Protein AF-0000000067002255 (afdb_homodimer)

Secondary structure (DSSP, 8-state):
--------BS---HHHH-PPP-TT-EEEEEEPP-SSS--EEEEEEES-TTSS--EEEEE---S----EEEEETTEEEEE-HHHHHHHHHH--SSS-EEEE-HHHHS-TT-HHHHHHHHHHHHHHHHHSS-EEEE--S--HHHHHHHHHHHHS---GGGT--GGG----S--------------------------------------------------------------HHHHHHHHHHTSGGGGBHHHHHHHHH-SSEEEEETTEEEEHHHHHHHHHHHHHHHHHTS----TT-HHHHHHHHHHHTTTT---HHHHHHHHTTSB-SSTTHHHHTTTTT-TTHHHHHHHHHTTTTS--HHHHHHHHHHHHHHHHHHH-S-GGGGG-S-BTT----TT--TTS--TTS--SS--GGGS--S--S---TT------------SS-----EEEEES-TTS-GGG--EEEEEEEEEEEEEEE-TTSSS-EEEEE-HHHHHHHHHHHHTT--TT-EEGGGGGGGTHHHHHHHHH-TT--TTTTHHHHHHHHHHHHT-EEEEEE--B---TT-EEEEETT-SSEEEEEE-----------------------------------------EEEEEEEEEEEETT--HHHHHHS---GGG-EEEEE-/--------BS---HHHH-PPP-TT-EEEEEEPP-SSS--EEEEEEES-TTSS--EEEEE---S----EEEEETTEEEEE-HHHHHHHHHH--SSS-EEEE-HHHHS-TT-HHHHHHHHHHHHHHHHHSS-EEEE--S--HHHHHHHHHHHHS---GGGT--TT-----S--------------------------------------------------------------HHHHHHHHHHTSGGGGBHHHHHHHHH-SSEEEEETTEEEEHHHHHHHHHHHHHHHHHTS----TT-HHHHHHHHHHHTTTT---HHHHHHHHTTSB-SSTTHHHHTTTTT-TTHHHHHHHHHTTTTS--HHHHHHHHHHHHHHHHHHH-S-GGGGG-S-BTT----TT--TTS--TTS--SS--GGGS--S--S---TT------------SS-----EEEEEESTTS-GGG-EEEEEEEEEEEEEEEE-TTSSS-EEEEE-HHHHHHHHHHHHTT--TT-EEGGGGGGGTHHHHHHHHH-TT--TTTTHHHHHHHHHHHHT-EEEEEE--B---TT-EEEEETT-SSEEEEEE-----------------------------------------EEEEEEEEEEEETT--HHHHHHS---GGG-EEEEE-

Sequence (1324 aa):
MDDRGFILDGHATAQDVYSTLHGDEIRTLLLAPGKNTPIVCELQVIPSPSSAQFEALSYVWGDTAKSNAISCNGFDFTVTESLYTALTHLRYPDSWRRLWVDQLCINQLEDHELMKQVAMMGKLYSSVCRVIVWLGKYDQKMSFAFELVQETSLSSSLVRSDFLHSSSGPSTPRRKSLPPRNTPRSAGFSRRSSRASSSRESLTSLSASTSSLDSHSYQASRPKNRRNNTPPALKHALSIFQHVYFSRKWTFQEIILANAAIICCGDLEMAWSDLSLWYFHYASKLRSSSLLYDSDGAFENILKVRNELDKGTLTLSNLLMLTRPRLSTKPEDAVYALLGLVPDLVPSLNRTFDAIASSGEEDLFRLYLEVFRHCIDKEQDLAILSAAGRYRGNVQAENWPGWLPDWRQKLPLRPLVLNNPTTLGPESAFEEEVPFSSSTPSERVQPLLYKLHFDPAMLPLSSRRLSMVVTGVRLGCIVTRPLAWPGSFLVADSLGRSALEDVFAMGEDKYSQPLASLAPSFTTLLQQSQTVRGSKADQNYSAKLIQSSLEAGARCCAVRTSAMIETGDLICAFTGGKVLFAIRPLKRERNSERNHVVKRGPRGKMKLQGSSTRTATSSFADAPHRSLKCLFLGECAVHGLNPAELLGHQVDEEEMMEFDLTMDDRGFILDGHATAQDVYSTLHGDEIRTLLLAPGKNTPIVCELQVIPSPSSAQFEALSYVWGDTAKSNAISCNGFDFTVTESLYTALTHLRYPDSWRRLWVDQLCINQLEDHELMKQVAMMGKLYSSVCRVIVWLGKYDQKMSFAFELVQETSLSSSLVRSDFLHSSSGPSTPRRKSLPPRNTPRSAGFSRRSSRASSSRESLTSLSASTSSLDSHSYQASRPKNRRNNTPPALKHALSIFQHVYFSRKWTFQEIILANAAIICCGDLEMAWSDLSLWYFHYASKLRSSSLLYDSDGAFENILKVRNELDKGTLTLSNLLMLTRPRLSTKPEDAVYALLGLVPDLVPSLNRTFDAIASSGEEDLFRLYLEVFRHCIDKEQDLAILSAAGRYRGNVQAENWPGWLPDWRQKLPLRPLVLNNPTTLGPESAFEEEVPFSSSTPSERVQPLLYKLHFDPAMLPLSSRRLSMVVTGVRLGCIVTRPLAWPGSFLVADSLGRSALEDVFAMGEDKYSQPLASLAPSFTTLLQQSQTVRGSKADQNYSAKLIQSSLEAGARCCAVRTSAMIETGDLICAFTGGKVLFAIRPLKRERNSERNHVVKRGPRGKMKLQGSSTRTATSSFADAPHRSLKCLFLGECAVHGLNPAELLGHQVDEEEMMEFDLT

Radius of gyration: 41.53 Å; Cα contacts (8 Å, |Δi|>4): 2061; chains: 2; bounding box: 111×147×126 Å

pLDDT: mean 72.13, std 27.6, range [13.81, 98.5]

InterPro domains:
  IPR010730 Heterokaryon incompatibility [PF06985] (54-254)
  IPR052895 Heterokaryon Regulation/Transcriptional Modulator [PTHR24148] (18-645)

Solvent-accessible surface area (backbone atoms only — not comparable to full-atom values): 77124 Å² total; per-residue (Å²): 133,84,72,78,69,79,73,51,55,71,87,51,52,74,72,70,62,52,77,88,76,59,92,61,34,43,39,32,34,36,36,44,46,43,74,98,54,84,56,42,33,37,75,44,79,40,68,32,52,72,31,49,76,34,32,32,59,43,64,60,60,74,63,80,56,56,78,38,78,32,32,38,65,62,20,48,38,65,36,24,56,49,54,51,54,50,54,63,65,68,39,24,68,76,22,61,38,50,32,31,40,69,85,73,41,34,58,83,86,37,63,70,60,38,54,54,50,48,61,41,41,29,58,35,39,49,42,33,62,23,32,42,35,48,77,46,68,72,44,71,64,55,52,52,13,53,48,38,60,44,55,48,69,76,51,74,57,64,38,55,72,58,71,51,68,68,78,70,67,77,78,67,75,75,73,77,72,70,74,76,82,84,87,86,87,82,84,89,82,85,90,80,88,75,95,75,81,93,77,90,82,81,89,89,86,90,70,98,71,93,69,63,86,69,69,80,64,77,67,68,64,61,67,74,68,67,74,70,71,62,54,70,64,54,55,34,39,48,49,65,70,67,35,68,60,58,39,29,36,54,46,50,44,47,61,46,40,31,44,16,34,34,39,31,36,48,91,44,75,43,30,43,45,58,55,51,50,52,46,51,71,42,35,34,59,29,60,70,50,68,62,46,63,52,80,78,37,49,66,55,48,44,56,50,52,41,43,40,50,92,56,77,72,75,45,68,45,58,51,46,60,68,47,43,83,33,44,68,93,50,72,66,40,68,55,58,35,42,29,45,83,40,58,80,52,51,71,67,39,55,77,42,52,78,67,46,74,49,97,40,73,58,33,50,49,52,50,47,50,50,51,52,50,48,39,33,69,72,66,67,32,44,60,54,44,46,62,14,38,39,42,81,90,58,78,77,57,83,60,57,40,25,62,54,50,58,76,83,56,75,66,96,60,80,50,69,79,77,45,73,78,79,77,68,50,75,66,53,91,76,55,68,66,62,67,68,70,67,68,66,77,62,86,60,83,73,75,80,60,62,46,78,47,70,48,75,85,83,48,60,65,64,72,32,63,53,34,40,34,34,41,27,36,73,29,31,24,32,45,40,43,84,98,45,88,80,35,30,26,35,47,56,36,74,64,30,43,64,59,37,45,62,37,62,71,69,61,70,51,87,65,45,41,54,45,72,81,50,44,87,50,45,49,67,54,46,55,55,52,68,67,53,80,80,68,58,80,73,81,44,42,44,45,49,49,51,53,55,34,51,77,68,65,37,70,19,43,41,44,49,62,74,39,66,76,49,57,56,24,32,37,30,32,39,58,51,22,75,44,32,33,34,32,36,78,54,76,77,68,73,73,73,69,72,70,72,70,67,79,71,73,81,79,81,78,82,71,84,73,82,76,81,80,78,77,77,71,78,66,78,74,70,70,78,56,56,70,42,51,23,37,36,24,19,41,32,47,39,89,70,65,49,28,56,60,56,66,66,43,85,60,55,76,83,58,45,31,34,37,38,31,45,134,83,72,78,70,79,75,50,52,75,85,51,52,73,72,71,62,54,77,89,75,59,93,62,36,43,40,33,35,38,35,45,46,42,76,98,54,84,56,43,34,36,76,43,79,40,69,33,54,72,33,51,76,34,32,33,58,44,66,59,59,74,62,80,57,55,78,36,77,32,33,37,66,61,18,49,40,65,36,24,57,50,55,50,53,49,55,62,66,67,38,23,68,76,20,61,37,49,32,33,39,68,84,73,43,35,57,83,86,39,64,69,58,38,53,53,48,51,61,40,42,29,58,35,38,48,42,34,62,25,34,42,34,46,76,47,69,72,41,72,63,54,53,51,13,54,49,37,62,45,54,49,68,74,53,74,56,67,38,56,70,61,68,51,72,68,79,70,68,76,76,67,75,73,72,79,72,73,77,77,87,81,86,78,86,77,85,81,88,87,78,88,89,79,95,74,82,93,88,86,88,75,93,79,82,93,73,91,76,94,67,67,86,66,74,80,62,78,66,69,62,62,66,75,67,66,73,69,70,61,55,69,64,53,56,35,38,49,48,65,70,66,35,68,60,59,41,29,38,52,46,48,44,47,59,47,40,31,47,16,34,34,38,32,37,49,92,45,74,43,30,41,47,56,54,51,49,52,44,50,72,42,34,34,59,28,61,69,55,65,62,45,63,52,80,78,36,48,67,57,49,45,56,51,52,41,44,39,51,92,55,76,72,76,45,67,44,57,49,47,60,69,47,43,83,33,46,68,93,50,74,66,40,68,53,58,35,43,31,46,81,40,60,78,51,49,72,67,39,56,76,42,54,78,65,46,72,49,100,40,73,60,34,48,49,52,50,49,49,51,50,52,49,48,38,34,69,74,67,68,33,42,62,53,44,45,63,15,38,38,42,81,89,60,78,76,57,84,60,57,41,24,61,55,50,58,76,83,56,73,67,95,61,79,49,67,80,75,46,76,78,76,76,70,52,75,67,55,91,75,54,69,68,62,66,68,69,68,67,66,77,62,85,60,84,72,75,81,58,62,46,78,46,73,49,64,83,84,48,60,64,67,73,23,58,54,35,40,34,36,41,28,33,74,28,32,24,32,45,38,43,85,98,45,89,81,34,30,26,38,47,56,36,75,65,32,43,63,59,39,45,62,37,62,72,69,62,70,50,86,66,44,41,54,45,72,82,48,45,87,49,46,49,66,54,46,56,55,53,68,68,54,82,78,67,58,80,75,80,45,44,44,46,51,51,51,53,56,35,52,76,67,65,38,70,19,43,42,43,50,62,76,39,65,75,51,56,56,23,32,37,29,33,40,58,50,22,74,44,31,32,34,33,35,79,54,76,76,68,73,73,74,68,72,72,73,71,70,82,71,78,86,76,83,74,83,83,73,86,73,80,73,77,74,74,74,67,76,64,76,73,68,67,79,53,56,70,41,49,23,37,36,23,22,41,32,45,40,88,71,64,50,30,56,60,56,66,67,41,87,61,55,77,82,60,43,30,33,38,36,31,45

Structure (mmCIF, N/CA/C/O backbone):
data_AF-0000000067002255-model_v1
#
loop_
_entity.id
_entity.type
_entity.pdbx_description
1 polymer 'Heterokaryon incompatibility domain-containing protein'
#
loop_
_atom_site.group_PDB
_atom_site.id
_atom_site.type_symbol
_atom_site.label_atom_id
_atom_site.label_alt_id
_atom_site.label_comp_id
_atom_site.label_asym_id
_atom_site.label_entity_id
_atom_site.label_seq_id
_atom_site.pdbx_PDB_ins_code
_atom_site.Cartn_x
_atom_site.Cartn_y
_atom_site.Cartn_z
_atom_site.occupancy
_atom_site.B_iso_or_equiv
_atom_site.auth_seq_id
_atom_site.auth_comp_id
_atom_site.auth_asym_id
_atom_site.auth_atom_id
_atom_site.pdbx_PDB_model_num
ATOM 1 N N . MET A 1 1 ? -47.906 -8.133 -1.853 1 20.05 1 MET A N 1
ATOM 2 C CA . MET A 1 1 ? -47.219 -6.945 -2.365 1 20.05 1 MET A CA 1
ATOM 3 C C . MET A 1 1 ? -47.469 -5.746 -1.453 1 20.05 1 MET A C 1
ATOM 5 O O . MET A 1 1 ? -48.344 -4.926 -1.72 1 20.05 1 MET A O 1
ATOM 9 N N . ASP A 1 2 ? -47.531 -5.93 -0.177 1 23.59 2 ASP A N 1
ATOM 10 C CA . ASP A 1 2 ? -48.219 -5.078 0.798 1 23.59 2 ASP A CA 1
ATOM 11 C C . ASP A 1 2 ? -47.594 -3.686 0.838 1 23.59 2 ASP A C 1
ATOM 13 O O . ASP A 1 2 ? -46.375 -3.551 0.934 1 23.59 2 ASP A O 1
ATOM 17 N N . ASP A 1 3 ? -48.156 -2.707 0.169 1 23.03 3 ASP A N 1
ATOM 18 C CA . ASP A 1 3 ? -48.094 -1.266 -0.048 1 23.03 3 ASP A CA 1
ATOM 19 C C . ASP A 1 3 ? -48.031 -0.513 1.278 1 23.03 3 ASP A C 1
ATOM 21 O O . ASP A 1 3 ? -48.562 0.587 1.406 1 23.03 3 ASP A O 1
ATOM 25 N N . ARG A 1 4 ? -47.906 -1.233 2.393 1 27.47 4 ARG A N 1
ATOM 26 C CA . ARG A 1 4 ? -48.062 -0.409 3.588 1 27.47 4 ARG A CA 1
ATOM 27 C C . ARG A 1 4 ? -47.156 0.81 3.527 1 27.47 4 ARG A C 1
ATOM 29 O O . ARG A 1 4 ? -45.938 0.672 3.389 1 27.47 4 ARG A O 1
ATOM 36 N N . GLY A 1 5 ? -47.625 1.955 3.035 1 27.06 5 GLY A N 1
ATOM 37 C CA . GLY A 1 5 ? -47.062 3.287 2.869 1 27.06 5 GLY A CA 1
ATOM 38 C C . GLY A 1 5 ? -46.312 3.771 4.09 1 27.06 5 GLY A C 1
ATOM 39 O O . GLY A 1 5 ? -46.812 3.695 5.211 1 27.06 5 GLY A O 1
ATOM 40 N N . PHE A 1 6 ? -45.062 3.395 4.277 1 34 6 PHE A N 1
ATOM 41 C CA . PHE A 1 6 ? -44.25 3.961 5.344 1 34 6 PHE A CA 1
ATOM 42 C C . PHE A 1 6 ? -44.562 5.438 5.543 1 34 6 PHE A C 1
ATOM 44 O O . PHE A 1 6 ? -44.406 6.242 4.621 1 34 6 PHE A O 1
ATOM 51 N N . ILE A 1 7 ? -45.656 5.738 6.168 1 32.16 7 ILE A N 1
ATOM 52 C CA . ILE A 1 7 ? -45.969 7.105 6.574 1 32.16 7 ILE A CA 1
ATOM 53 C C . ILE A 1 7 ? -44.75 7.754 7.199 1 32.16 7 ILE A C 1
ATOM 55 O O . ILE A 1 7 ? -44.312 7.348 8.273 1 32.16 7 ILE A O 1
ATOM 59 N N . LEU A 1 8 ? -43.719 8.148 6.484 1 37.72 8 LEU A N 1
ATOM 60 C CA . LEU A 1 8 ? -42.625 8.977 6.957 1 37.72 8 LEU A CA 1
ATOM 61 C C . LEU A 1 8 ? -43.125 10.211 7.688 1 37.72 8 LEU A C 1
ATOM 63 O O . LEU A 1 8 ? -44.062 10.867 7.219 1 37.72 8 LEU A O 1
ATOM 67 N N . ASP A 1 9 ? -43.375 10.18 8.906 1 40 9 ASP A N 1
ATOM 68 C CA . ASP A 1 9 ? -43.75 11.406 9.609 1 40 9 ASP A CA 1
ATOM 69 C C . ASP A 1 9 ? -43 12.602 9.055 1 40 9 ASP A C 1
ATOM 71 O O . ASP A 1 9 ? -41.781 12.508 8.766 1 40 9 ASP A O 1
ATOM 75 N N . GLY A 1 10 ? -43.656 13.586 8.383 1 40.56 10 GLY A N 1
ATOM 76 C CA . GLY A 1 10 ? -43.219 14.766 7.66 1 40.56 10 GLY A CA 1
ATOM 77 C C . GLY A 1 10 ? -42 15.422 8.273 1 40.56 10 GLY A C 1
ATOM 78 O O . GLY A 1 10 ? -40.969 15.57 7.609 1 40.56 10 GLY A O 1
ATOM 79 N N . HIS A 1 11 ? -42.062 16.688 9.164 1 45.5 11 HIS A N 1
ATOM 80 C CA . HIS A 1 11 ? -41.062 17.688 9.508 1 45.5 11 HIS A CA 1
ATOM 81 C C . HIS A 1 11 ? -40.219 17.234 10.703 1 45.5 11 HIS A C 1
ATOM 83 O O . HIS A 1 11 ? -40.531 17.594 11.844 1 45.5 11 HIS A O 1
ATOM 89 N N . ALA A 1 12 ? -39.625 16.188 10.695 1 55.19 12 ALA A N 1
ATOM 90 C CA . ALA A 1 12 ? -38.812 15.789 11.836 1 55.19 12 ALA A CA 1
ATOM 91 C C . ALA A 1 12 ? -37.594 16.719 12.016 1 55.19 12 ALA A C 1
ATOM 93 O O . ALA A 1 12 ? -37.031 17.188 11.039 1 55.19 12 ALA A O 1
ATOM 94 N N . THR A 1 13 ? -37.594 17.391 13.172 1 61.84 13 THR A N 1
ATOM 95 C CA . THR A 1 13 ? -36.438 18.203 13.555 1 61.84 13 THR A CA 1
ATOM 96 C C . THR A 1 13 ? -35.25 17.312 13.938 1 61.84 13 THR A C 1
ATOM 98 O O . THR A 1 13 ? -35.406 16.109 14.109 1 61.84 13 THR A O 1
ATOM 101 N N . ALA A 1 14 ? -34.031 17.766 13.82 1 65.44 14 ALA A N 1
ATOM 102 C CA . ALA A 1 14 ? -32.812 17.094 14.289 1 65.44 14 ALA A CA 1
ATOM 103 C C . ALA A 1 14 ? -33.062 16.438 15.648 1 65.44 14 ALA A C 1
ATOM 105 O O . ALA A 1 14 ? -32.531 15.359 15.93 1 65.44 14 ALA A O 1
ATOM 106 N N . GLN A 1 15 ? -33.938 16.953 16.375 1 68.44 15 GLN A N 1
ATOM 107 C CA . GLN A 1 15 ? -34.188 16.453 17.719 1 68.44 15 GLN A CA 1
ATOM 108 C C . GLN A 1 15 ? -34.969 15.141 17.703 1 68.44 15 GLN A C 1
ATOM 110 O O . GLN A 1 15 ? -34.875 14.336 18.625 1 68.44 15 GLN A O 1
ATOM 115 N N . ASP A 1 16 ? -35.562 14.977 16.641 1 72.44 16 ASP A N 1
ATOM 116 C CA . ASP A 1 16 ? -36.344 13.75 16.547 1 72.44 16 ASP A CA 1
ATOM 117 C C . ASP A 1 16 ? -35.469 12.578 16.094 1 72.44 16 ASP A C 1
ATOM 119 O O . ASP A 1 16 ? -35.656 11.445 16.547 1 72.44 16 ASP A O 1
ATOM 123 N N . VAL A 1 17 ? -34.469 12.93 15.453 1 84.19 17 VAL A N 1
ATOM 124 C CA . VAL A 1 17 ? -33.688 11.891 14.789 1 84.19 17 VAL A CA 1
ATOM 125 C C . VAL A 1 17 ? -32.531 11.453 15.695 1 84.19 17 VAL A C 1
ATOM 127 O O . VAL A 1 17 ? -32.219 10.273 15.75 1 84.19 17 VAL A O 1
ATOM 130 N N . TYR A 1 18 ? -32.031 12.359 16.5 1 91.69 18 TYR A N 1
ATOM 131 C CA . TYR A 1 18 ? -30.781 12.094 17.219 1 91.69 18 TYR A CA 1
ATOM 132 C C . TYR A 1 18 ? -31.047 11.867 18.703 1 91.69 18 TYR A C 1
ATOM 134 O O . TYR A 1 18 ? -31.766 12.633 19.344 1 91.69 18 TYR A O 1
ATOM 142 N N . SER A 1 19 ? -30.469 10.797 19.219 1 89.38 19 SER A N 1
ATOM 143 C CA . SER A 1 19 ? -30.391 10.594 20.656 1 89.38 19 SER A CA 1
ATOM 144 C C . SER A 1 19 ? -29.141 11.25 21.234 1 89.38 19 SER A C 1
ATOM 146 O O . SER A 1 19 ? -28.156 11.469 20.531 1 89.38 19 SER A O 1
ATOM 148 N N . THR A 1 20 ? -29.234 11.586 22.5 1 91.31 20 THR A N 1
ATOM 149 C CA . THR A 1 20 ? -28.094 12.219 23.141 1 91.31 20 THR A CA 1
ATOM 150 C C . THR A 1 20 ? -26.969 11.203 23.375 1 91.31 20 THR A C 1
ATOM 152 O O . THR A 1 20 ? -27.219 10.07 23.797 1 91.31 20 THR A O 1
ATOM 155 N N . LEU A 1 21 ? -25.781 11.586 23.031 1 94.38 21 LEU A N 1
ATOM 156 C CA . LEU A 1 21 ? -24.594 10.742 23.203 1 94.38 21 LEU A CA 1
ATOM 157 C C . LEU A 1 21 ? -23.938 10.992 24.547 1 94.38 21 LEU A C 1
ATOM 159 O O . LEU A 1 21 ? -23.906 12.133 25.016 1 94.38 21 LEU A O 1
ATOM 163 N N . HIS A 1 22 ? -23.469 9.93 25.156 1 93.12 22 HIS A N 1
ATOM 164 C CA . HIS A 1 22 ? -22.75 10.031 26.438 1 93.12 22 HIS A CA 1
ATOM 165 C C . HIS A 1 22 ? -21.359 9.406 26.344 1 93.12 22 HIS A C 1
ATOM 167 O O . HIS A 1 22 ? -21.156 8.445 25.594 1 93.12 22 HIS A O 1
ATOM 173 N N . GLY A 1 23 ? -20.406 10 27.031 1 92.5 23 GLY A N 1
ATOM 174 C CA . GLY A 1 23 ? -19.062 9.43 27.078 1 92.5 23 GLY A CA 1
ATOM 175 C C . GLY A 1 23 ? -18.422 9.328 25.719 1 92.5 23 GLY A C 1
ATOM 176 O O . GLY A 1 23 ? -18.359 10.312 24.969 1 92.5 23 GLY A O 1
ATOM 177 N N . ASP A 1 24 ? -17.984 8.086 25.391 1 93.44 24 ASP A N 1
ATOM 178 C CA . ASP A 1 24 ? -17.281 7.859 24.125 1 93.44 24 ASP A CA 1
ATOM 179 C C . ASP A 1 24 ? -18.234 7.266 23.078 1 93.44 24 ASP A C 1
ATOM 181 O O . ASP A 1 24 ? -17.781 6.707 22.078 1 93.44 24 ASP A O 1
ATOM 185 N N . GLU A 1 25 ? -19.484 7.477 23.312 1 95.88 25 GLU A N 1
ATOM 186 C CA . GLU A 1 25 ? -20.5 6.918 22.422 1 95.88 25 GLU A CA 1
ATOM 187 C C . GLU A 1 25 ? -20.469 7.594 21.062 1 95.88 25 GLU A C 1
ATOM 189 O O . GLU A 1 25 ? -20.219 8.797 20.953 1 95.88 25 GLU A O 1
ATOM 194 N N . ILE A 1 26 ? -20.688 6.801 20.078 1 96.31 26 ILE A N 1
ATOM 195 C CA . ILE A 1 26 ? -20.875 7.316 18.734 1 96.31 26 ILE A CA 1
ATOM 196 C C . ILE A 1 26 ? -22.109 6.676 18.109 1 96.31 26 ILE A C 1
ATOM 198 O O . ILE A 1 26 ? -22.641 5.684 18.625 1 96.31 26 ILE A O 1
ATOM 202 N N . ARG A 1 27 ? -22.625 7.305 17.125 1 97.12 27 ARG A N 1
ATOM 203 C CA . ARG A 1 27 ? -23.703 6.719 16.328 1 97.12 27 ARG A CA 1
ATOM 204 C C . ARG A 1 27 ? -23.156 6.066 15.07 1 97.12 27 ARG A C 1
ATOM 206 O O . ARG A 1 27 ? -22.266 6.605 14.422 1 97.12 27 ARG A O 1
ATOM 213 N N . THR A 1 28 ? -23.609 4.867 14.766 1 96.88 28 THR A N 1
ATOM 214 C CA . THR A 1 28 ? -23.359 4.23 13.477 1 96.88 28 THR A CA 1
ATOM 215 C C . THR A 1 28 ? -24.625 4.188 12.633 1 96.88 28 THR A C 1
ATOM 217 O O . THR A 1 28 ? -25.734 4.203 13.164 1 96.88 28 THR A O 1
ATOM 220 N N . LEU A 1 29 ? -24.438 4.238 11.375 1 97.69 29 LEU A N 1
ATOM 221 C CA . LEU A 1 29 ? -25.531 4.234 10.406 1 97.69 29 LEU A CA 1
ATOM 222 C C . LEU A 1 29 ? -25.766 2.828 9.867 1 97.69 29 LEU A C 1
ATOM 224 O O . LEU A 1 29 ? -24.859 2.213 9.297 1 97.69 29 LEU A O 1
ATOM 228 N N . LEU A 1 30 ? -26.922 2.305 10.086 1 97.69 30 LEU A N 1
ATOM 229 C CA . LEU A 1 30 ? -27.344 1.073 9.43 1 97.69 30 LEU A CA 1
ATOM 230 C C . LEU A 1 30 ? -28.094 1.378 8.133 1 97.69 30 LEU A C 1
ATOM 232 O O . LEU A 1 30 ? -29.203 1.914 8.156 1 97.69 30 LEU A O 1
ATOM 236 N N . LEU A 1 31 ? -27.469 1.111 7.055 1 98 31 LEU A N 1
ATOM 237 C CA . LEU A 1 31 ? -28.016 1.366 5.727 1 98 31 LEU A CA 1
ATOM 238 C C . LEU A 1 31 ? -28.828 0.174 5.234 1 98 31 LEU A C 1
ATOM 240 O O . LEU A 1 31 ? -28.297 -0.926 5.078 1 98 31 LEU A O 1
ATOM 244 N N . ALA A 1 32 ? -30.078 0.39 4.996 1 97.44 32 ALA A N 1
ATOM 245 C CA . ALA A 1 32 ? -30.984 -0.68 4.582 1 97.44 32 ALA A CA 1
ATOM 246 C C . ALA A 1 32 ? -30.672 -1.144 3.162 1 97.44 32 ALA A C 1
ATOM 248 O O . ALA A 1 32 ? -30.188 -0.362 2.34 1 97.44 32 ALA A O 1
ATOM 249 N N . PRO A 1 33 ? -30.969 -2.445 2.945 1 95.56 33 PRO A N 1
ATOM 250 C CA . PRO A 1 33 ? -30.75 -2.953 1.59 1 95.56 33 PRO A CA 1
ATOM 251 C C . PRO A 1 33 ? -31.688 -2.328 0.562 1 95.56 33 PRO A C 1
ATOM 253 O O . PRO A 1 33 ? -32.719 -1.785 0.927 1 95.56 33 PRO A O 1
ATOM 256 N N . GLY A 1 34 ? -31.219 -2.324 -0.711 1 91.44 34 GLY A N 1
ATOM 257 C CA . GLY A 1 34 ? -32.094 -1.847 -1.775 1 91.44 34 GLY A CA 1
ATOM 258 C C . GLY A 1 34 ? -31.328 -1.494 -3.045 1 91.44 34 GLY A C 1
ATOM 259 O O . GLY A 1 34 ? -30.109 -1.372 -3.035 1 91.44 34 GLY A O 1
ATOM 260 N N . LYS A 1 35 ? -32.094 -1.586 -4.102 1 88.69 35 LYS A N 1
ATOM 261 C CA . LYS A 1 35 ? -31.641 -1.137 -5.414 1 88.69 35 LYS A CA 1
ATOM 262 C C . LYS A 1 35 ? -32.688 -0.221 -6.07 1 88.69 35 LYS A C 1
ATOM 264 O O . LYS A 1 35 ? -33.844 -0.6 -6.234 1 88.69 35 LYS A O 1
ATOM 269 N N . ASN A 1 36 ? -32.344 0.933 -6.363 1 88.75 36 ASN A N 1
ATOM 270 C CA . ASN A 1 36 ? -33.219 1.895 -7.02 1 88.75 36 ASN A CA 1
ATOM 271 C C . ASN A 1 36 ? -34.469 2.199 -6.176 1 88.75 36 ASN A C 1
ATOM 273 O O . ASN A 1 36 ? -35.562 2.359 -6.707 1 88.75 36 ASN A O 1
ATOM 277 N N . THR A 1 37 ? -34.469 2.008 -4.953 1 92.62 37 THR A N 1
ATOM 278 C CA . THR A 1 37 ? -35.5 2.369 -3.986 1 92.62 37 THR A CA 1
ATOM 279 C C . THR A 1 37 ? -35 3.482 -3.064 1 92.62 37 THR A C 1
ATOM 281 O O . THR A 1 37 ? -33.812 3.742 -2.98 1 92.62 37 THR A O 1
ATOM 284 N N . PRO A 1 38 ? -35.938 4.129 -2.508 1 94.06 38 PRO A N 1
ATOM 285 C CA . PRO A 1 38 ? -35.5 5.195 -1.603 1 94.06 38 PRO A CA 1
ATOM 286 C C . PRO A 1 38 ? -34.531 4.699 -0.516 1 94.06 38 PRO A C 1
ATOM 288 O O . PRO A 1 38 ? -34.656 3.549 -0.077 1 94.06 38 PRO A O 1
ATOM 291 N N . ILE A 1 39 ? -33.688 5.555 -0.079 1 96.5 39 ILE A N 1
ATOM 292 C CA . ILE A 1 39 ? -32.656 5.199 0.912 1 96.5 39 ILE A CA 1
ATOM 293 C C . ILE A 1 39 ? -33.281 5.25 2.311 1 96.5 39 ILE A C 1
ATOM 295 O O . ILE A 1 39 ? -33.875 6.258 2.695 1 96.5 39 ILE A O 1
ATOM 299 N N . VAL A 1 40 ? -33.219 4.176 2.975 1 96.75 40 VAL A N 1
ATOM 300 C CA . VAL A 1 40 ? -33.688 4.062 4.355 1 96.75 40 VAL A CA 1
ATOM 301 C C . VAL A 1 40 ? -32.5 3.699 5.258 1 96.75 40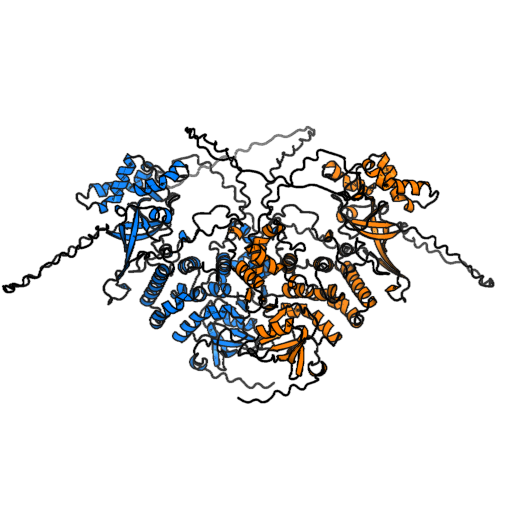 VAL A C 1
ATOM 303 O O . VAL A 1 40 ? -31.719 2.797 4.941 1 96.75 40 VAL A O 1
ATOM 306 N N . CYS A 1 41 ? -32.312 4.453 6.359 1 96.5 41 CYS A N 1
ATOM 307 C CA . CYS A 1 41 ? -31.234 4.148 7.293 1 96.5 41 CYS A CA 1
ATOM 308 C C . CYS A 1 41 ? -31.703 4.297 8.734 1 96.5 41 CYS A C 1
ATOM 310 O O . CYS A 1 41 ? -32.75 4.883 8.992 1 96.5 41 CYS A O 1
ATOM 312 N N . GLU A 1 42 ? -31.016 3.703 9.586 1 96.62 42 GLU A N 1
ATOM 313 C CA . GLU A 1 42 ? -31.219 3.803 11.031 1 96.62 42 GLU A CA 1
ATOM 314 C C . GLU A 1 42 ? -29.922 4.141 11.75 1 96.62 42 GLU A C 1
ATOM 316 O O . GLU A 1 42 ? -28.844 3.641 11.375 1 96.62 42 GLU A O 1
ATOM 321 N N . LEU A 1 43 ? -30.047 5.016 12.75 1 96.75 43 LEU A N 1
ATOM 322 C CA . LEU A 1 43 ? -28.891 5.352 13.555 1 96.75 43 LEU A CA 1
ATOM 323 C C . LEU A 1 43 ? -28.844 4.516 14.828 1 96.75 43 LEU A C 1
ATOM 325 O O . LEU A 1 43 ? -29.844 4.434 15.555 1 96.75 43 LEU A O 1
ATOM 329 N N . GLN A 1 44 ? -27.719 3.863 15.047 1 95.25 44 GLN A N 1
ATOM 330 C CA . GLN A 1 44 ? -27.531 3.041 16.234 1 95.25 44 GLN A CA 1
ATOM 331 C C . GLN A 1 44 ? -26.359 3.547 17.078 1 95.25 44 GLN A C 1
ATOM 333 O O . GLN A 1 44 ? -25.266 3.799 16.547 1 95.25 44 GLN A O 1
ATOM 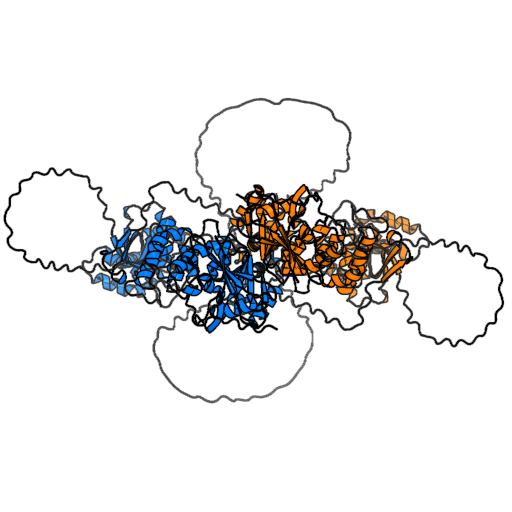338 N N . VAL A 1 45 ? -26.562 3.701 18.406 1 95.75 45 VAL A N 1
ATOM 339 C CA . VAL A 1 45 ? -25.531 4.188 19.312 1 95.75 45 VAL A CA 1
ATOM 340 C C . VAL A 1 45 ? -24.672 3.02 19.797 1 95.75 45 VAL A C 1
ATOM 342 O O . VAL A 1 45 ? -25.188 1.968 20.156 1 95.75 45 VAL A O 1
ATOM 345 N N . ILE A 1 46 ? -23.391 3.125 19.672 1 94.94 46 ILE A N 1
ATOM 346 C CA . ILE A 1 46 ? -22.469 2.139 20.219 1 94.94 46 ILE A CA 1
ATOM 347 C C . ILE A 1 46 ? -21.578 2.799 21.281 1 94.94 46 ILE A C 1
ATOM 349 O O . ILE A 1 46 ? -21.375 4.016 21.25 1 94.94 46 ILE A O 1
ATOM 353 N N . PRO A 1 47 ? -21.016 2.086 22.203 1 93.94 47 PRO A N 1
ATOM 354 C CA . PRO A 1 47 ? -20.312 2.654 23.359 1 93.94 47 PRO A CA 1
ATOM 355 C C . PRO A 1 47 ? -19.016 3.369 22.969 1 93.94 47 PRO A C 1
ATOM 357 O O . PRO A 1 47 ? -18.594 4.289 23.672 1 93.94 47 PRO A O 1
ATOM 360 N N . SER A 1 48 ? -18.344 2.828 21.984 1 94.75 48 SER A N 1
ATOM 361 C CA . SER A 1 48 ? -17.094 3.424 21.531 1 94.75 48 SER A CA 1
ATOM 362 C C . SER A 1 48 ? -16.797 3.029 20.094 1 94.75 48 SER A C 1
ATOM 364 O O . SER A 1 48 ? -17.375 2.082 19.562 1 94.75 48 SER A O 1
ATOM 366 N N . PRO A 1 49 ? -15.875 3.764 19.469 1 93.62 49 PRO A N 1
ATOM 367 C CA . PRO A 1 49 ? -15.523 3.416 18.078 1 93.62 49 PRO A CA 1
ATOM 368 C C . PRO A 1 49 ? -14.938 2.012 17.953 1 93.62 49 PRO A C 1
ATOM 370 O O . PRO A 1 49 ? -15.008 1.399 16.891 1 93.62 49 PRO A O 1
ATOM 373 N N . SER A 1 50 ? -14.414 1.465 19.016 1 91 50 SER A N 1
ATOM 374 C CA . SER A 1 50 ? -13.742 0.169 18.953 1 91 50 SER A CA 1
ATOM 375 C C . SER A 1 50 ? -14.672 -0.954 19.406 1 91 50 SER A C 1
ATOM 377 O O . SER A 1 50 ? -14.242 -2.098 19.562 1 91 50 SER A O 1
ATOM 379 N N . SER A 1 51 ? -15.953 -0.597 19.531 1 92.31 51 SER A N 1
ATOM 380 C CA . SER A 1 51 ? -16.844 -1.548 20.188 1 92.31 51 SER A CA 1
ATOM 381 C C . SER A 1 51 ? -17.609 -2.385 19.156 1 92.31 51 SER A C 1
ATOM 383 O O . SER A 1 51 ? -18.25 -3.373 19.516 1 92.31 51 SER A O 1
ATOM 385 N N . ALA A 1 52 ? -17.531 -2.021 17.922 1 92.94 52 ALA A N 1
ATOM 386 C CA . ALA A 1 52 ? -18.344 -2.734 16.938 1 92.94 52 ALA A CA 1
ATOM 387 C C . ALA A 1 52 ? -17.672 -2.693 15.562 1 92.94 52 ALA A C 1
ATOM 389 O O . ALA A 1 52 ? -16.766 -1.889 15.328 1 92.94 52 ALA A O 1
ATOM 390 N N . GLN A 1 53 ? -18.188 -3.615 14.75 1 94.19 53 GLN A N 1
ATOM 391 C CA . GLN A 1 53 ? -17.75 -3.688 13.367 1 94.19 53 GLN A CA 1
ATOM 392 C C . GLN A 1 53 ? -18.516 -2.711 12.484 1 94.19 53 GLN A C 1
ATOM 394 O O . GLN A 1 53 ? -19.75 -2.766 12.422 1 94.19 53 GLN A O 1
ATOM 399 N N . PHE A 1 54 ? -17.844 -1.808 11.828 1 96.62 54 PHE A N 1
ATOM 400 C CA . PHE A 1 54 ? -18.453 -0.9 10.875 1 96.62 54 PHE A CA 1
ATOM 401 C C . PHE A 1 54 ? -17.406 -0.295 9.945 1 96.62 54 PHE A C 1
ATOM 403 O O . PHE A 1 54 ? -16.203 -0.479 10.156 1 96.62 54 PHE A O 1
ATOM 410 N N . GLU A 1 55 ? -17.797 0.262 8.844 1 97.94 55 GLU A N 1
ATOM 411 C CA . GLU A 1 55 ? -16.953 0.979 7.891 1 97.94 55 GLU A CA 1
ATOM 412 C C . GLU A 1 55 ? -17.188 2.484 7.98 1 97.94 55 GLU A C 1
ATOM 414 O O . GLU A 1 55 ? -18.25 2.936 8.406 1 97.94 55 GLU A O 1
ATOM 419 N N . ALA A 1 56 ? -16.172 3.254 7.73 1 98.5 56 ALA A N 1
ATOM 420 C CA . ALA A 1 56 ? -16.312 4.707 7.73 1 98.5 56 ALA A CA 1
ATOM 421 C C . ALA A 1 56 ? -16.203 5.27 6.316 1 98.5 56 ALA A C 1
ATOM 423 O O . ALA A 1 56 ? -15.383 4.816 5.523 1 98.5 56 ALA A O 1
ATOM 424 N N . LEU A 1 57 ? -17.062 6.211 6.055 1 98.5 57 LEU A N 1
ATOM 425 C CA . LEU A 1 57 ? -17.047 6.891 4.766 1 98.5 57 LEU A CA 1
ATOM 426 C C . LEU A 1 57 ? -16.172 8.141 4.82 1 98.5 57 LEU A C 1
ATOM 428 O O . LEU A 1 57 ? -16.25 8.922 5.773 1 98.5 57 LEU A O 1
ATOM 432 N N . SER A 1 58 ? -15.211 8.32 3.953 1 98.44 58 SER A N 1
ATOM 433 C CA . SER A 1 58 ? -14.414 9.523 3.729 1 98.44 58 SER A CA 1
ATOM 434 C C . SER A 1 58 ? -14.719 10.141 2.369 1 98.44 58 SER A C 1
ATOM 436 O O . SER A 1 58 ? -14.484 9.523 1.331 1 98.44 58 SER A O 1
ATOM 438 N N . TYR A 1 59 ? -15.312 11.32 2.383 1 97.25 59 TYR A N 1
ATOM 439 C CA . TYR A 1 59 ? -15.805 11.945 1.163 1 97.25 59 TYR A CA 1
ATOM 440 C C . TYR A 1 59 ? -15.836 13.469 1.308 1 97.25 59 TYR A C 1
ATOM 442 O O . TYR A 1 59 ? -15.695 13.992 2.414 1 97.25 59 TYR A O 1
ATOM 450 N N . VAL A 1 60 ? -15.844 14.156 0.179 1 95.94 60 VAL A N 1
ATOM 451 C CA . VAL A 1 60 ? -16 15.609 0.184 1 95.94 60 VAL A CA 1
ATOM 452 C C . VAL A 1 60 ? -17.484 15.961 0.155 1 95.94 60 VAL A C 1
ATOM 454 O O . VAL A 1 60 ? -18.234 15.461 -0.684 1 95.94 60 VAL A O 1
ATOM 457 N N . TRP A 1 61 ? -17.922 16.75 1.077 1 91.88 61 TRP A N 1
ATOM 458 C CA . TRP A 1 61 ? -19.328 17.109 1.187 1 91.88 61 TRP A CA 1
ATOM 459 C C . TRP A 1 61 ? -19.828 17.797 -0.087 1 91.88 61 TRP A C 1
ATOM 461 O O . TRP A 1 61 ? -20.969 17.594 -0.5 1 91.88 61 TRP A O 1
ATOM 471 N N . GLY A 1 62 ? -18.797 18.578 -0.77 1 86.31 62 GLY A N 1
ATOM 472 C CA . GLY A 1 62 ? -19.188 19.344 -1.947 1 86.31 62 GLY A CA 1
ATOM 473 C C . GLY A 1 62 ? -20.156 20.469 -1.637 1 86.31 62 GLY A C 1
ATOM 474 O O . GLY A 1 62 ? -19.938 21.234 -0.694 1 86.31 62 GLY A O 1
ATOM 475 N N . ASP A 1 63 ? -21.203 20.547 -2.514 1 82.69 63 ASP A N 1
ATOM 476 C CA . ASP A 1 63 ? -22.266 21.531 -2.295 1 82.69 63 ASP A CA 1
ATOM 477 C C . ASP A 1 63 ? -23.031 21.25 -1.007 1 82.69 63 ASP A C 1
ATOM 479 O O . ASP A 1 63 ? -23.547 20.141 -0.823 1 82.69 63 ASP A O 1
ATOM 483 N N . THR A 1 64 ? -23.031 22.203 -0.123 1 82.44 64 THR A N 1
ATOM 484 C CA . THR A 1 64 ? -23.609 22.016 1.204 1 82.44 64 THR A CA 1
ATOM 485 C C . THR A 1 64 ? -25.141 22.031 1.138 1 82.44 64 THR A C 1
ATOM 487 O O . THR A 1 64 ? -25.812 21.719 2.125 1 82.44 64 THR A O 1
ATOM 490 N N . ALA A 1 65 ? -25.594 22.281 -0.041 1 83.81 65 ALA A N 1
ATOM 491 C CA . ALA A 1 65 ? -27.047 22.234 -0.175 1 83.81 65 ALA A CA 1
ATOM 492 C C . ALA A 1 65 ? -27.578 20.828 0.054 1 83.81 65 ALA A C 1
ATOM 494 O O . ALA A 1 65 ? -27.047 19.859 -0.507 1 83.81 65 ALA A O 1
ATOM 495 N N . LYS A 1 66 ? -28.422 20.719 0.999 1 85.81 66 LYS A N 1
ATOM 496 C CA . LYS A 1 66 ? -29.062 19.438 1.283 1 85.81 66 LYS A CA 1
ATOM 497 C C . LYS A 1 66 ? -30.266 19.219 0.38 1 85.81 66 LYS A C 1
ATOM 499 O O . LYS A 1 66 ? -31.406 19.484 0.773 1 85.81 66 LYS A O 1
ATOM 504 N N . SER A 1 67 ? -30.016 18.547 -0.804 1 85.81 67 SER A N 1
ATOM 505 C CA . SER A 1 67 ? -30.984 18.531 -1.896 1 85.81 67 SER A CA 1
ATOM 506 C C . SER A 1 67 ? -31.703 17.188 -1.983 1 85.81 67 SER A C 1
ATOM 508 O O . SER A 1 67 ? -32.719 17.062 -2.686 1 85.81 67 SER A O 1
ATOM 510 N N . ASN A 1 68 ? -31.266 16.188 -1.271 1 92.38 68 ASN A N 1
ATOM 511 C CA . ASN A 1 68 ? -31.828 14.852 -1.412 1 92.38 68 ASN A CA 1
ATOM 512 C C . ASN A 1 68 ? -32.406 14.344 -0.094 1 92.38 68 ASN A C 1
ATOM 514 O O . ASN A 1 68 ? -31.812 14.531 0.965 1 92.38 68 ASN A O 1
ATOM 518 N N . ALA A 1 69 ? -33.531 13.742 -0.207 1 92.25 69 ALA A N 1
ATOM 519 C CA . ALA A 1 69 ? -34.219 13.258 0.995 1 92.25 69 ALA A CA 1
ATOM 520 C C . ALA A 1 69 ? -33.969 11.766 1.186 1 92.25 69 ALA A C 1
ATOM 522 O O . ALA A 1 69 ? -34 10.992 0.22 1 92.25 69 ALA A O 1
ATOM 523 N N . ILE A 1 70 ? -33.719 11.406 2.432 1 94.38 70 ILE A N 1
ATOM 524 C CA . ILE A 1 70 ? -33.625 10 2.826 1 94.38 70 ILE A CA 1
ATOM 525 C C . ILE A 1 70 ? -34.469 9.766 4.082 1 94.38 70 ILE A C 1
ATOM 527 O O . ILE A 1 70 ? -34.938 10.711 4.711 1 94.38 70 ILE A O 1
ATOM 531 N N . SER A 1 71 ? -34.75 8.5 4.301 1 94.19 71 SER A N 1
ATOM 532 C CA . SER A 1 71 ? -35.406 8.156 5.555 1 94.19 71 SER A CA 1
ATOM 533 C C . SER A 1 71 ? -34.375 7.766 6.625 1 94.19 71 SER A C 1
ATOM 535 O O . SER A 1 71 ? -33.594 6.844 6.43 1 94.19 71 SER A O 1
ATOM 537 N N . CYS A 1 72 ? -34.406 8.469 7.719 1 93.94 72 CYS A N 1
ATOM 538 C CA . CYS A 1 72 ? -33.5 8.195 8.836 1 93.94 72 CYS A CA 1
ATOM 539 C C . CYS A 1 72 ? -34.281 8.062 10.141 1 93.94 72 CYS A C 1
ATOM 541 O O . CYS A 1 72 ? -34.875 9.031 10.609 1 93.94 72 CYS A O 1
ATOM 543 N N . ASN A 1 73 ? -34.156 6.945 10.734 1 93.69 73 ASN A N 1
ATOM 544 C CA . ASN A 1 73 ? -34.938 6.648 11.938 1 93.69 73 ASN A CA 1
ATOM 545 C C . ASN A 1 73 ? -36.438 6.906 11.734 1 93.69 73 ASN A C 1
ATOM 547 O O . ASN A 1 73 ? -37.094 7.441 12.625 1 93.69 73 ASN A O 1
ATOM 551 N N . GLY A 1 74 ? -36.844 6.633 10.508 1 90.19 74 GLY A N 1
ATOM 552 C CA . GLY A 1 74 ? -38.281 6.746 10.211 1 90.19 74 GLY A CA 1
ATOM 553 C C . GLY A 1 74 ? -38.688 8.156 9.836 1 90.19 74 GLY A C 1
ATOM 554 O O . GLY A 1 74 ? -39.875 8.414 9.555 1 90.19 74 GLY A O 1
ATOM 555 N N . PHE A 1 75 ? -37.719 9.047 9.812 1 90.62 75 PHE A N 1
ATOM 556 C CA . PHE A 1 75 ? -38.031 10.445 9.5 1 90.62 75 PHE A CA 1
ATOM 557 C C . PHE A 1 75 ? -37.375 10.852 8.188 1 90.62 75 PHE A C 1
ATOM 559 O O . PHE A 1 75 ? -36.344 10.297 7.805 1 90.62 75 PHE A O 1
ATOM 566 N N . ASP A 1 76 ? -37.938 11.828 7.582 1 89.19 76 ASP A N 1
ATOM 567 C CA . ASP A 1 76 ? -37.312 12.422 6.402 1 89.19 76 ASP A CA 1
ATOM 568 C C . ASP A 1 76 ? -36.094 13.273 6.789 1 89.19 76 ASP A C 1
ATOM 570 O O . ASP A 1 76 ? -36.188 14.102 7.699 1 89.19 76 ASP A O 1
ATOM 574 N N . PHE A 1 77 ? -35.094 13.016 6.172 1 90.12 77 PHE A N 1
ATOM 575 C CA . PHE A 1 77 ? -33.844 13.727 6.434 1 90.12 77 PHE A CA 1
ATOM 576 C C . PHE A 1 77 ? -33.156 14.109 5.129 1 90.12 77 PHE A C 1
ATOM 578 O O . PHE A 1 77 ? -33.062 13.305 4.203 1 90.12 77 PHE A O 1
ATOM 585 N N . THR A 1 78 ? -32.719 15.328 5.035 1 91.25 78 THR A N 1
ATOM 586 C CA . THR A 1 78 ? -32.094 15.789 3.809 1 91.25 78 THR A CA 1
ATOM 587 C C . THR A 1 78 ? -30.562 15.695 3.918 1 91.25 78 THR A C 1
ATOM 589 O O . THR A 1 78 ? -30 15.984 4.973 1 91.25 78 THR A O 1
ATOM 592 N N . VAL A 1 79 ? -29.938 15.234 2.869 1 92.62 79 VAL A N 1
ATOM 593 C CA . VAL A 1 79 ? -28.484 15.086 2.816 1 92.62 79 VAL A CA 1
ATOM 594 C C . VAL A 1 79 ? -27.938 15.734 1.542 1 92.62 79 VAL A C 1
ATOM 596 O O . VAL A 1 79 ? -28.719 16.109 0.656 1 92.62 79 VAL A O 1
ATOM 599 N N . THR A 1 80 ? -26.672 15.938 1.482 1 93.75 80 THR A N 1
ATOM 600 C CA . THR A 1 80 ? -26.031 16.5 0.3 1 93.75 80 THR A CA 1
ATOM 601 C C . THR A 1 80 ? -26.078 15.508 -0.859 1 93.75 80 THR A C 1
ATOM 603 O O . THR A 1 80 ? -26.281 14.305 -0.65 1 93.75 80 THR A O 1
ATOM 606 N N . GLU A 1 81 ? -25.875 16.031 -2.059 1 93.81 81 GLU A N 1
ATOM 607 C CA . GLU A 1 81 ? -25.844 15.18 -3.246 1 93.81 81 GLU A CA 1
ATOM 608 C C . GLU A 1 81 ? -24.719 14.156 -3.166 1 93.81 81 GLU A C 1
ATOM 610 O O . GLU A 1 81 ? -24.891 13 -3.549 1 93.81 81 GLU A O 1
ATOM 615 N N . SER A 1 82 ? -23.562 14.633 -2.699 1 94.12 82 SER A N 1
ATOM 616 C CA . SER A 1 82 ? -22.406 13.766 -2.586 1 94.12 82 SER A CA 1
ATOM 617 C C . SER A 1 82 ? -22.703 12.562 -1.688 1 94.12 82 SER A C 1
ATOM 619 O O . SER A 1 82 ? -22.391 11.43 -2.047 1 94.12 82 SER A O 1
ATOM 621 N N . LEU A 1 83 ? -23.312 12.797 -0.56 1 96.12 83 LEU A N 1
ATOM 622 C CA . LEU A 1 83 ? -23.641 11.719 0.367 1 96.12 83 LEU A CA 1
ATOM 623 C C . LEU A 1 83 ? -24.719 10.812 -0.205 1 96.12 83 LEU A C 1
ATOM 625 O O . LEU A 1 83 ? -24.656 9.594 -0.076 1 96.12 83 LEU A O 1
ATOM 629 N N . TYR A 1 84 ? -25.734 11.43 -0.814 1 95.75 84 TYR A N 1
ATOM 630 C CA . TYR A 1 84 ? -26.828 10.664 -1.396 1 95.75 84 TYR A CA 1
ATOM 631 C C . TYR A 1 84 ? -26.312 9.656 -2.41 1 95.75 84 TYR A C 1
ATOM 633 O O . TYR A 1 84 ? -26.688 8.477 -2.371 1 95.75 84 TYR A O 1
ATOM 641 N N . THR A 1 85 ? -25.469 10.102 -3.262 1 95.19 85 THR A N 1
ATOM 642 C CA . THR A 1 85 ? -24.922 9.227 -4.301 1 95.19 85 THR A CA 1
ATOM 643 C C . THR A 1 85 ? -24.047 8.148 -3.689 1 95.19 85 THR A C 1
ATOM 645 O O . THR A 1 85 ? -24.047 7.004 -4.148 1 95.19 85 THR A O 1
ATOM 648 N N . ALA A 1 86 ? -23.234 8.461 -2.689 1 96.69 86 ALA A N 1
ATOM 649 C CA . ALA A 1 86 ? -22.391 7.484 -2.006 1 96.69 86 ALA A CA 1
ATOM 650 C C . ALA A 1 86 ? -23.234 6.375 -1.388 1 96.69 86 ALA A C 1
ATOM 652 O O . ALA A 1 86 ? -22.969 5.188 -1.602 1 96.69 86 ALA A O 1
ATOM 653 N N . LEU A 1 87 ? -24.297 6.77 -0.643 1 97.06 87 LEU A N 1
ATOM 654 C CA . LEU A 1 87 ? -25.156 5.797 0.026 1 97.06 87 LEU A CA 1
ATOM 655 C C . LEU A 1 87 ? -25.875 4.906 -0.989 1 97.06 87 LEU A C 1
ATOM 657 O O . LEU A 1 87 ? -26.031 3.703 -0.761 1 97.06 87 LEU A O 1
ATOM 661 N N . THR A 1 88 ? -26.281 5.504 -2.09 1 95.75 88 THR A N 1
ATOM 662 C CA . THR A 1 88 ? -26.938 4.742 -3.143 1 95.75 88 THR A CA 1
ATOM 663 C C . THR A 1 88 ? -26.016 3.643 -3.672 1 95.75 88 THR A C 1
ATOM 665 O O . THR A 1 88 ? -26.438 2.502 -3.852 1 95.75 88 THR A O 1
ATOM 668 N N . HIS A 1 89 ? -24.781 3.955 -3.854 1 94.44 89 HIS A N 1
ATOM 669 C CA . HIS A 1 89 ? -23.828 3.029 -4.461 1 94.44 89 HIS A CA 1
ATOM 670 C C . HIS A 1 89 ? -23.328 2.002 -3.447 1 94.44 89 HIS A C 1
ATOM 672 O O . HIS A 1 89 ? -22.891 0.916 -3.824 1 94.44 89 HIS A O 1
ATOM 678 N N . LEU A 1 90 ? -23.406 2.311 -2.16 1 95.12 90 LEU A N 1
ATOM 679 C CA . LEU A 1 90 ? -22.797 1.463 -1.136 1 95.12 90 LEU A CA 1
ATOM 680 C C . LEU A 1 90 ? -23.812 0.46 -0.595 1 95.12 90 LEU A C 1
ATOM 682 O O . LEU A 1 90 ? -23.469 -0.417 0.197 1 95.12 90 LEU A O 1
ATOM 686 N N . ARG A 1 91 ? -25.031 0.538 -0.986 1 95.25 91 ARG A N 1
ATOM 687 C CA . ARG A 1 91 ? -26.062 -0.365 -0.512 1 95.25 91 ARG A CA 1
ATOM 688 C C . ARG A 1 91 ? -25.828 -1.786 -1.013 1 95.25 91 ARG A C 1
ATOM 690 O O . ARG A 1 91 ? -25.453 -1.987 -2.166 1 95.25 91 ARG A O 1
ATOM 697 N N . TYR A 1 92 ? -26 -2.707 -0.078 1 93 92 TYR A N 1
ATOM 698 C CA . TYR A 1 92 ? -26.125 -4.102 -0.487 1 93 92 TYR A CA 1
ATOM 699 C C . TYR A 1 92 ? -27.547 -4.402 -0.975 1 93 92 TYR A C 1
ATOM 701 O O . TYR A 1 92 ? -28.5 -3.746 -0.565 1 93 92 TYR A O 1
ATOM 709 N N . PRO A 1 93 ? -27.641 -5.371 -1.765 1 88.06 93 PRO A N 1
ATOM 710 C CA . PRO A 1 93 ? -28.984 -5.688 -2.264 1 88.06 93 PRO A CA 1
ATOM 711 C C . PRO A 1 93 ? -29.859 -6.344 -1.207 1 88.06 93 PRO A C 1
ATOM 713 O O . PRO A 1 93 ? -31.078 -6.113 -1.177 1 88.06 93 PRO A O 1
ATOM 716 N N . ASP A 1 94 ? -29.188 -7.109 -0.289 1 87.19 94 ASP A N 1
ATOM 717 C CA . ASP A 1 94 ? -30.047 -7.961 0.534 1 87.19 94 ASP A CA 1
ATOM 718 C C . ASP A 1 94 ? -29.625 -7.898 2.002 1 87.19 94 ASP A C 1
ATOM 720 O O . ASP A 1 94 ? -30.125 -8.672 2.826 1 87.19 94 ASP A O 1
ATOM 724 N N . SER A 1 95 ? -28.703 -7.062 2.275 1 92.88 95 SER A N 1
ATOM 725 C CA . SER A 1 95 ? -28.234 -7.012 3.654 1 92.88 95 SER A CA 1
ATOM 726 C C . SER A 1 95 ? -28 -5.578 4.109 1 92.88 95 SER A C 1
ATOM 728 O O . SER A 1 95 ? -27.75 -4.695 3.285 1 92.88 95 SER A O 1
ATOM 730 N N . TRP A 1 96 ? -28.172 -5.398 5.422 1 95.12 96 TRP A N 1
ATOM 731 C CA . TRP A 1 96 ? -27.844 -4.105 6.012 1 95.12 96 TRP A CA 1
ATOM 732 C C . TRP A 1 96 ? -26.344 -3.879 6.008 1 95.12 96 TRP A C 1
ATOM 734 O O . TRP A 1 96 ? -25.562 -4.832 6.102 1 95.12 96 TRP A O 1
ATOM 744 N N . ARG A 1 97 ? -25.984 -2.717 5.824 1 96.69 97 ARG A N 1
ATOM 745 C CA . ARG A 1 97 ? -24.594 -2.312 5.902 1 96.69 97 ARG A CA 1
ATOM 746 C C . ARG A 1 97 ? -24.375 -1.29 7.012 1 96.69 97 ARG A C 1
ATOM 748 O O . ARG A 1 97 ? -25.141 -0.326 7.133 1 96.69 97 ARG A O 1
ATOM 755 N N . ARG A 1 98 ? -23.438 -1.535 7.91 1 97.38 98 ARG A N 1
ATOM 756 C CA . ARG A 1 98 ? -23.156 -0.604 9 1 97.38 98 ARG A CA 1
ATOM 757 C C . ARG A 1 98 ? -22.031 0.353 8.633 1 97.38 98 ARG A C 1
ATOM 759 O O . ARG A 1 98 ? -20.906 -0.076 8.375 1 97.38 98 ARG A O 1
ATOM 766 N N . LEU A 1 99 ? -22.312 1.668 8.648 1 98.12 99 LEU A N 1
ATOM 767 C CA . LEU A 1 99 ? -21.375 2.715 8.25 1 98.12 99 LEU A CA 1
ATOM 768 C C . LEU A 1 99 ? -21.297 3.803 9.32 1 98.12 99 LEU A C 1
ATOM 770 O O . LEU A 1 99 ? -22.156 3.891 10.195 1 98.12 99 LEU A O 1
ATOM 774 N N . TRP A 1 100 ? -20.234 4.484 9.344 1 98.25 100 TRP A N 1
ATOM 775 C CA . TRP A 1 100 ? -20.141 5.785 10 1 98.25 100 TRP A CA 1
ATOM 776 C C . TRP A 1 100 ? -19.969 6.902 8.977 1 98.25 100 TRP A C 1
ATOM 778 O O . TRP A 1 100 ? -19.078 6.84 8.117 1 98.25 100 TRP A O 1
ATOM 788 N N . VAL A 1 101 ? -20.859 7.82 9.039 1 97.25 101 VAL A N 1
ATOM 789 C CA . VAL A 1 101 ? -20.875 8.977 8.141 1 97.25 101 VAL A CA 1
ATOM 790 C C . VAL A 1 101 ? -21.016 10.258 8.961 1 97.25 101 VAL A C 1
ATOM 792 O O . VAL A 1 101 ? -22 10.445 9.68 1 97.25 101 VAL A O 1
ATOM 795 N N . ASP A 1 102 ? -20.094 11.172 8.852 1 95.06 102 ASP A N 1
ATOM 796 C CA . ASP A 1 102 ? -20.047 12.344 9.711 1 95.06 102 ASP A CA 1
ATOM 797 C C . ASP A 1 102 ? -21.312 13.188 9.57 1 95.06 102 ASP A C 1
ATOM 799 O O . ASP A 1 102 ? -21.844 13.68 10.562 1 95.06 102 ASP A O 1
ATOM 803 N N . GLN A 1 103 ? -21.859 13.328 8.352 1 92.81 103 GLN A N 1
ATOM 804 C CA . GLN A 1 103 ? -23.016 14.18 8.102 1 92.81 103 GLN A CA 1
ATOM 805 C C . GLN A 1 103 ? -24.25 13.664 8.844 1 92.81 103 GLN A C 1
ATOM 807 O O . GLN A 1 103 ? -25.109 14.445 9.234 1 92.81 103 GLN A O 1
ATOM 812 N N . LEU A 1 104 ? -24.297 12.344 9.047 1 94.88 104 LEU A N 1
ATOM 813 C CA . LEU A 1 104 ? -25.5 11.758 9.625 1 94.88 104 LEU A CA 1
ATOM 814 C C . LEU A 1 104 ? -25.25 11.273 11.047 1 94.88 104 LEU A C 1
ATOM 816 O O . LEU A 1 104 ? -26.109 11.406 11.914 1 94.88 104 LEU A O 1
ATOM 820 N N . CYS A 1 105 ? -24.109 10.75 11.289 1 97 105 CYS A N 1
ATOM 821 C CA . CYS A 1 105 ? -23.812 10.133 12.586 1 97 105 CYS A CA 1
ATOM 822 C C . CYS A 1 105 ? -23.531 11.195 13.641 1 97 105 CYS A C 1
ATOM 824 O O . CYS A 1 105 ? -23.547 10.906 14.836 1 97 105 CYS A O 1
ATOM 826 N N . ILE A 1 106 ? -23.219 12.398 13.211 1 95.44 106 ILE A N 1
ATOM 827 C CA . ILE A 1 106 ? -23.031 13.531 14.102 1 95.44 106 ILE A CA 1
ATOM 828 C C . ILE A 1 106 ? -24.188 14.508 13.953 1 95.44 106 ILE A C 1
ATOM 830 O O . ILE A 1 106 ? -24.562 14.867 12.836 1 95.44 106 ILE A O 1
ATOM 834 N N . ASN A 1 107 ? -24.781 14.93 15.039 1 93.31 107 ASN A N 1
ATOM 835 C CA . ASN A 1 107 ? -25.75 16.016 14.984 1 93.31 107 ASN A CA 1
ATOM 836 C C . ASN A 1 107 ? -25.078 17.359 14.695 1 93.31 107 ASN A C 1
ATOM 838 O O . ASN A 1 107 ? -24.578 18.016 15.602 1 93.31 107 ASN A O 1
ATOM 842 N N . GLN A 1 108 ? -25.141 17.75 13.477 1 89 108 GLN A N 1
ATOM 843 C CA . GLN A 1 108 ? -24.422 18.922 12.984 1 89 108 GLN A CA 1
ATOM 844 C C . GLN A 1 108 ? -24.984 20.219 13.578 1 89 108 GLN A C 1
ATOM 846 O O . GLN A 1 108 ? -24.359 21.266 13.5 1 89 108 GLN A O 1
ATOM 851 N N . LEU A 1 109 ? -26.156 20.109 14.211 1 86.69 109 LEU A N 1
ATOM 852 C CA . LEU A 1 109 ? -26.844 21.297 14.719 1 86.69 109 LEU A CA 1
ATOM 853 C C . LEU A 1 109 ? -26.531 21.516 16.188 1 86.69 109 LEU A C 1
ATOM 855 O O . LEU A 1 109 ? -26.891 22.547 16.766 1 86.69 109 LEU A O 1
ATOM 859 N N . GLU A 1 110 ? -25.875 20.547 16.766 1 88.38 110 GLU A N 1
ATOM 860 C CA . GLU A 1 110 ? -25.469 20.656 18.156 1 88.38 110 GLU A CA 1
ATOM 861 C C . GLU A 1 110 ? -23.953 20.797 18.281 1 88.38 110 GLU A C 1
ATOM 863 O O . GLU A 1 110 ? -23.234 19.812 18.203 1 88.38 110 GLU A O 1
ATOM 868 N N . ASP A 1 111 ? -23.516 21.984 18.641 1 84.38 111 ASP A N 1
ATOM 869 C CA . ASP A 1 111 ? -22.109 22.328 18.609 1 84.38 111 ASP A CA 1
ATOM 870 C C . ASP A 1 111 ? -21.312 21.5 19.609 1 84.38 111 ASP A C 1
ATOM 872 O O . ASP A 1 111 ? -20.188 21.078 19.344 1 84.38 111 ASP A O 1
ATOM 876 N N . HIS A 1 112 ? -21.859 21.328 20.734 1 85.12 112 HIS A N 1
ATOM 877 C CA . HIS A 1 112 ? -21.141 20.547 21.75 1 85.12 112 HIS A CA 1
ATOM 878 C C . HIS A 1 112 ? -20.891 19.125 21.266 1 85.12 112 HIS A C 1
ATOM 880 O O . HIS A 1 112 ? -19.781 18.609 21.422 1 85.12 112 HIS A O 1
ATOM 886 N N . GLU A 1 113 ? -21.922 18.5 20.75 1 90.94 113 GLU A N 1
ATOM 887 C CA . GLU A 1 113 ? -21.75 17.156 20.203 1 90.94 113 GLU A CA 1
ATOM 888 C C . GLU A 1 113 ? -20.75 17.156 19.047 1 90.94 113 GLU A C 1
ATOM 890 O O . GLU A 1 113 ? -19.906 16.266 18.953 1 90.94 113 GLU A O 1
ATOM 895 N N . LEU A 1 114 ? -20.938 18.109 18.234 1 90.75 114 LEU A N 1
ATOM 896 C CA . LEU A 1 114 ? -20.047 18.234 17.078 1 90.75 114 LEU A CA 1
ATOM 897 C C . LEU A 1 114 ? -18.594 18.266 17.516 1 90.75 114 LEU A C 1
ATOM 899 O O . LEU A 1 114 ? -17.766 17.5 17.016 1 90.75 114 LEU A O 1
ATOM 903 N N . MET A 1 115 ? -18.281 19.094 18.438 1 87.38 115 MET A N 1
ATOM 904 C CA . MET A 1 115 ? -16.891 19.266 18.891 1 87.38 115 MET A CA 1
ATOM 905 C C . MET A 1 115 ? -16.375 17.984 19.562 1 87.38 115 MET A C 1
ATOM 907 O O . MET A 1 115 ? -15.227 17.594 19.359 1 87.38 115 MET A O 1
ATOM 911 N N . LYS A 1 116 ? -17.219 17.375 20.297 1 90.31 116 LYS A N 1
ATOM 912 C CA . LYS A 1 116 ? -16.828 16.141 20.953 1 90.31 116 LYS A CA 1
ATOM 913 C C . LYS A 1 116 ? -16.547 15.039 19.938 1 90.31 116 LYS A C 1
ATOM 915 O O . LYS A 1 116 ? -15.562 14.297 20.078 1 90.31 116 LYS A O 1
ATOM 920 N N . GLN A 1 117 ? -17.391 14.906 18.984 1 94 117 GLN A N 1
ATOM 921 C CA . GLN A 1 117 ? -17.234 13.883 17.953 1 94 117 GLN A CA 1
ATOM 922 C C . GLN A 1 117 ? -16.016 14.172 17.078 1 94 117 GLN A C 1
ATOM 924 O O . GLN A 1 117 ? -15.297 13.25 16.672 1 94 117 GLN A O 1
ATOM 929 N N . VAL A 1 118 ? -15.789 15.445 16.812 1 92.44 118 VAL A N 1
ATOM 930 C CA . VAL A 1 118 ? -14.609 15.852 16.062 1 92.44 118 VAL A CA 1
ATOM 931 C C . VAL A 1 118 ? -13.352 15.438 16.812 1 92.44 118 VAL A C 1
ATOM 933 O O . VAL A 1 118 ? -12.398 14.914 16.219 1 92.44 118 VAL A O 1
ATOM 936 N N . ALA A 1 119 ? -13.352 15.586 18.109 1 90.81 119 ALA A N 1
ATOM 937 C CA . ALA A 1 119 ? -12.219 15.211 18.938 1 90.81 119 ALA A CA 1
ATOM 938 C C . ALA A 1 119 ? -12 13.703 18.922 1 90.81 119 ALA A C 1
ATOM 940 O O . ALA A 1 119 ? -10.875 13.227 19.141 1 90.81 119 ALA A O 1
ATOM 941 N N . MET A 1 120 ? -13.008 12.922 18.578 1 94.19 120 MET A N 1
ATOM 942 C CA . MET A 1 120 ? -12.945 11.461 18.625 1 94.19 120 MET A CA 1
ATOM 943 C C . MET A 1 120 ? -12.688 10.883 17.234 1 94.19 120 MET A C 1
ATOM 945 O O . MET A 1 120 ? -12.5 9.672 17.094 1 94.19 120 MET A O 1
ATOM 949 N N . MET A 1 121 ? -12.648 11.703 16.234 1 94.81 121 MET A N 1
ATOM 950 C CA . MET A 1 121 ? -12.562 11.227 14.859 1 94.81 121 MET A CA 1
ATOM 951 C C . MET A 1 121 ? -11.266 10.461 14.633 1 94.81 121 MET A C 1
ATOM 953 O O . MET A 1 121 ? -11.227 9.523 13.828 1 94.81 121 MET A O 1
ATOM 957 N N . GLY A 1 122 ? -10.188 10.922 15.352 1 94.5 122 GLY A N 1
ATOM 958 C CA . GLY A 1 122 ? -8.953 10.164 15.242 1 94.5 122 GLY A CA 1
ATOM 959 C C . GLY A 1 122 ? -9.102 8.703 15.625 1 94.5 122 GLY A C 1
ATOM 960 O O . GLY A 1 122 ? -8.727 7.816 14.859 1 94.5 122 GLY A O 1
ATOM 961 N N . LYS A 1 123 ? -9.703 8.492 16.766 1 94.38 123 LYS A N 1
ATOM 962 C CA . LYS A 1 123 ? -9.945 7.137 17.234 1 94.38 123 LYS A CA 1
ATOM 963 C C . LYS A 1 123 ? -10.93 6.406 16.328 1 94.38 123 LYS A C 1
ATOM 965 O O . LYS A 1 123 ? -10.766 5.219 16.047 1 94.38 123 LYS A O 1
ATOM 970 N N . LEU A 1 124 ? -11.883 7.105 15.914 1 96.44 124 LEU A N 1
ATOM 971 C CA . LEU A 1 124 ? -12.914 6.535 15.062 1 96.44 124 LEU A CA 1
ATOM 972 C C . LEU A 1 124 ? -12.32 5.988 13.766 1 96.44 124 LEU A C 1
ATOM 974 O O . LEU A 1 124 ? -12.461 4.801 13.469 1 96.44 124 LEU A O 1
ATOM 978 N N . TYR A 1 125 ? -11.586 6.781 13 1 97.06 125 TYR A N 1
ATOM 979 C CA . TYR A 1 125 ? -11.062 6.375 11.703 1 97.06 125 TYR A CA 1
ATOM 980 C C . TYR A 1 125 ? -9.945 5.352 11.859 1 97.06 125 TYR A C 1
ATOM 982 O O . TYR A 1 125 ? -9.672 4.574 10.938 1 97.06 125 TYR A O 1
ATOM 990 N N . SER A 1 126 ? -9.359 5.27 12.977 1 94.81 126 SER A N 1
ATOM 991 C CA . SER A 1 126 ? -8.305 4.289 13.219 1 94.81 126 SER A CA 1
ATOM 992 C C . SER A 1 126 ? -8.883 2.945 13.641 1 94.81 126 SER A C 1
ATOM 994 O O . SER A 1 126 ? -8.195 1.925 13.609 1 94.81 126 SER A O 1
ATOM 996 N N . SER A 1 127 ? -10.141 2.934 14.031 1 93.38 127 SER A N 1
ATOM 997 C CA . SER A 1 127 ? -10.711 1.728 14.625 1 93.38 127 SER A CA 1
ATOM 998 C C . SER A 1 127 ? -11.641 1.018 13.641 1 93.38 127 SER A C 1
ATOM 1000 O O . SER A 1 127 ? -12.039 -0.127 13.867 1 93.38 127 SER A O 1
ATOM 1002 N N . VAL A 1 128 ? -11.945 1.655 12.555 1 95.94 128 VAL A N 1
ATOM 1003 C CA . VAL A 1 128 ? -12.914 1.106 11.609 1 95.94 128 VAL A CA 1
ATOM 1004 C C . VAL A 1 128 ? -12.297 -0.065 10.852 1 95.94 128 VAL A C 1
ATOM 1006 O O . VAL A 1 128 ? -11.07 -0.168 10.758 1 95.94 128 VAL A O 1
ATOM 1009 N N . CYS A 1 129 ? -13.203 -0.97 10.312 1 94.38 129 CYS A N 1
ATOM 1010 C CA . CYS A 1 129 ? -12.734 -2.07 9.477 1 94.38 129 CYS A CA 1
ATOM 1011 C C . CYS A 1 129 ? -12.016 -1.549 8.242 1 94.38 129 CYS A C 1
ATOM 1013 O O . CYS A 1 129 ? -10.938 -2.033 7.891 1 94.38 129 CYS A O 1
ATOM 1015 N N . ARG A 1 130 ? -12.656 -0.684 7.672 1 96.44 130 ARG A N 1
ATOM 1016 C CA . ARG A 1 130 ? -12.031 -0.03 6.527 1 96.44 130 ARG A CA 1
ATOM 1017 C C . ARG A 1 130 ? -12.641 1.343 6.277 1 96.44 130 ARG A C 1
ATOM 1019 O O . ARG A 1 130 ? -13.773 1.61 6.699 1 96.44 130 ARG A O 1
ATOM 1026 N N . VAL A 1 131 ? -11.836 2.189 5.758 1 98.38 131 VAL A N 1
ATOM 1027 C CA . VAL A 1 131 ? -12.305 3.496 5.305 1 98.38 131 VAL A CA 1
ATOM 1028 C C . VAL A 1 131 ? -12.625 3.441 3.811 1 98.38 131 VAL A C 1
ATOM 1030 O O . VAL A 1 131 ? -11.836 2.918 3.02 1 98.38 131 VAL A O 1
ATOM 1033 N N . ILE A 1 132 ? -13.828 3.857 3.424 1 98.38 132 ILE A N 1
ATOM 1034 C CA . ILE A 1 132 ? -14.242 3.924 2.027 1 98.38 132 ILE A CA 1
ATOM 1035 C C . ILE A 1 132 ? -14.07 5.348 1.503 1 98.38 132 ILE A C 1
ATOM 1037 O O . ILE A 1 132 ? -14.828 6.246 1.872 1 98.38 132 ILE A O 1
ATOM 1041 N N . VAL A 1 133 ? -13.047 5.562 0.717 1 98.25 133 VAL A N 1
ATOM 1042 C CA . VAL A 1 133 ? -12.836 6.844 0.05 1 98.25 133 VAL A CA 1
ATOM 1043 C C . VAL A 1 133 ? -13.797 6.973 -1.135 1 98.25 133 VAL A C 1
ATOM 1045 O O . VAL A 1 133 ? -13.719 6.191 -2.088 1 98.25 133 VAL A O 1
ATOM 1048 N N . TRP A 1 134 ? -14.711 7.895 -1.097 1 97.81 134 TRP A N 1
ATOM 1049 C CA . TRP A 1 134 ? -15.703 8.086 -2.143 1 97.81 134 TRP A CA 1
ATOM 1050 C C . TRP A 1 134 ? -15.352 9.281 -3.023 1 97.81 134 TRP A C 1
ATOM 1052 O O . TRP A 1 134 ? -15.336 10.422 -2.555 1 97.81 134 TRP A O 1
ATOM 1062 N N . LEU A 1 135 ? -15.078 9.086 -4.316 1 95.25 135 LEU A N 1
ATOM 1063 C CA . LEU A 1 135 ? -14.641 10.133 -5.227 1 95.25 135 LEU A CA 1
ATOM 1064 C C . LEU A 1 135 ? -15.805 10.664 -6.051 1 95.25 135 LEU A C 1
ATOM 1066 O O . LEU A 1 135 ? -15.641 11.594 -6.848 1 95.25 135 LEU A O 1
ATOM 1070 N N . GLY A 1 136 ? -17.031 10.055 -5.922 1 93.56 136 GLY A N 1
ATOM 1071 C CA . GLY A 1 136 ? -18.188 10.531 -6.656 1 93.56 136 GLY A CA 1
ATOM 1072 C C . GLY A 1 136 ? -18.766 9.5 -7.617 1 93.56 136 GLY A C 1
ATOM 1073 O O . GLY A 1 136 ? -18.375 8.328 -7.574 1 93.56 136 GLY A O 1
ATOM 1074 N N . LYS A 1 137 ? -19.688 9.969 -8.422 1 89.75 137 LYS A N 1
ATOM 1075 C CA . LYS A 1 137 ? -20.328 9.109 -9.414 1 89.75 137 LYS A CA 1
ATOM 1076 C C . LYS A 1 137 ? -19.375 8.742 -10.539 1 89.75 137 LYS A C 1
ATOM 1078 O O . LYS A 1 137 ? -18.297 9.344 -10.664 1 89.75 137 LYS A O 1
ATOM 1083 N N . TYR A 1 138 ? -19.812 7.793 -11.25 1 83.56 138 TYR A N 1
ATOM 1084 C CA . TYR A 1 138 ? -19 7.32 -12.367 1 83.56 138 TYR A CA 1
ATOM 1085 C C . TYR A 1 138 ? -18.641 8.469 -13.305 1 83.56 138 TYR A C 1
ATOM 1087 O O . TYR A 1 138 ? -19.484 9.312 -13.617 1 83.56 138 TYR A O 1
ATOM 1095 N N . ASP A 1 139 ? -17.438 8.5 -13.594 1 82.81 139 ASP A N 1
ATOM 1096 C CA . ASP A 1 139 ? -16.812 9.438 -14.523 1 82.81 139 ASP A CA 1
ATOM 1097 C C . ASP A 1 139 ? -15.883 8.711 -15.492 1 82.81 139 ASP A C 1
ATOM 1099 O O . ASP A 1 139 ? -15.031 7.922 -15.07 1 82.81 139 ASP A O 1
ATOM 1103 N N . GLN A 1 140 ? -16.141 8.898 -16.766 1 84.31 140 GLN A N 1
ATOM 1104 C CA . GLN A 1 140 ? -15.367 8.203 -17.781 1 84.31 140 GLN A CA 1
ATOM 1105 C C . GLN A 1 140 ? -13.875 8.445 -17.594 1 84.31 140 GLN A C 1
ATOM 1107 O O . GLN A 1 140 ? -13.062 7.535 -17.781 1 84.31 140 GLN A O 1
ATOM 1112 N N . LYS A 1 141 ? -13.617 9.68 -17.281 1 82.94 141 LYS A N 1
ATOM 1113 C CA . LYS A 1 141 ? -12.219 10.016 -17.062 1 82.94 141 LYS A CA 1
ATOM 1114 C C . LYS A 1 141 ? -11.625 9.188 -15.93 1 82.94 141 LYS A C 1
ATOM 1116 O O . LYS A 1 141 ? -10.516 8.664 -16.047 1 82.94 141 LYS A O 1
ATOM 1121 N N . MET A 1 142 ? -12.383 9.031 -14.922 1 86.94 142 MET A N 1
ATOM 1122 C CA . MET A 1 142 ? -11.93 8.266 -13.773 1 86.94 142 MET A CA 1
ATOM 1123 C C . MET A 1 142 ? -11.836 6.777 -14.109 1 86.94 142 MET A C 1
ATOM 1125 O O . MET A 1 142 ? -10.953 6.078 -13.625 1 86.94 142 MET A O 1
ATOM 1129 N N . SER A 1 143 ? -12.789 6.359 -14.93 1 87.12 143 SER A N 1
ATOM 1130 C CA . SER A 1 143 ? -12.75 4.961 -15.344 1 87.12 143 SER A CA 1
ATOM 1131 C C . SER A 1 143 ? -11.445 4.633 -16.062 1 87.12 143 SER A C 1
ATOM 1133 O O . SER A 1 143 ? -10.82 3.605 -15.789 1 87.12 143 SER A O 1
ATOM 1135 N N . PHE A 1 144 ? -11.078 5.547 -16.906 1 83.75 144 PHE A N 1
ATOM 1136 C CA . PHE A 1 144 ? -9.828 5.367 -17.625 1 83.75 144 PHE A CA 1
ATOM 1137 C C . PHE A 1 144 ? -8.641 5.414 -16.656 1 83.75 144 PHE A C 1
ATOM 1139 O O . PHE A 1 144 ? -7.688 4.648 -16.812 1 83.75 144 PHE A O 1
ATOM 1146 N N . ALA A 1 145 ? -8.711 6.293 -15.758 1 85.75 145 ALA A N 1
ATOM 1147 C CA . ALA A 1 145 ? -7.629 6.438 -14.781 1 85.75 145 ALA A CA 1
ATOM 1148 C C . ALA A 1 145 ? -7.473 5.168 -13.953 1 85.75 145 ALA A C 1
ATOM 1150 O O . ALA A 1 145 ? -6.355 4.691 -13.742 1 85.75 145 ALA A O 1
ATOM 1151 N N . PHE A 1 146 ? -8.57 4.629 -13.531 1 86.81 146 PHE A N 1
ATOM 1152 C CA . PHE A 1 146 ? -8.562 3.398 -12.75 1 86.81 146 PHE A CA 1
ATOM 1153 C C . PHE A 1 146 ? -7.953 2.252 -13.555 1 86.81 146 PHE A C 1
ATOM 1155 O O . PHE A 1 146 ? -7.141 1.483 -13.031 1 86.81 146 PHE A O 1
ATOM 1162 N N . GLU A 1 147 ? -8.367 2.209 -14.734 1 82.31 147 GLU A N 1
ATOM 1163 C CA . GLU A 1 147 ? -7.875 1.156 -15.625 1 82.31 147 GLU A CA 1
ATOM 1164 C C . GLU A 1 147 ? -6.367 1.263 -15.82 1 82.31 147 GLU A C 1
ATOM 1166 O O . GLU A 1 147 ? -5.66 0.253 -15.805 1 82.31 147 GLU A O 1
ATOM 1171 N N . LEU A 1 148 ? -5.934 2.412 -15.977 1 77.44 148 LEU A N 1
ATOM 1172 C CA . LEU A 1 148 ? -4.516 2.635 -16.234 1 77.44 148 LEU A CA 1
ATOM 1173 C C . LEU A 1 148 ? -3.682 2.254 -15.008 1 77.44 148 LEU A C 1
ATOM 1175 O O . LEU A 1 148 ? -2.611 1.656 -15.148 1 77.44 148 LEU A O 1
ATOM 1179 N N . VAL A 1 149 ? -4.098 2.645 -13.859 1 79.88 149 VAL A N 1
ATOM 1180 C CA . VAL A 1 149 ? -3.391 2.283 -12.633 1 79.88 149 VAL A CA 1
ATOM 1181 C C . VAL A 1 149 ? -3.326 0.763 -12.5 1 79.88 149 VAL A C 1
ATOM 1183 O O . VAL A 1 149 ? -2.299 0.21 -12.109 1 79.88 149 VAL A O 1
ATOM 1186 N N . GLN A 1 150 ? -4.367 0.198 -12.922 1 73.69 150 GLN A N 1
ATOM 1187 C CA . GLN A 1 150 ? -4.457 -1.252 -12.781 1 73.69 150 GLN A CA 1
ATOM 1188 C C . GLN A 1 150 ? -3.672 -1.959 -13.883 1 73.69 150 GLN A C 1
ATOM 1190 O O . GLN A 1 150 ? -3.234 -3.098 -13.703 1 73.69 150 GLN A O 1
ATOM 1195 N N . GLU A 1 151 ? -3.488 -1.293 -14.984 1 67.31 151 GLU A N 1
ATOM 1196 C CA . GLU A 1 151 ? -2.82 -1.914 -16.125 1 67.31 151 GLU A CA 1
ATOM 1197 C C . GLU A 1 151 ? -1.312 -1.688 -16.062 1 67.31 151 GLU A C 1
ATOM 1199 O O . GLU A 1 151 ? -0.543 -2.455 -16.656 1 67.31 151 GLU A O 1
ATOM 1204 N N . THR A 1 152 ? -0.959 -0.596 -15.492 1 62.28 152 THR A N 1
ATOM 1205 C CA . THR A 1 152 ? 0.465 -0.281 -15.5 1 62.28 152 THR A CA 1
ATOM 1206 C C . THR A 1 152 ? 1.238 -1.247 -14.602 1 62.28 152 THR A C 1
ATOM 1208 O O . THR A 1 152 ? 0.829 -1.515 -13.469 1 62.28 152 THR A O 1
ATOM 1211 N N . SER A 1 153 ? 2.088 -2.152 -15.32 1 52.72 153 SER A N 1
ATOM 1212 C CA . SER A 1 153 ? 2.912 -3.115 -14.602 1 52.72 153 SER A CA 1
ATOM 1213 C C . SER A 1 153 ? 3.9 -2.412 -13.672 1 52.72 153 SER A C 1
ATOM 1215 O O . SER A 1 153 ? 4.484 -1.391 -14.047 1 52.72 153 SER A O 1
ATOM 1217 N N . LEU A 1 154 ? 3.725 -2.521 -12.398 1 54.88 154 LEU A N 1
ATOM 1218 C CA . LEU A 1 154 ? 4.758 -2.076 -11.469 1 54.88 154 LEU A CA 1
ATOM 1219 C C . LEU A 1 154 ? 6.051 -2.855 -11.68 1 54.88 154 LEU A C 1
ATOM 1221 O O . LEU A 1 154 ? 6.082 -4.074 -11.5 1 54.88 154 LEU A O 1
ATOM 1225 N N . SER A 1 155 ? 6.539 -2.904 -12.977 1 43.69 155 SER A N 1
ATOM 1226 C CA . SER A 1 155 ? 7.711 -3.65 -13.422 1 43.69 155 SER A CA 1
ATOM 1227 C C . SER A 1 155 ? 8.68 -3.9 -12.273 1 43.69 155 SER A C 1
ATOM 1229 O O . SER A 1 155 ? 8.695 -3.154 -11.297 1 43.69 155 SER A O 1
ATOM 1231 N N . SER A 1 156 ? 9.18 -4.992 -12.281 1 41.31 156 SER A N 1
ATOM 1232 C CA . SER A 1 156 ? 10.227 -5.641 -11.5 1 41.31 156 SER A CA 1
ATOM 1233 C C . SER A 1 156 ? 11.312 -4.652 -11.102 1 41.31 156 SER A C 1
ATOM 1235 O O . SER A 1 156 ? 12.258 -5.012 -10.391 1 41.31 156 SER A O 1
ATOM 1237 N N . SER A 1 157 ? 11.477 -3.553 -11.867 1 38.47 157 SER A N 1
ATOM 1238 C CA . SER A 1 157 ? 12.508 -2.635 -11.383 1 38.47 157 SER A CA 1
ATOM 1239 C C . SER A 1 157 ? 12.211 -2.172 -9.961 1 38.47 157 SER A C 1
ATOM 1241 O O . SER A 1 157 ? 12.914 -1.308 -9.43 1 38.47 157 SER A O 1
ATOM 1243 N N . LEU A 1 158 ? 11.062 -2.221 -9.617 1 39.19 158 LEU A N 1
ATOM 1244 C CA . LEU A 1 158 ? 10.781 -1.803 -8.242 1 39.19 158 LEU A CA 1
ATOM 1245 C C . LEU A 1 158 ? 11.938 -2.176 -7.316 1 39.19 158 LEU A C 1
ATOM 1247 O O . LEU A 1 158 ? 12.18 -1.493 -6.32 1 39.19 158 LEU A O 1
ATOM 1251 N N . VAL A 1 159 ? 12.641 -3.381 -7.605 1 35.44 159 VAL A N 1
ATOM 1252 C CA . VAL A 1 159 ? 13.734 -3.834 -6.754 1 35.44 159 VAL A CA 1
ATOM 1253 C C . VAL A 1 159 ? 15.078 -3.479 -7.398 1 35.44 159 VAL A C 1
ATOM 1255 O O . VAL A 1 159 ? 16.109 -3.457 -6.727 1 35.44 159 VAL A O 1
ATOM 1258 N N . ARG A 1 160 ? 15.375 -3.361 -8.734 1 32.09 160 ARG A N 1
ATOM 1259 C CA . ARG A 1 160 ? 16.734 -3.145 -9.234 1 32.09 160 ARG A CA 1
ATOM 1260 C C . ARG A 1 160 ? 17.078 -1.659 -9.25 1 32.09 160 ARG A C 1
ATOM 1262 O O . ARG A 1 160 ? 16.391 -0.862 -9.891 1 32.09 160 ARG A O 1
ATOM 1269 N N . SER A 1 161 ? 17.578 -1.145 -8.312 1 30.44 161 SER A N 1
ATOM 1270 C CA . SER A 1 161 ? 18.328 0.103 -8.234 1 30.44 161 SER A CA 1
ATOM 1271 C C . SER A 1 161 ? 19.281 0.245 -9.414 1 30.44 161 SER A C 1
ATOM 1273 O O . SER A 1 161 ? 20.453 0.583 -9.227 1 30.44 161 SER A O 1
ATOM 1275 N N . ASP A 1 162 ? 19.344 -0.59 -10.508 1 28.69 162 ASP A N 1
ATOM 1276 C CA . ASP A 1 162 ? 20.406 -0.296 -11.469 1 28.69 162 ASP A CA 1
ATOM 1277 C C . ASP A 1 162 ? 20.172 1.052 -12.148 1 28.69 162 ASP A C 1
ATOM 1279 O O . ASP A 1 162 ? 20.438 1.205 -13.344 1 28.69 162 ASP A O 1
ATOM 1283 N N . PHE A 1 163 ? 19.406 1.93 -11.727 1 28.25 163 PHE A N 1
ATOM 1284 C CA . PHE A 1 163 ? 19.625 3.236 -12.328 1 28.25 163 PHE A CA 1
ATOM 1285 C C . PHE A 1 163 ? 21.109 3.605 -12.273 1 28.25 163 PHE A C 1
ATOM 1287 O O . PHE A 1 163 ? 21.5 4.684 -12.727 1 28.25 163 PHE A O 1
ATOM 1294 N N . LEU A 1 164 ? 21.938 2.898 -11.5 1 25.97 164 LEU A N 1
ATOM 1295 C CA . LEU A 1 164 ? 23.312 3.385 -11.367 1 25.97 164 LEU A CA 1
ATOM 1296 C C . LEU A 1 164 ? 24.141 2.998 -12.586 1 25.97 164 LEU A C 1
ATOM 1298 O O . LEU A 1 164 ? 25.328 3.332 -12.664 1 25.97 164 LEU A O 1
ATOM 1302 N N . HIS A 1 165 ? 23.875 1.923 -13.242 1 26.08 165 HIS A N 1
ATOM 1303 C CA . HIS A 1 165 ? 24.984 1.78 -14.188 1 26.08 165 HIS A CA 1
ATOM 1304 C C . HIS A 1 165 ? 24.891 2.801 -15.312 1 26.08 165 HIS A C 1
ATOM 1306 O O . HIS A 1 165 ? 23.938 2.777 -16.094 1 26.08 165 HIS A O 1
ATOM 1312 N N . SER A 1 166 ? 25.438 3.902 -15.109 1 24.62 166 SER A N 1
ATOM 1313 C CA . SER A 1 166 ? 25.938 4.77 -16.172 1 24.62 166 SER A CA 1
ATOM 1314 C C . SER A 1 166 ? 26.734 3.979 -17.203 1 24.62 166 SER A C 1
ATOM 1316 O O . SER A 1 166 ? 27.688 3.293 -16.859 1 24.62 166 SER A O 1
ATOM 1318 N N . SER A 1 167 ? 26.109 3.41 -18.219 1 26.16 167 SER A N 1
ATOM 1319 C CA . SER A 1 167 ? 26.906 2.98 -19.359 1 26.16 167 SER A CA 1
ATOM 1320 C C . SER A 1 167 ? 28.016 3.988 -19.656 1 26.16 167 SER A C 1
ATOM 1322 O O . SER A 1 167 ? 27.734 5.098 -20.125 1 26.16 167 SER A O 1
ATOM 1324 N N . SER A 1 168 ? 29.062 4.148 -18.938 1 25.06 168 SER A N 1
ATOM 1325 C CA . SER A 1 168 ? 30.25 4.809 -19.469 1 25.06 168 SER A CA 1
ATOM 1326 C C . SER A 1 168 ? 30.781 4.086 -20.703 1 25.06 168 SER A C 1
ATOM 1328 O O . SER A 1 168 ? 31.938 4.27 -21.078 1 25.06 168 SER A O 1
ATOM 1330 N N . GLY A 1 169 ? 30.234 2.939 -21.156 1 23.55 169 GLY A N 1
ATOM 1331 C CA . GLY A 1 169 ? 31.109 2.602 -22.266 1 23.55 169 GLY A CA 1
ATOM 1332 C C . GLY A 1 169 ? 31.078 3.643 -23.375 1 23.55 169 GLY A C 1
ATOM 1333 O O . GLY A 1 169 ? 30.156 4.449 -23.453 1 23.55 169 GLY A O 1
ATOM 1334 N N . PRO A 1 170 ? 32.281 4.062 -23.828 1 23.11 170 PRO A N 1
ATOM 1335 C CA . PRO A 1 170 ? 32.406 5.008 -24.938 1 23.11 170 PRO A CA 1
ATOM 1336 C C . PRO A 1 170 ? 31.547 4.641 -26.141 1 23.11 170 PRO A C 1
ATOM 1338 O O . PRO A 1 170 ? 31.469 3.467 -26.516 1 23.11 170 PRO A O 1
ATOM 1341 N N . SER A 1 171 ? 30.375 5.137 -26.188 1 22.98 171 SER A N 1
ATOM 1342 C CA . SER A 1 171 ? 29.703 5.09 -27.484 1 22.98 171 SER A CA 1
ATOM 1343 C C . SER A 1 171 ? 30.688 5.391 -28.609 1 22.98 171 SER A C 1
ATOM 1345 O O . SER A 1 171 ? 31.141 6.523 -28.75 1 22.98 171 SER A O 1
ATOM 1347 N N . THR A 1 172 ? 31.625 4.512 -28.859 1 21.09 172 THR A N 1
ATOM 1348 C CA . THR A 1 172 ? 32.344 4.809 -30.094 1 21.09 172 THR A CA 1
ATOM 1349 C C . THR A 1 172 ? 31.359 4.992 -31.25 1 21.09 172 THR A C 1
ATOM 1351 O O . THR A 1 172 ? 30.391 4.234 -31.375 1 21.09 172 THR A O 1
ATOM 1354 N N . PRO A 1 173 ? 31.281 6.215 -31.719 1 22.5 173 PRO A N 1
ATOM 1355 C CA . PRO A 1 173 ? 30.5 6.555 -32.906 1 22.5 173 PRO A CA 1
ATOM 1356 C C . PRO A 1 173 ? 30.719 5.566 -34.062 1 22.5 173 PRO A C 1
ATOM 1358 O O . PRO A 1 173 ? 31.875 5.246 -34.406 1 22.5 173 PRO A O 1
ATOM 1361 N N . ARG A 1 174 ? 29.844 4.535 -34.031 1 19.66 174 ARG A N 1
ATOM 1362 C CA . ARG A 1 174 ? 29.969 3.732 -35.25 1 19.66 174 ARG A CA 1
ATOM 1363 C C . ARG A 1 174 ? 30.094 4.617 -36.5 1 19.66 174 ARG A C 1
ATOM 1365 O O . ARG A 1 174 ? 29.266 5.504 -36.719 1 19.66 174 ARG A O 1
ATOM 1372 N N . ARG A 1 175 ? 31.234 4.699 -37.062 1 18.72 175 ARG A N 1
ATOM 1373 C CA . ARG A 1 175 ? 31.594 5.234 -38.375 1 18.72 175 ARG A CA 1
ATOM 1374 C C . ARG A 1 175 ? 30.609 4.773 -39.438 1 18.72 175 ARG A C 1
ATOM 1376 O O . ARG A 1 175 ? 30.391 3.574 -39.594 1 18.72 175 ARG A O 1
ATOM 1383 N N . LYS A 1 176 ? 29.484 5.633 -39.656 1 21.03 176 LYS A N 1
ATOM 1384 C CA . LYS A 1 176 ? 28.828 5.539 -40.938 1 21.03 176 LYS A CA 1
ATOM 1385 C C . LYS A 1 176 ? 29.844 5.281 -42.062 1 21.03 176 LYS A C 1
ATOM 1387 O O . LYS A 1 176 ? 30.75 6.074 -42.281 1 21.03 176 LYS A O 1
ATOM 1392 N N . SER A 1 177 ? 30.25 4.184 -42.156 1 18.28 177 SER A N 1
ATOM 1393 C CA . SER A 1 177 ? 31 3.93 -43.375 1 18.28 177 SER A CA 1
ATOM 1394 C C . SER A 1 177 ? 30.25 4.445 -44.625 1 18.28 177 SER A C 1
ATOM 1396 O O . SER A 1 177 ? 29.047 4.242 -44.75 1 18.28 177 SER A O 1
ATOM 1398 N N . LEU A 1 178 ? 30.828 5.582 -45.188 1 19.69 178 LEU A N 1
ATOM 1399 C CA . LEU A 1 178 ? 30.688 6.297 -46.469 1 19.69 178 LEU A CA 1
ATOM 1400 C C . LEU A 1 178 ? 30.594 5.32 -47.625 1 19.69 178 LEU A C 1
ATOM 1402 O O . LEU A 1 178 ? 31.562 4.652 -47.969 1 19.69 178 LEU A O 1
ATOM 1406 N N . PRO A 1 179 ? 29.594 4.41 -47.625 1 18.53 179 PRO A N 1
ATOM 1407 C CA . PRO A 1 179 ? 29.984 3.76 -48.875 1 18.53 179 PRO A CA 1
ATOM 1408 C C . PRO A 1 179 ? 30.172 4.754 -50 1 18.53 179 PRO A C 1
ATOM 1410 O O . PRO A 1 179 ? 29.609 5.852 -49.969 1 18.53 179 PRO A O 1
ATOM 1413 N N . PRO A 1 180 ? 31.188 4.586 -50.844 1 17.62 180 PRO A N 1
ATOM 1414 C CA . PRO A 1 180 ? 31.734 5.41 -51.938 1 17.62 180 PRO A CA 1
ATOM 1415 C C . PRO A 1 180 ? 30.734 5.617 -53.062 1 17.62 180 PRO A C 1
ATOM 1417 O O . PRO A 1 180 ? 31.078 6.207 -54.094 1 17.62 180 PRO A O 1
ATOM 1420 N N . ARG A 1 181 ? 29.531 5.094 -53.031 1 16.23 181 ARG A N 1
ATOM 1421 C CA . ARG A 1 181 ? 29.25 4.773 -54.438 1 16.23 181 ARG A CA 1
ATOM 1422 C C . ARG A 1 181 ? 29.375 6.016 -55.312 1 16.23 181 ARG A C 1
ATOM 1424 O O . ARG A 1 181 ? 29.109 7.129 -54.844 1 16.23 181 ARG A O 1
ATOM 1431 N N . ASN A 1 182 ? 29.125 5.84 -56.656 1 16.06 182 ASN A N 1
ATOM 1432 C CA . ASN A 1 182 ? 29.516 6.227 -58 1 16.06 182 ASN A CA 1
ATOM 1433 C C . ASN A 1 182 ? 28.891 7.562 -58.406 1 16.06 182 ASN A C 1
ATOM 1435 O O . ASN A 1 182 ? 29.609 8.555 -58.562 1 16.06 182 ASN A O 1
ATOM 1439 N N . THR A 1 183 ? 27.891 7.535 -59.375 1 15.85 183 THR A N 1
ATOM 1440 C CA . THR A 1 183 ? 28 8.07 -60.75 1 15.85 183 THR A CA 1
ATOM 1441 C C . THR A 1 183 ? 27.469 9.508 -60.781 1 15.85 183 THR A C 1
ATOM 1443 O O . THR A 1 183 ? 26.734 9.938 -59.906 1 15.85 183 THR A O 1
ATOM 1446 N N . PRO A 1 184 ? 27.141 10.023 -62.094 1 15.8 184 PRO A N 1
ATOM 1447 C CA . PRO A 1 184 ? 27.594 11.18 -62.844 1 15.8 184 PRO A CA 1
ATOM 1448 C C . PRO A 1 184 ? 26.719 12.422 -62.625 1 15.8 184 PRO A C 1
ATOM 1450 O O . PRO A 1 184 ? 27.25 13.508 -62.375 1 15.8 184 PRO A O 1
ATOM 1453 N N . ARG A 1 185 ? 25.391 12.453 -63.156 1 15.34 185 ARG A N 1
ATOM 1454 C CA . ARG A 1 185 ? 25.141 13.188 -64.438 1 15.34 185 ARG A CA 1
ATOM 1455 C C . ARG A 1 185 ? 24.688 14.617 -64.125 1 15.34 185 ARG A C 1
ATOM 1457 O O . ARG A 1 185 ? 24.281 14.93 -63 1 15.34 185 ARG A O 1
ATOM 1464 N N . SER A 1 186 ? 23.797 15.227 -65.062 1 14.59 186 SER A N 1
ATOM 1465 C CA . SER A 1 186 ? 23.844 16.406 -65.875 1 14.59 186 SER A CA 1
ATOM 1466 C C . SER A 1 186 ? 23.125 17.594 -65.25 1 14.59 186 SER A C 1
ATOM 1468 O O . SER A 1 186 ? 23.688 18.672 -65.125 1 14.59 186 SER A O 1
ATOM 1470 N N . ALA A 1 187 ? 21.781 17.859 -65.562 1 14.91 187 ALA A N 1
ATOM 1471 C CA . ALA A 1 187 ? 21.531 18.953 -66.5 1 14.91 187 ALA A CA 1
ATOM 1472 C C . ALA A 1 187 ? 21.172 20.234 -65.812 1 14.91 187 ALA A C 1
ATOM 1474 O O . ALA A 1 187 ? 21.812 21.266 -65.938 1 14.91 187 ALA A O 1
ATOM 1475 N N . GLY A 1 188 ? 19.812 20.703 -65.812 1 14.88 188 GLY A N 1
ATOM 1476 C CA . GLY A 1 188 ? 19.438 21.906 -66.5 1 14.88 188 GLY A CA 1
ATOM 1477 C C . GLY A 1 188 ? 19.281 23.109 -65.625 1 14.88 188 GLY A C 1
ATOM 1478 O O . GLY A 1 188 ? 19.219 22.969 -64.375 1 14.88 188 GLY A O 1
ATOM 1479 N N . PHE A 1 189 ? 18.953 24.281 -66.125 1 14.73 189 PHE A N 1
ATOM 1480 C CA . PHE A 1 189 ? 19.25 25.703 -66.188 1 14.73 189 PHE A CA 1
ATOM 1481 C C . PHE A 1 189 ? 18.5 26.484 -65.125 1 14.73 189 PHE A C 1
ATOM 1483 O O . PHE A 1 189 ? 19.094 27.266 -64.375 1 14.73 189 PHE A O 1
ATOM 1490 N N . SER A 1 190 ? 17.172 26.75 -65.312 1 14.41 190 SER A N 1
ATOM 1491 C CA . SER A 1 190 ? 16.891 28.125 -65.75 1 14.41 190 SER A CA 1
ATOM 1492 C C . SER A 1 190 ? 16.656 29.031 -64.562 1 14.41 190 SER A C 1
ATOM 1494 O O . SER A 1 190 ? 17.312 30.062 -64.375 1 14.41 190 SER A O 1
ATOM 1496 N N . ARG A 1 191 ? 15.305 29.609 -64.312 1 14.41 191 ARG A N 1
ATOM 1497 C CA . ARG A 1 191 ? 14.898 31 -64.438 1 14.41 191 ARG A CA 1
ATOM 1498 C C . ARG A 1 191 ? 14.945 31.734 -63.125 1 14.41 191 ARG A C 1
ATOM 1500 O O . ARG A 1 191 ? 14.844 31.109 -62.062 1 14.41 191 ARG A O 1
ATOM 1507 N N . ARG A 1 192 ? 14.703 33.125 -63.094 1 14.72 192 ARG A N 1
ATOM 1508 C CA . ARG A 1 192 ? 15.086 34.5 -62.812 1 14.72 192 ARG A CA 1
ATOM 1509 C C . ARG A 1 192 ? 14.305 35.031 -61.594 1 14.72 192 ARG A C 1
ATOM 1511 O O . ARG A 1 192 ? 14.828 35.812 -60.812 1 14.72 192 ARG A O 1
ATOM 1518 N N . SER A 1 193 ? 12.922 34.875 -61.375 1 14.14 193 SER A N 1
ATOM 1519 C CA . SER A 1 193 ? 12.148 36.125 -61.375 1 14.14 193 SER A CA 1
ATOM 1520 C C . SER A 1 193 ? 12.234 36.812 -60 1 14.14 193 SER A C 1
ATOM 1522 O O . SER A 1 193 ? 12.438 36.188 -58.969 1 14.14 193 SER A O 1
ATOM 1524 N N . SER A 1 194 ? 12.039 38.188 -59.875 1 14.66 194 SER A N 1
ATOM 1525 C CA . SER A 1 194 ? 12.383 39.5 -59.344 1 14.66 194 SER A CA 1
ATOM 1526 C C . SER A 1 194 ? 11.594 39.781 -58.062 1 14.66 194 SER A C 1
ATOM 1528 O O . SER A 1 194 ? 11.891 40.75 -57.344 1 14.66 194 SER A O 1
ATOM 1530 N N . ARG A 1 195 ? 10.445 39.188 -57.75 1 14.48 195 ARG A N 1
ATOM 1531 C CA . ARG A 1 195 ? 9.367 40.125 -57.406 1 14.48 195 ARG A CA 1
ATOM 1532 C C . ARG A 1 195 ? 9.594 40.719 -56 1 14.48 195 ARG A C 1
ATOM 1534 O O . ARG A 1 195 ? 9.547 40 -55 1 14.48 195 ARG A O 1
ATOM 1541 N N . ALA A 1 196 ? 10.32 41.938 -55.719 1 13.81 196 ALA A N 1
ATOM 1542 C CA . ALA A 1 196 ? 10.922 42.844 -54.719 1 13.81 196 ALA A CA 1
ATOM 1543 C C . ALA A 1 196 ? 9.875 43.406 -53.781 1 13.81 196 ALA A C 1
ATOM 1545 O O . ALA A 1 196 ? 10.141 43.594 -52.594 1 13.81 196 ALA A O 1
ATOM 1546 N N . SER A 1 197 ? 8.727 44 -54.188 1 14.77 197 SER A N 1
ATOM 1547 C CA . SER A 1 197 ? 8.633 45.469 -53.969 1 14.77 197 SER A CA 1
ATOM 1548 C C . SER A 1 197 ? 8.359 45.781 -52.5 1 14.77 197 SER A C 1
ATOM 1550 O O . SER A 1 197 ? 9.07 46.562 -51.875 1 14.77 197 SER A O 1
ATOM 1552 N N . SER A 1 198 ? 7.039 46 -51.969 1 14.97 198 SER A N 1
ATOM 1553 C CA . SER A 1 198 ? 6.504 47.281 -51.531 1 14.97 198 SER A CA 1
ATOM 1554 C C . SER A 1 198 ? 6.723 47.469 -50.031 1 14.97 198 SER A C 1
ATOM 1556 O O . SER A 1 198 ? 6.781 46.5 -49.281 1 14.97 198 SER A O 1
ATOM 1558 N N . SER A 1 199 ? 6.801 48.844 -49.375 1 14.8 199 SER A N 1
ATOM 1559 C CA . SER A 1 199 ? 7.406 49.844 -48.531 1 14.8 199 SER A CA 1
ATOM 1560 C C . SER A 1 199 ? 6.652 50 -47.219 1 14.8 199 SER A C 1
ATOM 1562 O O . SER A 1 199 ? 7.043 50.781 -46.344 1 14.8 199 SER A O 1
ATOM 1564 N N . ARG A 1 200 ? 5.414 49.75 -46.969 1 15.84 200 ARG A N 1
ATOM 1565 C CA . ARG A 1 200 ? 4.66 50.688 -46.156 1 15.84 200 ARG A CA 1
ATOM 1566 C C . ARG A 1 200 ? 5.273 50.844 -44.781 1 15.84 200 ARG A C 1
ATOM 1568 O O . ARG A 1 200 ? 5.836 49.875 -44.25 1 15.84 200 ARG A O 1
ATOM 1575 N N . GLU A 1 201 ? 4.938 51.875 -43.875 1 15.26 201 GLU A N 1
ATOM 1576 C CA . GLU A 1 201 ? 5.18 53.156 -43.188 1 15.26 201 GLU A CA 1
ATOM 1577 C C . GLU A 1 201 ? 5.281 52.969 -41.688 1 15.26 201 GLU A C 1
ATOM 1579 O O . GLU A 1 201 ? 6.191 53.5 -41.062 1 15.26 201 GLU A O 1
ATOM 1584 N N . SER A 1 202 ? 4.188 52.625 -40.969 1 15.57 202 SER A N 1
ATOM 1585 C CA . SER A 1 202 ? 3.602 53.562 -40 1 15.57 202 SER A CA 1
ATOM 1586 C C . SER A 1 202 ? 4.332 53.531 -38.656 1 15.57 202 SER A C 1
ATOM 1588 O O . SER A 1 202 ? 5.102 52.594 -38.406 1 15.57 202 SER A O 1
ATOM 1590 N N . LEU A 1 203 ? 3.633 53.344 -37.5 1 15.69 203 LEU A N 1
ATOM 1591 C CA . LEU A 1 203 ? 3.492 54.375 -36.5 1 15.69 203 LEU A CA 1
ATOM 1592 C C . LEU A 1 203 ? 4.695 54.375 -35.562 1 15.69 203 LEU A C 1
ATOM 1594 O O . LEU A 1 203 ? 5.762 54.875 -35.906 1 15.69 203 LEU A O 1
ATOM 1598 N N . THR A 1 204 ? 4.461 54.219 -34.125 1 17.23 204 THR A N 1
ATOM 1599 C CA . THR A 1 204 ? 4.414 55.062 -32.938 1 17.23 204 THR A CA 1
ATOM 1600 C C . THR A 1 204 ? 5.664 54.844 -32.094 1 17.23 204 THR A C 1
ATOM 1602 O O . THR A 1 204 ? 6.141 53.719 -31.922 1 17.23 204 THR A O 1
ATOM 1605 N N . SER A 1 205 ? 6.363 55.719 -31.453 1 17.09 205 SER A N 1
ATOM 1606 C CA . SER A 1 205 ? 7.66 56.375 -31.281 1 17.09 205 SER A CA 1
ATOM 1607 C C . SER A 1 205 ? 8.531 55.625 -30.281 1 17.09 205 SER A C 1
ATOM 1609 O O . SER A 1 205 ? 8.062 54.688 -29.625 1 17.09 205 SER A O 1
ATOM 1611 N N . LEU A 1 206 ? 9.273 56.344 -29.453 1 15.99 206 LEU A N 1
ATOM 1612 C CA . LEU A 1 206 ? 10.672 56.5 -29.062 1 15.99 206 LEU A CA 1
ATOM 1613 C C . LEU A 1 206 ? 11.008 55.562 -27.891 1 15.99 206 LEU A C 1
ATOM 1615 O O . LEU A 1 206 ? 12.047 54.906 -27.906 1 15.99 206 LEU A O 1
ATOM 1619 N N . SER A 1 207 ? 10.422 55.75 -26.5 1 18.08 207 SER A N 1
ATOM 1620 C CA . SER A 1 207 ? 11.016 56.312 -25.297 1 18.08 207 SER A CA 1
ATOM 1621 C C . SER A 1 207 ? 11.75 55.25 -24.484 1 18.08 207 SER A C 1
ATOM 1623 O O . SER A 1 207 ? 12.875 55.469 -24.031 1 18.08 207 SER A O 1
ATOM 1625 N N . ALA A 1 208 ? 11.18 54.562 -23.312 1 20.48 208 ALA A N 1
ATOM 1626 C CA . ALA A 1 208 ? 12 54.5 -22.094 1 20.48 208 ALA A CA 1
ATOM 1627 C C . ALA A 1 208 ? 13.18 53.562 -22.297 1 20.48 208 ALA A C 1
ATOM 1629 O O . ALA A 1 208 ? 13.016 52.438 -22.828 1 20.48 208 ALA A O 1
ATOM 1630 N N . SER A 1 209 ? 14.5 53.906 -22.219 1 18.48 209 SER A N 1
ATOM 1631 C CA . SER A 1 209 ? 15.891 53.719 -22.625 1 18.48 209 SER A CA 1
ATOM 1632 C C . SER A 1 209 ? 16.406 52.344 -22.219 1 18.48 209 SER A C 1
ATOM 1634 O O . SER A 1 209 ? 17.234 51.75 -22.938 1 18.48 209 SER A O 1
ATOM 1636 N N . THR A 1 210 ? 16.469 52.094 -20.875 1 20.64 210 THR A N 1
ATOM 1637 C CA . THR A 1 210 ? 17.672 51.562 -20.25 1 20.64 210 THR A CA 1
ATOM 1638 C C . THR A 1 210 ? 17.922 50.125 -20.688 1 20.64 210 THR A C 1
ATOM 1640 O O . THR A 1 210 ? 17.531 49.188 -20 1 20.64 210 THR A O 1
ATOM 1643 N N . SER A 1 211 ? 17.641 49.719 -21.859 1 19.23 211 SER A N 1
ATOM 1644 C CA . SER A 1 211 ? 17.359 48.375 -22.328 1 19.23 211 SER A CA 1
ATOM 1645 C C . SER A 1 211 ? 18.641 47.562 -22.469 1 19.23 211 SER A C 1
ATOM 1647 O O . SER A 1 211 ? 18.609 46.375 -22.797 1 19.23 211 SER A O 1
ATOM 1649 N N . SER A 1 212 ? 19.922 48.281 -22.734 1 20.47 212 SER A N 1
ATOM 1650 C CA . SER A 1 212 ? 20.719 47.656 -23.781 1 20.47 212 SER A CA 1
ATOM 1651 C C . SER A 1 212 ? 21.516 46.469 -23.234 1 20.47 212 SER A C 1
ATOM 1653 O O . SER A 1 212 ? 22.375 45.938 -23.922 1 20.47 212 SER A O 1
ATOM 1655 N N . LEU A 1 213 ? 21.906 46.562 -21.969 1 22.06 213 LEU A N 1
ATOM 1656 C CA . LEU A 1 213 ? 23.109 45.781 -21.766 1 22.06 213 LEU A CA 1
ATOM 1657 C C . LEU A 1 213 ? 22.984 44.406 -22.406 1 22.06 213 LEU A C 1
ATOM 1659 O O . LEU A 1 213 ? 22.062 43.656 -22.078 1 22.06 213 LEU A O 1
ATOM 1663 N N . ASP A 1 214 ? 23.516 44.188 -23.609 1 22.06 214 ASP A N 1
ATOM 1664 C CA . ASP A 1 214 ? 23.562 43.188 -24.656 1 22.06 214 ASP A CA 1
ATOM 1665 C C . ASP A 1 214 ? 24.172 41.875 -24.125 1 22.06 214 ASP A C 1
ATOM 1667 O O . ASP A 1 214 ? 25.25 41.469 -24.594 1 22.06 214 ASP A O 1
ATOM 1671 N N . SER A 1 215 ? 24.484 41.906 -22.828 1 23.17 215 SER A N 1
ATOM 1672 C CA . SER A 1 215 ? 25.344 40.781 -22.469 1 23.17 215 SER A CA 1
ATOM 1673 C C . SER A 1 215 ? 24.906 39.5 -23.172 1 23.17 215 SER A C 1
ATOM 1675 O O . SER A 1 215 ? 23.703 39.25 -23.328 1 23.17 215 SER A O 1
ATOM 1677 N N . HIS A 1 216 ? 25.719 39.062 -24.156 1 23.81 216 HIS A N 1
ATOM 1678 C CA . HIS A 1 216 ? 25.719 37.844 -24.953 1 23.81 216 HIS A CA 1
ATOM 1679 C C . HIS A 1 216 ? 25.281 36.656 -24.125 1 23.81 216 HIS A C 1
ATOM 1681 O O . HIS A 1 216 ? 26.109 36.031 -23.453 1 23.81 216 HIS A O 1
ATOM 1687 N N . SER A 1 217 ? 24.312 36.844 -23.391 1 21.61 217 SER A N 1
ATOM 1688 C CA . SER A 1 217 ? 23.812 35.781 -22.531 1 21.61 217 SER A CA 1
ATOM 1689 C C . SER A 1 217 ? 23.578 34.5 -23.312 1 21.61 217 SER A C 1
ATOM 1691 O O . SER A 1 217 ? 22.812 34.5 -24.281 1 21.61 217 SER A O 1
ATOM 1693 N N . TYR A 1 218 ? 24.781 33.75 -23.609 1 23.92 218 TYR A N 1
ATOM 1694 C CA . TYR A 1 218 ? 24.656 32.406 -2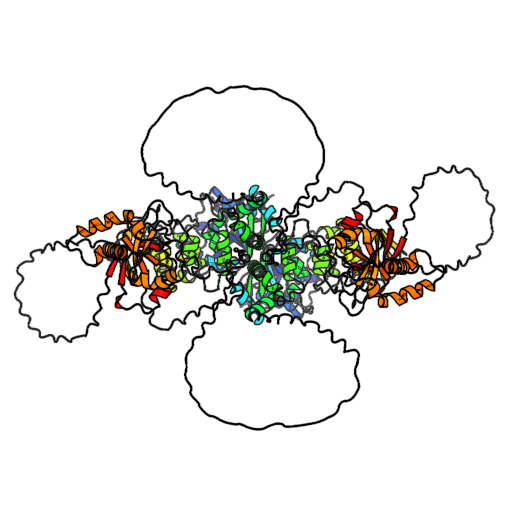4.125 1 23.92 218 TYR A CA 1
ATOM 1695 C C . TYR A 1 218 ? 23.344 31.766 -23.688 1 23.92 218 TYR A C 1
ATOM 1697 O O . TYR A 1 218 ? 23.062 31.641 -22.5 1 23.92 218 TYR A O 1
ATOM 1705 N N . GLN A 1 219 ? 22.406 32.094 -24.375 1 22.8 219 GLN A N 1
ATOM 1706 C CA . GLN A 1 219 ? 21.078 31.5 -24.266 1 22.8 219 GLN A CA 1
ATOM 1707 C C . GLN A 1 219 ? 21.156 29.984 -24.156 1 22.8 219 GLN A C 1
ATOM 1709 O O . GLN A 1 219 ? 21.328 29.297 -25.156 1 22.8 219 GLN A O 1
ATOM 1714 N N . ALA A 1 220 ? 22 29.516 -23.266 1 25.94 220 ALA A N 1
ATOM 1715 C CA . ALA A 1 220 ? 21.922 28.062 -23.078 1 25.94 220 ALA A CA 1
ATOM 1716 C C . ALA A 1 220 ? 20.5 27.578 -23.297 1 25.94 220 ALA A C 1
ATOM 1718 O O . ALA A 1 220 ? 19.578 27.969 -22.578 1 25.94 220 ALA A O 1
ATOM 1719 N N . SER A 1 221 ? 20.234 27.531 -24.562 1 25.97 221 SER A N 1
ATOM 1720 C CA . SER A 1 221 ? 18.953 26.938 -24.938 1 25.97 221 SER A CA 1
ATOM 1721 C C . SER A 1 221 ? 18.531 25.875 -23.922 1 25.97 221 SER A C 1
ATOM 1723 O O . SER A 1 221 ? 19.297 24.953 -23.625 1 25.97 221 SER A O 1
ATOM 1725 N N . ARG A 1 222 ? 17.922 26.375 -22.953 1 26.36 222 ARG A N 1
ATOM 1726 C CA . ARG A 1 222 ? 17.359 25.344 -22.094 1 26.36 222 ARG A CA 1
ATOM 1727 C C . ARG A 1 222 ? 17.031 24.078 -22.891 1 26.36 222 ARG A C 1
ATOM 1729 O O . ARG A 1 222 ? 16.391 24.156 -23.938 1 26.36 222 ARG A O 1
ATOM 1736 N N . PRO A 1 223 ? 17.969 23.172 -22.969 1 28.03 223 PRO A N 1
ATOM 1737 C CA . PRO A 1 223 ? 17.516 22.062 -23.797 1 28.03 223 PRO A CA 1
ATOM 1738 C C . PRO A 1 223 ? 15.992 22 -23.922 1 28.03 223 PRO A C 1
ATOM 1740 O O . PRO A 1 223 ? 15.281 22.328 -22.969 1 28.03 223 PRO A O 1
ATOM 1743 N N . LYS A 1 224 ? 15.492 22.422 -25.031 1 27.56 224 LYS A N 1
ATOM 1744 C CA . LYS A 1 224 ? 14.086 22.125 -25.281 1 27.56 224 LYS A CA 1
ATOM 1745 C C . LYS A 1 224 ? 13.641 20.906 -24.453 1 27.56 224 LYS A C 1
ATOM 1747 O O . LYS A 1 224 ? 14.156 19.797 -24.641 1 27.56 224 LYS A O 1
ATOM 1752 N N . ASN A 1 225 ? 13.508 21.203 -23.219 1 29.27 225 ASN A N 1
ATOM 1753 C CA . ASN A 1 225 ? 12.844 20.156 -22.438 1 29.27 225 ASN A CA 1
ATOM 1754 C C . ASN A 1 225 ? 11.867 19.359 -23.297 1 29.27 225 ASN A C 1
ATOM 1756 O O . ASN A 1 225 ? 10.852 19.891 -23.75 1 29.27 225 ASN A O 1
ATOM 1760 N N . ARG A 1 226 ? 12.312 18.703 -24.328 1 30.36 226 ARG A N 1
ATOM 1761 C CA . ARG A 1 226 ? 11.375 17.766 -24.938 1 30.36 226 ARG A CA 1
ATOM 1762 C C . ARG A 1 226 ? 10.242 17.422 -23.984 1 30.36 226 ARG A C 1
ATOM 1764 O O . ARG A 1 226 ? 10.477 16.844 -22.922 1 30.36 226 ARG A O 1
ATOM 1771 N N . ARG A 1 227 ? 9.328 18.297 -23.922 1 33 227 ARG A N 1
ATOM 1772 C CA . ARG A 1 227 ? 8.031 17.953 -23.344 1 33 227 ARG A CA 1
ATOM 1773 C C . ARG A 1 227 ? 7.809 16.453 -23.359 1 33 227 ARG A C 1
ATOM 1775 O O . ARG A 1 227 ? 7.496 15.867 -24.406 1 33 227 ARG A O 1
ATOM 1782 N N . ASN A 1 228 ? 8.617 15.711 -22.844 1 35.97 228 ASN A N 1
ATOM 1783 C CA . ASN A 1 228 ? 8.391 14.273 -22.75 1 35.97 228 ASN A CA 1
ATOM 1784 C C . ASN A 1 228 ? 6.91 13.953 -22.562 1 35.97 228 ASN A C 1
ATOM 1786 O O . ASN A 1 228 ? 6.324 14.305 -21.531 1 35.97 228 ASN A O 1
ATOM 1790 N N . ASN A 1 229 ? 6.113 13.938 -23.516 1 38.47 229 ASN A N 1
ATOM 1791 C CA . ASN A 1 229 ? 4.715 13.547 -23.625 1 38.47 229 ASN A CA 1
ATOM 1792 C C . ASN A 1 229 ? 4.383 12.391 -22.688 1 38.47 229 ASN A C 1
ATOM 1794 O O . ASN A 1 229 ? 4.906 11.281 -22.844 1 38.47 229 ASN A O 1
ATOM 1798 N N . THR A 1 230 ? 4.168 12.75 -21.516 1 48.19 230 THR A N 1
ATOM 1799 C CA . THR A 1 230 ? 3.533 11.727 -20.688 1 48.19 230 THR A CA 1
ATOM 1800 C C . THR A 1 230 ? 2.52 10.93 -21.5 1 48.19 230 THR A C 1
ATOM 1802 O O . THR A 1 230 ? 1.654 11.508 -22.172 1 48.19 230 THR A O 1
ATOM 1805 N N . PRO A 1 231 ? 2.83 9.742 -21.844 1 50.38 231 PRO A N 1
ATOM 1806 C CA . PRO A 1 231 ? 1.773 9.023 -22.562 1 50.38 231 PRO A CA 1
ATOM 1807 C C . PRO A 1 231 ? 0.376 9.367 -22.047 1 50.38 231 PRO A C 1
ATOM 1809 O O . PRO A 1 231 ? 0.201 9.641 -20.859 1 50.38 231 PRO A O 1
ATOM 1812 N N . PRO A 1 232 ? -0.426 9.93 -22.938 1 54.97 232 PRO A N 1
ATOM 1813 C CA . PRO A 1 232 ? -1.791 10.312 -22.562 1 54.97 232 PRO A CA 1
ATOM 1814 C C . PRO A 1 232 ? -2.381 9.398 -21.484 1 54.97 232 PRO A C 1
ATOM 1816 O O . PRO A 1 232 ? -3.148 9.859 -20.641 1 54.97 232 PRO A O 1
ATOM 1819 N N . ALA A 1 233 ? -1.88 8.211 -21.516 1 58.91 233 ALA A N 1
ATOM 1820 C CA . ALA A 1 233 ? -2.438 7.266 -20.562 1 58.91 233 ALA A CA 1
ATOM 1821 C C . ALA A 1 233 ? -2.01 7.605 -19.141 1 58.91 233 ALA A C 1
ATOM 1823 O O . ALA A 1 233 ? -2.799 7.488 -18.203 1 58.91 233 ALA A O 1
ATOM 1824 N N . LEU A 1 234 ? -0.924 8.219 -19.078 1 65.56 234 LEU A N 1
ATOM 1825 C CA . LEU A 1 234 ? -0.425 8.562 -17.75 1 65.56 234 LEU A CA 1
ATOM 1826 C C . LEU A 1 234 ? -1.133 9.797 -17.203 1 65.56 234 LEU A C 1
ATOM 1828 O O . LEU A 1 234 ? -1.356 9.906 -15.992 1 65.56 234 LEU A O 1
ATOM 1832 N N . LYS A 1 235 ? -1.607 10.602 -18.188 1 66.25 235 LYS A N 1
ATOM 1833 C CA . LYS A 1 235 ? -2.332 11.805 -17.766 1 66.25 235 LYS A CA 1
ATOM 1834 C C . LYS A 1 235 ? -3.641 11.445 -17.078 1 66.25 235 LYS A C 1
ATOM 1836 O O . LYS A 1 235 ? -4.031 12.094 -16.109 1 66.25 235 LYS A O 1
ATOM 1841 N N . HIS A 1 236 ? -4.23 10.367 -17.516 1 73.44 236 HIS A N 1
ATOM 1842 C CA . HIS A 1 236 ? -5.484 9.953 -16.906 1 73.44 236 HIS A CA 1
ATOM 1843 C C . HIS A 1 236 ? -5.262 9.422 -15.5 1 73.44 236 HIS A C 1
ATOM 1845 O O . HIS A 1 236 ? -6.055 9.695 -14.594 1 73.44 236 HIS A O 1
ATOM 1851 N N . ALA A 1 237 ? -4.16 8.75 -15.352 1 76.94 237 ALA A N 1
ATOM 1852 C CA . ALA A 1 237 ? -3.877 8.227 -14.016 1 76.94 237 ALA A CA 1
ATOM 1853 C C . ALA A 1 237 ? -3.619 9.367 -13.031 1 76.94 237 ALA A C 1
ATOM 1855 O O . ALA A 1 237 ? -4.012 9.289 -11.867 1 76.94 237 ALA A O 1
ATOM 1856 N N . LEU A 1 238 ? -3.135 10.453 -13.594 1 77 238 LEU A N 1
ATOM 1857 C CA . LEU A 1 238 ? -2.781 11.586 -12.742 1 77 238 LEU A CA 1
ATOM 1858 C C . LEU A 1 238 ? -4.031 12.344 -12.305 1 77 238 LEU A C 1
ATOM 1860 O O . LEU A 1 238 ? -4.004 13.062 -11.297 1 77 238 LEU A O 1
ATOM 1864 N N . SER A 1 239 ? -5.086 12.133 -13.023 1 81.56 239 SER A N 1
ATOM 1865 C CA . SER A 1 239 ? -6.336 12.805 -12.688 1 81.56 239 SER A CA 1
ATOM 1866 C C . SER A 1 239 ? -6.879 12.336 -11.344 1 81.56 239 SER A C 1
ATOM 1868 O O . SER A 1 239 ? -7.574 13.086 -10.656 1 81.56 239 SER A O 1
ATOM 1870 N N . ILE A 1 240 ? -6.547 11.125 -10.93 1 87.62 240 ILE A N 1
ATOM 1871 C CA . ILE A 1 240 ? -6.977 10.633 -9.625 1 87.62 240 ILE A CA 1
ATOM 1872 C C . ILE A 1 240 ? -6.387 11.508 -8.523 1 87.62 240 ILE A C 1
ATOM 1874 O O . ILE A 1 240 ? -7.098 11.914 -7.598 1 87.62 240 ILE A O 1
ATOM 1878 N N . PHE A 1 241 ? -5.137 11.922 -8.711 1 85.94 241 PHE A N 1
ATOM 1879 C CA . PHE A 1 241 ? -4.414 12.648 -7.672 1 85.94 241 PHE A CA 1
ATOM 1880 C C . PHE A 1 241 ? -4.809 14.125 -7.668 1 85.94 241 PHE A C 1
ATOM 1882 O O . PHE A 1 241 ? -4.535 14.836 -6.703 1 85.94 241 PHE A O 1
ATOM 1889 N N . GLN A 1 242 ? -5.473 14.562 -8.703 1 85.44 242 GLN A N 1
ATOM 1890 C CA . GLN A 1 242 ? -5.926 15.945 -8.812 1 85.44 242 GLN A CA 1
ATOM 1891 C C . GLN A 1 242 ? -7.371 16.094 -8.344 1 85.44 242 GLN A C 1
ATOM 1893 O O . GLN A 1 242 ? -7.91 17.203 -8.312 1 85.44 242 GLN A O 1
ATOM 1898 N N . HIS A 1 243 ? -7.918 14.977 -7.988 1 90.81 243 HIS A N 1
ATOM 1899 C CA . HIS A 1 243 ? -9.289 15.023 -7.492 1 90.81 243 HIS A CA 1
ATOM 1900 C C . HIS A 1 243 ? -9.398 15.883 -6.238 1 90.81 243 HIS A C 1
ATOM 1902 O O . HIS A 1 243 ? -8.484 15.898 -5.41 1 90.81 243 HIS A O 1
ATOM 1908 N N . VAL A 1 244 ? -10.531 16.578 -6.051 1 92.69 244 VAL A N 1
ATOM 1909 C CA . VAL A 1 244 ? -10.758 17.516 -4.957 1 92.69 244 VAL A CA 1
ATOM 1910 C C . VAL A 1 244 ? -10.602 16.812 -3.619 1 92.69 244 VAL A C 1
ATOM 1912 O O . VAL A 1 244 ? -10.203 17.422 -2.625 1 92.69 244 VAL A O 1
ATOM 1915 N N . TYR A 1 245 ? -10.859 15.531 -3.576 1 95.88 245 TYR A N 1
ATOM 1916 C CA . TYR A 1 245 ? -10.703 14.734 -2.367 1 95.88 245 TYR A CA 1
ATOM 1917 C C . TYR A 1 245 ? -9.32 14.93 -1.758 1 95.88 245 TYR A C 1
ATOM 1919 O O . TYR A 1 245 ? -9.172 15.008 -0.536 1 95.88 245 TYR A O 1
ATOM 1927 N N . PHE A 1 246 ? -8.305 15.031 -2.547 1 93.88 246 PHE A N 1
ATOM 1928 C CA . PHE A 1 246 ? -6.926 15.078 -2.072 1 93.88 246 PHE A CA 1
ATOM 1929 C C . PHE A 1 246 ? -6.504 16.5 -1.757 1 93.88 246 PHE A C 1
ATOM 1931 O O . PHE A 1 246 ? -5.371 16.75 -1.334 1 93.88 246 PHE A O 1
ATOM 1938 N N . SER A 1 247 ? -7.449 17.453 -1.829 1 91.69 247 SER A N 1
ATOM 1939 C CA . SER A 1 247 ? -7.121 18.859 -1.574 1 91.69 247 SER A CA 1
ATOM 1940 C C . SER A 1 247 ? -7.832 19.375 -0.328 1 91.69 247 SER A C 1
ATOM 1942 O O . SER A 1 247 ? -7.707 20.547 0.022 1 91.69 247 SER A O 1
ATOM 1944 N N . ARG A 1 248 ? -8.508 18.469 0.351 1 95.06 248 ARG A N 1
ATOM 1945 C CA . ARG A 1 248 ? -9.289 18.922 1.502 1 95.06 248 ARG A CA 1
ATOM 1946 C C . ARG A 1 248 ? -8.594 18.562 2.809 1 95.06 248 ARG A C 1
ATOM 1948 O O . ARG A 1 248 ? -7.906 17.531 2.891 1 95.06 248 ARG A O 1
ATOM 1955 N N . LYS A 1 249 ? -8.836 19.359 3.865 1 96.06 249 LYS A N 1
ATOM 1956 C CA . LYS A 1 249 ? -8.156 19.188 5.148 1 96.06 249 LYS A CA 1
ATOM 1957 C C . LYS A 1 249 ? -8.688 17.969 5.891 1 96.06 249 LYS A C 1
ATOM 1959 O O . LYS A 1 249 ? -7.914 17.172 6.434 1 96.06 249 LYS A O 1
ATOM 1964 N N . TRP A 1 250 ? -9.992 17.734 5.867 1 96.75 250 TRP A N 1
ATOM 1965 C CA . TRP A 1 250 ? -10.586 16.656 6.645 1 96.75 250 TRP A CA 1
ATOM 1966 C C . TRP A 1 250 ? -10.195 15.297 6.07 1 96.75 250 TRP A C 1
ATOM 1968 O O . TRP A 1 250 ? -9.836 14.383 6.816 1 96.75 250 TRP A O 1
ATOM 1978 N N . THR A 1 251 ? -10.273 15.188 4.734 1 97.62 251 THR A N 1
ATOM 1979 C CA . THR A 1 251 ? -9.961 13.914 4.102 1 97.62 251 THR A CA 1
ATOM 1980 C C . THR A 1 251 ? -8.508 13.531 4.336 1 97.62 251 THR A C 1
ATOM 1982 O O . THR A 1 251 ? -8.172 12.344 4.391 1 97.62 251 THR A O 1
ATOM 1985 N N . PHE A 1 252 ? -7.656 14.57 4.574 1 96.94 252 PHE A N 1
ATOM 1986 C CA . PHE A 1 252 ? -6.246 14.344 4.859 1 96.94 252 PHE A CA 1
ATOM 1987 C C . PHE A 1 252 ? -6.078 13.523 6.133 1 96.94 252 PHE A C 1
ATOM 1989 O O . PHE A 1 252 ? -5.418 12.477 6.125 1 96.94 252 PHE A O 1
ATOM 1996 N N . GLN A 1 253 ? -6.676 13.898 7.188 1 96.62 253 GLN A N 1
ATOM 1997 C CA . GLN A 1 253 ? -6.598 13.195 8.469 1 96.62 253 GLN A CA 1
ATOM 1998 C C . GLN A 1 253 ? -7.285 11.836 8.383 1 96.62 253 GLN A C 1
ATOM 2000 O O . GLN A 1 253 ? -6.781 10.844 8.922 1 96.62 253 GLN A O 1
ATOM 2005 N N . GLU A 1 254 ? -8.422 11.789 7.727 1 98 254 GLU A N 1
ATOM 2006 C CA . GLU A 1 254 ? -9.258 10.594 7.684 1 98 254 GLU A CA 1
ATOM 2007 C C . GLU A 1 254 ? -8.523 9.43 7.02 1 98 254 GLU A C 1
ATOM 2009 O O . GLU A 1 254 ? -8.484 8.32 7.555 1 98 254 GLU A O 1
ATOM 2014 N N . ILE A 1 255 ? -7.887 9.695 5.879 1 97.75 255 ILE A N 1
ATOM 2015 C CA . ILE A 1 255 ? -7.246 8.625 5.129 1 97.75 255 ILE A CA 1
ATOM 2016 C C . ILE A 1 255 ? -5.926 8.242 5.797 1 97.75 255 ILE A C 1
ATOM 2018 O O . ILE A 1 255 ? -5.535 7.074 5.781 1 97.75 255 ILE A O 1
ATOM 2022 N N . ILE A 1 256 ? -5.262 9.18 6.41 1 96.44 256 ILE A N 1
ATOM 2023 C CA . ILE A 1 256 ? -3.992 8.898 7.074 1 96.44 256 ILE A CA 1
ATOM 2024 C C . ILE A 1 256 ? -4.227 7.965 8.258 1 96.44 256 ILE A C 1
ATOM 2026 O O . ILE A 1 256 ? -3.393 7.102 8.539 1 96.44 256 ILE A O 1
ATOM 2030 N N . LEU A 1 257 ? -5.312 8.086 8.914 1 96.56 257 LEU A N 1
ATOM 2031 C CA . LEU A 1 257 ? -5.602 7.328 10.125 1 96.56 257 LEU A CA 1
ATOM 2032 C C . LEU A 1 257 ? -6.16 5.953 9.781 1 96.56 257 LEU A C 1
ATOM 2034 O O . LEU A 1 257 ? -6.223 5.074 10.641 1 96.56 257 LEU A O 1
ATOM 2038 N N . ALA A 1 258 ? -6.52 5.719 8.555 1 96.88 258 ALA A N 1
ATOM 2039 C CA . ALA A 1 258 ? -7.133 4.465 8.125 1 96.88 258 ALA A CA 1
ATOM 2040 C C . ALA A 1 258 ? -6.102 3.338 8.086 1 96.88 258 ALA A C 1
ATOM 2042 O O . ALA A 1 258 ? -5.055 3.471 7.445 1 96.88 258 ALA A O 1
ATOM 2043 N N . ASN A 1 259 ? -6.422 2.184 8.695 1 93.75 259 ASN A N 1
ATOM 2044 C CA . ASN A 1 259 ? -5.551 1.016 8.609 1 93.75 259 ASN A CA 1
ATOM 2045 C C . ASN A 1 259 ? -5.816 0.21 7.34 1 93.75 259 ASN A C 1
ATOM 2047 O O . ASN A 1 259 ? -4.953 -0.545 6.891 1 93.75 259 ASN A O 1
ATOM 2051 N N . ALA A 1 260 ? -6.992 0.257 6.887 1 95.69 260 ALA A N 1
ATOM 2052 C CA . ALA A 1 260 ? -7.441 -0.342 5.633 1 95.69 260 ALA A CA 1
ATOM 2053 C C . ALA A 1 260 ? -8.391 0.595 4.887 1 95.69 260 ALA A C 1
ATOM 2055 O O . ALA A 1 260 ? -9.234 1.248 5.496 1 95.69 260 ALA A O 1
ATOM 2056 N N . ALA A 1 261 ? -8.133 0.703 3.588 1 97.69 261 ALA A N 1
ATOM 2057 C CA . ALA A 1 261 ? -8.969 1.641 2.842 1 97.69 261 ALA A CA 1
ATOM 2058 C C . ALA A 1 261 ? -9.117 1.201 1.389 1 97.69 261 ALA A C 1
ATOM 2060 O O . ALA A 1 261 ? -8.281 0.471 0.86 1 97.69 261 ALA A O 1
ATOM 2061 N N . ILE A 1 262 ? -10.227 1.56 0.782 1 97.06 262 ILE A N 1
ATOM 2062 C CA . ILE A 1 262 ? -10.469 1.391 -0.647 1 97.06 262 ILE A CA 1
ATOM 2063 C C . ILE A 1 262 ? -10.914 2.719 -1.256 1 97.06 262 ILE A C 1
ATOM 2065 O O . ILE A 1 262 ? -11.414 3.6 -0.548 1 97.06 262 ILE A O 1
ATOM 2069 N N . ILE A 1 263 ? -10.68 2.863 -2.471 1 95.62 263 ILE A N 1
ATOM 2070 C CA . ILE A 1 263 ? -11.117 4.027 -3.232 1 95.62 263 ILE A CA 1
ATOM 2071 C C . ILE A 1 263 ? -12.266 3.629 -4.164 1 95.62 263 ILE A C 1
ATOM 2073 O O . ILE A 1 263 ? -12.156 2.645 -4.898 1 95.62 263 ILE A O 1
ATOM 2077 N N . CYS A 1 264 ? -13.344 4.387 -4.059 1 95.75 264 CYS A N 1
ATOM 2078 C CA . CYS A 1 264 ? -14.523 4.086 -4.859 1 95.75 264 CYS A CA 1
ATOM 2079 C C . CYS A 1 264 ? -14.914 5.277 -5.727 1 95.75 264 CYS A C 1
ATOM 2081 O O . CYS A 1 264 ? -14.844 6.426 -5.281 1 95.75 264 CYS A O 1
ATOM 2083 N N . CYS A 1 265 ? -15.266 5.055 -6.961 1 94.31 265 CYS A N 1
ATOM 2084 C CA . CYS A 1 265 ? -15.891 5.984 -7.898 1 94.31 265 CYS A CA 1
ATOM 2085 C C . CYS A 1 265 ? -17.016 5.305 -8.672 1 94.31 265 CYS A C 1
ATOM 2087 O O . CYS A 1 265 ? -16.766 4.594 -9.648 1 94.31 265 CYS A O 1
ATOM 2089 N N . GLY A 1 266 ? -18.234 5.574 -8.219 1 92.06 266 GLY A N 1
ATOM 2090 C CA . GLY A 1 266 ? -19.312 4.754 -8.742 1 92.06 266 GLY A CA 1
ATOM 2091 C C . GLY A 1 266 ? -19.141 3.277 -8.43 1 92.06 266 GLY A C 1
ATOM 2092 O O . GLY A 1 266 ? -18.922 2.9 -7.277 1 92.06 266 GLY A O 1
ATOM 2093 N N . ASP A 1 267 ? -19.109 2.486 -9.5 1 88.62 267 ASP A N 1
ATOM 2094 C CA . ASP A 1 267 ? -18.984 1.045 -9.297 1 88.62 267 ASP A CA 1
ATOM 2095 C C . ASP A 1 267 ? -17.531 0.594 -9.359 1 88.62 267 ASP A C 1
ATOM 2097 O O . ASP A 1 267 ? -17.234 -0.589 -9.188 1 88.62 267 ASP A O 1
ATOM 2101 N N . LEU A 1 268 ? -16.688 1.53 -9.586 1 90.62 268 LEU A N 1
ATOM 2102 C CA . LEU A 1 268 ? -15.273 1.206 -9.617 1 90.62 268 LEU A CA 1
ATOM 2103 C C . LEU A 1 268 ? -14.688 1.168 -8.211 1 90.62 268 LEU A C 1
ATOM 2105 O O . LEU A 1 268 ? -15.039 1.997 -7.367 1 90.62 268 LEU A O 1
ATOM 2109 N N . GLU A 1 269 ? -13.891 0.159 -8.023 1 92.06 269 GLU A N 1
ATOM 2110 C CA . GLU A 1 269 ? -13.219 0.024 -6.73 1 92.06 269 GLU A CA 1
ATOM 2111 C C . GLU A 1 269 ? -11.742 -0.306 -6.91 1 92.06 269 GLU A C 1
ATOM 2113 O O . GLU A 1 269 ? -11.367 -1.045 -7.824 1 92.06 269 GLU A O 1
ATOM 2118 N N . MET A 1 270 ? -10.906 0.29 -6.086 1 92.62 270 MET A N 1
ATOM 2119 C CA . MET A 1 270 ? -9.469 0.029 -6.086 1 92.62 270 MET A CA 1
ATOM 2120 C C . MET A 1 270 ? -8.914 0.039 -4.664 1 92.62 270 MET A C 1
ATOM 2122 O O . MET A 1 270 ? -9.32 0.86 -3.84 1 92.62 270 MET A O 1
ATOM 2126 N N . ALA A 1 271 ? -8.008 -0.9 -4.43 1 93.44 271 ALA A N 1
ATOM 2127 C CA . ALA A 1 271 ? -7.348 -0.925 -3.127 1 93.44 271 ALA A CA 1
ATOM 2128 C C . ALA A 1 271 ? -6.453 0.296 -2.941 1 93.44 271 ALA A C 1
ATOM 2130 O O . ALA A 1 271 ? -5.727 0.687 -3.857 1 93.44 271 ALA A O 1
ATOM 2131 N N . TRP A 1 272 ? -6.473 0.92 -1.756 1 94.62 272 TRP A N 1
ATOM 2132 C CA . TRP A 1 272 ? -5.59 2.033 -1.424 1 94.62 272 TRP A CA 1
ATOM 2133 C C . TRP A 1 272 ? -4.125 1.628 -1.566 1 94.62 272 TRP A C 1
ATOM 2135 O O . TRP A 1 272 ? -3.297 2.422 -2.021 1 94.62 272 TRP A O 1
ATOM 2145 N N . SER A 1 273 ? -3.773 0.413 -1.209 1 90.5 273 SER A N 1
ATOM 2146 C CA . SER A 1 273 ? -2.41 -0.094 -1.311 1 90.5 273 SER A CA 1
ATOM 2147 C C . SER A 1 273 ? -1.917 -0.07 -2.754 1 90.5 273 SER A C 1
ATOM 2149 O O . SER A 1 273 ? -0.754 0.25 -3.014 1 90.5 273 SER A O 1
ATOM 2151 N N . ASP A 1 274 ? -2.834 -0.401 -3.717 1 89.38 274 ASP A N 1
ATOM 2152 C CA . ASP A 1 274 ? -2.455 -0.417 -5.129 1 89.38 274 ASP A CA 1
ATOM 2153 C C . ASP A 1 274 ? -2.143 0.992 -5.629 1 89.38 274 ASP A C 1
ATOM 2155 O O . ASP A 1 274 ? -1.159 1.198 -6.344 1 89.38 274 ASP A O 1
ATOM 2159 N N . LEU A 1 275 ? -3.004 1.88 -5.23 1 89.88 275 LEU A N 1
ATOM 2160 C CA . LEU A 1 275 ? -2.787 3.27 -5.625 1 89.88 275 LEU A CA 1
ATOM 2161 C C . LEU A 1 275 ? -1.492 3.807 -5.027 1 89.88 275 LEU A C 1
ATOM 2163 O O . LEU A 1 275 ? -0.723 4.484 -5.711 1 89.88 275 LEU A O 1
ATOM 2167 N N . SER A 1 276 ? -1.256 3.535 -3.746 1 88.94 276 SER A N 1
ATOM 2168 C CA . SER A 1 276 ? -0.062 4.012 -3.055 1 88.94 276 SER A CA 1
ATOM 2169 C C . SER A 1 276 ? 1.205 3.439 -3.682 1 88.94 276 SER A C 1
ATOM 2171 O O . SER A 1 276 ? 2.186 4.16 -3.879 1 88.94 276 SER A O 1
ATOM 2173 N N . LEU A 1 277 ? 1.179 2.164 -3.979 1 83.88 277 LEU A N 1
ATOM 2174 C CA . LEU A 1 277 ? 2.334 1.517 -4.59 1 83.88 277 LEU A CA 1
ATOM 2175 C C . LEU A 1 277 ? 2.604 2.084 -5.98 1 83.88 277 LEU A C 1
ATOM 2177 O O . LEU A 1 277 ? 3.76 2.275 -6.363 1 83.88 277 LEU A O 1
ATOM 2181 N N . TRP A 1 278 ? 1.496 2.23 -6.711 1 83.25 278 TRP A N 1
ATOM 2182 C CA . TRP A 1 278 ? 1.637 2.824 -8.039 1 83.25 278 TRP A CA 1
ATOM 2183 C C . TRP A 1 278 ? 2.311 4.191 -7.953 1 83.25 278 TRP A C 1
ATOM 2185 O O . TRP A 1 278 ? 3.227 4.484 -8.719 1 83.25 278 TRP A O 1
ATOM 2195 N N . TYR A 1 279 ? 1.839 5.012 -7.047 1 82.38 279 TYR A N 1
ATOM 2196 C CA . TYR A 1 279 ? 2.393 6.348 -6.879 1 82.38 279 TYR A CA 1
ATOM 2197 C C . TYR A 1 279 ? 3.871 6.285 -6.512 1 82.38 279 TYR A C 1
ATOM 2199 O O . TYR A 1 279 ? 4.688 7.012 -7.086 1 82.38 279 TYR A O 1
ATOM 2207 N N . PHE A 1 280 ? 4.109 5.469 -5.586 1 75.06 280 PHE A N 1
ATOM 2208 C CA . PHE A 1 280 ? 5.48 5.355 -5.102 1 75.06 280 PHE A CA 1
ATOM 2209 C C . PHE A 1 280 ? 6.418 4.93 -6.227 1 75.06 280 PHE A C 1
ATOM 2211 O O . PHE A 1 280 ? 7.535 5.434 -6.336 1 75.06 280 PHE A O 1
ATOM 2218 N N . HIS A 1 281 ? 5.926 4.043 -6.984 1 71.38 281 HIS A N 1
ATOM 2219 C CA . HIS A 1 281 ? 6.738 3.537 -8.086 1 71.38 281 HIS A CA 1
ATOM 2220 C C . HIS A 1 281 ? 7.016 4.625 -9.117 1 71.38 281 HIS A C 1
ATOM 2222 O O . HIS A 1 281 ? 8.125 4.711 -9.656 1 71.38 281 HIS A O 1
ATOM 2228 N N . TYR A 1 282 ? 6.07 5.473 -9.359 1 69.06 282 TYR A N 1
ATOM 2229 C CA . TYR A 1 282 ? 6.184 6.43 -10.453 1 69.06 282 TYR A CA 1
ATOM 2230 C C . TYR A 1 282 ? 6.496 7.824 -9.93 1 69.06 282 TYR A C 1
ATOM 2232 O O . TYR A 1 282 ? 6.566 8.781 -10.695 1 69.06 282 TYR A O 1
ATOM 2240 N N . ALA A 1 283 ? 6.668 7.926 -8.664 1 64.44 283 ALA A N 1
ATOM 2241 C CA . ALA A 1 283 ? 6.809 9.234 -8.016 1 64.44 283 ALA A CA 1
ATOM 2242 C C . ALA A 1 283 ? 7.98 10.016 -8.609 1 64.44 283 ALA A C 1
ATOM 2244 O O . ALA A 1 283 ? 7.859 11.211 -8.883 1 64.44 283 ALA A O 1
ATOM 2245 N N . SER A 1 284 ? 9.078 9.336 -8.703 1 57.19 284 SER A N 1
ATOM 2246 C CA . SER A 1 284 ? 10.258 10.016 -9.219 1 57.19 284 SER A CA 1
ATOM 2247 C C . SER A 1 284 ? 10.023 10.547 -10.633 1 57.19 284 SER A C 1
ATOM 2249 O O . SER A 1 284 ? 10.438 11.656 -10.961 1 57.19 284 SER A O 1
ATOM 2251 N N . LYS A 1 285 ? 9.422 9.781 -11.43 1 57.12 285 LYS A N 1
ATOM 2252 C CA . LYS A 1 285 ? 9.141 10.164 -12.812 1 57.12 285 LYS A CA 1
ATOM 2253 C C . LYS A 1 285 ? 8.109 11.281 -12.875 1 57.12 285 LYS A C 1
ATOM 2255 O O . LYS A 1 285 ? 8.211 12.18 -13.711 1 57.12 285 LYS A O 1
ATOM 2260 N N . LEU A 1 286 ? 7.301 11.156 -11.969 1 60.53 286 LEU A N 1
ATOM 2261 C CA . LEU A 1 286 ? 6.223 12.133 -11.938 1 60.53 286 LEU A CA 1
ATOM 2262 C C . LEU A 1 286 ? 6.742 13.5 -11.484 1 60.53 286 LEU A C 1
ATOM 2264 O O . LEU A 1 286 ? 6.27 14.531 -11.945 1 60.53 286 LEU A O 1
ATOM 2268 N N . ARG A 1 287 ? 7.648 13.484 -10.641 1 57.88 287 ARG A N 1
ATOM 2269 C CA . ARG A 1 287 ? 8.234 14.727 -10.164 1 57.88 287 ARG A CA 1
ATOM 2270 C C . ARG A 1 287 ? 9.008 15.438 -11.273 1 57.88 287 ARG A C 1
ATOM 2272 O O . ARG A 1 287 ? 8.961 16.656 -11.383 1 57.88 287 ARG A O 1
ATOM 2279 N N . SER A 1 288 ? 9.742 14.523 -11.969 1 50.72 288 SER A N 1
ATOM 2280 C CA . SER A 1 288 ? 10.594 15.102 -13 1 50.72 288 SER A CA 1
ATOM 2281 C C . SER A 1 288 ? 9.766 15.664 -14.148 1 50.72 288 SER A C 1
ATOM 2283 O O . SER A 1 288 ? 10.188 16.594 -14.828 1 50.72 288 SER A O 1
ATOM 2285 N N . SER A 1 289 ? 8.758 14.875 -14.398 1 47.81 289 SER A N 1
ATOM 2286 C CA . SER A 1 289 ? 7.98 15.289 -15.562 1 47.81 289 SER A CA 1
ATOM 2287 C C . SER A 1 289 ? 7.012 16.406 -15.211 1 47.81 289 SER A C 1
ATOM 2289 O O . SER A 1 289 ? 6.305 16.922 -16.078 1 47.81 289 SER A O 1
ATOM 2291 N N . SER A 1 290 ? 7.496 17.5 -14.773 1 48.69 290 SER A N 1
ATOM 2292 C CA . SER A 1 290 ? 6.617 18.625 -14.445 1 48.69 290 SER A CA 1
ATOM 2293 C C . SER A 1 290 ? 5.148 18.203 -14.516 1 48.69 290 SER A C 1
ATOM 2295 O O . SER A 1 290 ? 4.258 19.047 -14.453 1 48.69 290 SER A O 1
ATOM 2297 N N . LEU A 1 291 ? 4.969 17.047 -14.969 1 46.81 291 LEU A N 1
ATOM 2298 C CA . LEU A 1 291 ? 3.584 16.625 -15.141 1 46.81 291 LEU A CA 1
ATOM 2299 C C . LEU A 1 291 ? 2.895 16.469 -13.789 1 46.81 291 LEU A C 1
ATOM 2301 O O . LEU A 1 291 ? 1.668 16.547 -13.695 1 46.81 291 LEU A O 1
ATOM 2305 N N . LEU A 1 292 ? 3.664 15.758 -12.945 1 51.19 292 LEU A N 1
ATOM 2306 C CA . LEU A 1 292 ? 2.984 15.625 -11.656 1 51.19 292 LEU A CA 1
ATOM 2307 C C . LEU A 1 292 ? 2.656 17 -11.07 1 51.19 292 LEU A C 1
ATOM 2309 O O . LEU A 1 292 ? 3.529 17.656 -10.508 1 51.19 292 LEU A O 1
ATOM 2313 N N . TYR A 1 293 ? 1.956 17.703 -11.805 1 42.62 293 TYR A N 1
ATOM 2314 C CA . TYR A 1 293 ? 1.447 18.953 -11.258 1 42.62 293 TYR A CA 1
ATOM 2315 C C . TYR A 1 293 ? 1.085 18.797 -9.781 1 42.62 293 TYR A C 1
ATOM 2317 O O . TYR A 1 293 ? 0.169 19.453 -9.289 1 42.62 293 TYR A O 1
ATOM 2325 N N . ASP A 1 294 ? 1.367 17.609 -9.219 1 50.84 294 ASP A N 1
ATOM 2326 C CA . ASP A 1 294 ? 1.052 17.688 -7.797 1 50.84 294 ASP A CA 1
ATOM 2327 C C . ASP A 1 294 ? 1.926 18.734 -7.109 1 50.84 294 ASP A C 1
ATOM 2329 O O . ASP A 1 294 ? 2.898 18.391 -6.434 1 50.84 294 ASP A O 1
ATOM 2333 N N . SER A 1 295 ? 1.947 20 -7.766 1 48.38 295 SER A N 1
ATOM 2334 C CA . SER A 1 295 ? 2.721 21.141 -7.301 1 48.38 295 SER A CA 1
ATOM 2335 C C . SER A 1 295 ? 2.818 21.156 -5.781 1 48.38 295 SER A C 1
ATOM 2337 O O . SER A 1 295 ? 3.865 21.5 -5.227 1 48.38 295 SER A O 1
ATOM 2339 N N . ASP A 1 296 ? 1.669 20.641 -5.172 1 59.25 296 ASP A N 1
ATOM 2340 C CA . ASP A 1 296 ? 1.672 20.797 -3.723 1 59.25 296 ASP A CA 1
ATOM 2341 C C . ASP A 1 296 ? 1.982 19.484 -3.023 1 59.25 296 ASP A C 1
ATOM 2343 O O . ASP A 1 296 ? 2.17 19.438 -1.805 1 59.25 296 ASP A O 1
ATOM 2347 N N . GLY A 1 297 ? 2.24 18.359 -3.855 1 73.5 297 GLY A N 1
ATOM 2348 C CA . GLY A 1 297 ? 2.584 17.078 -3.246 1 73.5 297 GLY A CA 1
ATOM 2349 C C . GLY A 1 297 ? 1.518 16.562 -2.299 1 73.5 297 GLY A C 1
ATOM 2350 O O . GLY A 1 297 ? 1.831 16.047 -1.227 1 73.5 297 GLY A O 1
ATOM 2351 N N . ALA A 1 298 ? 0.252 16.875 -2.695 1 81.94 298 ALA A N 1
ATOM 2352 C CA . ALA A 1 298 ? -0.843 16.578 -1.773 1 81.94 298 ALA A CA 1
ATOM 2353 C C . ALA A 1 298 ? -0.885 15.094 -1.425 1 81.94 298 ALA A C 1
ATOM 2355 O O . ALA A 1 298 ? -0.996 14.734 -0.252 1 81.94 298 ALA A O 1
ATOM 2356 N N . PHE A 1 299 ? -0.739 14.227 -2.455 1 88.12 299 PHE A N 1
ATOM 2357 C CA . PHE A 1 299 ? -0.799 12.797 -2.193 1 88.12 299 PHE A CA 1
ATOM 2358 C C . PHE A 1 299 ? 0.471 12.32 -1.499 1 88.12 299 PHE A C 1
ATOM 2360 O O . PHE A 1 299 ? 0.413 11.5 -0.583 1 88.12 299 PHE A O 1
ATOM 2367 N N . GLU A 1 300 ? 1.524 12.836 -1.896 1 82.94 300 GLU A N 1
ATOM 2368 C CA . GLU A 1 300 ? 2.803 12.484 -1.284 1 82.94 300 GLU A CA 1
ATOM 2369 C C . GLU A 1 300 ? 2.809 12.812 0.207 1 82.94 300 GLU A C 1
ATOM 2371 O O . GLU A 1 300 ? 3.338 12.039 1.013 1 82.94 300 GLU A O 1
ATOM 2376 N N . ASN A 1 301 ? 2.277 13.953 0.521 1 87.75 301 ASN A N 1
ATOM 2377 C CA . ASN A 1 301 ? 2.217 14.359 1.921 1 87.75 301 ASN A CA 1
ATOM 2378 C C . ASN A 1 301 ? 1.404 13.375 2.754 1 87.75 301 ASN A C 1
ATOM 2380 O O . ASN A 1 301 ? 1.715 13.141 3.924 1 87.75 301 ASN A O 1
ATOM 2384 N N . ILE A 1 302 ? 0.392 12.82 2.158 1 92.31 302 ILE A N 1
ATOM 2385 C CA . ILE A 1 302 ? -0.414 11.828 2.855 1 92.31 302 ILE A CA 1
ATOM 2386 C C . ILE A 1 302 ? 0.447 10.609 3.195 1 92.31 302 ILE A C 1
ATOM 2388 O O . ILE A 1 302 ? 0.451 10.148 4.336 1 92.31 302 ILE A O 1
ATOM 2392 N N . LEU A 1 303 ? 1.182 10.125 2.172 1 87.69 303 LEU A N 1
ATOM 2393 C CA . LEU A 1 303 ? 2.025 8.953 2.367 1 87.69 303 LEU A CA 1
ATOM 2394 C C . LEU A 1 303 ? 3.127 9.242 3.385 1 87.69 303 LEU A C 1
ATOM 2396 O O . LEU A 1 303 ? 3.42 8.398 4.238 1 87.69 303 LEU A O 1
ATOM 2400 N N . LYS A 1 304 ? 3.65 10.422 3.332 1 84.38 304 LYS A N 1
ATOM 2401 C CA . LYS A 1 304 ? 4.73 10.805 4.234 1 84.38 304 LYS A CA 1
ATOM 2402 C C . LYS A 1 304 ? 4.238 10.875 5.68 1 84.38 304 LYS A C 1
ATOM 2404 O O . LYS A 1 304 ? 4.871 10.328 6.582 1 84.38 304 LYS A O 1
ATOM 2409 N N . VAL A 1 305 ? 3.166 11.578 5.848 1 91.38 305 VAL A N 1
ATOM 2410 C CA . VAL A 1 305 ? 2.648 11.75 7.203 1 91.38 305 VAL A CA 1
ATOM 2411 C C . VAL A 1 305 ? 2.186 10.398 7.75 1 91.38 305 VAL A C 1
ATOM 2413 O O . VAL A 1 305 ? 2.365 10.109 8.938 1 91.38 305 VAL A O 1
ATOM 2416 N N . ARG A 1 306 ? 1.599 9.562 6.945 1 91.5 306 ARG A N 1
ATOM 2417 C CA . ARG A 1 306 ? 1.21 8.219 7.367 1 91.5 306 ARG A CA 1
ATOM 2418 C C . ARG A 1 306 ? 2.42 7.43 7.855 1 91.5 306 ARG A C 1
ATOM 2420 O O . ARG A 1 306 ? 2.34 6.723 8.859 1 91.5 306 ARG A O 1
ATOM 2427 N N . ASN A 1 307 ? 3.459 7.516 7.125 1 84.12 307 ASN A N 1
ATOM 2428 C CA . ASN A 1 307 ? 4.684 6.812 7.492 1 84.12 307 ASN A CA 1
ATOM 2429 C C . ASN A 1 307 ? 5.238 7.309 8.828 1 84.12 307 ASN A C 1
ATOM 2431 O O . ASN A 1 307 ? 5.879 6.551 9.555 1 84.12 307 ASN A O 1
ATOM 2435 N N . GLU A 1 308 ? 4.938 8.555 9.18 1 85.12 308 GLU A N 1
ATOM 2436 C CA . GLU A 1 308 ? 5.473 9.156 10.398 1 85.12 308 GLU A CA 1
ATOM 2437 C C . GLU A 1 308 ? 4.52 8.969 11.57 1 85.12 308 GLU A C 1
ATOM 2439 O O . GLU A 1 308 ? 4.859 9.281 12.711 1 85.12 308 GLU A O 1
ATOM 2444 N N . LEU A 1 309 ? 3.451 8.375 11.281 1 86 309 LEU A N 1
ATOM 2445 C CA . LEU A 1 309 ? 2.439 8.211 12.32 1 86 309 LEU A CA 1
ATOM 2446 C C . LEU A 1 309 ? 2.977 7.371 13.469 1 86 309 LEU A C 1
ATOM 2448 O O . LEU A 1 309 ? 3.596 6.328 13.25 1 86 309 LEU A O 1
ATOM 2452 N N . ASP A 1 310 ? 2.891 7.73 14.695 1 75.88 310 ASP A N 1
ATOM 2453 C CA . ASP A 1 310 ? 3.186 7.02 15.938 1 75.88 310 ASP A CA 1
ATOM 2454 C C . ASP A 1 310 ? 4.688 6.961 16.203 1 75.88 310 ASP A C 1
ATOM 2456 O O . ASP A 1 310 ? 5.156 6.16 17.016 1 75.88 310 ASP A O 1
ATOM 2460 N N . LYS A 1 311 ? 5.461 7.715 15.359 1 76.06 311 LYS A N 1
ATOM 2461 C CA . LYS A 1 311 ? 6.902 7.754 15.586 1 76.06 311 LYS A CA 1
ATOM 2462 C C . LYS A 1 311 ? 7.281 8.891 16.531 1 76.06 311 LYS A C 1
ATOM 2464 O O . LYS A 1 311 ? 8.438 9 16.938 1 76.06 311 LYS A O 1
ATOM 2469 N N . GLY A 1 312 ? 6.367 9.648 16.828 1 75 312 GLY A N 1
ATOM 2470 C CA . GLY A 1 312 ? 6.641 10.773 17.703 1 75 312 GLY A CA 1
ATOM 2471 C C . GLY A 1 312 ? 7.332 11.93 17.016 1 75 312 GLY A C 1
ATOM 2472 O O . GLY A 1 312 ? 7.766 12.883 17.656 1 75 312 GLY A O 1
ATOM 2473 N N . THR A 1 313 ? 7.41 11.867 15.719 1 77.19 313 THR A N 1
ATOM 2474 C CA . THR A 1 313 ? 8.133 12.891 14.977 1 77.19 313 THR A CA 1
ATOM 2475 C C . THR A 1 313 ? 7.18 13.961 14.445 1 77.19 313 THR A C 1
ATOM 2477 O O . THR A 1 313 ? 7.605 15.047 14.055 1 77.19 313 THR A O 1
ATOM 2480 N N . LEU A 1 314 ? 5.926 13.688 14.492 1 86.62 314 LEU A N 1
ATOM 2481 C CA . LEU A 1 314 ? 4.953 14.633 13.961 1 86.62 314 LEU A CA 1
ATOM 2482 C C . LEU A 1 314 ? 4.719 15.781 14.945 1 86.62 314 LEU A C 1
ATOM 2484 O O . LEU A 1 314 ? 4.477 15.547 16.125 1 86.62 314 LEU A O 1
ATOM 2488 N N . THR A 1 315 ? 4.965 16.969 14.484 1 91.44 315 THR A N 1
ATOM 2489 C CA . THR A 1 315 ? 4.664 18.156 15.281 1 91.44 315 THR A CA 1
ATOM 2490 C C . THR A 1 315 ? 3.453 18.891 14.719 1 91.44 315 THR A C 1
ATOM 2492 O O . THR A 1 315 ? 3.199 18.859 13.516 1 91.44 315 THR A O 1
ATOM 2495 N N . LEU A 1 316 ? 2.73 19.5 15.617 1 94.69 316 LEU A N 1
ATOM 2496 C CA . LEU A 1 316 ? 1.554 20.25 15.195 1 94.69 316 LEU A CA 1
ATOM 2497 C C . LEU A 1 316 ? 1.942 21.391 14.25 1 94.69 316 LEU A C 1
ATOM 2499 O O . LEU A 1 316 ? 1.252 21.641 13.258 1 94.69 316 LEU A O 1
ATOM 2503 N N . SER A 1 317 ? 3.066 22.125 14.539 1 95.12 317 SER A N 1
ATOM 2504 C CA . SER A 1 317 ? 3.514 23.219 13.68 1 95.12 317 SER A CA 1
ATOM 2505 C C . SER A 1 317 ? 3.744 22.75 12.25 1 95.12 317 SER A C 1
ATOM 2507 O O . SER A 1 317 ? 3.25 23.359 11.305 1 95.12 317 SER A O 1
ATOM 2509 N N . ASN A 1 318 ? 4.418 21.625 12.125 1 92.75 318 ASN A N 1
ATOM 2510 C CA . ASN A 1 318 ? 4.695 21.078 10.805 1 92.75 318 ASN A CA 1
ATOM 2511 C C . ASN A 1 318 ? 3.412 20.656 10.094 1 92.75 318 ASN A C 1
ATOM 2513 O O . ASN A 1 318 ? 3.254 20.906 8.898 1 92.75 318 ASN A O 1
ATOM 2517 N N . LEU A 1 319 ? 2.529 20.016 10.797 1 95.12 319 LEU A N 1
ATOM 2518 C CA . LEU A 1 319 ? 1.282 19.547 10.195 1 95.12 319 LEU A CA 1
ATOM 2519 C C . LEU A 1 319 ? 0.432 20.719 9.727 1 95.12 319 LEU A C 1
ATOM 2521 O O . LEU A 1 319 ? -0.164 20.672 8.648 1 95.12 319 LEU A O 1
ATOM 2525 N N . LEU A 1 320 ? 0.376 21.797 10.562 1 96.31 320 LEU A N 1
ATOM 2526 C CA . LEU A 1 320 ? -0.371 22.984 10.195 1 96.31 320 LEU A CA 1
ATOM 2527 C C . LEU A 1 320 ? 0.191 23.609 8.914 1 96.31 320 LEU A C 1
ATOM 2529 O O . LEU A 1 320 ? -0.566 23.984 8.023 1 96.31 320 LEU A O 1
ATOM 2533 N N . MET A 1 321 ? 1.471 23.672 8.836 1 93.94 321 MET A N 1
ATOM 2534 C CA . MET A 1 321 ? 2.113 24.266 7.664 1 93.94 321 MET A CA 1
ATOM 2535 C C . MET A 1 321 ? 1.95 23.359 6.445 1 93.94 321 MET A C 1
ATOM 2537 O O . MET A 1 321 ? 1.693 23.844 5.34 1 93.94 321 MET A O 1
ATOM 2541 N N . LEU A 1 322 ? 2.031 22.094 6.676 1 91.06 322 LEU A N 1
ATOM 2542 C CA . LEU A 1 322 ? 1.921 21.125 5.59 1 91.06 322 LEU A CA 1
ATOM 2543 C C . LEU A 1 322 ? 0.514 21.125 5.004 1 91.06 322 LEU A C 1
ATOM 2545 O O . LEU A 1 322 ? 0.34 20.938 3.797 1 91.06 322 LEU A O 1
ATOM 2549 N N . THR A 1 323 ? -0.485 21.312 5.797 1 94.25 323 THR A N 1
ATOM 2550 C CA . THR A 1 323 ? -1.87 21.203 5.352 1 94.25 323 THR A CA 1
ATOM 2551 C C . THR A 1 323 ? -2.438 22.578 5 1 94.25 323 THR A C 1
ATOM 2553 O O . THR A 1 323 ? -3.588 22.688 4.566 1 94.25 323 THR A O 1
ATOM 2556 N N . ARG A 1 324 ? -1.663 23.594 5.152 1 93.31 324 ARG A N 1
ATOM 2557 C CA . ARG A 1 324 ? -2.125 24.953 4.918 1 93.31 324 ARG A CA 1
ATOM 2558 C C . ARG A 1 324 ? -2.691 25.109 3.51 1 93.31 324 ARG A C 1
ATOM 2560 O O . ARG A 1 324 ? -3.723 25.75 3.316 1 93.31 324 ARG A O 1
ATOM 2567 N N . PRO A 1 325 ? -2.072 24.469 2.445 1 90.69 325 PRO A N 1
ATOM 2568 C CA . PRO A 1 325 ? -2.607 24.641 1.093 1 90.69 325 PRO A CA 1
ATOM 2569 C C . PRO A 1 325 ? -3.934 23.906 0.887 1 90.69 325 PRO A C 1
ATOM 2571 O O . PRO A 1 325 ? -4.625 24.141 -0.108 1 90.69 325 PRO A O 1
ATOM 2574 N N . ARG A 1 326 ? -4.297 23.047 1.763 1 93.88 326 ARG A N 1
ATOM 2575 C CA . ARG A 1 326 ? -5.547 22.312 1.635 1 93.88 326 ARG A CA 1
ATOM 2576 C C . ARG A 1 326 ? -6.746 23.172 1.999 1 93.88 326 ARG A C 1
ATOM 2578 O O . ARG A 1 326 ? -6.617 24.109 2.785 1 93.88 326 ARG A O 1
ATOM 2585 N N . LEU A 1 327 ? -7.879 22.844 1.468 1 92.75 327 LEU A N 1
ATOM 2586 C CA . LEU A 1 327 ? -9.055 23.703 1.59 1 92.75 327 LEU A CA 1
ATOM 2587 C C . LEU A 1 327 ? -10 23.172 2.67 1 92.75 327 LEU A C 1
ATOM 2589 O O . LEU A 1 327 ? -10.016 21.969 2.957 1 92.75 327 LEU A O 1
ATOM 2593 N N . SER A 1 328 ? -10.672 24.047 3.32 1 92 328 SER A N 1
ATOM 2594 C CA . SER A 1 328 ? -11.758 23.766 4.25 1 92 328 SER A CA 1
ATOM 2595 C C . SER A 1 328 ? -12.852 24.812 4.164 1 92 328 SER A C 1
ATOM 2597 O O . SER A 1 328 ? -12.602 25.953 3.75 1 92 328 SER A O 1
ATOM 2599 N N . THR A 1 329 ? -14.008 24.469 4.48 1 88.31 329 THR A N 1
ATOM 2600 C CA . THR A 1 329 ? -15.141 25.391 4.449 1 88.31 329 THR A CA 1
ATOM 2601 C C . THR A 1 329 ? -15.086 26.359 5.625 1 88.31 329 THR A C 1
ATOM 2603 O O . THR A 1 329 ? -15.273 27.578 5.457 1 88.31 329 THR A O 1
ATOM 2606 N N . LYS A 1 330 ? -14.812 25.891 6.785 1 89.75 330 LYS A N 1
ATOM 2607 C CA . LYS A 1 330 ? -14.68 26.719 7.988 1 89.75 330 LYS A CA 1
ATOM 2608 C C . LYS A 1 330 ? -13.219 26.969 8.328 1 89.75 330 LYS A C 1
ATOM 2610 O O . LYS A 1 330 ? -12.406 26.031 8.32 1 89.75 330 LYS A O 1
ATOM 2615 N N . PRO A 1 331 ? -12.867 28.219 8.664 1 91.88 331 PRO A N 1
ATOM 2616 C CA . PRO A 1 331 ? -11.469 28.531 8.961 1 91.88 331 PRO A CA 1
ATOM 2617 C C . PRO A 1 331 ? -10.938 27.781 10.188 1 91.88 331 PRO A C 1
ATOM 2619 O O . PRO A 1 331 ? -9.742 27.484 10.266 1 91.88 331 PRO A O 1
ATOM 2622 N N . GLU A 1 332 ? -11.781 27.438 11.141 1 91.81 332 GLU A N 1
ATOM 2623 C CA . GLU A 1 332 ? -11.352 26.734 12.344 1 91.81 332 GLU A CA 1
ATOM 2624 C C . GLU A 1 332 ? -10.891 25.312 12.016 1 91.81 332 GLU A C 1
ATOM 2626 O O . GLU A 1 332 ? -10.156 24.688 12.789 1 91.81 332 GLU A O 1
ATOM 2631 N N . ASP A 1 333 ? -11.305 24.828 10.828 1 93.56 333 ASP A N 1
ATOM 2632 C CA . ASP A 1 333 ? -10.984 23.453 10.43 1 93.56 333 ASP A CA 1
ATOM 2633 C C . ASP A 1 333 ? -9.5 23.328 10.078 1 93.56 333 ASP A C 1
ATOM 2635 O O . ASP A 1 333 ? -8.984 22.203 9.977 1 93.56 333 ASP A O 1
ATOM 2639 N N . ALA A 1 334 ? -8.867 24.438 9.945 1 94.81 334 ALA A N 1
ATOM 2640 C CA . ALA A 1 334 ? -7.418 24.375 9.789 1 94.81 334 ALA A CA 1
ATOM 2641 C C . ALA A 1 334 ? -6.773 23.672 10.977 1 94.81 334 ALA A C 1
ATOM 2643 O O . ALA A 1 334 ? -5.734 23.031 10.836 1 94.81 334 ALA A O 1
ATOM 2644 N N . VAL A 1 335 ? -7.43 23.812 12.102 1 94.12 335 VAL A N 1
ATOM 2645 C CA . VAL A 1 335 ? -6.91 23.234 13.336 1 94.12 335 VAL A CA 1
ATOM 2646 C C . VAL A 1 335 ? -7.66 21.953 13.656 1 94.12 335 VAL A C 1
ATOM 2648 O O . VAL A 1 335 ? -7.043 20.906 13.867 1 94.12 335 VAL A O 1
ATOM 2651 N N . TYR A 1 336 ? -8.969 21.984 13.609 1 93.06 336 TYR A N 1
ATOM 2652 C CA . TYR A 1 336 ? -9.789 20.875 14.078 1 93.06 336 TYR A CA 1
ATOM 2653 C C . TYR A 1 336 ? -9.578 19.641 13.219 1 93.06 336 TYR A C 1
ATOM 2655 O O . TYR A 1 336 ? -9.641 18.516 13.711 1 93.06 336 TYR A O 1
ATOM 2663 N N . ALA A 1 337 ? -9.281 19.797 11.961 1 95.69 337 ALA A N 1
ATOM 2664 C CA . ALA A 1 337 ? -9.086 18.688 11.047 1 95.69 337 ALA A CA 1
ATOM 2665 C C . ALA A 1 337 ? -7.773 17.953 11.344 1 95.69 337 ALA A C 1
ATOM 2667 O O . ALA A 1 337 ? -7.457 16.953 10.711 1 95.69 337 ALA A O 1
ATOM 2668 N N . LEU A 1 338 ? -7.008 18.453 12.273 1 95.81 338 LEU A N 1
ATOM 2669 C CA . LEU A 1 338 ? -5.727 17.844 12.602 1 95.81 338 LEU A CA 1
ATOM 2670 C C . LEU A 1 338 ? -5.77 17.203 13.992 1 95.81 338 LEU A C 1
ATOM 2672 O O . LEU A 1 338 ? -4.789 16.594 14.43 1 95.81 338 LEU A O 1
ATOM 2676 N N . LEU A 1 339 ? -6.871 17.266 14.664 1 93.5 339 LEU A N 1
ATOM 2677 C CA . LEU A 1 339 ? -6.965 16.812 16.047 1 93.5 339 LEU A CA 1
ATOM 2678 C C . LEU A 1 339 ? -6.734 15.312 16.156 1 93.5 339 LEU A C 1
ATOM 2680 O O . LEU A 1 339 ? -6.203 14.828 17.156 1 93.5 339 LEU A O 1
ATOM 2684 N N . GLY A 1 340 ? -7.125 14.609 15.141 1 93.5 340 GLY A N 1
ATOM 2685 C CA . GLY A 1 340 ? -6.914 13.172 15.148 1 93.5 340 GLY A CA 1
ATOM 2686 C C . GLY A 1 340 ? -5.449 12.781 15.055 1 93.5 340 GLY A C 1
ATOM 2687 O O . GLY A 1 340 ? -5.055 11.719 15.539 1 93.5 340 GLY A O 1
ATOM 2688 N N . LEU A 1 341 ? -4.676 13.594 14.461 1 93.56 341 LEU A N 1
ATOM 2689 C CA . LEU A 1 341 ? -3.254 13.32 14.266 1 93.56 341 LEU A CA 1
ATOM 2690 C C . LEU A 1 341 ? -2.441 13.812 15.461 1 93.56 341 LEU A C 1
ATOM 2692 O O . LEU A 1 341 ? -1.333 13.328 15.703 1 93.56 341 LEU A O 1
ATOM 2696 N N . VAL A 1 342 ? -2.998 14.773 16.172 1 91.19 342 VAL A N 1
ATOM 2697 C CA . VAL A 1 342 ? -2.34 15.312 17.359 1 91.19 342 VAL A CA 1
ATOM 2698 C C . VAL A 1 342 ? -3.316 15.32 18.531 1 91.19 342 VAL A C 1
ATOM 2700 O O . VAL A 1 342 ? -3.727 16.391 19 1 91.19 342 VAL A O 1
ATOM 2703 N N . PRO A 1 343 ? -3.5 14.18 19.062 1 86.38 343 PRO A N 1
ATOM 2704 C CA . PRO A 1 343 ? -4.535 14.07 20.094 1 86.38 343 PRO A CA 1
ATOM 2705 C C . PRO A 1 343 ? -4.203 14.859 21.359 1 86.38 343 PRO A C 1
ATOM 2707 O O . PRO A 1 343 ? -5.102 15.211 22.125 1 86.38 343 PRO A O 1
ATOM 2710 N N . ASP A 1 344 ? -3.025 15.211 21.578 1 86.62 344 ASP A N 1
ATOM 2711 C CA . ASP A 1 344 ? -2.609 15.953 22.766 1 86.62 344 ASP A CA 1
ATOM 2712 C C . ASP A 1 344 ? -3.146 17.375 22.734 1 86.62 344 ASP A C 1
ATOM 2714 O O . ASP A 1 344 ? -3.168 18.062 23.766 1 86.62 344 ASP A O 1
ATOM 2718 N N . LEU A 1 345 ? -3.555 17.844 21.625 1 88.31 345 LEU A N 1
ATOM 2719 C CA . LEU A 1 345 ? -4.086 19.188 21.484 1 88.31 345 LEU A CA 1
ATOM 2720 C C . LEU A 1 345 ? -5.496 19.281 22.047 1 88.31 345 LEU A C 1
ATOM 2722 O O . LEU A 1 345 ? -5.945 20.359 22.453 1 88.31 345 LEU A O 1
ATOM 2726 N N . VAL A 1 346 ? -6.246 18.172 22.156 1 85.12 346 VAL A N 1
ATOM 2727 C CA . VAL A 1 346 ? -7.66 18.141 22.5 1 85.12 346 VAL A CA 1
ATOM 2728 C C . VAL A 1 346 ? -7.848 18.641 23.938 1 85.12 346 VAL A C 1
ATOM 2730 O O . VAL A 1 346 ? -8.648 19.531 24.172 1 85.12 346 VAL A O 1
ATOM 2733 N N . PRO A 1 347 ? -7.082 18.203 24.828 1 82.5 347 PRO A N 1
ATOM 2734 C CA . PRO A 1 347 ? -7.246 18.703 26.188 1 82.5 347 PRO A CA 1
ATOM 2735 C C . PRO A 1 347 ? -6.941 20.203 26.312 1 82.5 347 PRO A C 1
ATOM 2737 O O . PRO A 1 347 ? -7.559 20.891 27.109 1 82.5 347 PRO A O 1
ATOM 2740 N N . SER A 1 348 ? -6.039 20.625 25.5 1 79.12 348 SER A N 1
ATOM 2741 C CA . SER A 1 348 ? -5.66 22.031 25.547 1 79.12 348 SER A CA 1
ATOM 2742 C C . SER A 1 348 ? -6.777 22.922 25 1 79.12 348 SER A C 1
ATOM 2744 O O . SER A 1 348 ? -6.969 24.047 25.469 1 79.12 348 SER A O 1
ATOM 2746 N N . LEU A 1 349 ? -7.492 22.391 24.062 1 81.38 349 LEU A N 1
ATOM 2747 C CA . LEU A 1 349 ? -8.539 23.188 23.438 1 81.38 349 LEU A CA 1
ATOM 2748 C C . LEU A 1 349 ? -9.844 23.094 24.219 1 81.38 349 LEU A C 1
ATOM 2750 O O . LEU A 1 349 ? -10.711 23.953 24.078 1 81.38 349 LEU A O 1
ATOM 2754 N N . ASN A 1 350 ? -10.133 21.922 24.875 1 70.62 350 ASN A N 1
ATOM 2755 C CA . ASN A 1 350 ? -11.352 21.75 25.672 1 70.62 350 ASN A CA 1
ATOM 2756 C C . ASN A 1 350 ? -11.602 22.953 26.578 1 70.62 350 ASN A C 1
ATOM 2758 O O . ASN A 1 350 ? -12.742 23.375 26.75 1 70.62 350 ASN A O 1
ATOM 2762 N N . ARG A 1 351 ? -10.562 23.547 27.047 1 56.81 351 ARG A N 1
ATOM 2763 C CA . ARG A 1 351 ? -10.727 24.734 27.875 1 56.81 351 ARG A CA 1
ATOM 2764 C C . ARG A 1 351 ? -11.297 25.891 27.047 1 56.81 351 ARG A C 1
ATOM 2766 O O . ARG A 1 351 ? -12.055 26.719 27.578 1 56.81 351 ARG A O 1
ATOM 2773 N N . THR A 1 352 ? -11.047 25.781 25.734 1 54.72 352 THR A N 1
ATOM 2774 C CA . THR A 1 352 ? -11.422 26.859 24.812 1 54.72 352 THR A CA 1
ATOM 2775 C C . THR A 1 352 ? -12.688 26.484 24.047 1 54.72 352 THR A C 1
ATOM 2777 O O . THR A 1 352 ? -13.391 27.375 23.547 1 54.72 352 THR A O 1
ATOM 2780 N N . PHE A 1 353 ? -13 25.109 23.812 1 57.41 353 PHE A N 1
ATOM 2781 C CA . PHE A 1 353 ? -14.133 24.656 23.031 1 57.41 353 PHE A CA 1
ATOM 2782 C C . PHE A 1 353 ? -15.438 25.281 23.516 1 57.41 353 PHE A C 1
ATOM 2784 O O . PHE A 1 353 ? -16.297 25.625 22.719 1 57.41 353 PHE A O 1
ATOM 2791 N N . ASP A 1 354 ? -15.5 25.312 24.844 1 54.31 354 ASP A N 1
ATOM 2792 C CA . ASP A 1 354 ? -16.719 25.891 25.391 1 54.31 354 ASP A CA 1
ATOM 2793 C C . ASP A 1 354 ? -16.859 27.359 24.984 1 54.31 354 ASP A C 1
ATOM 2795 O O . ASP A 1 354 ? -17.969 27.875 24.859 1 54.31 354 ASP A O 1
ATOM 2799 N N . ALA A 1 355 ? -15.727 27.953 24.688 1 48.84 355 ALA A N 1
ATOM 2800 C CA . ALA A 1 355 ? -15.75 29.375 24.406 1 48.84 355 ALA A CA 1
ATOM 2801 C C . ALA A 1 355 ? -15.836 29.625 22.891 1 48.84 355 ALA A C 1
ATOM 2803 O O . ALA A 1 355 ? -16.266 30.703 22.469 1 48.84 355 ALA A O 1
ATOM 2804 N N . ILE A 1 356 ? -15.344 28.766 22.062 1 51.25 356 ILE A N 1
ATOM 2805 C CA . ILE A 1 356 ? -15.203 28.984 20.625 1 51.25 356 ILE A CA 1
ATOM 2806 C C . ILE A 1 356 ? -16.5 28.609 19.922 1 51.25 356 ILE A C 1
ATOM 2808 O O . ILE A 1 356 ? -16.5 28.297 18.734 1 51.25 356 ILE A O 1
ATOM 2812 N N . ALA A 1 357 ? -17.594 28.531 20.625 1 46.62 357 ALA A N 1
ATOM 2813 C CA . ALA A 1 357 ? -18.859 28.109 20.031 1 46.62 357 ALA A CA 1
ATOM 2814 C C . ALA A 1 357 ? -19.25 29.031 18.875 1 46.62 357 ALA A C 1
ATOM 2816 O O . ALA A 1 357 ? -20.141 28.703 18.094 1 46.62 357 ALA A O 1
ATOM 2817 N N . SER A 1 358 ? -18.734 30.297 18.859 1 50.16 358 SER A N 1
ATOM 2818 C CA . SER A 1 358 ? -19.281 31.172 17.828 1 50.16 358 SER A CA 1
ATOM 2819 C C . SER A 1 358 ? -18.203 31.516 16.781 1 50.16 358 SER A C 1
ATOM 2821 O O . SER A 1 358 ? -17.031 31.672 17.125 1 50.16 358 SER A O 1
ATOM 2823 N N . SER A 1 359 ? -18.438 31.094 15.445 1 57.28 359 SER A N 1
ATOM 2824 C CA . SER A 1 359 ? -17.594 31.375 14.281 1 57.28 359 SER A CA 1
ATOM 2825 C C . SER A 1 359 ? -17.297 32.875 14.164 1 57.28 359 SER A C 1
ATOM 2827 O O . SER A 1 359 ? -17.562 33.469 13.125 1 57.28 359 SER A O 1
ATOM 2829 N N . GLY A 1 360 ? -17.016 33.531 15.352 1 71 360 GLY A N 1
ATOM 2830 C CA . GLY A 1 360 ? -16.672 34.938 15.188 1 71 360 GLY A CA 1
ATOM 2831 C C . GLY A 1 360 ? -15.172 35.188 15.086 1 71 360 GLY A C 1
ATOM 2832 O O . GLY A 1 360 ? -14.375 34.281 15.383 1 71 360 GLY A O 1
ATOM 2833 N N . GLU A 1 361 ? -14.812 36.156 14.422 1 78.31 361 GLU A N 1
ATOM 2834 C CA . GLU A 1 361 ? -13.422 36.562 14.227 1 78.31 361 GLU A CA 1
ATOM 2835 C C . GLU A 1 361 ? -12.641 36.5 15.531 1 78.31 361 GLU A C 1
ATOM 2837 O O . GLU A 1 361 ? -11.461 36.125 15.547 1 78.31 361 GLU A O 1
ATOM 2842 N N . GLU A 1 362 ? -13.234 36.844 16.578 1 80.94 362 GLU A N 1
ATOM 2843 C CA . GLU A 1 362 ? -12.586 36.812 17.891 1 80.94 362 GLU A CA 1
ATOM 2844 C C . GLU A 1 362 ? -12.305 35.375 18.344 1 80.94 362 GLU A C 1
ATOM 2846 O O . GLU A 1 362 ? -11.242 35.094 18.891 1 80.94 362 GLU A O 1
ATOM 2851 N N . ASP A 1 363 ? -13.305 34.594 18.125 1 82.69 363 ASP A N 1
ATOM 2852 C CA . ASP A 1 363 ? -13.133 33.188 18.484 1 82.69 363 ASP A CA 1
ATOM 2853 C C . ASP A 1 363 ? -12.039 32.531 17.656 1 82.69 363 ASP A C 1
ATOM 2855 O O . ASP A 1 363 ? -11.266 31.703 18.172 1 82.69 363 ASP A O 1
ATOM 2859 N N . LEU A 1 364 ? -12.031 32.906 16.453 1 87 364 LEU A N 1
ATOM 2860 C CA . LEU A 1 364 ? -11.008 32.344 15.57 1 87 364 LEU A CA 1
ATOM 2861 C C . LEU A 1 364 ? -9.617 32.812 16 1 87 364 LEU A C 1
ATOM 2863 O O . LEU A 1 364 ? -8.68 32 16.016 1 87 364 LEU A O 1
ATOM 2867 N N . PHE A 1 365 ? -9.523 34.062 16.328 1 85.88 365 PHE A N 1
ATOM 2868 C CA . PHE A 1 365 ? -8.258 34.625 16.812 1 85.88 365 PHE A CA 1
ATOM 2869 C C . PHE A 1 365 ? -7.789 33.875 18.062 1 85.88 365 PHE A C 1
ATOM 2871 O O . PHE A 1 365 ? -6.617 33.5 18.172 1 85.88 365 PHE A O 1
ATOM 2878 N N . ARG A 1 366 ? -8.633 33.688 19 1 84.81 366 ARG A N 1
ATOM 2879 C CA . ARG A 1 366 ? -8.312 32.969 20.234 1 84.81 366 ARG A CA 1
ATOM 2880 C C . ARG A 1 366 ? -7.859 31.547 19.953 1 84.81 366 ARG A C 1
ATOM 2882 O O . ARG A 1 366 ? -6.93 31.047 20.594 1 84.81 366 ARG A O 1
ATOM 2889 N N . LEU A 1 367 ? -8.57 30.906 19.016 1 89 367 LEU A N 1
ATOM 2890 C CA . LEU A 1 367 ? -8.203 29.531 18.641 1 89 367 LEU A CA 1
ATOM 2891 C C . LEU A 1 367 ? -6.797 29.484 18.062 1 89 367 LEU A C 1
ATOM 2893 O O . LEU A 1 367 ? -5.965 28.688 18.5 1 89 367 LEU A O 1
ATOM 2897 N N . TYR A 1 368 ? -6.527 30.406 17.094 1 91.44 368 TYR A N 1
ATOM 2898 C CA . TYR A 1 368 ? -5.227 30.422 16.453 1 91.44 368 TYR A CA 1
ATOM 2899 C C . TYR A 1 368 ? -4.121 30.766 17.438 1 91.44 368 TYR A C 1
ATOM 2901 O O . TYR A 1 368 ? -3.012 30.234 17.344 1 91.44 368 TYR A O 1
ATOM 2909 N N . LEU A 1 369 ? -4.398 31.656 18.359 1 89.81 369 LEU A N 1
ATOM 2910 C CA . LEU A 1 369 ? -3.422 32.031 19.375 1 89.81 369 LEU A CA 1
ATOM 2911 C C . LEU A 1 369 ? -3.127 30.875 20.297 1 89.81 369 LEU A C 1
ATOM 2913 O O . LEU A 1 369 ? -1.972 30.641 20.656 1 89.81 369 LEU A O 1
ATOM 2917 N N . GLU A 1 370 ? -4.152 30.188 20.688 1 88.69 370 GLU A N 1
ATOM 2918 C CA . GLU A 1 370 ? -3.973 29.047 21.578 1 88.69 370 GLU A CA 1
ATOM 2919 C C . GLU A 1 370 ? -3.131 27.953 20.906 1 88.69 370 GLU A C 1
ATOM 2921 O O . GLU A 1 370 ? -2.268 27.359 21.547 1 88.69 370 GLU A O 1
ATOM 2926 N N . VAL A 1 371 ? -3.443 27.734 19.688 1 93.5 371 VAL A N 1
ATOM 2927 C CA . VAL A 1 371 ? -2.691 26.734 18.922 1 93.5 371 VAL A CA 1
ATOM 2928 C C . VAL A 1 371 ? -1.237 27.188 18.781 1 93.5 371 VAL A C 1
ATOM 2930 O O . VAL A 1 371 ? -0.317 26.375 18.906 1 93.5 371 VAL A O 1
ATOM 2933 N N . PHE A 1 372 ? -1.095 28.469 18.531 1 93.94 372 PHE A N 1
ATOM 2934 C CA . PHE A 1 372 ? 0.232 29.062 18.422 1 93.94 372 PHE A CA 1
ATOM 2935 C C . PHE A 1 372 ? 1.036 28.844 19.688 1 93.94 372 PHE A C 1
ATOM 2937 O O . PHE A 1 372 ? 2.174 28.375 19.641 1 93.94 372 PHE A O 1
ATOM 2944 N N . ARG A 1 373 ? 0.504 29.109 20.781 1 91.38 373 ARG A N 1
ATOM 2945 C CA . ARG A 1 373 ? 1.144 28.922 22.078 1 91.38 373 ARG A CA 1
ATOM 2946 C C . ARG A 1 373 ? 1.445 27.453 22.328 1 91.38 373 ARG A C 1
ATOM 2948 O O . ARG A 1 373 ? 2.529 27.109 22.812 1 91.38 373 ARG A O 1
ATOM 2955 N N . HIS A 1 374 ? 0.473 26.672 22.016 1 91.44 374 HIS A N 1
ATOM 2956 C CA . HIS A 1 374 ? 0.646 25.234 22.219 1 91.44 374 HIS A CA 1
ATOM 2957 C C . HIS A 1 374 ? 1.842 24.719 21.422 1 91.44 374 HIS A C 1
ATOM 2959 O O . HIS A 1 374 ? 2.619 23.906 21.938 1 91.44 374 HIS A O 1
ATOM 2965 N N . CYS A 1 375 ? 1.961 25.125 20.219 1 94.31 375 CYS A N 1
ATOM 2966 C CA . CYS A 1 375 ? 3.072 24.688 19.375 1 94.31 375 CYS A CA 1
ATOM 2967 C C . CYS A 1 375 ? 4.41 25.031 20.016 1 94.31 375 CYS A C 1
ATOM 2969 O O . CYS A 1 375 ? 5.285 24.188 20.141 1 94.31 375 CYS A O 1
ATOM 2971 N N . ILE A 1 376 ? 4.605 26.25 20.453 1 93.88 376 ILE A N 1
ATOM 2972 C CA . ILE A 1 376 ? 5.871 26.719 21 1 93.88 376 ILE A CA 1
ATOM 2973 C C . ILE A 1 376 ? 6.152 26.016 22.328 1 93.88 376 ILE A C 1
ATOM 2975 O O . ILE A 1 376 ? 7.27 25.547 22.562 1 93.88 376 ILE A O 1
ATOM 2979 N N . ASP A 1 377 ? 5.152 25.906 23.141 1 90.81 377 ASP A N 1
ATOM 2980 C CA . ASP A 1 377 ? 5.328 25.359 24.484 1 90.81 377 ASP A CA 1
ATOM 2981 C C . ASP A 1 377 ? 5.629 23.859 24.422 1 90.81 377 ASP A C 1
ATOM 2983 O O . ASP A 1 377 ? 6.43 23.359 25.219 1 90.81 377 ASP A O 1
ATOM 2987 N N . LYS A 1 378 ? 5 23.172 23.547 1 89.81 378 LYS A N 1
ATOM 2988 C CA . LYS A 1 378 ? 5.176 21.734 23.469 1 89.81 378 LYS A CA 1
ATOM 2989 C C . LYS A 1 378 ? 6.418 21.375 22.656 1 89.81 378 LYS A C 1
ATOM 2991 O O . LYS A 1 378 ? 7.145 20.438 23 1 89.81 378 LYS A O 1
ATOM 2996 N N . GLU A 1 379 ? 6.598 22.078 21.578 1 91.31 379 GLU A N 1
ATOM 2997 C CA . GLU A 1 379 ? 7.691 21.734 20.672 1 91.31 379 GLU A CA 1
ATOM 2998 C C . GLU A 1 379 ? 9 22.375 21.125 1 91.31 379 GLU A C 1
ATOM 3000 O O . GLU A 1 379 ? 10.078 21.953 20.703 1 91.31 379 GLU A O 1
ATOM 3005 N N . GLN A 1 380 ? 8.984 23.406 21.906 1 90.44 380 GLN A N 1
ATOM 3006 C CA . GLN A 1 380 ? 10.141 24.094 22.469 1 90.44 380 GLN A CA 1
ATOM 3007 C C . GLN A 1 380 ? 11.031 24.656 21.375 1 90.44 380 GLN A C 1
ATOM 3009 O O . GLN A 1 380 ? 12.25 24.5 21.406 1 90.44 380 GLN A O 1
ATOM 3014 N N . ASP A 1 381 ? 10.383 25.141 20.406 1 91.5 381 ASP A N 1
ATOM 3015 C CA . ASP A 1 381 ? 11.039 25.875 19.328 1 91.5 381 ASP A CA 1
ATOM 3016 C C . ASP A 1 381 ? 10.094 26.891 18.688 1 91.5 381 ASP A C 1
ATOM 3018 O O . ASP A 1 381 ? 8.938 27.016 19.109 1 91.5 381 ASP A O 1
ATOM 3022 N N . LEU A 1 382 ? 10.57 27.734 17.734 1 94.44 382 LEU A N 1
ATOM 3023 C CA . LEU A 1 382 ? 9.766 28.781 17.109 1 94.44 382 LEU A CA 1
ATOM 3024 C C . LEU A 1 382 ? 9.453 28.422 15.656 1 94.44 382 LEU A C 1
ATOM 3026 O O . LEU A 1 382 ? 9.344 29.312 14.805 1 94.44 382 LEU A O 1
ATOM 3030 N N . ALA A 1 383 ? 9.367 27.156 15.375 1 93.44 383 ALA A N 1
ATOM 3031 C CA . ALA A 1 383 ? 9.125 26.719 14 1 93.44 383 ALA A CA 1
ATOM 3032 C C . ALA A 1 383 ? 7.824 27.297 13.461 1 93.44 383 ALA A C 1
ATOM 3034 O O . ALA A 1 383 ? 7.727 27.641 12.281 1 93.44 383 ALA A O 1
ATOM 3035 N N . ILE A 1 384 ? 6.828 27.469 14.289 1 96.12 384 ILE A N 1
ATOM 3036 C CA . ILE A 1 384 ? 5.496 27.891 13.875 1 96.12 384 ILE A CA 1
ATOM 3037 C C . ILE A 1 384 ? 5.559 29.312 13.328 1 96.12 384 ILE A C 1
ATOM 3039 O O . ILE A 1 384 ? 4.68 29.734 12.57 1 96.12 384 ILE A O 1
ATOM 3043 N N . LEU A 1 385 ? 6.562 30.109 13.672 1 95.62 385 LEU A N 1
ATOM 3044 C CA . LEU A 1 385 ? 6.715 31.469 13.188 1 95.62 385 LEU A CA 1
ATOM 3045 C C . LEU A 1 385 ? 6.941 31.5 11.68 1 95.62 385 LEU A C 1
ATOM 3047 O O . LEU A 1 385 ? 6.711 32.531 11.031 1 95.62 385 LEU A O 1
ATOM 3051 N N . SER A 1 386 ? 7.41 30.375 11.195 1 94.69 386 SER A N 1
ATOM 3052 C CA . SER A 1 386 ? 7.656 30.281 9.766 1 94.69 386 SER A CA 1
ATOM 3053 C C . SER A 1 386 ? 6.352 30.359 8.977 1 94.69 386 SER A C 1
ATOM 3055 O O . SER A 1 386 ? 6.363 30.578 7.762 1 94.69 386 SER A O 1
ATOM 3057 N N . ALA A 1 387 ? 5.254 30.141 9.648 1 95.44 387 ALA A N 1
ATOM 3058 C CA . ALA A 1 387 ? 3.949 30.188 9 1 95.44 387 ALA A CA 1
ATOM 3059 C C . ALA A 1 387 ? 3.355 31.594 9.062 1 95.44 387 ALA A C 1
ATOM 3061 O O . ALA A 1 387 ? 2.285 31.859 8.508 1 95.44 387 ALA A O 1
ATOM 3062 N N . ALA A 1 388 ? 4.047 32.5 9.734 1 94.62 388 ALA A N 1
ATOM 3063 C CA . ALA A 1 388 ? 3.561 33.875 9.898 1 94.62 388 ALA A CA 1
ATOM 3064 C C . ALA A 1 388 ? 4.324 34.844 8.992 1 94.62 388 ALA A C 1
ATOM 3066 O O . ALA A 1 388 ? 5.281 34.438 8.32 1 94.62 388 ALA A O 1
ATOM 3067 N N . GLY A 1 389 ? 3.82 36.062 8.961 1 92.69 389 GLY A N 1
ATOM 3068 C CA . GLY A 1 389 ? 4.512 37.062 8.18 1 92.69 389 GLY A CA 1
ATOM 3069 C C . GLY A 1 389 ? 3.602 37.812 7.215 1 92.69 389 GLY A C 1
ATOM 3070 O O . GLY A 1 389 ? 2.381 37.625 7.254 1 92.69 389 GLY A O 1
ATOM 3071 N N . ARG A 1 390 ? 4.234 38.656 6.48 1 91.62 390 ARG A N 1
ATOM 3072 C CA . ARG A 1 390 ? 3.545 39.469 5.488 1 91.62 390 ARG A CA 1
ATOM 3073 C C . ARG A 1 390 ? 3.973 39.094 4.074 1 91.62 390 ARG A C 1
ATOM 3075 O O . ARG A 1 390 ? 5.16 39.125 3.744 1 91.62 390 ARG A O 1
ATOM 3082 N N . TYR A 1 391 ? 3.057 38.75 3.367 1 88.88 391 TYR A N 1
ATOM 3083 C CA . TYR A 1 391 ? 3.338 38.281 2.016 1 88.88 391 TYR A CA 1
ATOM 3084 C C . TYR A 1 391 ? 2.531 39.062 0.987 1 88.88 391 TYR A C 1
ATOM 3086 O O . TYR A 1 391 ? 1.458 39.594 1.298 1 88.88 391 TYR A O 1
ATOM 3094 N N . ARG A 1 392 ? 3.107 39.031 -0.161 1 82.38 392 ARG A N 1
ATOM 3095 C CA . ARG A 1 392 ? 2.428 39.75 -1.231 1 82.38 392 ARG A CA 1
ATOM 3096 C C . ARG A 1 392 ? 1.09 39.094 -1.568 1 82.38 392 ARG A C 1
ATOM 3098 O O . ARG A 1 392 ? 1.005 37.875 -1.706 1 82.38 392 ARG A O 1
ATOM 3105 N N . GLY A 1 393 ? 0.11 39.844 -1.639 1 77.75 393 GLY A N 1
ATOM 3106 C CA . GLY A 1 393 ? -1.196 39.344 -2.029 1 77.75 393 GLY A CA 1
ATOM 3107 C C . GLY A 1 393 ? -2.09 39 -0.846 1 77.75 393 GLY A C 1
ATOM 3108 O O . GLY A 1 393 ? -3.309 38.906 -0.996 1 77.75 393 GLY A O 1
ATOM 3109 N N . ASN A 1 394 ? -1.449 38.844 0.3 1 80 394 ASN A N 1
ATOM 3110 C CA . ASN A 1 394 ? -2.254 38.531 1.477 1 80 394 ASN A CA 1
ATOM 3111 C C . ASN A 1 394 ? -2.84 39.781 2.104 1 80 394 ASN A C 1
ATOM 3113 O O . ASN A 1 394 ? -2.188 40.844 2.131 1 80 394 ASN A O 1
ATOM 3117 N N . VAL A 1 395 ? -4.125 39.75 2.27 1 75.69 395 VAL A N 1
ATOM 3118 C CA . VAL A 1 395 ? -4.785 40.875 2.938 1 75.69 395 VAL A CA 1
ATOM 3119 C C . VAL A 1 395 ? -4.551 40.781 4.445 1 75.69 395 VAL A C 1
ATOM 3121 O O . VAL A 1 395 ? -4.832 39.75 5.062 1 75.69 395 VAL A O 1
ATOM 3124 N N . GLN A 1 396 ? -3.83 41.688 4.891 1 71.25 396 GLN A N 1
ATOM 3125 C CA . GLN A 1 396 ? -3.617 41.688 6.332 1 71.25 396 GLN A CA 1
ATOM 3126 C C . GLN A 1 396 ? -4.875 42.125 7.07 1 71.25 396 GLN A C 1
ATOM 3128 O O . GLN A 1 396 ? -5.375 43.25 6.852 1 71.25 396 GLN A O 1
ATOM 3133 N N . ALA A 1 397 ? -5.516 41.125 7.711 1 71.69 397 ALA A N 1
ATOM 3134 C CA . ALA A 1 397 ? -6.664 41.5 8.531 1 71.69 397 ALA A CA 1
ATOM 3135 C C . ALA A 1 397 ? -6.289 42.594 9.539 1 71.69 397 ALA A C 1
ATOM 3137 O O . ALA A 1 397 ? -5.16 42.625 10.031 1 71.69 397 ALA A O 1
ATOM 3138 N N . GLU A 1 398 ? -7.262 43.469 9.703 1 70.81 398 GLU A N 1
ATOM 3139 C CA . GLU A 1 398 ? -7.031 44.531 10.656 1 70.81 398 GLU A CA 1
ATOM 3140 C C . GLU A 1 398 ? -6.742 44 12.055 1 70.81 398 GLU A C 1
ATOM 3142 O O . GLU A 1 398 ? -7.402 43.062 12.508 1 70.81 398 GLU A O 1
ATOM 3147 N N . ASN A 1 399 ? -5.629 44.25 12.695 1 74.75 399 ASN A N 1
ATOM 3148 C CA . ASN A 1 399 ? -5.25 43.969 14.07 1 74.75 399 ASN A CA 1
ATOM 3149 C C . ASN A 1 399 ? -4.695 42.562 14.211 1 74.75 399 ASN A C 1
ATOM 3151 O O . ASN A 1 399 ? -4.672 42 15.312 1 74.75 399 ASN A O 1
ATOM 3155 N N . TRP A 1 400 ? -4.602 41.812 13.094 1 85.31 400 TRP A N 1
ATOM 3156 C CA . TRP A 1 400 ? -3.916 40.531 13.164 1 85.31 400 TRP A CA 1
ATOM 3157 C C . TRP A 1 400 ? -2.402 40.719 13.203 1 85.31 400 TRP A C 1
ATOM 3159 O O . TRP A 1 400 ? -1.808 41.219 12.258 1 85.31 400 TRP A O 1
ATOM 3169 N N . PRO A 1 401 ? -1.829 40.375 14.328 1 87.62 401 PRO A N 1
ATOM 3170 C CA . PRO A 1 401 ? -0.383 40.594 14.406 1 87.62 401 PRO A CA 1
ATOM 3171 C C . PRO A 1 401 ? 0.39 39.812 13.352 1 87.62 401 PRO A C 1
ATOM 3173 O O . PRO A 1 401 ? 0.004 38.688 13.023 1 87.62 401 PRO A O 1
ATOM 3176 N N . GLY A 1 402 ? 1.477 40.281 12.914 1 89.25 402 GLY A N 1
ATOM 3177 C CA . GLY A 1 402 ? 2.277 39.656 11.875 1 89.25 402 GLY A CA 1
ATOM 3178 C C . GLY A 1 402 ? 2.914 38.375 12.32 1 89.25 402 GLY A C 1
ATOM 3179 O O . GLY A 1 402 ? 3.268 37.531 11.484 1 89.25 402 GLY A O 1
ATOM 3180 N N . TRP A 1 403 ? 3.086 38.219 13.641 1 93.38 403 TRP A N 1
ATOM 3181 C CA . TRP A 1 403 ? 3.781 37.031 14.148 1 93.38 403 TRP A CA 1
ATOM 3182 C C . TRP A 1 403 ? 2.805 35.875 14.383 1 93.38 403 TRP A C 1
ATOM 3184 O O . TRP A 1 403 ? 3.219 34.781 14.68 1 93.38 403 TRP A O 1
ATOM 3194 N N . LEU A 1 404 ? 1.518 36.094 14.32 1 93 404 LEU A N 1
ATOM 3195 C CA . LEU A 1 404 ? 0.515 35.031 14.453 1 93 404 LEU A CA 1
ATOM 3196 C C . LEU A 1 404 ? 0.066 34.531 13.086 1 93 404 LEU A C 1
ATOM 3198 O O . LEU A 1 404 ? -0.51 35.281 12.297 1 93 404 LEU A O 1
ATOM 3202 N N . PRO A 1 405 ? 0.317 33.281 12.828 1 94.94 405 PRO A N 1
ATOM 3203 C CA . PRO A 1 405 ? -0.099 32.75 11.531 1 94.94 405 PRO A CA 1
ATOM 3204 C C . PRO A 1 405 ? -1.606 32.844 11.305 1 94.94 405 PRO A C 1
ATOM 3206 O O . PRO A 1 405 ? -2.389 32.469 12.188 1 94.94 405 PRO A O 1
ATOM 3209 N N . ASP A 1 406 ? -2.002 33.438 10.188 1 92.56 406 ASP A N 1
ATOM 3210 C CA . ASP A 1 406 ? -3.387 33.406 9.727 1 92.56 406 ASP A CA 1
ATOM 3211 C C . ASP A 1 406 ? -3.629 32.219 8.781 1 92.56 406 ASP A C 1
ATOM 3213 O O . ASP A 1 406 ? -3.35 32.344 7.582 1 92.56 406 ASP A O 1
ATOM 3217 N N . TRP A 1 407 ? -4.18 31.234 9.305 1 93.62 407 TRP A N 1
ATOM 3218 C CA . TRP A 1 407 ? -4.305 29.984 8.578 1 93.62 407 TRP A CA 1
ATOM 3219 C C . TRP A 1 407 ? -5.359 30.078 7.484 1 93.62 407 TRP A C 1
ATOM 3221 O O . TRP A 1 407 ? -5.555 29.141 6.707 1 93.62 407 TRP A O 1
ATOM 3231 N N . ARG A 1 408 ? -6.074 31.219 7.359 1 90.31 408 ARG A N 1
ATOM 3232 C CA . ARG A 1 408 ? -7.066 31.453 6.316 1 90.31 408 ARG A CA 1
ATOM 3233 C C . ARG A 1 408 ? -6.391 31.812 4.996 1 90.31 408 ARG A C 1
ATOM 3235 O O . ARG A 1 408 ? -7.008 31.719 3.932 1 90.31 408 ARG A O 1
ATOM 3242 N N . GLN A 1 409 ? -5.078 32.188 5.164 1 88.56 409 GLN A N 1
ATOM 3243 C CA . GLN A 1 409 ? -4.387 32.688 3.982 1 88.56 409 GLN A CA 1
ATOM 3244 C C . GLN A 1 409 ? -3.379 31.656 3.461 1 88.56 409 GLN A C 1
ATOM 3246 O O . GLN A 1 409 ? -2.721 30.969 4.246 1 88.56 409 GLN A O 1
ATOM 3251 N N . LYS A 1 410 ? -3.26 31.594 2.145 1 85.38 410 LYS A N 1
ATOM 3252 C CA . LYS A 1 410 ? -2.234 30.766 1.515 1 85.38 410 LYS A CA 1
ATOM 3253 C C . LYS A 1 410 ? -0.9 31.516 1.443 1 85.38 410 LYS A C 1
ATOM 3255 O O . LYS A 1 410 ? -0.867 32.719 1.305 1 85.38 410 LYS A O 1
ATOM 3260 N N . LEU A 1 411 ? 0.119 30.766 1.567 1 85.56 411 LEU A N 1
ATOM 3261 C CA . LEU A 1 411 ? 1.452 31.328 1.398 1 85.56 411 LEU A CA 1
ATOM 3262 C C . LEU A 1 411 ? 1.948 31.141 -0.031 1 85.56 411 LEU A C 1
ATOM 3264 O O . LEU A 1 411 ? 1.582 30.156 -0.692 1 85.56 411 LEU A O 1
ATOM 3268 N N . PRO A 1 412 ? 2.672 32.062 -0.425 1 79.19 412 PRO A N 1
ATOM 3269 C CA . PRO A 1 412 ? 3.182 31.953 -1.793 1 79.19 412 PRO A CA 1
ATOM 3270 C C . PRO A 1 412 ? 4.109 30.75 -1.97 1 79.19 412 PRO A C 1
ATOM 3272 O O . PRO A 1 412 ? 4.098 30.109 -3.023 1 79.19 412 PRO A O 1
ATOM 3275 N N . LEU A 1 413 ? 4.895 30.5 -0.936 1 81.69 413 LEU A N 1
ATOM 3276 C CA . LEU A 1 413 ? 5.824 29.375 -0.986 1 81.69 413 LEU A CA 1
ATOM 3277 C C . LEU A 1 413 ? 5.699 28.516 0.264 1 81.69 413 LEU A C 1
ATOM 3279 O O . LEU A 1 413 ? 5.219 28.984 1.299 1 81.69 413 LEU A O 1
ATOM 3283 N N . ARG A 1 414 ? 6.156 27.297 0.025 1 84.12 414 ARG A N 1
ATOM 3284 C CA . ARG A 1 414 ? 6.25 26.406 1.172 1 84.12 414 ARG A CA 1
ATOM 3285 C C . ARG A 1 414 ? 7.234 26.938 2.205 1 84.12 414 ARG A C 1
ATOM 3287 O O . ARG A 1 414 ? 8.305 27.422 1.851 1 84.12 414 ARG A O 1
ATOM 3294 N N . PRO A 1 415 ? 6.797 26.938 3.42 1 88.19 415 PRO A N 1
ATOM 3295 C CA . PRO A 1 415 ? 7.715 27.406 4.461 1 88.19 415 PRO A CA 1
ATOM 3296 C C . PRO A 1 415 ? 9.078 26.719 4.398 1 88.19 415 PRO A C 1
ATOM 3298 O O . PRO A 1 415 ? 9.148 25.5 4.172 1 88.19 415 PRO A O 1
ATOM 3301 N N . LEU A 1 416 ? 10.109 27.422 4.605 1 86.69 416 LEU A N 1
ATOM 3302 C CA . LEU A 1 416 ? 11.492 26.953 4.5 1 86.69 416 LEU A CA 1
ATOM 3303 C C . LEU A 1 416 ? 11.797 25.906 5.566 1 86.69 416 LEU A C 1
ATOM 3305 O O . LEU A 1 416 ? 12.609 25.016 5.348 1 86.69 416 LEU A O 1
ATOM 3309 N N . VAL A 1 417 ? 11.117 26.094 6.668 1 86.44 417 VAL A N 1
ATOM 3310 C CA . VAL A 1 417 ? 11.383 25.234 7.82 1 86.44 417 VAL A CA 1
ATOM 3311 C C . VAL A 1 417 ? 11.031 23.797 7.484 1 86.44 417 VAL A C 1
ATOM 3313 O O . VAL A 1 417 ? 11.523 22.859 8.125 1 86.44 417 VAL A O 1
ATOM 3316 N N . LEU A 1 418 ? 10.141 23.578 6.547 1 82.38 418 LEU A N 1
ATOM 3317 C CA . LEU A 1 418 ? 9.703 22.25 6.16 1 82.38 418 LEU A CA 1
ATOM 3318 C C . LEU A 1 418 ? 10.727 21.594 5.234 1 82.38 418 LEU A C 1
ATOM 3320 O O . LEU A 1 418 ? 10.672 20.375 5.004 1 82.38 418 LEU A O 1
ATOM 3324 N N . ASN A 1 419 ? 11.5 22.375 4.715 1 66.62 419 ASN A N 1
ATOM 3325 C CA . ASN A 1 419 ? 12.5 21.828 3.807 1 66.62 419 ASN A CA 1
ATOM 3326 C C . ASN A 1 419 ? 13.742 21.344 4.559 1 66.62 419 ASN A C 1
ATOM 3328 O O . ASN A 1 419 ? 14.117 21.938 5.578 1 66.62 419 ASN A O 1
ATOM 3332 N N . ASN A 1 420 ? 14.023 20.203 5.078 1 49.38 420 ASN A N 1
ATOM 3333 C CA . ASN A 1 420 ? 15.273 19.812 5.715 1 49.38 420 ASN A CA 1
ATOM 3334 C C . ASN A 1 420 ? 16.469 20.562 5.109 1 49.38 420 ASN A C 1
ATOM 3336 O O . ASN A 1 420 ? 16.797 20.344 3.943 1 49.38 420 ASN A O 1
ATOM 3340 N N . PRO A 1 421 ? 16.812 21.766 5.613 1 39.84 421 PRO A N 1
ATOM 3341 C CA . PRO A 1 421 ? 18.016 22.422 5.102 1 39.84 421 PRO A CA 1
ATOM 3342 C C . PRO A 1 421 ? 19.109 21.422 4.738 1 39.84 421 PRO A C 1
ATOM 3344 O O . PRO A 1 421 ? 19.953 21.703 3.889 1 39.84 421 PRO A O 1
ATOM 3347 N N . THR A 1 422 ? 19.812 20.734 5.891 1 31.92 422 THR A N 1
ATOM 3348 C CA . THR A 1 422 ? 21.125 20.078 5.789 1 31.92 422 THR A CA 1
ATOM 3349 C C . THR A 1 422 ? 21.172 19.141 4.59 1 31.92 422 THR A C 1
ATOM 3351 O O . THR A 1 422 ? 22.156 19.125 3.852 1 31.92 422 THR A O 1
ATOM 3354 N N . THR A 1 423 ? 20.828 17.734 4.914 1 30.31 423 THR A N 1
ATOM 3355 C CA . THR A 1 423 ? 21.281 16.625 4.082 1 30.31 423 THR A CA 1
ATOM 3356 C C . THR A 1 423 ? 20.562 16.625 2.736 1 30.31 423 THR A C 1
ATOM 3358 O O . THR A 1 423 ? 19.406 16.203 2.645 1 30.31 423 THR A O 1
ATOM 3361 N N . LEU A 1 424 ? 20.578 17.672 2.221 1 26.92 424 LEU A N 1
ATOM 3362 C CA . LEU A 1 424 ? 20.297 17.594 0.792 1 26.92 424 LEU A CA 1
ATOM 3363 C C . LEU A 1 424 ? 20.828 16.297 0.197 1 26.92 424 LEU A C 1
ATOM 3365 O O . LEU A 1 424 ? 20.812 16.109 -1.021 1 26.92 424 LEU A O 1
ATOM 3369 N N . GLY A 1 425 ? 22.047 16 0.706 1 29.39 425 GLY A N 1
ATOM 3370 C CA . GLY A 1 425 ? 22.75 14.914 0.061 1 29.39 425 GLY A CA 1
ATOM 3371 C C . GLY A 1 425 ? 21.922 13.648 -0.062 1 29.39 425 GLY A C 1
ATOM 3372 O O . GLY A 1 425 ? 20.844 13.555 0.516 1 29.39 425 GLY A O 1
ATOM 3373 N N . PRO A 1 426 ? 22.375 12.961 -1.104 1 27.61 426 PRO A N 1
ATOM 3374 C CA . PRO A 1 426 ? 21.719 11.664 -1.278 1 27.61 426 PRO A CA 1
ATOM 3375 C C . PRO A 1 426 ? 21.5 10.93 0.043 1 27.61 426 PRO A C 1
ATOM 3377 O O . PRO A 1 426 ? 22.453 10.742 0.81 1 27.61 426 PRO A O 1
ATOM 3380 N N . GLU A 1 427 ? 20.703 11.367 0.821 1 31.45 427 GLU A N 1
ATOM 3381 C CA . GLU A 1 427 ? 20.547 10.609 2.057 1 31.45 427 GLU A CA 1
ATOM 3382 C C . GLU A 1 427 ? 20.844 9.133 1.84 1 31.45 427 GLU A C 1
ATOM 3384 O O . GLU A 1 427 ? 20.359 8.523 0.88 1 31.45 427 GLU A O 1
ATOM 3389 N N . SER A 1 428 ? 21.984 8.719 2.141 1 29.69 428 SER A N 1
ATOM 3390 C CA . SER A 1 428 ? 22.312 7.297 2.086 1 29.69 428 SER A CA 1
ATOM 3391 C C . SER A 1 428 ? 21.203 6.457 2.717 1 29.69 428 SER A C 1
ATOM 3393 O O . SER A 1 428 ? 20.75 6.746 3.826 1 29.69 428 SER A O 1
ATOM 3395 N N . ALA A 1 429 ? 20.375 5.957 1.923 1 30.39 429 ALA A N 1
ATOM 3396 C CA . ALA A 1 429 ? 19.234 5.105 2.264 1 30.39 429 ALA A CA 1
ATOM 3397 C C . ALA A 1 429 ? 19.484 4.363 3.574 1 30.39 429 ALA A C 1
ATOM 3399 O O . ALA A 1 429 ? 18.531 3.984 4.266 1 30.39 429 ALA A O 1
ATOM 3400 N N . PHE A 1 430 ? 20.703 3.854 3.789 1 28.06 430 PHE A N 1
ATOM 3401 C CA . PHE A 1 430 ? 21.266 3.07 4.883 1 28.06 430 PHE A CA 1
ATOM 3402 C C . PHE A 1 430 ? 22.078 3.959 5.828 1 28.06 430 PHE A C 1
ATOM 3404 O O . PHE A 1 430 ? 22.828 3.461 6.664 1 28.06 430 PHE A O 1
ATOM 3411 N N . GLU A 1 431 ? 22.375 5.109 5.453 1 30.73 431 GLU A N 1
ATOM 3412 C CA . GLU A 1 431 ? 23.203 5.793 6.441 1 30.73 431 GLU A CA 1
ATOM 3413 C C . GLU A 1 431 ? 22.484 5.926 7.777 1 30.73 431 GLU A C 1
ATOM 3415 O O . GLU A 1 431 ? 21.281 6.18 7.809 1 30.73 431 GLU A O 1
ATOM 3420 N N . GLU A 1 432 ? 23.016 5.27 8.75 1 28.81 432 GLU A N 1
ATOM 3421 C CA . GLU A 1 432 ? 22.719 5.457 10.172 1 28.81 432 GLU A CA 1
ATOM 3422 C C . GLU A 1 432 ? 22.312 6.898 10.469 1 28.81 432 GLU A C 1
ATOM 3424 O O . GLU A 1 432 ? 23.094 7.828 10.242 1 28.81 432 GLU A O 1
ATOM 3429 N N . GLU A 1 433 ? 21.266 7.258 10 1 32.41 433 GLU A N 1
ATOM 3430 C CA . GLU A 1 433 ? 21 8.492 10.742 1 32.41 433 GLU A CA 1
ATOM 3431 C C . GLU A 1 433 ? 21.609 8.438 12.133 1 32.41 433 GLU A C 1
ATOM 3433 O O . GLU A 1 433 ? 21.328 7.527 12.914 1 32.41 433 GLU A O 1
ATOM 3438 N N . VAL A 1 434 ? 22.844 8.609 12.25 1 28.77 434 VAL A N 1
ATOM 3439 C CA . VAL A 1 434 ? 23.156 8.875 13.648 1 28.77 434 VAL A CA 1
ATOM 3440 C C . VAL A 1 434 ? 22.031 9.68 14.297 1 28.77 434 VAL A C 1
ATOM 3442 O O . VAL A 1 434 ? 21.625 10.719 13.773 1 28.77 434 VAL A O 1
ATOM 3445 N N . PRO A 1 435 ? 21.156 8.898 14.898 1 29.42 435 PRO A N 1
ATOM 3446 C CA . PRO A 1 435 ? 20.266 9.75 15.695 1 29.42 435 PRO A CA 1
ATOM 3447 C C . PRO A 1 435 ? 20.922 11.078 16.078 1 29.42 435 PRO A C 1
ATOM 3449 O O . PRO A 1 435 ? 22.062 11.102 16.531 1 29.42 435 PRO A O 1
ATOM 3452 N N . PHE A 1 436 ? 20.906 11.969 15.266 1 29.67 436 PHE A N 1
ATOM 3453 C CA . PHE A 1 436 ? 21.375 13.141 15.992 1 29.67 436 PHE A CA 1
ATOM 3454 C C . PHE A 1 436 ? 21.078 13.008 17.484 1 29.67 436 PHE A C 1
ATOM 3456 O O . PHE A 1 436 ? 20.016 12.492 17.859 1 29.67 436 PHE A O 1
ATOM 3463 N N . SER A 1 437 ? 22.031 12.664 18.234 1 28.55 437 SER A N 1
ATOM 3464 C CA . SER A 1 437 ? 21.891 12.766 19.688 1 28.55 437 SER A CA 1
ATOM 3465 C C . SER A 1 437 ? 20.875 13.828 20.078 1 28.55 437 SER A C 1
ATOM 3467 O O . SER A 1 437 ? 21.047 15.008 19.766 1 28.55 437 SER A O 1
ATOM 3469 N N . SER A 1 438 ? 19.641 13.531 19.875 1 31.05 438 SER A N 1
ATOM 3470 C CA . SER A 1 438 ? 18.859 14.43 20.719 1 31.05 438 SER A CA 1
ATOM 3471 C C . SER A 1 438 ? 19.641 14.82 21.969 1 31.05 438 SER A C 1
ATOM 3473 O O . SER A 1 438 ? 20.031 13.953 22.766 1 31.05 438 SER A O 1
ATOM 3475 N N . SER A 1 439 ? 20.578 15.664 21.875 1 30.84 439 SER A N 1
ATOM 3476 C CA . SER A 1 439 ? 21.062 16.109 23.172 1 30.84 439 SER A CA 1
ATOM 3477 C C . SER A 1 439 ? 19.984 15.969 24.25 1 30.84 439 SER A C 1
ATOM 3479 O O . SER A 1 439 ? 18.812 16.234 23.984 1 30.84 439 SER A O 1
ATOM 3481 N N . THR A 1 440 ? 20.125 14.977 25.062 1 31.02 440 THR A N 1
ATOM 3482 C CA . THR A 1 440 ? 19.391 14.891 26.328 1 31.02 440 THR A CA 1
ATOM 3483 C C . THR A 1 440 ? 18.938 16.281 26.781 1 31.02 440 THR A C 1
ATOM 3485 O O . THR A 1 440 ? 19.734 17.219 26.812 1 31.02 440 THR A O 1
ATOM 3488 N N . PRO A 1 441 ? 17.625 16.531 26.703 1 32.81 441 PRO A N 1
ATOM 3489 C CA . PRO A 1 441 ? 17.281 17.797 27.375 1 32.81 441 PRO A CA 1
ATOM 3490 C C . PRO A 1 441 ? 18.078 18 28.656 1 32.81 441 PRO A C 1
ATOM 3492 O O . PRO A 1 441 ? 18.094 17.141 29.531 1 32.81 441 PRO A O 1
ATOM 3495 N N . SER A 1 442 ? 19.266 18.312 28.609 1 31.84 442 SER A N 1
ATOM 3496 C CA . SER A 1 442 ? 19.75 18.719 29.922 1 31.84 442 SER A CA 1
ATOM 3497 C C . SER A 1 442 ? 18.641 19.375 30.734 1 31.84 442 SER A C 1
ATOM 3499 O O . SER A 1 442 ? 17.828 20.125 30.188 1 31.84 442 SER A O 1
ATOM 3501 N N . GLU A 1 443 ? 18.25 18.812 31.781 1 37.5 443 GLU A N 1
ATOM 3502 C CA . GLU A 1 443 ? 17.359 19.312 32.844 1 37.5 443 GLU A CA 1
ATOM 3503 C C . GLU A 1 443 ? 17.516 20.828 33.031 1 37.5 443 GLU A C 1
ATOM 3505 O O . GLU A 1 443 ? 17.125 21.375 34.062 1 37.5 443 GLU A O 1
ATOM 3510 N N . ARG A 1 444 ? 18.469 21.531 32.219 1 36.75 444 ARG A N 1
ATOM 3511 C CA . ARG A 1 444 ? 18.578 22.922 32.656 1 36.75 444 ARG A CA 1
ATOM 3512 C C . ARG A 1 444 ? 17.281 23.672 32.375 1 36.75 444 ARG A C 1
ATOM 3514 O O . ARG A 1 444 ? 16.516 23.297 31.484 1 36.75 444 ARG A O 1
ATOM 3521 N N . VAL A 1 445 ? 16.859 24.406 33.188 1 39.97 445 VAL A N 1
ATOM 3522 C CA . VAL A 1 445 ? 15.758 25.375 33.188 1 39.97 445 VAL A CA 1
ATOM 3523 C C . VAL A 1 445 ? 15.633 26 31.781 1 39.97 445 VAL A C 1
ATOM 3525 O O . VAL A 1 445 ? 16.547 26.672 31.328 1 39.97 445 VAL A O 1
ATOM 3528 N N . GLN A 1 446 ? 15.078 25.328 30.734 1 53.47 446 GLN A N 1
ATOM 3529 C CA . GLN A 1 446 ? 14.969 25.797 29.359 1 53.47 446 GLN A CA 1
ATOM 3530 C C . GLN A 1 446 ? 14.5 27.25 29.297 1 53.47 446 GLN A C 1
ATOM 3532 O O . GLN A 1 446 ? 13.5 27.609 29.922 1 53.47 446 GLN A O 1
ATOM 3537 N N . PRO A 1 447 ? 15.211 28.25 28.953 1 58.41 447 PRO A N 1
ATOM 3538 C CA . PRO A 1 447 ? 14.82 29.672 28.891 1 58.41 447 PRO A CA 1
ATOM 3539 C C . PRO A 1 447 ? 13.516 29.875 28.125 1 58.41 447 PRO A C 1
ATOM 3541 O O . PRO A 1 447 ? 13.148 29.062 27.281 1 58.41 447 PRO A O 1
ATOM 3544 N N . LEU A 1 448 ? 12.562 30.656 28.703 1 74.5 448 LEU A N 1
ATOM 3545 C CA . LEU A 1 448 ? 11.32 31.094 28.047 1 74.5 448 LEU A CA 1
ATOM 3546 C C . LEU A 1 448 ? 11.594 31.625 26.656 1 74.5 448 LEU A C 1
ATOM 3548 O O . LEU A 1 448 ? 12.383 32.562 26.484 1 74.5 448 LEU A O 1
ATOM 3552 N N . LEU A 1 449 ? 11.117 30.938 25.594 1 84.19 449 LEU A N 1
ATOM 3553 C CA . LEU A 1 449 ? 11.375 31.281 24.203 1 84.19 449 LEU A CA 1
ATOM 3554 C C . LEU A 1 449 ? 10.672 32.562 23.812 1 84.19 449 LEU A C 1
ATOM 3556 O O . LEU A 1 449 ? 11.109 33.281 22.906 1 84.19 449 LEU A O 1
ATOM 3560 N N . TYR A 1 450 ? 9.555 32.812 24.578 1 89 450 TYR A N 1
ATOM 3561 C CA . TYR A 1 450 ? 8.789 34 24.188 1 89 450 TYR A CA 1
ATOM 3562 C C . TYR A 1 450 ? 7.977 34.531 25.344 1 89 450 TYR A C 1
ATOM 3564 O O . TYR A 1 450 ? 7.801 33.875 26.359 1 89 450 TYR A O 1
ATOM 3572 N N . LYS A 1 451 ? 7.676 35.781 25.297 1 86.75 451 LYS A N 1
ATOM 3573 C CA . LYS A 1 451 ? 6.719 36.438 26.172 1 86.75 451 LYS A CA 1
ATOM 3574 C C . LYS A 1 451 ? 5.645 37.156 25.375 1 86.75 451 LYS A C 1
ATOM 3576 O O . LYS A 1 451 ? 5.938 37.781 24.359 1 86.75 451 LYS A O 1
ATOM 3581 N N . LEU A 1 452 ? 4.387 36.875 25.781 1 83.5 452 LEU A N 1
ATOM 3582 C CA . LEU A 1 452 ? 3.289 37.562 25.109 1 83.5 452 LEU A CA 1
ATOM 3583 C C . LEU A 1 452 ? 2.77 38.719 25.969 1 83.5 452 LEU A C 1
ATOM 3585 O O . LEU A 1 452 ? 2.59 38.562 27.188 1 83.5 452 LEU A O 1
ATOM 3589 N N . HIS A 1 453 ? 2.865 39.875 25.406 1 75.69 453 HIS A N 1
ATOM 3590 C CA . HIS A 1 453 ? 2.287 41.031 26.078 1 75.69 453 HIS A CA 1
ATOM 3591 C C . HIS A 1 453 ? 0.927 41.406 25.484 1 75.69 453 HIS A C 1
ATOM 3593 O O . HIS A 1 453 ? 0.792 41.562 24.266 1 75.69 453 HIS A O 1
ATOM 3599 N N . PHE A 1 454 ? -0.12 41.094 26.359 1 64.12 454 PHE A N 1
ATOM 3600 C CA . PHE A 1 454 ? -1.46 41.469 25.938 1 64.12 454 PHE A CA 1
ATOM 3601 C C . PHE A 1 454 ? -1.839 42.844 26.516 1 64.12 454 PHE A C 1
ATOM 3603 O O . PHE A 1 454 ? -1.502 43.156 27.656 1 64.12 454 PHE A O 1
ATOM 3610 N N . ASP A 1 455 ? -1.945 43.938 25.719 1 56.34 455 ASP A N 1
ATOM 3611 C CA . ASP A 1 455 ? -2.547 45.094 26.328 1 56.34 455 ASP A CA 1
ATOM 3612 C C . ASP A 1 455 ? -3.771 44.719 27.156 1 56.34 455 ASP A C 1
ATOM 3614 O O . ASP A 1 455 ? -4.383 43.688 26.938 1 56.34 455 ASP A O 1
ATOM 3618 N N . PRO A 1 456 ? -4.367 45.594 27.906 1 50.38 456 PRO A N 1
ATOM 3619 C CA . PRO A 1 456 ? -5.355 45.344 28.953 1 50.38 456 PRO A CA 1
ATOM 3620 C C . PRO A 1 456 ? -6.504 44.438 28.469 1 50.38 456 PRO A C 1
ATOM 3622 O O . PRO A 1 456 ? -6.91 44.531 27.312 1 50.38 456 PRO A O 1
ATOM 3625 N N . ALA A 1 457 ? -6.801 43.375 29.156 1 47.28 457 ALA A N 1
ATOM 3626 C CA . ALA A 1 457 ? -7.648 42.188 29.188 1 47.28 457 ALA A CA 1
ATOM 3627 C C . ALA A 1 457 ? -9.047 42.5 28.656 1 47.28 457 ALA A C 1
ATOM 3629 O O . ALA A 1 457 ? -9.797 41.594 28.297 1 47.28 457 ALA A O 1
ATOM 3630 N N . MET A 1 458 ? -9.508 43.688 28.859 1 47.94 458 MET A N 1
ATOM 3631 C CA . MET A 1 458 ? -10.93 43.969 28.719 1 47.94 458 MET A CA 1
ATOM 3632 C C . MET A 1 458 ? -11.289 44.25 27.266 1 47.94 458 MET A C 1
ATOM 3634 O O . MET A 1 458 ? -12.453 44.5 26.953 1 47.94 458 MET A O 1
ATOM 3638 N N . LEU A 1 459 ? -10.312 44.375 26.391 1 50.69 459 LEU A N 1
ATOM 3639 C CA . LEU A 1 459 ? -10.711 44.781 25.062 1 50.69 459 LEU A CA 1
ATOM 3640 C C . LEU A 1 459 ? -10.859 43.594 24.125 1 50.69 459 LEU A C 1
ATOM 3642 O O . LEU A 1 459 ? -10.203 42.562 24.312 1 50.69 459 LEU A O 1
ATOM 3646 N N . PRO A 1 460 ? -11.891 43.812 23.328 1 56.28 460 PRO A N 1
ATOM 3647 C CA . PRO A 1 460 ? -12.031 42.781 22.281 1 56.28 460 PRO A CA 1
ATOM 3648 C C . PRO A 1 460 ? -10.711 42.5 21.562 1 56.28 460 PRO A C 1
ATOM 3650 O O . PRO A 1 460 ? -9.867 43.375 21.438 1 56.28 460 PRO A O 1
ATOM 3653 N N . LEU A 1 461 ? -10.312 41.219 21.484 1 54.94 461 LEU A N 1
ATOM 3654 C CA . LEU A 1 461 ? -9.062 40.719 20.922 1 54.94 461 LEU A CA 1
ATOM 3655 C C . LEU A 1 461 ? -8.633 41.562 19.719 1 54.94 461 LEU A C 1
ATOM 3657 O O . LEU A 1 461 ? -7.438 41.781 19.516 1 54.94 461 LEU A O 1
ATOM 3661 N N . SER A 1 462 ? -9.703 42 19 1 53.84 462 SER A N 1
ATOM 3662 C CA . SER A 1 462 ? -9.445 42.781 17.781 1 53.84 462 SER A CA 1
ATOM 3663 C C . SER A 1 462 ? -8.727 44.094 18.094 1 53.84 462 SER A C 1
ATOM 3665 O O . SER A 1 462 ? -8.102 44.656 17.203 1 53.84 462 SER A O 1
ATOM 3667 N N . SER A 1 463 ? -8.969 44.5 19.281 1 55.5 463 SER A N 1
ATOM 3668 C CA . SER A 1 463 ? -8.469 45.844 19.594 1 55.5 463 SER A CA 1
ATOM 3669 C C . SER A 1 463 ? -7.164 45.781 20.375 1 55.5 463 SER A C 1
ATOM 3671 O O . SER A 1 463 ? -6.566 46.844 20.672 1 55.5 463 SER A O 1
ATOM 3673 N N . ARG A 1 464 ? -6.75 44.562 20.641 1 59.69 464 ARG A N 1
ATOM 3674 C CA . ARG A 1 464 ? -5.59 44.375 21.516 1 59.69 464 ARG A CA 1
ATOM 3675 C C . ARG A 1 464 ? -4.293 44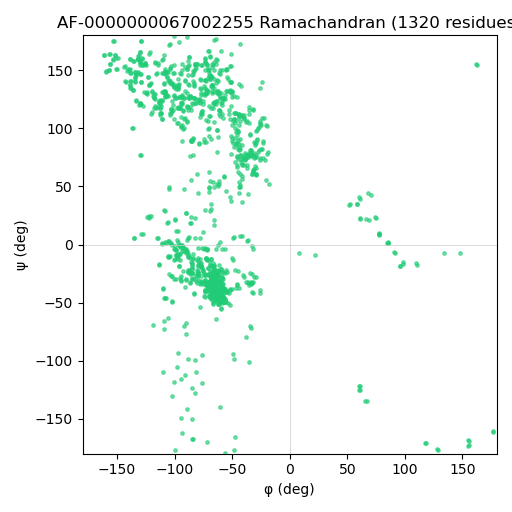.438 20.719 1 59.69 464 ARG A C 1
ATOM 3677 O O . ARG A 1 464 ? -4.242 43.969 19.578 1 59.69 464 ARG A O 1
ATOM 3684 N N . ARG A 1 465 ? -3.5 45.406 21.078 1 64.56 465 ARG A N 1
ATOM 3685 C CA . ARG A 1 465 ? -2.156 45.375 20.5 1 64.56 465 ARG A CA 1
ATOM 3686 C C . ARG A 1 465 ? -1.345 44.219 21.094 1 64.56 465 ARG A C 1
ATOM 3688 O O . ARG A 1 465 ? -1.007 44.25 22.281 1 64.56 465 ARG A O 1
ATOM 3695 N N . LEU A 1 466 ? -1.359 43.062 20.422 1 78.81 466 LEU A N 1
ATOM 3696 C CA . LEU A 1 466 ? -0.627 41.875 20.859 1 78.81 466 LEU A CA 1
ATOM 3697 C C . LEU A 1 466 ? 0.788 41.875 20.297 1 78.81 466 LEU A C 1
ATOM 3699 O O . LEU A 1 466 ? 0.983 42.094 19.109 1 78.81 466 LEU A O 1
ATOM 3703 N N . SER A 1 467 ? 1.781 41.969 21.266 1 86.88 467 SER A N 1
ATOM 3704 C CA . SER A 1 467 ? 3.174 41.844 20.844 1 86.88 467 SER A CA 1
ATOM 3705 C C . SER A 1 467 ? 3.826 40.594 21.453 1 86.88 467 SER A C 1
ATOM 3707 O O . SER A 1 467 ? 3.379 40.094 22.484 1 86.88 467 SER A O 1
ATOM 3709 N N . MET A 1 468 ? 4.695 40.094 20.688 1 92.31 468 MET A N 1
ATOM 3710 C CA . MET A 1 468 ? 5.473 38.906 21.109 1 92.31 468 MET A CA 1
ATOM 3711 C C . MET A 1 468 ? 6.945 39.281 21.281 1 92.31 468 MET A C 1
ATOM 3713 O O . MET A 1 468 ? 7.562 39.844 20.359 1 92.31 468 MET A O 1
ATOM 3717 N N . VAL A 1 469 ? 7.465 39.031 22.453 1 93.25 469 VAL A N 1
ATOM 3718 C CA . VAL A 1 469 ? 8.867 39.344 22.719 1 93.25 469 VAL A CA 1
ATOM 3719 C C . VAL A 1 469 ? 9.703 38.062 22.578 1 93.25 469 VAL A C 1
ATOM 3721 O O . VAL A 1 469 ? 9.383 37.031 23.172 1 93.25 469 VAL A O 1
ATOM 3724 N N . VAL A 1 470 ? 10.695 38.156 21.766 1 94.81 470 VAL A N 1
ATOM 3725 C CA . VAL A 1 470 ? 11.625 37.031 21.594 1 94.81 470 VAL A CA 1
ATOM 3726 C C . VAL A 1 470 ? 13.055 37.531 21.781 1 94.81 470 VAL A C 1
ATOM 3728 O O . VAL A 1 470 ? 13.32 38.75 21.766 1 94.81 470 VAL A O 1
ATOM 3731 N N . THR A 1 471 ? 13.914 36.562 22.062 1 93.12 471 THR A N 1
ATOM 3732 C CA . THR A 1 471 ? 15.336 36.875 22.203 1 93.12 471 THR A CA 1
ATOM 3733 C C . THR A 1 471 ? 16.141 36.312 21.047 1 93.12 471 THR A C 1
ATOM 3735 O O . THR A 1 471 ? 15.742 35.281 20.453 1 93.12 471 THR A O 1
ATOM 3738 N N . GLY A 1 472 ? 17.188 37.031 20.703 1 93.75 472 GLY A N 1
ATOM 3739 C CA . GLY A 1 472 ? 18.047 36.562 19.625 1 93.75 472 GLY A CA 1
ATOM 3740 C C . GLY A 1 472 ? 19.156 37.531 19.281 1 93.75 472 GLY A C 1
ATOM 3741 O O . GLY A 1 472 ? 19.562 38.344 20.125 1 93.75 472 GLY A O 1
ATOM 3742 N N . VAL A 1 473 ? 19.656 37.312 18.062 1 94.38 473 VAL A N 1
ATOM 3743 C CA . VAL A 1 473 ? 20.75 38.156 17.625 1 94.38 473 VAL A CA 1
ATOM 3744 C C . VAL A 1 473 ? 20.422 38.719 16.234 1 94.38 473 VAL A C 1
ATOM 3746 O O . VAL A 1 473 ? 19.688 38.125 15.461 1 94.38 473 VAL A O 1
ATOM 3749 N N . ARG A 1 474 ? 20.891 39.906 16.031 1 95.12 474 ARG A N 1
ATOM 3750 C CA . ARG A 1 474 ? 20.844 40.531 14.719 1 95.12 474 ARG A CA 1
ATOM 3751 C C . ARG A 1 474 ? 22.078 40.188 13.891 1 95.12 474 ARG A C 1
ATOM 3753 O O . ARG A 1 474 ? 23.188 40.156 14.414 1 95.12 474 ARG A O 1
ATOM 3760 N N . LEU A 1 475 ? 21.875 39.906 12.625 1 95.88 475 LEU A N 1
ATOM 3761 C CA . LEU A 1 475 ? 22.984 39.438 11.797 1 95.88 475 LEU A CA 1
ATOM 3762 C C . LEU A 1 475 ? 23.312 40.469 10.719 1 95.88 475 LEU A C 1
ATOM 3764 O O . LEU A 1 475 ? 24.391 40.406 10.117 1 95.88 475 LEU A O 1
ATOM 3768 N N . GLY A 1 476 ? 22.391 41.344 10.492 1 96.5 476 GLY A N 1
ATOM 3769 C CA . GLY A 1 476 ? 22.609 42.344 9.461 1 96.5 476 GLY A CA 1
ATOM 3770 C C . GLY A 1 476 ? 21.312 42.906 8.891 1 96.5 476 GLY A C 1
ATOM 3771 O O . GLY A 1 476 ? 20.266 42.812 9.516 1 96.5 476 GLY A O 1
ATOM 3772 N N . CYS A 1 477 ? 21.484 43.625 7.812 1 96.25 477 CYS A N 1
ATOM 3773 C CA . CYS A 1 477 ? 20.312 44.188 7.172 1 96.25 477 CYS A CA 1
ATOM 3774 C C . CYS A 1 477 ? 20.188 43.719 5.727 1 96.25 477 CYS A C 1
ATOM 3776 O O . CYS A 1 477 ? 21.125 43.125 5.18 1 96.25 477 CYS A O 1
ATOM 3778 N N . ILE A 1 478 ? 19 43.938 5.168 1 96.5 478 ILE A N 1
ATOM 3779 C CA . ILE A 1 478 ? 18.688 43.438 3.832 1 96.5 478 ILE A CA 1
ATOM 3780 C C . ILE A 1 478 ? 18.75 44.594 2.832 1 96.5 478 ILE A C 1
ATOM 3782 O O . ILE A 1 478 ? 18.344 45.719 3.141 1 96.5 478 ILE A O 1
ATOM 3786 N N . VAL A 1 479 ? 19.297 44.344 1.703 1 95.25 479 VAL A N 1
ATOM 3787 C CA . VAL A 1 479 ? 19.219 45.25 0.546 1 95.25 479 VAL A CA 1
ATOM 3788 C C . VAL A 1 479 ? 18.484 44.531 -0.594 1 95.25 479 VAL A C 1
ATOM 3790 O O . VAL A 1 479 ? 18.812 43.406 -0.956 1 95.25 479 VAL A O 1
ATOM 3793 N N . THR A 1 480 ? 17.453 45.188 -1.082 1 93.69 480 THR A N 1
ATOM 3794 C CA . THR A 1 480 ? 16.641 44.594 -2.117 1 93.69 480 THR A CA 1
ATOM 3795 C C . THR A 1 480 ? 16.922 45.219 -3.48 1 93.69 480 THR A C 1
ATOM 3797 O O . THR A 1 480 ? 17.25 46.375 -3.57 1 93.69 480 THR A O 1
ATOM 3800 N N . ARG A 1 481 ? 16.906 44.344 -4.422 1 87.56 481 ARG A N 1
ATOM 3801 C CA . ARG A 1 481 ? 17 44.75 -5.824 1 87.56 481 ARG A CA 1
ATOM 3802 C C . ARG A 1 481 ? 15.75 44.344 -6.59 1 87.56 481 ARG A C 1
ATOM 3804 O O . ARG A 1 481 ? 15.438 43.156 -6.711 1 87.56 481 ARG A O 1
ATOM 3811 N N . PRO A 1 482 ? 15.055 45.344 -7.09 1 79.19 482 PRO A N 1
ATOM 3812 C CA . PRO A 1 482 ? 13.789 45.031 -7.754 1 79.19 482 PRO A CA 1
ATOM 3813 C C . PRO A 1 482 ? 13.992 44.281 -9.078 1 79.19 482 PRO A C 1
ATOM 3815 O O . PRO A 1 482 ? 15.016 44.469 -9.742 1 79.19 482 PRO A O 1
ATOM 3818 N N . LEU A 1 483 ? 13.133 43.375 -9.477 1 75.5 483 LEU A N 1
ATOM 3819 C CA . LEU A 1 483 ? 12.906 42.781 -10.781 1 75.5 483 LEU A CA 1
ATOM 3820 C C . LEU A 1 483 ? 14.094 41.875 -11.18 1 75.5 483 LEU A C 1
ATOM 3822 O O . LEU A 1 483 ? 14.453 41.812 -12.359 1 75.5 483 LEU A O 1
ATOM 3826 N N . ALA A 1 484 ? 14.898 41.406 -10.289 1 75.44 484 ALA A N 1
ATOM 3827 C CA . ALA A 1 484 ? 16 40.5 -10.609 1 75.44 484 ALA A CA 1
ATOM 3828 C C . ALA A 1 484 ? 16.109 39.406 -9.57 1 75.44 484 ALA A C 1
ATOM 3830 O O . ALA A 1 484 ? 15.633 39.531 -8.445 1 75.44 484 ALA A O 1
ATOM 3831 N N . TRP A 1 485 ? 16.531 38.312 -10.102 1 80.81 485 TRP A N 1
ATOM 3832 C CA . TRP A 1 485 ? 16.859 37.188 -9.195 1 80.81 485 TRP A CA 1
ATOM 3833 C C . TRP A 1 485 ? 18.359 36.969 -9.125 1 80.81 485 TRP A C 1
ATOM 3835 O O . TRP A 1 485 ? 19.047 36.938 -10.156 1 80.81 485 TRP A O 1
ATOM 3845 N N . PRO A 1 486 ? 18.953 36.844 -7.824 1 86.38 486 PRO A N 1
ATOM 3846 C CA . PRO A 1 486 ? 18.328 37 -6.516 1 86.38 486 PRO A CA 1
ATOM 3847 C C . PRO A 1 486 ? 17.922 38.469 -6.238 1 86.38 486 PRO A C 1
ATOM 3849 O O . PRO A 1 486 ? 18.641 39.375 -6.633 1 86.38 486 PRO A O 1
ATOM 3852 N N . GLY A 1 487 ? 16.797 38.594 -5.555 1 88.62 487 GLY A N 1
ATOM 3853 C CA . GLY A 1 487 ? 16.266 39.938 -5.363 1 88.62 487 GLY A CA 1
ATOM 3854 C C . GLY A 1 487 ? 16.609 40.531 -4.012 1 88.62 487 GLY A C 1
ATOM 3855 O O . GLY A 1 487 ? 16.328 41.688 -3.754 1 88.62 487 GLY A O 1
ATOM 3856 N N . SER A 1 488 ? 17.156 39.812 -3.105 1 93.88 488 SER A N 1
ATOM 3857 C CA . SER A 1 488 ? 17.484 40.281 -1.764 1 93.88 488 SER A CA 1
ATOM 3858 C C . SER A 1 488 ? 18.859 39.75 -1.318 1 93.88 488 SER A C 1
ATOM 3860 O O . SER A 1 488 ? 19.219 38.625 -1.599 1 93.88 488 SER A O 1
ATOM 3862 N N . PHE A 1 489 ? 19.578 40.656 -0.626 1 94.69 489 PHE A N 1
ATOM 3863 C CA . PHE A 1 489 ? 20.938 40.344 -0.207 1 94.69 489 PHE A CA 1
ATOM 3864 C C . PHE A 1 489 ? 21.156 40.75 1.247 1 94.69 489 PHE A C 1
ATOM 3866 O O . PHE A 1 489 ? 20.609 41.75 1.712 1 94.69 489 PHE A O 1
ATOM 3873 N N . LEU A 1 490 ? 21.969 40.031 1.882 1 96.44 490 LEU A N 1
ATOM 3874 C CA . LEU A 1 490 ? 22.297 40.281 3.275 1 96.44 490 LEU A CA 1
ATOM 3875 C C . LEU A 1 490 ? 23.594 41.125 3.377 1 96.44 490 LEU A C 1
ATOM 3877 O O . LEU A 1 490 ? 24.625 40.719 2.855 1 96.44 490 LEU A O 1
ATOM 3881 N N . VAL A 1 491 ? 23.453 42.25 3.92 1 96.44 491 VAL A N 1
ATOM 3882 C CA . VAL A 1 491 ? 24.625 42.969 4.391 1 96.44 491 VAL A CA 1
ATOM 3883 C C . VAL A 1 491 ? 24.938 42.594 5.836 1 96.44 491 VAL A C 1
ATOM 3885 O O . VAL A 1 491 ? 24.297 43.094 6.766 1 96.44 491 VAL A O 1
ATOM 3888 N N . ALA A 1 492 ? 25.953 41.812 5.996 1 96 492 ALA A N 1
ATOM 3889 C CA . ALA A 1 492 ? 26.219 41.188 7.285 1 96 492 ALA A CA 1
ATOM 3890 C C . ALA A 1 492 ? 26.969 42.125 8.219 1 96 492 ALA A C 1
ATOM 3892 O O . ALA A 1 492 ? 27.859 42.875 7.773 1 96 492 ALA A O 1
ATOM 3893 N N . ASP A 1 493 ? 26.562 42.094 9.453 1 94.44 493 ASP A N 1
ATOM 3894 C CA . ASP A 1 493 ? 27.359 42.781 10.453 1 94.44 493 ASP A CA 1
ATOM 3895 C C . ASP A 1 493 ? 28.516 41.906 10.945 1 94.44 493 ASP A C 1
ATOM 3897 O O . ASP A 1 493 ? 28.844 40.906 10.32 1 94.44 493 ASP A O 1
ATOM 3901 N N . SER A 1 494 ? 29.125 42.344 12.023 1 90.69 494 SER A N 1
ATOM 3902 C CA . SER A 1 494 ? 30.312 41.656 12.484 1 90.69 494 SER A CA 1
ATOM 3903 C C . SER A 1 494 ? 30.016 40.188 12.828 1 90.69 494 SER A C 1
ATOM 3905 O O . SER A 1 494 ? 30.766 39.281 12.461 1 90.69 494 SER A O 1
ATOM 3907 N N . LEU A 1 495 ? 28.922 40 13.445 1 90.94 495 LEU A N 1
ATOM 3908 C CA . LEU A 1 495 ? 28.531 38.656 13.828 1 90.94 495 LEU A CA 1
ATOM 3909 C C . LEU A 1 495 ? 28.188 37.844 12.594 1 90.94 495 LEU A C 1
ATOM 3911 O O . LEU A 1 495 ? 28.594 36.656 12.492 1 90.94 495 LEU A O 1
ATOM 3915 N N . GLY A 1 496 ? 27.422 38.406 11.695 1 92.75 496 GLY A N 1
ATOM 3916 C CA . GLY A 1 496 ? 27.062 37.719 10.461 1 92.75 496 GLY A CA 1
ATOM 3917 C C . GLY A 1 496 ? 28.266 37.375 9.609 1 92.75 496 GLY A C 1
ATOM 3918 O O . GLY A 1 496 ? 28.328 36.281 9.039 1 92.75 496 GLY A O 1
ATOM 3919 N N . ARG A 1 497 ? 29.203 38.219 9.594 1 91.62 497 ARG A N 1
ATOM 3920 C CA . ARG A 1 497 ? 30.406 38 8.797 1 91.62 497 ARG A CA 1
ATOM 3921 C C . ARG A 1 497 ? 31.219 36.844 9.367 1 91.62 497 ARG A C 1
ATOM 3923 O O . ARG A 1 497 ? 31.766 36.031 8.617 1 91.62 497 ARG A O 1
ATOM 3930 N N . SER A 1 498 ? 31.281 36.875 10.602 1 89.12 498 SER A N 1
ATOM 3931 C CA . SER A 1 498 ? 32.031 35.812 11.25 1 89.12 498 SER A CA 1
ATOM 3932 C C . SER A 1 498 ? 31.391 34.469 10.969 1 89.12 498 SER A C 1
ATOM 3934 O O . SER A 1 498 ? 32.094 33.469 10.789 1 89.12 498 SER A O 1
ATOM 3936 N N . ALA A 1 499 ? 30.125 34.438 10.93 1 90.06 499 ALA A N 1
ATOM 3937 C CA . ALA A 1 499 ? 29.406 33.188 10.703 1 90.06 499 ALA A CA 1
ATOM 3938 C C . ALA A 1 499 ? 29.531 32.75 9.242 1 90.06 499 ALA A C 1
ATOM 3940 O O . ALA A 1 499 ? 29.406 31.562 8.938 1 90.06 499 ALA A O 1
ATOM 3941 N N . LEU A 1 500 ? 29.75 33.688 8.344 1 91.06 500 LEU A N 1
ATOM 3942 C CA . LEU A 1 500 ? 29.781 33.406 6.918 1 91.06 500 LEU A CA 1
ATOM 3943 C C . LEU A 1 500 ? 31.219 33.219 6.43 1 91.06 500 LEU A C 1
ATOM 3945 O O . LEU A 1 500 ? 31.453 33.031 5.238 1 91.06 500 LEU A O 1
ATOM 3949 N N . GLU A 1 501 ? 32.156 33.281 7.309 1 87.19 501 GLU A N 1
ATOM 3950 C CA . GLU A 1 501 ? 33.562 33.219 6.926 1 87.19 501 GLU A CA 1
ATOM 3951 C C . GLU A 1 501 ? 33.875 31.922 6.184 1 87.19 501 GLU A C 1
ATOM 3953 O O . GLU A 1 501 ? 34.594 31.938 5.191 1 87.19 501 GLU A O 1
ATOM 3958 N N . ASP A 1 502 ? 33.312 30.906 6.664 1 82.75 502 ASP A N 1
ATOM 3959 C CA . ASP A 1 502 ? 33.562 29.594 6.047 1 82.75 502 ASP A CA 1
ATOM 3960 C C . ASP A 1 502 ? 32.969 29.531 4.652 1 82.75 502 ASP A C 1
ATOM 3962 O O . ASP A 1 502 ? 33.531 28.875 3.76 1 82.75 502 ASP A O 1
ATOM 3966 N N . VAL A 1 503 ? 31.844 30.156 4.465 1 83.25 503 VAL A N 1
ATOM 3967 C CA . VAL A 1 503 ? 31.156 30.141 3.178 1 83.25 503 VAL A CA 1
ATOM 3968 C C . VAL A 1 503 ? 32 30.828 2.123 1 83.25 503 VAL A C 1
ATOM 3970 O O . VAL A 1 503 ? 32.156 30.328 1.006 1 83.25 503 VAL A O 1
ATOM 3973 N N . PHE A 1 504 ? 32.625 31.906 2.49 1 82.06 504 PHE A N 1
ATOM 3974 C CA . PHE A 1 504 ? 33.438 32.688 1.57 1 82.06 504 PHE A CA 1
ATOM 3975 C C . PHE A 1 504 ? 34.781 31.984 1.35 1 82.06 504 PHE A C 1
ATOM 3977 O O . PHE A 1 504 ? 35.312 31.984 0.235 1 82.06 504 PHE A O 1
ATOM 3984 N N . ALA A 1 505 ? 35.219 31.344 2.381 1 83 505 ALA A N 1
ATOM 3985 C CA . ALA A 1 505 ? 36.5 30.656 2.283 1 83 505 ALA A CA 1
ATOM 3986 C C . ALA A 1 505 ? 36.406 29.438 1.362 1 83 505 ALA A C 1
ATOM 3988 O O . ALA A 1 505 ? 37.344 29.141 0.622 1 83 505 ALA A O 1
ATOM 3989 N N . MET A 1 506 ? 35.312 28.812 1.387 1 83.38 506 MET A N 1
ATOM 3990 C CA . MET A 1 506 ? 35.125 27.594 0.616 1 83.38 506 MET A CA 1
ATOM 3991 C C . MET A 1 506 ? 34.625 27.891 -0.785 1 83.38 506 MET A C 1
ATOM 3993 O O . MET A 1 506 ? 34.469 26.984 -1.605 1 83.38 506 MET A O 1
ATOM 3997 N N . GLY A 1 507 ? 34.312 29.078 -1.062 1 77.31 507 GLY A N 1
ATOM 3998 C CA . GLY A 1 507 ? 33.844 29.469 -2.377 1 77.31 507 GLY A CA 1
ATOM 3999 C C . GLY A 1 507 ? 32.406 29.031 -2.641 1 77.31 507 GLY A C 1
ATOM 4000 O O . GLY A 1 507 ? 32.031 28.797 -3.789 1 77.31 507 GLY A O 1
ATOM 4001 N N . GLU A 1 508 ? 31.688 28.828 -1.711 1 72.19 508 GLU A N 1
ATOM 4002 C CA . GLU A 1 508 ? 30.297 28.375 -1.842 1 72.19 508 GLU A CA 1
ATOM 4003 C C . GLU A 1 508 ? 29.328 29.547 -1.938 1 72.19 508 GLU A C 1
ATOM 4005 O O . GLU A 1 508 ? 28.156 29.422 -1.611 1 72.19 508 GLU A O 1
ATOM 4010 N N . ASP A 1 509 ? 29.844 30.672 -2.445 1 74.75 509 ASP A N 1
ATOM 4011 C CA . ASP A 1 509 ? 29.016 31.875 -2.49 1 74.75 509 ASP A CA 1
ATOM 4012 C C . ASP A 1 509 ? 28.531 32.156 -3.908 1 74.75 509 ASP A C 1
ATOM 4014 O O . ASP A 1 509 ? 28.656 33.281 -4.41 1 74.75 509 ASP A O 1
ATOM 4018 N N . LYS A 1 510 ? 27.984 31.172 -4.555 1 74.88 510 LYS A N 1
ATOM 4019 C CA . LYS A 1 510 ? 27.656 31.219 -5.977 1 74.88 510 LYS A CA 1
ATOM 4020 C C . LYS A 1 510 ? 26.766 32.406 -6.289 1 74.88 510 LYS A C 1
ATOM 4022 O O . LYS A 1 510 ? 26.906 33.031 -7.348 1 74.88 510 LYS A O 1
ATOM 4027 N N . TYR A 1 511 ? 26.016 33 -5.336 1 81.56 511 TYR A N 1
ATOM 4028 C CA . TYR A 1 511 ? 25.062 34.062 -5.668 1 81.56 511 TYR A CA 1
ATOM 4029 C C . TYR A 1 511 ? 25.344 35.312 -4.863 1 81.56 511 TYR A C 1
ATOM 4031 O O . TYR A 1 511 ? 24.5 36.219 -4.781 1 81.56 511 TYR A O 1
ATOM 4039 N N . SER A 1 512 ? 26.516 35.469 -4.422 1 88.62 512 SER A N 1
ATOM 4040 C CA . SER A 1 512 ? 26.891 36.656 -3.686 1 88.62 512 SER A CA 1
ATOM 4041 C C . SER A 1 512 ? 27.266 37.781 -4.629 1 88.62 512 SER A C 1
ATOM 4043 O O . SER A 1 512 ? 27.625 37.562 -5.789 1 88.62 512 SER A O 1
ATOM 4045 N N . GLN A 1 513 ? 27.031 39.031 -4.23 1 89.88 513 GLN A N 1
ATOM 4046 C CA . GLN A 1 513 ? 27.359 40.219 -5.008 1 89.88 513 GLN A CA 1
ATOM 4047 C C . GLN A 1 513 ? 28.047 41.281 -4.148 1 89.88 513 GLN A C 1
ATOM 4049 O O . GLN A 1 513 ? 27.797 41.375 -2.947 1 89.88 513 GLN A O 1
ATOM 4054 N N . PRO A 1 514 ? 28.984 41.969 -4.887 1 92.31 514 PRO A N 1
ATOM 4055 C CA . PRO A 1 514 ? 29.547 43.094 -4.141 1 92.31 514 PRO A CA 1
ATOM 4056 C C . PRO A 1 514 ? 28.5 44.156 -3.773 1 92.31 514 PRO A C 1
ATOM 4058 O O . PRO A 1 514 ? 27.609 44.438 -4.574 1 92.31 514 PRO A O 1
ATOM 4061 N N . LEU A 1 515 ? 28.609 44.688 -2.611 1 93.94 515 LEU A N 1
ATOM 4062 C CA . LEU A 1 515 ? 27.641 45.656 -2.127 1 93.94 515 LEU A CA 1
ATOM 4063 C C . LEU A 1 515 ? 27.609 46.875 -3.047 1 93.94 515 LEU A C 1
ATOM 4065 O O . LEU A 1 515 ? 26.547 47.5 -3.23 1 93.94 515 LEU A O 1
ATOM 4069 N N . ALA A 1 516 ? 28.703 47.219 -3.668 1 92.06 516 ALA A N 1
ATOM 4070 C CA . ALA A 1 516 ? 28.797 48.375 -4.551 1 92.06 516 ALA A CA 1
ATOM 4071 C C . ALA A 1 516 ? 27.875 48.219 -5.75 1 92.06 516 ALA A C 1
ATOM 4073 O O . ALA A 1 516 ? 27.344 49.219 -6.254 1 92.06 516 ALA A O 1
ATOM 4074 N N . SER A 1 517 ? 27.703 47.031 -6.129 1 90.5 517 SER A N 1
ATOM 4075 C CA . SER A 1 517 ? 26.859 46.781 -7.293 1 90.5 517 SER A CA 1
ATOM 4076 C C . SER A 1 517 ? 25.375 47 -6.965 1 90.5 517 SER A C 1
ATOM 4078 O O . SER A 1 517 ? 24.547 47.125 -7.867 1 90.5 517 SER A O 1
ATOM 4080 N N . LEU A 1 518 ? 25.078 47.125 -5.676 1 91.5 518 LEU A N 1
ATOM 4081 C CA . LEU A 1 518 ? 23.703 47.281 -5.227 1 91.5 518 LEU A CA 1
ATOM 4082 C C . LEU A 1 518 ? 23.422 48.719 -4.805 1 91.5 518 LEU A C 1
ATOM 4084 O O . LEU A 1 518 ? 22.422 49.031 -4.16 1 91.5 518 LEU A O 1
ATOM 4088 N N . ALA A 1 519 ? 24.125 49.656 -5.156 1 87.38 519 ALA A N 1
ATOM 4089 C CA . ALA A 1 519 ? 24.156 51.031 -4.672 1 87.38 519 ALA A CA 1
ATOM 4090 C C . ALA A 1 519 ? 22.812 51.719 -4.93 1 87.38 519 ALA A C 1
ATOM 4092 O O . ALA A 1 519 ? 22.281 52.438 -4.055 1 87.38 519 ALA A O 1
ATOM 4093 N N . PRO A 1 520 ? 22.203 51.562 -6.066 1 85 520 PRO A N 1
ATOM 4094 C CA . PRO A 1 520 ? 20.938 52.281 -6.32 1 85 520 PRO A CA 1
ATOM 4095 C C . PRO A 1 520 ? 19.844 51.875 -5.332 1 85 520 PRO A C 1
ATOM 4097 O O . PRO A 1 520 ? 18.891 52.625 -5.129 1 85 520 PRO A O 1
ATOM 4100 N N . SER A 1 521 ? 20 50.781 -4.684 1 87.62 521 SER A N 1
ATOM 4101 C CA . SER A 1 521 ? 18.938 50.219 -3.848 1 87.62 521 SER A CA 1
ATOM 4102 C C . SER A 1 521 ? 18.953 50.844 -2.451 1 87.62 521 SER A C 1
ATOM 4104 O O . SER A 1 521 ? 18 50.719 -1.695 1 87.62 521 SER A O 1
ATOM 4106 N N . PHE A 1 522 ? 20.047 51.438 -2.098 1 86.94 522 PHE A N 1
ATOM 4107 C CA . PHE A 1 522 ? 20.094 51.906 -0.723 1 86.94 522 PHE A CA 1
ATOM 4108 C C . PHE A 1 522 ? 20.484 53.406 -0.675 1 86.94 522 PHE A C 1
ATOM 4110 O O . PHE A 1 522 ? 20.703 53.938 0.404 1 86.94 522 PHE A O 1
ATOM 4117 N N . THR A 1 523 ? 20.547 54.094 -1.775 1 86.19 523 THR A N 1
ATOM 4118 C CA . THR A 1 523 ? 20.922 55.5 -1.816 1 86.19 523 THR A CA 1
ATOM 4119 C C . THR A 1 523 ? 19.922 56.375 -1.036 1 86.19 523 THR A C 1
ATOM 4121 O O . THR A 1 523 ? 20.312 57.281 -0.312 1 86.19 523 THR A O 1
ATOM 4124 N N . THR A 1 524 ? 18.719 56.031 -1.207 1 84.19 524 THR A N 1
ATOM 4125 C CA . THR A 1 524 ? 17.672 56.781 -0.521 1 84.19 524 THR A CA 1
ATOM 4126 C C . THR A 1 524 ? 17.781 56.625 0.991 1 84.19 524 THR A C 1
ATOM 4128 O O . THR A 1 524 ? 17.578 57.562 1.748 1 84.19 524 THR A O 1
ATOM 4131 N N . LEU A 1 525 ? 18.109 55.438 1.371 1 87.44 525 LEU A N 1
ATOM 4132 C CA . LEU A 1 525 ? 18.25 55.156 2.795 1 87.44 525 LEU A CA 1
ATOM 4133 C C . LEU A 1 525 ? 19.422 55.938 3.391 1 87.44 525 LEU A C 1
ATOM 4135 O O . LEU A 1 525 ? 19.328 56.469 4.5 1 87.44 525 LEU A O 1
ATOM 4139 N N . LEU A 1 526 ? 20.484 56 2.707 1 85.88 526 LEU A N 1
ATOM 4140 C CA . LEU A 1 526 ? 21.688 56.688 3.186 1 85.88 526 LEU A CA 1
ATOM 4141 C C . LEU A 1 526 ? 21.453 58.219 3.25 1 85.88 526 LEU A C 1
ATOM 4143 O O . LEU A 1 526 ? 21.922 58.875 4.172 1 85.88 526 LEU A O 1
ATOM 4147 N N . GLN A 1 527 ? 20.688 58.781 2.338 1 82.44 527 GLN A N 1
ATOM 4148 C CA . GLN A 1 527 ? 20.391 60.188 2.314 1 82.44 527 GLN A CA 1
ATOM 4149 C C . GLN A 1 527 ? 19.469 60.594 3.465 1 82.44 527 GLN A C 1
ATOM 4151 O O . GLN A 1 527 ? 19.641 61.656 4.074 1 82.44 527 GLN A O 1
ATOM 4156 N N . GLN A 1 528 ? 18.609 59.781 3.709 1 79.5 528 GLN A N 1
ATOM 4157 C CA . GLN A 1 528 ? 17.656 60.062 4.781 1 79.5 528 GLN A CA 1
ATOM 4158 C C . GLN A 1 528 ? 18.344 60 6.145 1 79.5 528 GLN A C 1
ATOM 4160 O O . GLN A 1 528 ? 17.938 60.719 7.066 1 79.5 528 GLN A O 1
ATOM 4165 N N . SER A 1 529 ? 19.297 59.188 6.277 1 77 529 SER A N 1
ATOM 4166 C CA . SER A 1 529 ? 20 59.062 7.551 1 77 529 SER A CA 1
ATOM 4167 C C . SER A 1 529 ? 20.906 60.25 7.828 1 77 529 SER A C 1
ATOM 4169 O O . SER A 1 529 ? 21.156 60.594 8.984 1 77 529 SER A O 1
ATOM 4171 N N . GLN A 1 530 ? 21.484 60.875 6.867 1 68.75 530 GLN A N 1
ATOM 4172 C CA . GLN A 1 530 ? 22.359 62.031 7.035 1 68.75 530 GLN A CA 1
ATOM 4173 C C . GLN A 1 530 ? 21.578 63.25 7.527 1 68.75 530 GLN A C 1
ATOM 4175 O O . GLN A 1 530 ? 22.109 64.062 8.25 1 68.75 530 GLN A O 1
ATOM 4180 N N . THR A 1 531 ? 20.328 63.25 7.094 1 60.94 531 THR A N 1
ATOM 4181 C CA . THR A 1 531 ? 19.547 64.438 7.449 1 60.94 531 THR A CA 1
ATOM 4182 C C . THR A 1 531 ? 19.031 64.312 8.883 1 60.94 531 THR A C 1
ATOM 4184 O O . THR A 1 531 ? 18.672 65.312 9.492 1 60.94 531 THR A O 1
ATOM 4187 N N . VAL A 1 532 ? 18.844 63.219 9.375 1 56.22 532 VAL A N 1
ATOM 4188 C CA . VAL A 1 532 ? 18.328 63.094 10.734 1 56.22 532 VAL A CA 1
ATOM 4189 C C . VAL A 1 532 ? 19.469 63.188 11.734 1 56.22 532 VAL A C 1
ATOM 4191 O O . VAL A 1 532 ? 20.219 62.219 11.906 1 56.22 532 VAL A O 1
ATOM 4194 N N . ARG A 1 533 ? 19.969 64.312 12.016 1 44.84 533 ARG A N 1
ATOM 4195 C CA . ARG A 1 533 ? 20.891 64.812 13.016 1 44.84 533 ARG A CA 1
ATOM 4196 C C . ARG A 1 533 ? 20.328 64.625 14.422 1 44.84 533 ARG A C 1
ATOM 4198 O O . ARG A 1 533 ? 19.188 65 14.703 1 44.84 533 ARG A O 1
ATOM 4205 N N . GLY A 1 534 ? 20.609 63.438 15.234 1 45.59 534 GLY A N 1
ATOM 4206 C CA . GLY A 1 534 ? 20.375 63.156 16.641 1 45.59 534 GLY A CA 1
ATOM 4207 C C . GLY A 1 534 ? 19.766 61.812 16.906 1 45.59 534 GLY A C 1
ATOM 4208 O O . GLY A 1 534 ? 19.203 61.562 17.984 1 45.59 534 GLY A O 1
ATOM 4209 N N . SER A 1 535 ? 19.422 61.188 15.891 1 46.91 535 SER A N 1
ATOM 4210 C CA . SER A 1 535 ? 18.578 60.031 16.172 1 46.91 535 SER A CA 1
ATOM 4211 C C . SER A 1 535 ? 19.375 58.906 16.828 1 46.91 535 SER A C 1
ATOM 4213 O O . SER A 1 535 ? 20.594 58.781 16.625 1 46.91 535 SER A O 1
ATOM 4215 N N . LYS A 1 536 ? 18.844 58.375 17.875 1 51.75 536 LYS A N 1
ATOM 4216 C CA . LYS A 1 536 ? 19.375 57.312 18.734 1 51.75 536 LYS A CA 1
ATOM 4217 C C . LYS A 1 536 ? 19.969 56.188 17.922 1 51.75 536 LYS A C 1
ATOM 4219 O O . LYS A 1 536 ? 19.531 55.938 16.781 1 51.75 536 LYS A O 1
ATOM 4224 N N . ALA A 1 537 ? 21.156 55.656 18.359 1 49.75 537 ALA A N 1
ATOM 4225 C CA . ALA A 1 537 ? 22.094 54.656 17.859 1 49.75 537 ALA A CA 1
ATOM 4226 C C . ALA A 1 537 ? 21.359 53.562 17.109 1 49.75 537 ALA A C 1
ATOM 4228 O O . ALA A 1 537 ? 21.875 53.031 16.125 1 49.75 537 ALA A O 1
ATOM 4229 N N . ASP A 1 538 ? 20.156 53.219 17.469 1 57.84 538 ASP A N 1
ATOM 4230 C CA . ASP A 1 538 ? 19.516 52.031 16.906 1 57.84 538 ASP A CA 1
ATOM 4231 C C . ASP A 1 538 ? 18.766 52.344 15.625 1 57.84 538 ASP A C 1
ATOM 4233 O O . ASP A 1 538 ? 18.625 51.5 14.75 1 57.84 538 ASP A O 1
ATOM 4237 N N . GLN A 1 539 ? 18.328 53.688 15.344 1 59.12 539 GLN A N 1
ATOM 4238 C CA . GLN A 1 539 ? 17.5 54.031 14.188 1 59.12 539 GLN A CA 1
ATOM 4239 C C . GLN A 1 539 ? 18.344 54.125 12.922 1 59.12 539 GLN A C 1
ATOM 4241 O O . GLN A 1 539 ? 17.828 53.969 11.812 1 59.12 539 GLN A O 1
ATOM 4246 N N . ASN A 1 540 ? 19.609 54.125 13.102 1 81.06 540 ASN A N 1
ATOM 4247 C CA . ASN A 1 540 ? 20.438 54.281 11.906 1 81.06 540 ASN A CA 1
ATOM 4248 C C . ASN A 1 540 ? 21.375 53.094 11.711 1 81.06 540 ASN A C 1
ATOM 4250 O O . ASN A 1 540 ? 22.422 53.219 11.062 1 81.06 540 ASN A O 1
ATOM 4254 N N . TYR A 1 541 ? 20.906 52.062 12.289 1 89.69 541 TYR A N 1
ATOM 4255 C CA . TYR A 1 541 ? 21.766 50.875 12.234 1 89.69 541 TYR A CA 1
ATOM 4256 C C . TYR A 1 541 ? 22.016 50.438 10.797 1 89.69 541 TYR A C 1
ATOM 4258 O O . TYR A 1 541 ? 23.172 50.219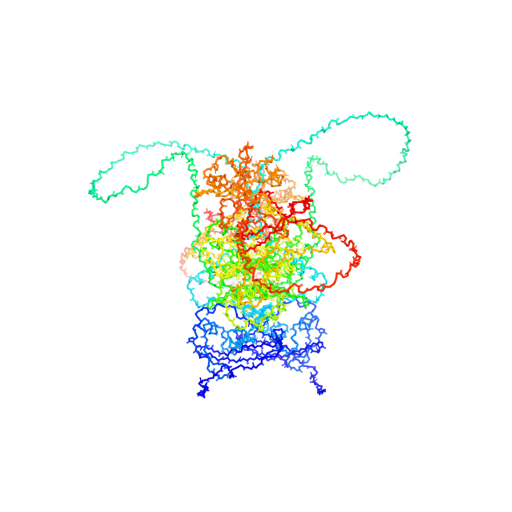 10.398 1 89.69 541 TYR A O 1
ATOM 4266 N N . SER A 1 542 ? 21 50.312 9.992 1 93.5 542 SER A N 1
ATOM 4267 C CA . SER A 1 542 ? 21.109 49.781 8.633 1 93.5 542 SER A CA 1
ATOM 4268 C C . SER A 1 542 ? 21.938 50.719 7.754 1 93.5 542 SER A C 1
ATOM 4270 O O . SER A 1 542 ? 22.797 50.281 6.996 1 93.5 542 SER A O 1
ATOM 4272 N N . ALA A 1 543 ? 21.688 52 7.93 1 91.94 543 ALA A N 1
ATOM 4273 C CA . ALA A 1 543 ? 22.422 52.969 7.133 1 91.94 543 ALA A CA 1
ATOM 4274 C C . ALA A 1 543 ? 23.906 52.969 7.484 1 91.94 543 ALA A C 1
ATOM 4276 O O . ALA A 1 543 ? 24.766 53 6.598 1 91.94 543 ALA A O 1
ATOM 4277 N N . LYS A 1 544 ? 24.188 52.875 8.742 1 92.19 544 LYS A N 1
ATOM 4278 C CA . LYS A 1 544 ? 25.578 52.844 9.195 1 92.19 544 LYS A CA 1
ATOM 4279 C C . LYS A 1 544 ? 26.281 51.562 8.734 1 92.19 544 LYS A C 1
ATOM 4281 O O . LYS A 1 544 ? 27.438 51.625 8.328 1 92.19 544 LYS A O 1
ATOM 4286 N N . LEU A 1 545 ? 25.547 50.5 8.883 1 94.62 545 LEU A N 1
ATOM 4287 C CA . LEU A 1 545 ? 26.109 49.219 8.484 1 94.62 545 LEU A CA 1
ATOM 4288 C C . LEU A 1 545 ? 26.406 49.219 6.984 1 94.62 545 LEU A C 1
ATOM 4290 O O . LEU A 1 545 ? 27.453 48.719 6.559 1 94.62 545 LEU A O 1
ATOM 4294 N N . ILE A 1 546 ? 25.5 49.688 6.168 1 94.38 546 ILE A N 1
ATOM 4295 C CA . ILE A 1 546 ? 25.656 49.719 4.719 1 94.38 546 ILE A CA 1
ATOM 4296 C C . ILE A 1 546 ? 26.859 50.594 4.352 1 94.38 546 ILE A C 1
ATOM 4298 O O . ILE A 1 546 ? 27.688 50.219 3.521 1 94.38 546 ILE A O 1
ATOM 4302 N N . GLN A 1 547 ? 26.969 51.719 5.039 1 91.81 547 GLN A N 1
ATOM 4303 C CA . GLN A 1 547 ? 28.062 52.656 4.758 1 91.81 547 GLN A CA 1
ATOM 4304 C C . GLN A 1 547 ? 29.406 52.031 5.105 1 91.81 547 GLN A C 1
ATOM 4306 O O . GLN A 1 547 ? 30.344 52.062 4.305 1 91.81 547 GLN A O 1
ATOM 4311 N N . SER A 1 548 ? 29.516 51.469 6.258 1 93.56 548 SER A N 1
ATOM 4312 C CA . SER A 1 548 ? 30.766 50.844 6.684 1 93.56 548 SER A CA 1
ATOM 4313 C C . SER A 1 548 ? 31.141 49.656 5.797 1 93.56 548 SER A C 1
ATOM 4315 O O . SER A 1 548 ? 32.312 49.438 5.496 1 93.56 548 SER A O 1
ATOM 4317 N N . SER A 1 549 ? 30.156 48.906 5.402 1 94.75 549 SER A N 1
ATOM 4318 C CA . SER A 1 549 ? 30.391 47.75 4.57 1 94.75 549 SER A CA 1
ATOM 4319 C C . SER A 1 549 ? 30.781 48.156 3.15 1 94.75 549 SER A C 1
ATOM 4321 O O . SER A 1 549 ? 31.531 47.438 2.482 1 94.75 549 SER A O 1
ATOM 4323 N N . LEU A 1 550 ? 30.188 49.25 2.697 1 92.38 550 LEU A N 1
ATOM 4324 C CA . LEU A 1 550 ? 30.547 49.75 1.385 1 92.38 550 LEU A CA 1
ATOM 4325 C C . LEU A 1 550 ? 32.031 50.156 1.357 1 92.38 550 LEU A C 1
ATOM 4327 O O . LEU A 1 550 ? 32.719 49.875 0.389 1 92.38 550 LEU A O 1
ATOM 4331 N N . GLU A 1 551 ? 32.5 50.75 2.4 1 92.75 551 GLU A N 1
ATOM 4332 C CA . GLU A 1 551 ? 33.906 51.188 2.51 1 92.75 551 GLU A CA 1
ATOM 4333 C C . GLU A 1 551 ? 34.844 49.969 2.592 1 92.75 551 GLU A C 1
ATOM 4335 O O . GLU A 1 551 ? 35.969 50.031 2.102 1 92.75 551 GLU A O 1
ATOM 4340 N N . ALA A 1 552 ? 34.344 48.938 3.133 1 92.94 552 ALA A N 1
ATOM 4341 C CA . ALA A 1 552 ? 35.188 47.75 3.309 1 92.94 552 ALA A CA 1
ATOM 4342 C C . ALA A 1 552 ? 35.094 46.844 2.078 1 92.94 552 ALA A C 1
ATOM 4344 O O . ALA A 1 552 ? 35.844 45.875 1.985 1 92.94 552 ALA A O 1
ATOM 4345 N N . GLY A 1 553 ? 34.281 47.094 1.127 1 90.75 553 GLY A N 1
ATOM 4346 C CA . GLY A 1 553 ? 34.125 46.281 -0.06 1 90.75 553 GLY A CA 1
ATOM 4347 C C . GLY A 1 553 ? 33.5 44.906 0.228 1 90.75 553 GLY A C 1
ATOM 4348 O O . GLY A 1 553 ? 33.969 43.906 -0.281 1 90.75 553 GLY A O 1
ATOM 4349 N N . ALA A 1 554 ? 32.531 44.969 0.999 1 91.56 554 ALA A N 1
ATOM 4350 C CA . ALA A 1 554 ? 31.938 43.719 1.471 1 91.56 554 ALA A CA 1
ATOM 4351 C C . ALA A 1 554 ? 31.141 43.062 0.36 1 91.56 554 ALA A C 1
ATOM 4353 O O . ALA A 1 554 ? 30.578 43.719 -0.51 1 91.56 554 ALA A O 1
ATOM 4354 N N . ARG A 1 555 ? 31.094 41.719 0.443 1 92.31 555 ARG A N 1
ATOM 4355 C CA . ARG A 1 555 ? 30.25 40.906 -0.425 1 92.31 555 ARG A CA 1
ATOM 4356 C C . ARG A 1 555 ? 28.984 40.438 0.304 1 92.31 555 ARG A C 1
ATOM 4358 O O . ARG A 1 555 ? 29.047 40.094 1.49 1 92.31 555 ARG A O 1
ATOM 4365 N N . CYS A 1 556 ? 27.922 40.531 -0.454 1 93.69 556 CYS A N 1
ATOM 4366 C CA . CYS A 1 556 ? 26.641 40.219 0.168 1 93.69 556 CYS A CA 1
ATOM 4367 C C . CYS A 1 556 ? 26.062 38.938 -0.36 1 93.69 556 CYS A C 1
ATOM 4369 O O . CYS A 1 556 ? 26.016 38.719 -1.572 1 93.69 556 CYS A O 1
ATOM 4371 N N . CYS A 1 557 ? 25.625 38.031 0.519 1 93.31 557 CYS A N 1
ATOM 4372 C CA . CYS A 1 557 ? 25.016 36.75 0.166 1 93.31 557 CYS A CA 1
ATOM 4373 C C . CYS A 1 557 ? 23.547 36.938 -0.176 1 93.31 557 CYS A C 1
ATOM 4375 O O . CYS A 1 557 ? 22.891 37.844 0.334 1 93.31 557 CYS A O 1
ATOM 4377 N N . ALA A 1 558 ? 23.109 36.062 -1.008 1 92.06 558 ALA A N 1
ATOM 4378 C CA . ALA A 1 558 ? 21.703 36.094 -1.397 1 92.06 558 ALA A CA 1
ATOM 4379 C C . ALA A 1 558 ? 20.812 35.594 -0.261 1 92.06 558 ALA A C 1
ATOM 4381 O O . ALA A 1 558 ? 21.172 34.656 0.461 1 92.06 558 ALA A O 1
ATOM 4382 N N . VAL A 1 559 ? 19.656 36.25 -0.111 1 92.88 559 VAL A N 1
ATOM 4383 C CA . VAL A 1 559 ? 18.688 35.906 0.903 1 92.88 559 VAL A CA 1
ATOM 4384 C C . VAL A 1 559 ? 17.469 35.25 0.236 1 92.88 559 VAL A C 1
ATOM 4386 O O . VAL A 1 559 ? 16.891 35.812 -0.692 1 92.88 559 VAL A O 1
ATOM 4389 N N . ARG A 1 560 ? 17.078 34.094 0.672 1 90.31 560 ARG A N 1
ATOM 4390 C CA . ARG A 1 560 ? 15.867 33.438 0.201 1 90.31 560 ARG A CA 1
ATOM 4391 C C . ARG A 1 560 ? 14.68 33.781 1.099 1 90.31 560 ARG A C 1
ATOM 4393 O O . ARG A 1 560 ? 14.68 33.438 2.285 1 90.31 560 ARG A O 1
ATOM 4400 N N . THR A 1 561 ? 13.719 34.469 0.552 1 90.19 561 THR A N 1
ATOM 4401 C CA . THR A 1 561 ? 12.508 34.781 1.298 1 90.19 561 THR A CA 1
ATOM 4402 C C . THR A 1 561 ? 11.367 35.125 0.35 1 90.19 561 THR A C 1
ATOM 4404 O O . THR A 1 561 ? 11.602 35.531 -0.795 1 90.19 561 THR A O 1
ATOM 4407 N N . SER A 1 562 ? 10.203 34.812 0.803 1 86.69 562 SER A N 1
ATOM 4408 C CA . SER A 1 562 ? 9.016 35.219 0.053 1 86.69 562 SER A CA 1
ATOM 4409 C C . SER A 1 562 ? 8.273 36.344 0.769 1 86.69 562 SER A C 1
ATOM 4411 O O . SER A 1 562 ? 7.211 36.781 0.312 1 86.69 562 SER A O 1
ATOM 4413 N N . ALA A 1 563 ? 8.797 36.812 1.925 1 90.5 563 ALA A N 1
ATOM 4414 C CA . ALA A 1 563 ? 8.172 37.875 2.713 1 90.5 563 ALA A CA 1
ATOM 4415 C C . ALA A 1 563 ? 8.344 39.219 2.041 1 90.5 563 ALA A C 1
ATOM 4417 O O . ALA A 1 563 ? 9.195 39.375 1.168 1 90.5 563 ALA A O 1
ATOM 4418 N N . MET A 1 564 ? 7.484 40.156 2.432 1 91.5 564 MET A N 1
ATOM 4419 C CA . MET A 1 564 ? 7.562 41.531 1.91 1 91.5 564 MET A CA 1
ATOM 4420 C C . MET A 1 564 ? 8.664 42.312 2.613 1 91.5 564 MET A C 1
ATOM 4422 O O . MET A 1 564 ? 8.383 43.094 3.533 1 91.5 564 MET A O 1
ATOM 4426 N N . ILE A 1 565 ? 9.844 42.156 2.051 1 93.81 565 ILE A N 1
ATOM 4427 C CA . ILE A 1 565 ? 10.992 42.812 2.658 1 93.81 565 ILE A CA 1
ATOM 4428 C C . ILE A 1 565 ? 11.336 44.094 1.878 1 93.81 565 ILE A C 1
ATOM 4430 O O . ILE A 1 565 ? 10.945 44.219 0.716 1 93.81 565 ILE A O 1
ATOM 4434 N N . GLU A 1 566 ? 11.953 45 2.545 1 93.31 566 GLU A N 1
ATOM 4435 C CA . GLU A 1 566 ? 12.469 46.25 1.979 1 93.31 566 GLU A CA 1
ATOM 4436 C C . GLU A 1 566 ? 13.906 46.5 2.42 1 93.31 566 GLU A C 1
ATOM 4438 O O . GLU A 1 566 ? 14.383 45.906 3.385 1 93.31 566 GLU A O 1
ATOM 4443 N N . THR A 1 567 ? 14.531 47.375 1.567 1 94.25 567 THR A N 1
ATOM 4444 C CA . THR A 1 567 ? 15.891 47.781 1.945 1 94.25 567 THR A CA 1
ATOM 4445 C C . THR A 1 567 ? 15.898 48.406 3.334 1 94.25 567 THR A C 1
ATOM 4447 O O . THR A 1 567 ? 15.102 49.281 3.625 1 94.25 567 THR A O 1
ATOM 4450 N N . GLY A 1 568 ? 16.734 47.875 4.184 1 93.62 568 GLY A N 1
ATOM 4451 C CA . GLY A 1 568 ? 16.828 48.375 5.539 1 93.62 568 GLY A CA 1
ATOM 4452 C C . GLY A 1 568 ? 16.281 47.438 6.582 1 93.62 568 GLY A C 1
ATOM 4453 O O . GLY A 1 568 ? 16.547 47.594 7.773 1 93.62 568 GLY A O 1
ATOM 4454 N N . ASP A 1 569 ? 15.516 46.469 6.125 1 95.94 569 ASP A N 1
ATOM 4455 C CA . ASP A 1 569 ? 15 45.469 7.047 1 95.94 569 ASP A CA 1
ATOM 4456 C C . ASP A 1 569 ? 16.141 44.656 7.648 1 95.94 569 ASP A C 1
ATOM 4458 O O . ASP A 1 569 ? 17.234 44.594 7.086 1 95.94 569 ASP A O 1
ATOM 4462 N N . LEU A 1 570 ? 15.867 44.031 8.766 1 97.31 570 LEU A N 1
ATOM 4463 C CA . LEU A 1 570 ? 16.906 43.312 9.5 1 97.31 570 LEU A CA 1
ATOM 4464 C C . LEU A 1 570 ? 16.703 41.812 9.383 1 97.31 570 LEU A C 1
ATOM 4466 O O . LEU A 1 570 ? 15.578 41.344 9.242 1 97.31 570 LEU A O 1
ATOM 4470 N N . ILE A 1 571 ? 17.734 41.031 9.375 1 97.38 571 ILE A N 1
ATOM 4471 C CA . ILE A 1 571 ? 17.734 39.594 9.484 1 97.38 571 ILE A CA 1
ATOM 4472 C C . ILE A 1 571 ? 18.219 39.156 10.867 1 97.38 571 ILE A C 1
ATOM 4474 O O . ILE A 1 571 ? 19.266 39.625 11.328 1 97.38 571 ILE A O 1
ATOM 4478 N N . CYS A 1 572 ? 17.438 38.344 11.492 1 96.56 572 CYS A N 1
ATOM 4479 C CA . CYS A 1 572 ? 17.734 37.969 12.867 1 96.56 572 CYS A CA 1
ATOM 4480 C C . CYS A 1 572 ? 17.641 36.469 13.055 1 96.56 572 CYS A C 1
ATOM 4482 O O . CYS A 1 572 ? 16.922 35.781 12.312 1 96.56 572 CYS A O 1
ATOM 4484 N N . ALA A 1 573 ? 18.438 35.938 13.93 1 95.38 573 ALA A N 1
ATOM 4485 C CA . ALA A 1 573 ? 18.312 34.594 14.461 1 95.38 573 ALA A CA 1
ATOM 4486 C C . ALA A 1 573 ? 17.734 34.594 15.867 1 95.38 573 ALA A C 1
ATOM 4488 O O . ALA A 1 573 ? 18.328 35.156 16.797 1 95.38 573 ALA A O 1
ATOM 4489 N N . PHE A 1 574 ? 16.594 34.094 15.992 1 94.75 574 PHE A N 1
ATOM 4490 C CA . PHE A 1 574 ? 15.938 34.062 17.297 1 94.75 574 PHE A CA 1
ATOM 4491 C C . PHE A 1 574 ? 16.312 32.781 18.047 1 94.75 574 PHE A C 1
ATOM 4493 O O . PHE A 1 574 ? 16.547 31.75 17.438 1 94.75 574 PHE A O 1
ATOM 4500 N N . THR A 1 575 ? 16.312 32.875 19.375 1 92.31 575 THR A N 1
ATOM 4501 C CA . THR A 1 575 ? 16.516 31.703 20.203 1 92.31 575 THR A CA 1
ATOM 4502 C C . THR A 1 575 ? 15.375 30.703 20 1 92.31 575 THR A C 1
ATOM 4504 O O . THR A 1 575 ? 14.203 31.047 20.172 1 92.31 575 THR A O 1
ATOM 4507 N N . GLY A 1 576 ? 15.695 29.484 19.625 1 91.69 576 GLY A N 1
ATOM 4508 C CA . GLY A 1 576 ? 14.688 28.469 19.359 1 91.69 576 GLY A CA 1
ATOM 4509 C C . GLY A 1 576 ? 14.242 28.438 17.906 1 91.69 576 GLY A C 1
ATOM 4510 O O . GLY A 1 576 ? 13.445 27.578 17.516 1 91.69 576 GLY A O 1
ATOM 4511 N N . GLY A 1 577 ? 14.711 29.375 17.172 1 91.5 577 GLY A N 1
ATOM 4512 C CA . GLY A 1 577 ? 14.352 29.406 15.766 1 91.5 577 GLY A CA 1
ATOM 4513 C C . GLY A 1 577 ? 15.141 28.406 14.93 1 91.5 577 GLY A C 1
ATOM 4514 O O . GLY A 1 577 ? 16.328 28.203 15.164 1 91.5 577 GLY A O 1
ATOM 4515 N N . LYS A 1 578 ? 14.453 27.828 13.984 1 90 578 LYS A N 1
ATOM 4516 C CA . LYS A 1 578 ? 15.094 26.859 13.102 1 90 578 LYS A CA 1
ATOM 4517 C C . LYS A 1 578 ? 15.547 27.516 11.797 1 90 578 LYS A C 1
ATOM 4519 O O . LYS A 1 578 ? 16.359 26.953 11.062 1 90 578 LYS A O 1
ATOM 4524 N N . VAL A 1 579 ? 14.969 28.625 11.57 1 93.81 579 VAL A N 1
ATOM 4525 C CA . VAL A 1 579 ? 15.328 29.438 10.406 1 93.81 579 VAL A CA 1
ATOM 4526 C C . VAL A 1 579 ? 15.602 30.875 10.852 1 93.81 579 VAL A C 1
ATOM 4528 O O . VAL A 1 579 ? 15.508 31.188 12.039 1 93.81 579 VAL A O 1
ATOM 4531 N N . LEU A 1 580 ? 16.047 31.672 9.867 1 95.75 580 LEU A N 1
ATOM 4532 C CA . LEU A 1 580 ? 16.219 33.094 10.133 1 95.75 580 LEU A CA 1
ATOM 4533 C C . LEU A 1 580 ? 14.914 33.844 9.883 1 95.75 580 LEU A C 1
ATOM 4535 O O . LEU A 1 580 ? 14.016 33.344 9.211 1 95.75 580 LEU A O 1
ATOM 4539 N N . PHE A 1 581 ? 14.875 35.094 10.484 1 97.25 581 PHE A N 1
ATOM 4540 C CA . PHE A 1 581 ? 13.656 35.875 10.328 1 97.25 581 PHE A CA 1
ATOM 4541 C C . PHE A 1 581 ? 13.992 37.344 9.953 1 97.25 581 PHE A C 1
ATOM 4543 O O . PHE A 1 581 ? 14.992 37.875 10.422 1 97.25 581 PHE A O 1
ATOM 4550 N N . ALA A 1 582 ? 13.141 37.875 9.109 1 97.31 582 ALA A N 1
ATOM 4551 C CA . ALA A 1 582 ? 13.242 39.281 8.734 1 97.31 582 ALA A CA 1
ATOM 4552 C C . ALA A 1 582 ? 12.289 40.125 9.562 1 97.31 582 ALA A C 1
ATOM 4554 O O . ALA A 1 582 ? 11.133 39.75 9.781 1 97.31 582 ALA A O 1
ATOM 4555 N N . ILE A 1 583 ? 12.789 41.312 10.055 1 97 583 ILE A N 1
ATOM 4556 C CA . ILE A 1 583 ? 11.977 42.25 10.844 1 97 583 ILE A CA 1
ATOM 4557 C C . ILE A 1 583 ? 12.219 43.656 10.375 1 97 583 ILE A C 1
ATOM 4559 O O . ILE A 1 583 ? 13.227 43.938 9.719 1 97 583 ILE A O 1
ATOM 4563 N N . ARG A 1 584 ? 11.266 44.531 10.656 1 95.44 584 ARG A N 1
ATOM 4564 C CA . ARG A 1 584 ? 11.367 45.969 10.359 1 95.44 584 ARG A CA 1
ATOM 4565 C C . ARG A 1 584 ? 11.266 46.812 11.633 1 95.44 584 ARG A C 1
ATOM 4567 O O . ARG A 1 584 ? 10.227 46.812 12.305 1 95.44 584 ARG A O 1
ATOM 4574 N N . PRO A 1 585 ? 12.383 47.5 11.984 1 93 585 PRO A N 1
ATOM 4575 C CA . PRO A 1 585 ? 12.32 48.312 13.188 1 93 585 PRO A CA 1
ATOM 4576 C C . PRO A 1 585 ? 11.281 49.438 13.078 1 93 585 PRO A C 1
ATOM 4578 O O . PRO A 1 585 ? 11.148 50.062 12.016 1 93 585 PRO A O 1
ATOM 4581 N N . LEU A 1 586 ? 10.445 49.562 14.078 1 89.25 586 LEU A N 1
ATOM 4582 C CA . LEU A 1 586 ? 9.43 50.625 14.125 1 89.25 586 LEU A CA 1
ATOM 4583 C C . LEU A 1 586 ? 9.945 51.844 14.891 1 89.25 586 LEU A C 1
ATOM 4585 O O . LEU A 1 586 ? 10.664 51.688 15.883 1 89.25 586 LEU A O 1
ATOM 4589 N N . LYS A 1 587 ? 9.852 53.031 14.281 1 72.94 587 LYS A N 1
ATOM 4590 C CA . LYS A 1 587 ? 10.273 54.25 14.938 1 72.94 587 LYS A CA 1
ATOM 4591 C C . LYS A 1 587 ? 9.461 54.5 16.203 1 72.94 587 LYS A C 1
ATOM 4593 O O . LYS A 1 587 ? 8.258 54.25 16.234 1 72.94 587 LYS A O 1
ATOM 4598 N N . ARG A 1 588 ? 10.125 54.469 17.297 1 56.75 588 ARG A N 1
ATOM 4599 C CA . ARG A 1 588 ? 9.453 54.875 18.531 1 56.75 588 ARG A CA 1
ATOM 4600 C C . ARG A 1 588 ? 8.617 56.125 18.328 1 56.75 588 ARG A C 1
ATOM 4602 O O . ARG A 1 588 ? 9.125 57.156 17.891 1 56.75 588 ARG A O 1
ATOM 4609 N N . GLU A 1 589 ? 7.41 55.969 17.812 1 48.75 589 GLU A N 1
ATOM 4610 C CA . GLU A 1 589 ? 6.664 57.219 17.938 1 48.75 589 GLU A CA 1
ATOM 4611 C C . GLU A 1 589 ? 6.902 57.906 19.281 1 48.75 589 GLU A C 1
ATOM 4613 O O . GLU A 1 589 ? 6.934 57.219 20.312 1 48.75 589 GLU A O 1
ATOM 4618 N N . ARG A 1 590 ? 7.582 59 19.297 1 39.09 590 ARG A N 1
ATOM 4619 C CA . ARG A 1 590 ? 7.555 59.875 20.469 1 39.09 590 ARG A CA 1
ATOM 4620 C C . ARG A 1 590 ? 6.172 59.875 21.109 1 39.09 590 ARG A C 1
ATOM 4622 O O . ARG A 1 590 ? 5.188 60.25 20.484 1 39.09 590 ARG A O 1
ATOM 4629 N N . ASN A 1 591 ? 5.828 58.906 21.844 1 36.34 591 ASN A N 1
ATOM 4630 C CA . ASN A 1 591 ? 4.738 59.312 22.719 1 36.34 591 ASN A CA 1
ATOM 4631 C C . ASN A 1 591 ? 4.902 60.75 23.172 1 36.34 591 ASN A C 1
ATOM 4633 O O . ASN A 1 591 ? 5.875 61.094 23.859 1 36.34 591 ASN A O 1
ATOM 4637 N N . SER A 1 592 ? 4.625 61.688 22.297 1 33.31 592 SER A N 1
ATOM 4638 C CA . SER A 1 592 ? 4.289 62.969 22.906 1 33.31 592 SER A CA 1
ATOM 4639 C C . SER A 1 592 ? 3.361 62.781 24.094 1 33.31 592 SER A C 1
ATOM 4641 O O . SER A 1 592 ? 2.156 62.594 23.938 1 33.31 592 SER A O 1
ATOM 4643 N N . GLU A 1 593 ? 3.678 61.938 25.016 1 33.03 593 GLU A N 1
ATOM 4644 C CA . GLU A 1 593 ? 3.021 62.188 26.297 1 33.03 593 GLU A CA 1
ATOM 4645 C C . GLU A 1 593 ? 3.064 63.656 26.656 1 33.03 593 GLU A C 1
ATOM 4647 O O . GLU A 1 593 ? 4.113 64.188 27.047 1 33.03 593 GLU A O 1
ATOM 4652 N N . ARG A 1 594 ? 2.447 64.5 25.859 1 31.42 594 ARG A N 1
ATOM 4653 C CA . ARG A 1 594 ? 1.969 65.75 26.469 1 31.42 594 ARG A CA 1
ATOM 4654 C C . ARG A 1 594 ? 1.333 65.438 27.828 1 31.42 594 ARG A C 1
ATOM 4656 O O . ARG A 1 594 ? 0.306 64.75 27.906 1 31.42 594 ARG A O 1
ATOM 4663 N N . ASN A 1 595 ? 2.131 65.125 28.828 1 30.27 595 ASN A N 1
ATOM 4664 C CA . ASN A 1 595 ? 1.776 65.375 30.234 1 30.27 595 ASN A CA 1
ATOM 4665 C C . ASN A 1 595 ? 0.872 66.562 30.406 1 30.27 595 ASN A C 1
ATOM 4667 O O . ASN A 1 595 ? 1.313 67.688 30.234 1 30.27 595 ASN A O 1
ATOM 4671 N N . HIS A 1 596 ? -0.28 66.5 29.812 1 27.23 596 HIS A N 1
ATOM 4672 C CA . HIS A 1 596 ? -1.204 67.438 30.406 1 27.23 596 HIS A CA 1
ATOM 4673 C C . HIS A 1 596 ? -1.153 67.375 31.922 1 27.23 596 HIS A C 1
ATOM 4675 O O . HIS A 1 596 ? -1.597 66.438 32.531 1 27.23 596 HIS A O 1
ATOM 4681 N N . VAL A 1 597 ? -0.036 67.812 32.469 1 27.56 597 VAL A N 1
ATOM 4682 C CA . VAL A 1 597 ? 0.094 68.188 33.875 1 27.56 597 VAL A CA 1
ATOM 4683 C C . VAL A 1 597 ? -1.182 68.875 34.344 1 27.56 597 VAL A C 1
ATOM 4685 O O . VAL A 1 597 ? -1.516 70 33.844 1 27.56 597 VAL A O 1
ATOM 4688 N N . VAL A 1 598 ? -2.244 68.062 34.406 1 26.5 598 VAL A N 1
ATOM 4689 C CA . VAL A 1 598 ? -3.291 68.688 35.219 1 26.5 598 VAL A CA 1
ATOM 4690 C C . VAL A 1 598 ? -2.688 69.312 36.5 1 26.5 598 VAL A C 1
ATOM 4692 O O . VAL A 1 598 ? -1.956 68.625 37.219 1 26.5 598 VAL A O 1
ATOM 4695 N N . LYS A 1 599 ? -2.551 70.562 36.469 1 25.25 599 LYS A N 1
ATOM 4696 C CA . LYS A 1 599 ? -2.211 71.438 37.594 1 25.25 599 LYS A CA 1
ATOM 4697 C C . LYS A 1 599 ? -2.965 71 38.844 1 25.25 599 LYS A C 1
ATOM 4699 O O . LYS A 1 599 ? -4.168 71.25 38.969 1 25.25 599 LYS A O 1
ATOM 4704 N N . ARG A 1 600 ? -2.744 69.625 39.219 1 24.06 600 ARG A N 1
ATOM 4705 C CA . ARG A 1 600 ? -3.369 69.375 40.531 1 24.06 600 ARG A CA 1
ATOM 4706 C C . ARG A 1 600 ? -2.906 70.438 41.531 1 24.06 600 ARG A C 1
ATOM 4708 O O . ARG A 1 600 ? -1.776 70.938 41.469 1 24.06 600 ARG A O 1
ATOM 4715 N N . GLY A 1 601 ? -3.914 71 42.188 1 22.72 601 GLY A N 1
ATOM 4716 C CA . GLY A 1 601 ? -3.871 72 43.219 1 22.72 601 GLY A CA 1
ATOM 4717 C C . GLY A 1 601 ? -2.871 71.688 44.312 1 22.72 601 GLY A C 1
ATOM 4718 O O . GLY A 1 601 ? -2.271 70.625 44.344 1 22.72 601 GLY A O 1
ATOM 4719 N N . PRO A 1 602 ? -2.809 72.5 45.312 1 22.56 602 PRO A N 1
ATOM 4720 C CA . PRO A 1 602 ? -1.871 72.938 46.375 1 22.56 602 PRO A CA 1
ATOM 4721 C C . PRO A 1 602 ? -1.641 71.812 47.406 1 22.56 602 PRO A C 1
ATOM 4723 O O . PRO A 1 602 ? -0.995 72.062 48.438 1 22.56 602 PRO A O 1
ATOM 4726 N N . ARG A 1 603 ? -1.73 70.5 47.094 1 21.95 603 ARG A N 1
ATOM 4727 C CA . ARG A 1 603 ? -2.025 69.875 48.406 1 21.95 603 ARG A CA 1
ATOM 4728 C C . ARG A 1 603 ? -0.858 70.062 49.375 1 21.95 603 ARG A C 1
ATOM 4730 O O . ARG A 1 603 ? 0.282 70.25 48.938 1 21.95 603 ARG A O 1
ATOM 4737 N N . GLY A 1 604 ? -1.247 70 50.719 1 21.58 604 GLY A N 1
ATOM 4738 C CA . GLY A 1 604 ? -0.731 70.312 52.031 1 21.58 604 GLY A CA 1
ATOM 4739 C C . GLY A 1 604 ? 0.472 69.438 52.406 1 21.58 604 GLY A C 1
ATOM 4740 O O . GLY A 1 604 ? 0.728 68.438 51.781 1 21.58 604 GLY A O 1
ATOM 4741 N N . LYS A 1 605 ? 1.388 69.875 53.375 1 21.81 605 LYS A N 1
ATOM 4742 C CA . LYS A 1 605 ? 2.738 69.812 53.906 1 21.81 605 LYS A CA 1
ATOM 4743 C C . LYS A 1 605 ? 2.975 68.5 54.688 1 21.81 605 LYS A C 1
ATOM 4745 O O . LYS A 1 605 ? 4.023 68.375 55.312 1 21.81 605 LYS A O 1
ATOM 4750 N N . MET A 1 606 ? 2.078 67.438 54.656 1 20.95 606 MET A N 1
ATOM 4751 C CA . MET A 1 606 ? 2.359 66.812 55.938 1 20.95 606 MET A CA 1
ATOM 4752 C C . MET A 1 606 ? 3.699 66.062 55.906 1 20.95 606 MET A C 1
ATOM 4754 O O . MET A 1 606 ? 4.066 65.5 54.875 1 20.95 606 MET A O 1
ATOM 4758 N N . LYS A 1 607 ? 4.543 66.25 57 1 22.83 607 LYS A N 1
ATOM 4759 C CA . LYS A 1 607 ? 5.914 66 57.469 1 22.83 607 LYS A CA 1
ATOM 4760 C C . LYS A 1 607 ? 6.188 64.5 57.688 1 22.83 607 LYS A C 1
ATOM 4762 O O . LYS A 1 607 ? 7.227 64.125 58.25 1 22.83 607 LYS A O 1
ATOM 4767 N N . LEU A 1 608 ? 5.559 63.594 56.938 1 20.47 608 LEU A N 1
ATOM 4768 C CA . LEU A 1 608 ? 5.754 62.344 57.656 1 20.47 608 LEU A CA 1
ATOM 4769 C C . LEU A 1 608 ? 7.215 61.938 57.625 1 20.47 608 LEU A C 1
ATOM 4771 O O . LEU A 1 608 ? 7.891 62.094 56.594 1 20.47 608 LEU A O 1
ATOM 4775 N N . GLN A 1 609 ? 7.812 61.594 58.812 1 20.23 609 GLN A N 1
ATOM 4776 C CA . GLN A 1 609 ? 9.117 61.375 59.406 1 20.23 609 GLN A CA 1
ATOM 4777 C C . GLN A 1 609 ? 9.711 60.031 58.906 1 20.23 609 GLN A C 1
ATOM 4779 O O . GLN A 1 609 ? 10.922 59.812 59.031 1 20.23 609 GLN A O 1
ATOM 4784 N N . GLY A 1 610 ? 8.984 59.031 58.5 1 20.55 610 GLY A N 1
ATOM 4785 C CA . GLY A 1 610 ? 9.477 57.719 58.969 1 20.55 610 GLY A CA 1
ATOM 4786 C C . GLY A 1 610 ? 10.727 57.281 58.219 1 20.55 610 GLY A C 1
ATOM 4787 O O . GLY A 1 610 ? 11.016 57.75 57.125 1 20.55 610 GLY A O 1
ATOM 4788 N N . SER A 1 611 ? 11.75 56.75 58.969 1 22.28 611 SER A N 1
ATOM 4789 C CA . SER A 1 611 ? 13.156 56.344 58.844 1 22.28 611 SER A CA 1
ATOM 4790 C C . SER A 1 611 ? 13.297 55.062 58.062 1 22.28 611 SER A C 1
ATOM 4792 O O . SER A 1 611 ? 14.359 54.438 58.062 1 22.28 611 SER A O 1
ATOM 4794 N N . SER A 1 612 ? 12.453 54.719 57.125 1 20.73 612 SER A N 1
ATOM 4795 C CA . SER A 1 612 ? 12.539 53.312 56.75 1 20.73 612 SER A CA 1
ATOM 4796 C C . SER A 1 612 ? 13.891 53 56.094 1 20.73 612 SER A C 1
ATOM 4798 O O . SER A 1 612 ? 14.438 53.812 55.344 1 20.73 612 SER A O 1
ATOM 4800 N N . THR A 1 613 ? 14.641 52.031 56.75 1 23.59 613 THR A N 1
ATOM 4801 C CA . THR A 1 613 ? 15.93 51.406 56.469 1 23.59 613 THR A CA 1
ATOM 4802 C C . THR A 1 613 ? 15.938 50.719 55.094 1 23.59 613 THR A C 1
ATOM 4804 O O . THR A 1 613 ? 15.055 49.938 54.812 1 23.59 613 THR A O 1
ATOM 4807 N N . ARG A 1 614 ? 16.641 51.25 54.094 1 21.69 614 ARG A N 1
ATOM 4808 C CA . ARG A 1 614 ? 16.812 50.906 52.688 1 21.69 614 ARG A CA 1
ATOM 4809 C C . ARG A 1 614 ? 17.625 49.625 52.531 1 21.69 614 ARG A C 1
ATOM 4811 O O . ARG A 1 614 ? 18.812 49.594 52.812 1 21.69 614 ARG A O 1
ATOM 4818 N N . THR A 1 615 ? 17.062 48.531 53.062 1 23.88 615 THR A N 1
ATOM 4819 C CA . THR A 1 615 ? 17.859 47.344 52.719 1 23.88 615 THR A CA 1
ATOM 4820 C C . THR A 1 615 ? 18.141 47.281 51.219 1 23.88 615 THR A C 1
ATOM 4822 O O . THR A 1 615 ? 17.234 47.5 50.406 1 23.88 615 THR A O 1
ATOM 4825 N N . ALA A 1 616 ? 19.438 47.312 50.812 1 23 616 ALA A N 1
ATOM 4826 C CA . ALA A 1 616 ? 20.109 47.344 49.531 1 23 616 ALA A CA 1
ATOM 4827 C C . ALA A 1 616 ? 19.891 46.062 48.75 1 23 616 ALA A C 1
ATOM 4829 O O . ALA A 1 616 ? 20.484 45.031 49.062 1 23 616 ALA A O 1
ATOM 4830 N N . THR A 1 617 ? 18.641 45.594 48.625 1 24.45 617 THR A N 1
ATOM 4831 C CA . THR A 1 617 ? 18.594 44.406 47.781 1 24.45 617 THR A CA 1
ATOM 4832 C C . THR A 1 617 ? 19.328 44.656 46.469 1 24.45 617 THR A C 1
ATOM 4834 O O . THR A 1 617 ? 19.109 45.656 45.812 1 24.45 617 THR A O 1
ATOM 4837 N N . SER A 1 618 ? 20.562 44.125 46.344 1 25.28 618 SER A N 1
ATOM 4838 C CA . SER A 1 618 ? 21.375 44.062 45.125 1 25.28 618 SER A CA 1
ATOM 4839 C C . SER A 1 618 ? 20.531 43.656 43.938 1 25.28 618 SER A C 1
ATOM 4841 O O . SER A 1 618 ? 19.969 42.562 43.906 1 25.28 618 SER A O 1
ATOM 4843 N N . SER A 1 619 ? 19.781 44.562 43.438 1 26.92 619 SER A N 1
ATOM 4844 C CA . SER A 1 619 ? 19.109 44.344 42.156 1 26.92 619 SER A CA 1
ATOM 4845 C C . SER A 1 619 ? 20.047 43.781 41.094 1 26.92 619 SER A C 1
ATOM 4847 O O . SER A 1 619 ? 21.141 44.281 40.906 1 26.92 619 SER A O 1
ATOM 4849 N N . PHE A 1 620 ? 20.25 42.469 41 1 29.12 620 PHE A N 1
ATOM 4850 C CA . PHE A 1 620 ? 20.812 41.906 39.781 1 29.12 620 PHE A CA 1
ATOM 4851 C C . PHE A 1 620 ? 20.547 42.844 38.594 1 29.12 620 PHE A C 1
ATOM 4853 O O . PHE A 1 620 ? 19.406 43.188 38.312 1 29.12 620 PHE A O 1
ATOM 4860 N N . ALA A 1 621 ? 21.469 43.781 38.375 1 30.64 621 ALA A N 1
ATOM 4861 C CA . ALA A 1 621 ? 21.531 44.719 37.25 1 30.64 621 ALA A CA 1
ATOM 4862 C C . ALA A 1 621 ? 21.109 44.062 35.938 1 30.64 621 ALA A C 1
ATOM 4864 O O . ALA A 1 621 ? 21.75 43.094 35.5 1 30.64 621 ALA A O 1
ATOM 4865 N N . ASP A 1 622 ? 19.844 43.906 35.719 1 34.91 622 ASP A N 1
ATOM 4866 C CA . ASP A 1 622 ? 19.297 43.625 34.406 1 34.91 622 ASP A CA 1
ATOM 4867 C C . ASP A 1 622 ? 20.125 44.25 33.281 1 34.91 622 ASP A C 1
ATOM 4869 O O . ASP A 1 622 ? 20.234 45.5 33.219 1 34.91 622 ASP A O 1
ATOM 4873 N N . ALA A 1 623 ? 21.297 43.875 33.062 1 38.59 623 ALA A N 1
ATOM 4874 C CA . ALA A 1 623 ? 21.938 44.438 31.875 1 38.59 623 ALA A CA 1
ATOM 4875 C C . ALA A 1 623 ? 20.891 44.844 30.828 1 38.59 623 ALA A C 1
ATOM 4877 O O . ALA A 1 623 ? 20 44.062 30.516 1 38.59 623 ALA A O 1
ATOM 4878 N N . PRO A 1 624 ? 20.547 46.094 30.609 1 43.34 624 PRO A N 1
ATOM 4879 C CA . PRO A 1 624 ? 19.484 46.5 29.703 1 43.34 624 PRO A CA 1
ATOM 4880 C C . PRO A 1 624 ? 19.531 45.781 28.359 1 43.34 624 PRO A C 1
ATOM 4882 O O . PRO A 1 624 ? 20.484 45.938 27.609 1 43.34 624 PRO A O 1
ATOM 4885 N N . HIS A 1 625 ? 19.141 44.594 28.297 1 56.66 625 HIS A N 1
ATOM 4886 C CA . HIS A 1 625 ? 18.969 44.031 26.953 1 56.66 625 HIS A CA 1
ATOM 4887 C C . HIS A 1 625 ? 18.297 45 26.016 1 56.66 625 HIS A C 1
ATOM 4889 O O . HIS A 1 625 ? 17.328 45.688 26.391 1 56.66 625 HIS A O 1
ATOM 4895 N N . ARG A 1 626 ? 19.016 45.5 25.031 1 75.81 626 ARG A N 1
ATOM 4896 C CA . ARG A 1 626 ? 18.453 46.375 24 1 75.81 626 ARG A CA 1
ATOM 4897 C C . ARG A 1 626 ? 17.188 45.781 23.406 1 75.81 626 ARG A C 1
ATOM 4899 O O . ARG A 1 626 ? 17.156 44.625 22.984 1 75.81 626 ARG A O 1
ATOM 4906 N N . SER A 1 627 ? 16.094 46.406 23.812 1 85.88 627 SER A N 1
ATOM 4907 C CA . SER A 1 627 ? 14.797 46 23.266 1 85.88 627 SER A CA 1
ATOM 4908 C C . SER A 1 627 ? 14.469 46.75 21.984 1 85.88 627 SER A C 1
ATOM 4910 O O . SER A 1 627 ? 14.711 47.969 21.906 1 85.88 627 SER A O 1
ATOM 4912 N N . LEU A 1 628 ? 14.164 46.031 20.969 1 90.25 628 LEU A N 1
ATOM 4913 C CA . LEU A 1 628 ? 13.805 46.625 19.672 1 90.25 628 LEU A CA 1
ATOM 4914 C C . LEU A 1 628 ? 12.367 46.312 19.312 1 90.25 628 LEU A C 1
ATOM 4916 O O . LEU A 1 628 ? 11.992 45.125 19.281 1 90.25 628 LEU A O 1
ATOM 4920 N N . LYS A 1 629 ? 11.516 47.344 19.172 1 91.56 629 LYS A N 1
ATOM 4921 C CA . LYS A 1 629 ? 10.172 47.125 18.641 1 91.56 629 LYS A CA 1
ATOM 4922 C C . LYS A 1 629 ? 10.195 46.969 17.125 1 91.56 629 LYS A C 1
ATOM 4924 O O . LYS A 1 629 ? 10.75 47.812 16.422 1 91.56 629 LYS A O 1
ATOM 4929 N N . CYS A 1 630 ? 9.664 45.875 16.703 1 93.44 630 CYS A N 1
ATOM 4930 C CA . CYS A 1 630 ? 9.812 45.594 15.273 1 93.44 630 CYS A CA 1
ATOM 4931 C C . CYS A 1 630 ? 8.531 44.969 14.703 1 93.44 630 CYS A C 1
ATOM 4933 O O . CYS A 1 630 ? 7.73 44.406 15.438 1 93.44 630 CYS A O 1
ATOM 4935 N N . LEU A 1 631 ? 8.305 45.25 13.445 1 93.19 631 LEU A N 1
ATOM 4936 C CA . LEU A 1 631 ? 7.301 44.562 12.656 1 93.19 631 LEU A CA 1
ATOM 4937 C C . LEU A 1 631 ? 7.844 43.219 12.148 1 93.19 631 LEU A C 1
ATOM 4939 O O . LEU A 1 631 ? 8.93 43.156 11.57 1 93.19 631 LEU A O 1
ATOM 4943 N N . PHE A 1 632 ? 7.121 42.188 12.445 1 95.44 632 PHE A N 1
ATOM 4944 C CA . PHE A 1 632 ? 7.535 40.875 11.969 1 95.44 632 PHE A CA 1
ATOM 4945 C C . PHE A 1 632 ? 7.195 40.719 10.492 1 95.44 632 PHE A C 1
ATOM 4947 O O . PHE A 1 632 ? 6.047 40.906 10.086 1 95.44 632 PHE A O 1
ATOM 4954 N N . LEU A 1 633 ? 8.117 40.281 9.625 1 95.5 633 LEU A N 1
ATOM 4955 C CA . LEU A 1 633 ? 7.906 40.219 8.188 1 95.5 633 LEU A CA 1
ATOM 4956 C C . LEU A 1 633 ? 7.785 38.75 7.734 1 95.5 633 LEU A C 1
ATOM 4958 O O . LEU A 1 633 ? 6.918 38.438 6.922 1 95.5 633 LEU A O 1
ATOM 4962 N N . GLY A 1 634 ? 8.719 37.875 8.242 1 95.38 634 GLY A N 1
ATOM 4963 C CA . GLY A 1 634 ? 8.625 36.469 7.844 1 95.38 634 GLY A CA 1
ATOM 4964 C C . GLY A 1 634 ? 9.945 35.719 7.93 1 95.38 634 GLY A C 1
ATOM 4965 O O . GLY A 1 634 ? 10.945 36.281 8.398 1 95.38 634 GLY A O 1
ATOM 4966 N N . GLU A 1 635 ? 9.938 34.5 7.441 1 94.12 635 GLU A N 1
ATOM 4967 C CA . GLU A 1 635 ? 11.125 33.656 7.504 1 94.12 635 GLU A CA 1
ATOM 4968 C C . GLU A 1 635 ? 12.086 33.969 6.359 1 94.12 635 GLU A C 1
ATOM 4970 O O . GLU A 1 635 ? 11.672 34.469 5.316 1 94.12 635 GLU A O 1
ATOM 4975 N N . CYS A 1 636 ? 13.328 33.688 6.543 1 93.94 636 CYS A N 1
ATOM 4976 C CA . CYS A 1 636 ? 14.352 33.812 5.508 1 93.94 636 CYS A CA 1
ATOM 4977 C C . CYS A 1 636 ? 15.477 32.812 5.727 1 93.94 636 CYS A C 1
ATOM 4979 O O . CYS A 1 636 ? 15.562 32.188 6.789 1 93.94 636 CYS A O 1
ATOM 4981 N N . ALA A 1 637 ? 16.188 32.594 4.668 1 92.31 637 ALA A N 1
ATOM 4982 C CA . ALA A 1 637 ? 17.328 31.672 4.719 1 92.31 637 ALA A CA 1
ATOM 4983 C C . ALA A 1 637 ? 18.516 32.219 3.936 1 92.31 637 ALA A C 1
ATOM 4985 O O . ALA A 1 637 ? 18.328 32.875 2.908 1 92.31 637 ALA A O 1
ATOM 4986 N N . VAL A 1 638 ? 19.641 32.094 4.492 1 92.06 638 VAL A N 1
ATOM 4987 C CA . VAL A 1 638 ? 20.906 32.438 3.855 1 92.06 638 VAL A CA 1
ATOM 4988 C C . VAL A 1 638 ? 21.844 31.234 3.869 1 92.06 638 VAL A C 1
ATOM 4990 O O . VAL A 1 638 ? 22.031 30.609 4.914 1 92.06 638 VAL A O 1
ATOM 4993 N N . HIS A 1 639 ? 22.328 31 2.719 1 87.88 639 HIS A N 1
ATOM 4994 C CA . HIS A 1 639 ? 23.219 29.844 2.617 1 87.88 639 HIS A CA 1
ATOM 4995 C C . HIS A 1 639 ? 24.406 29.969 3.574 1 87.88 639 HIS A C 1
ATOM 4997 O O . HIS A 1 639 ? 25.078 31 3.6 1 87.88 639 HIS A O 1
ATOM 5003 N N . GLY A 1 640 ? 24.547 28.938 4.371 1 84.88 640 GLY A N 1
ATOM 5004 C CA . GLY A 1 640 ? 25.672 28.922 5.277 1 84.88 640 GLY A CA 1
ATOM 5005 C C . GLY A 1 640 ? 25.328 29.359 6.684 1 84.88 640 GLY A C 1
ATOM 5006 O O . GLY A 1 640 ? 26.141 29.203 7.605 1 84.88 640 GLY A O 1
ATOM 5007 N N . LEU A 1 641 ? 24.219 30 6.863 1 89.62 641 LEU A N 1
ATOM 5008 C CA . LEU A 1 641 ? 23.828 30.469 8.188 1 89.62 641 LEU A CA 1
ATOM 5009 C C . LEU A 1 641 ? 22.797 29.547 8.812 1 89.62 641 LEU A C 1
ATOM 5011 O O . LEU A 1 641 ? 21.703 29.375 8.266 1 89.62 641 LEU A O 1
ATOM 5015 N N . ASN A 1 642 ? 23.125 28.922 9.867 1 87.5 642 ASN A N 1
ATOM 5016 C CA . ASN A 1 642 ? 22.234 28.078 10.656 1 87.5 642 ASN A CA 1
ATOM 5017 C C . ASN A 1 642 ? 21.953 28.688 12.031 1 87.5 642 ASN A C 1
ATOM 5019 O O . ASN A 1 642 ? 22.844 28.75 12.875 1 87.5 642 ASN A O 1
ATOM 5023 N N . PRO A 1 643 ? 20.766 29.094 12.211 1 89.69 643 PRO A N 1
ATOM 5024 C CA . PRO A 1 643 ? 20.453 29.781 13.469 1 89.69 643 PRO A CA 1
ATOM 5025 C C . PRO A 1 643 ? 20.797 28.938 14.695 1 89.69 643 PRO A C 1
ATOM 5027 O O . PRO A 1 643 ? 21.266 29.469 15.703 1 89.69 643 PRO A O 1
ATOM 5030 N N . ALA A 1 644 ? 20.578 27.672 14.656 1 81.94 644 ALA A N 1
ATOM 5031 C CA . ALA A 1 644 ? 20.859 26.812 15.805 1 81.94 644 ALA A CA 1
ATOM 5032 C C . ALA A 1 644 ? 22.359 26.781 16.109 1 81.94 644 ALA A C 1
ATOM 5034 O O . ALA A 1 644 ? 22.766 26.828 17.266 1 81.94 644 ALA A O 1
ATOM 5035 N N . GLU A 1 645 ? 23.109 26.75 15.078 1 81.44 645 GLU A N 1
ATOM 5036 C CA . GLU A 1 645 ? 24.562 26.75 15.25 1 81.44 645 GLU A CA 1
ATOM 5037 C C . GLU A 1 645 ? 25.062 28.094 15.742 1 81.44 645 GLU A C 1
ATOM 5039 O O . GLU A 1 645 ? 25.984 28.172 16.562 1 81.44 645 GLU A O 1
ATOM 5044 N N . LEU A 1 646 ? 24.469 29.125 15.266 1 85.44 646 LEU A N 1
ATOM 5045 C CA . LEU A 1 646 ? 24.859 30.484 15.609 1 85.44 646 LEU A CA 1
ATOM 5046 C C . LEU A 1 646 ? 24.594 30.766 17.078 1 85.44 646 LEU A C 1
ATOM 5048 O O . LEU A 1 646 ? 25.438 31.359 17.766 1 85.44 646 LEU A O 1
ATOM 5052 N N . LEU A 1 647 ? 23.438 30.359 17.484 1 85.75 647 LEU A N 1
ATOM 5053 C CA . LEU A 1 647 ? 23.031 30.688 18.859 1 85.75 647 LEU A CA 1
ATOM 5054 C C . LEU A 1 647 ? 23.562 29.641 19.844 1 85.75 647 LEU A C 1
ATOM 5056 O O . LEU A 1 647 ? 23.625 29.906 21.047 1 85.75 647 LEU A O 1
ATOM 5060 N N . GLY A 1 648 ? 23.812 28.453 19.344 1 71.81 648 GLY A N 1
ATOM 5061 C CA . GLY A 1 648 ? 24.438 27.453 20.188 1 71.81 648 GLY A CA 1
ATOM 5062 C C . GLY A 1 648 ? 25.875 27.781 20.531 1 71.81 648 GLY A C 1
ATOM 5063 O O . GLY A 1 648 ? 26.359 27.453 21.625 1 71.81 648 GLY A O 1
ATOM 5064 N N . HIS A 1 649 ? 26.547 28.375 19.531 1 65.75 649 HIS A N 1
ATOM 5065 C CA . HIS A 1 649 ? 27.906 28.797 19.797 1 65.75 649 HIS A CA 1
ATOM 5066 C C . HIS A 1 649 ? 27.953 30.047 20.656 1 65.75 649 HIS A C 1
ATOM 5068 O O . HIS A 1 649 ? 27.016 30.859 20.609 1 65.75 649 HIS A O 1
ATOM 5074 N N . GLN A 1 650 ? 28.547 30.094 21.812 1 59.84 650 GLN A N 1
ATOM 5075 C CA . GLN A 1 650 ? 28.672 31.047 22.906 1 59.84 650 GLN A CA 1
ATOM 5076 C C . GLN A 1 650 ? 28.625 32.469 22.391 1 59.84 650 GLN A C 1
ATOM 5078 O O . GLN A 1 650 ? 29.641 33.031 21.984 1 59.84 650 GLN A O 1
ATOM 5083 N N . VAL A 1 651 ? 27.438 32.906 21.766 1 69 651 VAL A N 1
ATOM 5084 C CA . VAL A 1 651 ? 27.281 34.312 21.531 1 69 651 VAL A CA 1
ATOM 5085 C C . VAL A 1 651 ? 27.375 35.062 22.859 1 69 651 VAL A C 1
ATOM 5087 O O . VAL A 1 651 ? 26.859 34.625 23.875 1 69 651 VAL A O 1
ATOM 5090 N N . ASP A 1 652 ? 28.25 35.969 22.875 1 72.88 652 ASP A N 1
ATOM 5091 C CA . ASP A 1 652 ? 28.422 36.781 24.062 1 72.88 652 ASP A CA 1
ATOM 5092 C C . ASP A 1 652 ? 27.094 37.375 24.531 1 72.88 652 ASP A C 1
ATOM 5094 O O . ASP A 1 652 ? 26.25 37.75 23.703 1 72.88 652 ASP A O 1
ATOM 5098 N N . GLU A 1 653 ? 26.828 37.281 25.719 1 74.81 653 GLU A N 1
ATOM 5099 C CA . GLU A 1 653 ? 25.625 37.812 26.344 1 74.81 653 GLU A CA 1
ATOM 5100 C C . GLU A 1 653 ? 25.375 39.25 25.922 1 74.81 653 GLU A C 1
ATOM 5102 O O . GLU A 1 653 ? 24.234 39.719 25.859 1 74.81 653 GLU A O 1
ATOM 5107 N N . GLU A 1 654 ? 26.453 39.875 25.484 1 76.62 654 GLU A N 1
ATOM 5108 C CA . GLU A 1 654 ? 26.344 41.281 25.094 1 76.62 654 GLU A CA 1
ATOM 5109 C C . GLU A 1 654 ? 25.703 41.438 23.719 1 76.62 654 GLU A C 1
ATOM 5111 O O . GLU A 1 654 ? 25.125 42.469 23.422 1 76.62 654 GLU A O 1
ATOM 5116 N N . GLU A 1 655 ? 25.656 40.344 23 1 84.69 655 GLU A N 1
ATOM 5117 C CA . GLU A 1 655 ? 25.141 40.438 21.641 1 84.69 655 GLU A CA 1
ATOM 5118 C C . GLU A 1 655 ? 23.672 40.031 21.594 1 84.69 655 GLU A C 1
ATOM 5120 O O . GLU A 1 655 ? 22.969 40.281 20.609 1 84.69 655 GLU A O 1
ATOM 5125 N N . MET A 1 656 ? 23.25 39.531 22.688 1 90.19 656 MET A N 1
ATOM 5126 C CA . MET A 1 656 ? 21.859 39.094 22.734 1 90.19 656 MET A CA 1
ATOM 5127 C C . MET A 1 656 ? 20.922 40.281 22.875 1 90.19 656 MET A C 1
ATOM 5129 O O . MET A 1 656 ? 21.203 41.219 23.625 1 90.19 656 MET A O 1
ATOM 5133 N N . MET A 1 657 ? 19.859 40.25 22.047 1 92.25 657 MET A N 1
ATOM 5134 C CA . MET A 1 657 ? 18.875 41.344 22.047 1 92.25 657 MET A CA 1
ATOM 5135 C C . MET A 1 657 ? 17.469 40.781 22.266 1 92.25 657 MET A C 1
ATOM 5137 O O . MET A 1 657 ? 17.219 39.594 22.094 1 92.25 657 MET A O 1
ATOM 5141 N N . GLU A 1 658 ? 16.594 41.688 22.781 1 93.12 658 GLU A N 1
ATOM 5142 C CA . GLU A 1 658 ? 15.172 41.406 22.859 1 93.12 658 GLU A CA 1
ATOM 5143 C C . GLU A 1 658 ? 14.406 42.062 21.734 1 93.12 658 GLU A C 1
ATOM 5145 O O . GLU A 1 658 ? 14.586 43.281 21.469 1 93.12 658 GLU A O 1
ATOM 5150 N N . PHE A 1 659 ? 13.648 41.281 21.062 1 94 659 PHE A N 1
ATOM 5151 C CA . PHE A 1 659 ? 12.852 41.812 19.953 1 94 659 PHE A CA 1
ATOM 5152 C C . PHE A 1 659 ? 11.367 41.75 20.297 1 94 659 PHE A C 1
ATOM 5154 O O . PHE A 1 659 ? 10.828 40.688 20.609 1 94 659 PHE A O 1
ATOM 5161 N N . ASP A 1 660 ? 10.695 42.906 20.297 1 93.38 660 ASP A N 1
ATOM 5162 C CA . ASP A 1 660 ? 9.258 43 20.484 1 93.38 660 ASP A CA 1
ATOM 5163 C C . ASP A 1 660 ? 8.523 43.031 19.156 1 93.38 660 ASP A C 1
ATOM 5165 O O . ASP A 1 660 ? 8.43 44.062 18.5 1 93.38 660 ASP A O 1
ATOM 5169 N N . LEU A 1 661 ? 7.969 41.906 18.812 1 93.12 661 LEU A N 1
ATOM 5170 C CA . LEU A 1 661 ? 7.383 41.688 17.5 1 93.12 661 LEU A CA 1
ATOM 5171 C C . LEU A 1 661 ? 5.91 42.094 17.484 1 93.12 661 LEU A C 1
ATOM 5173 O O . LEU A 1 661 ? 5.148 41.719 18.375 1 93.12 661 LEU A O 1
ATOM 5177 N N . THR A 1 662 ? 5.602 42.844 16.516 1 88.12 662 THR A N 1
ATOM 5178 C CA . THR A 1 662 ? 4.199 43.188 16.266 1 88.12 662 THR A CA 1
ATOM 5179 C C . THR A 1 662 ? 3.746 42.656 14.914 1 88.12 662 THR A C 1
ATOM 5181 O O . THR A 1 662 ? 4.555 42.5 14 1 88.12 662 THR A O 1
ATOM 5184 N N . MET B 1 1 ? -27.641 -12.242 37.531 1 20.06 1 MET B N 1
ATOM 5185 C CA . MET B 1 1 ? -26.375 -12.938 37.281 1 20.06 1 MET B CA 1
ATOM 5186 C C . MET B 1 1 ? -26.609 -14.32 36.688 1 20.06 1 MET B C 1
ATOM 5188 O O . MET B 1 1 ? -26.562 -15.32 37.406 1 20.06 1 MET B O 1
ATOM 5192 N N . ASP B 1 2 ? -27.656 -14.484 35.906 1 23.89 2 ASP B N 1
ATOM 5193 C CA . ASP B 1 2 ? -28.406 -15.688 35.594 1 23.89 2 ASP B CA 1
ATOM 5194 C C . ASP B 1 2 ? -27.531 -16.719 34.875 1 23.89 2 ASP B C 1
ATOM 5196 O O . ASP B 1 2 ? -26.875 -16.391 33.875 1 23.89 2 ASP B O 1
ATOM 5200 N N . ASP B 1 3 ? -27 -17.688 35.562 1 23 3 ASP B N 1
ATOM 5201 C CA . ASP B 1 3 ? -26.234 -18.922 35.406 1 23 3 ASP B CA 1
ATOM 5202 C C . ASP B 1 3 ? -26.844 -19.828 34.344 1 23 3 ASP B C 1
ATOM 5204 O O . ASP B 1 3 ? -26.828 -21.047 34.469 1 23 3 ASP B O 1
ATOM 5208 N N . ARG B 1 4 ? -27.875 -19.375 33.625 1 27.59 4 ARG B N 1
ATOM 5209 C CA . ARG B 1 4 ? -28.469 -20.391 32.781 1 27.59 4 ARG B CA 1
ATOM 5210 C C . ARG B 1 4 ? -27.406 -21.109 31.953 1 27.59 4 ARG B C 1
ATOM 5212 O O . ARG B 1 4 ? -26.672 -20.484 31.172 1 27.59 4 ARG B O 1
ATOM 5219 N N . GLY B 1 5 ? -26.844 -22.234 32.438 1 27.17 5 GLY B N 1
ATOM 5220 C CA . GLY B 1 5 ? -25.875 -23.172 31.922 1 27.17 5 GLY B CA 1
ATOM 5221 C C . GLY B 1 5 ? -26.125 -23.547 30.484 1 27.17 5 GLY B C 1
ATOM 5222 O O . GLY B 1 5 ? -27.25 -23.922 30.125 1 27.17 5 GLY B O 1
ATOM 5223 N N . PHE B 1 6 ? -25.734 -22.766 29.5 1 34.62 6 PHE B N 1
ATOM 5224 C CA . PHE B 1 6 ? -25.812 -23.172 28.109 1 34.62 6 PHE B CA 1
ATOM 5225 C C . PHE B 1 6 ? -25.484 -24.656 27.969 1 34.62 6 PHE B C 1
ATOM 5227 O O . PHE B 1 6 ? -24.406 -25.109 28.359 1 34.62 6 PHE B O 1
ATOM 5234 N N . ILE B 1 7 ? -26.422 -25.5 28.312 1 32.75 7 ILE B N 1
ATOM 5235 C CA . ILE B 1 7 ? -26.297 -26.922 28.031 1 32.75 7 ILE B CA 1
ATOM 5236 C C . ILE B 1 7 ? -25.828 -27.125 26.609 1 32.75 7 ILE B C 1
ATOM 5238 O O . ILE B 1 7 ? -26.547 -26.828 25.656 1 32.75 7 ILE B O 1
ATOM 5242 N N . LEU B 1 8 ? -24.562 -26.922 26.234 1 38.75 8 LEU B N 1
ATOM 5243 C CA . LEU B 1 8 ? -23.969 -27.312 24.969 1 38.75 8 LEU B CA 1
ATOM 5244 C C . LEU B 1 8 ? -24.266 -28.781 24.656 1 38.75 8 LEU B C 1
ATOM 5246 O O . LEU B 1 8 ? -24.156 -29.641 25.531 1 38.75 8 LEU B O 1
ATOM 5250 N N . ASP B 1 9 ? -25.281 -29.109 24.031 1 40.66 9 ASP B N 1
ATOM 5251 C CA . ASP B 1 9 ? -25.469 -30.5 23.625 1 40.66 9 ASP B CA 1
ATOM 5252 C C . ASP B 1 9 ? -24.156 -31.141 23.188 1 40.66 9 ASP B C 1
ATOM 5254 O O . ASP B 1 9 ? -23.406 -30.562 22.406 1 40.66 9 ASP B O 1
ATOM 5258 N N . GLY B 1 10 ? -23.531 -32.031 23.984 1 41.28 10 GLY B N 1
ATOM 5259 C CA . GLY B 1 10 ? -22.25 -32.719 23.953 1 41.28 10 GLY B CA 1
ATOM 5260 C C . GLY B 1 10 ? -21.844 -33.125 22.547 1 41.28 10 GLY B C 1
ATOM 5261 O O . GLY B 1 10 ? -20.672 -33 22.172 1 41.28 10 GLY B O 1
ATOM 5262 N N . HIS B 1 11 ? -22.359 -34.312 21.812 1 45.25 11 HIS B N 1
ATOM 5263 C CA . HIS B 1 11 ? -21.781 -35.031 20.672 1 45.25 11 HIS B CA 1
ATOM 5264 C C . HIS B 1 11 ? -22.312 -34.469 19.359 1 45.25 11 HIS B C 1
ATOM 5266 O O . HIS B 1 11 ? -23.172 -35.094 18.719 1 45.25 11 HIS B O 1
ATOM 5272 N N . ALA B 1 12 ? -22.344 -33.25 19.125 1 55.78 12 ALA B N 1
ATOM 5273 C CA . ALA B 1 12 ? -22.891 -32.75 17.875 1 55.78 12 ALA B CA 1
ATOM 5274 C C . ALA B 1 12 ? -21.984 -33.125 16.703 1 55.78 12 ALA B C 1
ATOM 5276 O O . ALA B 1 12 ? -20.75 -33.094 16.828 1 55.78 12 ALA B O 1
ATOM 5277 N N . THR B 1 13 ? -22.531 -33.938 15.75 1 62.22 13 THR B N 1
ATOM 5278 C CA . THR B 1 13 ? -21.844 -34.219 14.5 1 62.22 13 THR B CA 1
ATOM 5279 C C . THR B 1 13 ? -21.859 -33.031 13.562 1 62.22 13 THR B C 1
ATOM 5281 O O . THR B 1 13 ? -22.578 -32.062 13.805 1 62.22 13 THR B O 1
ATOM 5284 N N . ALA B 1 14 ? -20.938 -32.906 12.633 1 65.81 14 ALA B N 1
ATOM 5285 C CA . ALA B 1 14 ? -20.922 -31.891 11.57 1 65.81 14 ALA B CA 1
ATOM 5286 C C . ALA B 1 14 ? -22.328 -31.672 11 1 65.81 14 ALA B C 1
ATOM 5288 O O . ALA B 1 14 ? -22.688 -30.562 10.633 1 65.81 14 ALA B O 1
ATOM 5289 N N . GLN B 1 15 ? -23.125 -32.656 11.094 1 69.31 15 GLN B N 1
ATOM 5290 C CA . GLN B 1 15 ? -24.453 -32.594 10.508 1 69.31 15 GLN B CA 1
ATOM 5291 C C . GLN B 1 15 ? -25.391 -31.719 11.352 1 69.31 15 GLN B C 1
ATOM 5293 O O . GLN B 1 15 ? -26.359 -31.156 10.836 1 69.31 15 GLN B O 1
ATOM 5298 N N . ASP B 1 16 ? -25 -31.625 12.508 1 72.69 16 ASP B N 1
ATOM 5299 C CA . ASP B 1 16 ? -25.844 -30.844 13.398 1 72.69 16 ASP B CA 1
ATOM 5300 C C . ASP B 1 16 ? -25.531 -29.344 13.273 1 72.69 16 ASP B C 1
ATOM 5302 O O . ASP B 1 16 ? -26.422 -28.516 13.352 1 72.69 16 ASP B O 1
ATOM 5306 N N . VAL B 1 17 ? -24.375 -29.125 12.867 1 84.06 17 VAL B N 1
ATOM 5307 C CA . VAL B 1 17 ? -23.891 -27.75 12.93 1 84.06 17 VAL B CA 1
ATOM 5308 C C . VAL B 1 17 ? -24.125 -27.062 11.578 1 84.06 17 VAL B C 1
ATOM 5310 O O . VAL B 1 17 ? -24.469 -25.875 11.523 1 84.06 17 VAL B O 1
ATOM 5313 N N . TYR B 1 18 ? -24.078 -27.828 10.5 1 91.69 18 TYR B N 1
ATOM 5314 C CA . TYR B 1 18 ? -24.047 -27.219 9.172 1 91.69 18 TYR B CA 1
ATOM 5315 C C . TYR B 1 18 ? -25.375 -27.422 8.453 1 91.69 18 TYR B C 1
ATOM 5317 O O . TYR B 1 18 ? -25.906 -28.531 8.43 1 91.69 18 TYR B O 1
ATOM 5325 N N . SER B 1 19 ? -25.875 -26.328 7.895 1 89.44 19 SER B N 1
ATOM 5326 C CA . SER B 1 19 ? -26.969 -26.391 6.941 1 89.44 19 SER B CA 1
ATOM 5327 C C . SER B 1 19 ? -26.469 -26.578 5.516 1 89.44 19 SER B C 1
ATOM 5329 O O . SER B 1 19 ? -25.312 -26.234 5.215 1 89.44 19 SER B O 1
ATOM 5331 N N . THR B 1 20 ? -27.297 -27.156 4.703 1 91.25 20 THR B N 1
ATOM 5332 C CA . THR B 1 20 ? -26.906 -27.375 3.314 1 91.25 20 THR B CA 1
ATOM 5333 C C . THR B 1 20 ? -26.891 -26.062 2.547 1 91.25 20 THR B C 1
ATOM 5335 O O . THR B 1 20 ? -27.812 -25.25 2.686 1 91.25 20 THR B O 1
ATOM 5338 N N . LEU B 1 21 ? -25.844 -25.828 1.817 1 94.38 21 LEU B N 1
ATOM 5339 C CA . LEU B 1 21 ? -25.688 -24.625 1.01 1 94.38 21 LEU B CA 1
ATOM 5340 C C . LEU B 1 21 ? -26.219 -24.844 -0.401 1 94.38 21 LEU B C 1
ATOM 5342 O O . LEU B 1 21 ? -26.078 -25.938 -0.958 1 94.38 21 LEU B O 1
ATOM 5346 N N . HIS B 1 22 ? -26.859 -23.812 -0.938 1 93.12 22 HIS B N 1
ATOM 5347 C CA . HIS B 1 22 ? -27.375 -23.859 -2.303 1 93.12 22 HIS B CA 1
ATOM 5348 C C . HIS B 1 22 ? -26.812 -22.719 -3.139 1 93.12 22 HIS B C 1
ATOM 5350 O O . HIS B 1 22 ? -26.562 -21.625 -2.613 1 93.12 22 HIS B O 1
ATOM 5356 N N . GLY B 1 23 ? -26.562 -22.984 -4.426 1 92.44 23 GLY B N 1
ATOM 5357 C CA . GLY B 1 23 ? -26.125 -21.938 -5.324 1 92.44 23 GLY B CA 1
ATOM 5358 C C . GLY B 1 23 ? -24.812 -21.312 -4.895 1 92.44 23 GLY B C 1
ATOM 5359 O O . GLY B 1 23 ? -23.828 -22.016 -4.66 1 92.44 23 GLY B O 1
ATOM 5360 N N . ASP B 1 24 ? -24.844 -19.953 -4.754 1 93.31 24 ASP B N 1
ATOM 5361 C CA . ASP B 1 24 ? -23.641 -19.219 -4.398 1 93.31 24 ASP B CA 1
ATOM 5362 C C . ASP B 1 24 ? -23.625 -18.875 -2.912 1 93.31 24 ASP B C 1
ATOM 5364 O O . ASP B 1 24 ? -22.891 -17.984 -2.479 1 93.31 24 ASP B O 1
ATOM 5368 N N . GLU B 1 25 ? -24.391 -19.641 -2.176 1 95.75 25 GLU B N 1
ATOM 5369 C CA . GLU B 1 25 ? -24.5 -19.375 -0.743 1 95.75 25 GLU B CA 1
ATOM 5370 C C . GLU B 1 25 ? -23.203 -19.703 -0.017 1 95.75 25 GLU B C 1
ATOM 5372 O O . GLU B 1 25 ? -22.5 -20.641 -0.38 1 95.75 25 GLU B O 1
ATOM 5377 N N . ILE B 1 26 ? -22.922 -18.891 0.929 1 96.25 26 ILE B N 1
ATOM 5378 C CA . ILE B 1 26 ? -21.828 -19.172 1.84 1 96.25 26 ILE B CA 1
ATOM 5379 C C . ILE B 1 26 ? -22.281 -18.984 3.283 1 96.25 26 ILE B C 1
ATOM 5381 O O . ILE B 1 26 ? -23.344 -18.422 3.531 1 96.25 26 ILE B O 1
ATOM 5385 N N . ARG B 1 27 ? -21.578 -19.562 4.176 1 97.06 27 ARG B N 1
ATOM 5386 C CA . ARG B 1 27 ? -21.812 -19.328 5.594 1 97.06 27 ARG B CA 1
ATOM 5387 C C . ARG B 1 27 ? -20.859 -18.266 6.148 1 97.06 27 ARG B C 1
ATOM 5389 O O . ARG B 1 27 ? -19.688 -18.234 5.793 1 97.06 27 ARG B O 1
ATOM 5396 N N . THR B 1 28 ? -21.391 -17.328 6.914 1 96.88 28 THR B N 1
ATOM 5397 C CA . THR B 1 28 ? -20.562 -16.406 7.684 1 96.88 28 THR B CA 1
ATOM 5398 C C . THR B 1 28 ? -20.641 -16.734 9.172 1 96.88 28 THR B C 1
ATOM 5400 O O . THR B 1 28 ? -21.609 -17.312 9.641 1 96.88 28 THR B O 1
ATOM 5403 N N . LEU B 1 29 ? -19.594 -16.438 9.844 1 97.62 29 LEU B N 1
ATOM 5404 C CA . LEU B 1 29 ? -19.469 -16.703 11.273 1 97.62 29 LEU B CA 1
ATOM 5405 C C . LEU B 1 29 ? -19.781 -15.445 12.078 1 97.62 29 LEU B C 1
ATOM 5407 O O . LEU B 1 29 ? -19.125 -14.414 11.906 1 97.62 29 LEU B O 1
ATOM 5411 N N . LEU B 1 30 ? -20.781 -15.492 12.875 1 97.69 30 LEU B N 1
ATOM 5412 C CA . LEU B 1 30 ? -21.031 -14.445 13.859 1 97.69 30 LEU B CA 1
ATOM 5413 C C . LEU B 1 30 ? -20.359 -14.766 15.188 1 97.69 30 LEU B C 1
ATOM 5415 O O . LEU B 1 30 ? -20.75 -15.711 15.875 1 97.69 30 LEU B O 1
ATOM 5419 N N . LEU B 1 31 ? -19.359 -14.055 15.484 1 98 31 LEU B N 1
ATOM 5420 C CA . LEU B 1 31 ? -18.562 -14.242 16.703 1 98 31 LEU B CA 1
ATOM 5421 C C . LEU B 1 31 ? -19.141 -13.422 17.844 1 98 31 LEU B C 1
ATOM 5423 O O . LEU B 1 31 ? -19.188 -12.188 17.781 1 98 31 LEU B O 1
ATOM 5427 N N . ALA B 1 32 ? -19.531 -14.078 18.875 1 97.38 32 ALA B N 1
ATOM 5428 C CA . ALA B 1 32 ? -20.156 -13.422 20.016 1 97.38 32 ALA B CA 1
ATOM 5429 C C . ALA B 1 32 ? -19.141 -12.594 20.797 1 97.38 32 ALA B C 1
ATOM 5431 O O . ALA B 1 32 ? -17.953 -12.922 20.828 1 97.38 32 ALA B O 1
ATOM 5432 N N . PRO B 1 33 ? -19.688 -11.523 21.422 1 95.56 33 PRO B N 1
ATOM 5433 C CA . PRO B 1 33 ? -18.781 -10.703 22.234 1 95.56 33 PRO B CA 1
ATOM 5434 C C . PRO B 1 33 ? -18.266 -11.445 23.469 1 95.56 33 PRO B C 1
ATOM 5436 O O . PRO B 1 33 ? -18.859 -12.43 23.891 1 95.56 33 PRO B O 1
ATOM 5439 N N . GLY B 1 34 ? -17.078 -10.984 23.938 1 91.38 34 GLY B N 1
ATOM 5440 C CA . GLY B 1 34 ? -16.547 -11.562 25.172 1 91.38 34 GLY B CA 1
ATOM 5441 C C . GLY B 1 34 ? -15.07 -11.312 25.359 1 91.38 34 GLY B C 1
ATOM 5442 O O . GLY B 1 34 ? -14.375 -10.914 24.438 1 91.38 34 GLY B O 1
ATOM 5443 N N . LYS B 1 35 ? -14.734 -11.352 26.641 1 88.62 35 LYS B N 1
ATOM 5444 C CA . LYS B 1 35 ? -13.336 -11.297 27.062 1 88.62 35 LYS B CA 1
ATOM 5445 C C . LYS B 1 35 ? -13.023 -12.406 28.062 1 88.62 35 LYS B C 1
ATOM 5447 O O . LYS B 1 35 ? -13.688 -12.523 29.094 1 88.62 35 LYS B O 1
ATOM 5452 N N . ASN B 1 36 ? -12.148 -13.242 27.781 1 88.75 36 ASN B N 1
ATOM 5453 C CA . ASN B 1 36 ? -11.734 -14.328 28.656 1 88.75 36 ASN B CA 1
ATOM 5454 C C . ASN B 1 36 ? -12.898 -15.273 28.953 1 88.75 36 ASN B C 1
ATOM 5456 O O . ASN B 1 36 ? -13.023 -15.766 30.078 1 88.75 36 ASN B O 1
ATOM 5460 N N . THR B 1 37 ? -13.883 -15.352 28.219 1 92.56 37 THR B N 1
ATOM 5461 C CA . THR B 1 37 ? -14.992 -16.297 28.281 1 92.56 37 THR B CA 1
ATOM 5462 C C . THR B 1 37 ? -14.953 -17.266 27.109 1 92.56 37 THR B C 1
ATOM 5464 O O . THR B 1 37 ? -14.266 -17 26.109 1 92.56 37 THR B O 1
ATOM 5467 N N . PRO B 1 38 ? -15.594 -18.328 27.297 1 94.06 38 PRO B N 1
ATOM 5468 C CA . PRO B 1 38 ? -15.586 -19.266 26.188 1 94.06 38 PRO B CA 1
ATOM 5469 C C . PRO B 1 38 ? -16.078 -18.656 24.875 1 94.06 38 PRO B C 1
ATOM 5471 O O . PRO B 1 38 ? -16.922 -17.75 24.891 1 94.06 38 PRO B O 1
ATOM 5474 N N . ILE B 1 39 ? -15.578 -19.141 23.797 1 96.5 39 ILE B N 1
ATOM 5475 C CA . ILE B 1 39 ? -15.914 -18.609 22.484 1 96.5 39 ILE B CA 1
ATOM 5476 C C . ILE B 1 39 ? -17.25 -19.188 22.016 1 96.5 39 ILE B C 1
ATOM 5478 O O . ILE B 1 39 ? -17.438 -20.406 22 1 96.5 39 ILE B O 1
ATOM 5482 N N . VAL B 1 40 ? -18.156 -18.344 21.75 1 96.69 40 VAL B N 1
ATOM 5483 C CA . VAL B 1 40 ? -19.469 -18.703 21.219 1 96.69 40 VAL B CA 1
ATOM 5484 C C . VAL B 1 40 ? -19.641 -18.078 19.828 1 96.69 40 VAL B C 1
ATOM 5486 O O . VAL B 1 40 ? -19.375 -16.891 19.641 1 96.69 40 VAL B O 1
ATOM 5489 N N . CYS B 1 41 ? -20.031 -18.891 18.844 1 96.44 41 CYS B N 1
ATOM 5490 C CA . CYS B 1 41 ? -20.266 -18.359 17.5 1 96.44 41 CYS B CA 1
ATOM 5491 C C . CYS B 1 41 ? -21.516 -18.969 16.875 1 96.44 41 CYS B C 1
ATOM 5493 O O . CYS B 1 41 ? -22.031 -19.984 17.375 1 96.44 41 CYS B O 1
ATOM 5495 N N . GLU B 1 42 ? -22.031 -18.328 15.938 1 96.62 42 GLU B N 1
ATOM 5496 C CA . GLU B 1 42 ? -23.156 -18.797 15.133 1 96.62 42 GLU B CA 1
ATOM 5497 C C . GLU B 1 42 ? -22.844 -18.688 13.641 1 96.62 42 GLU B C 1
ATOM 5499 O O . GLU B 1 42 ? -22.219 -17.734 13.195 1 96.62 42 GLU B O 1
ATOM 5504 N N . LEU B 1 43 ? -23.281 -19.734 12.93 1 96.75 43 LEU B N 1
ATOM 5505 C CA . LEU B 1 43 ? -23.109 -19.703 11.477 1 96.75 43 LEU B CA 1
ATOM 5506 C C . LEU B 1 43 ? -24.375 -19.203 10.789 1 96.75 43 LEU B C 1
ATOM 5508 O O . LEU B 1 43 ? -25.484 -19.672 11.078 1 96.75 43 LEU B O 1
ATOM 5512 N N . GLN B 1 44 ? -24.203 -18.188 9.945 1 95.25 44 GLN B N 1
ATOM 5513 C CA . GLN B 1 44 ? -25.328 -17.609 9.203 1 95.25 44 GLN B CA 1
ATOM 5514 C C . GLN B 1 44 ? -25.094 -17.75 7.695 1 95.25 44 GLN B C 1
ATOM 5516 O O . GLN B 1 44 ? -24.031 -17.406 7.191 1 95.25 44 GLN B O 1
ATOM 5521 N N . VAL B 1 45 ? -26.125 -18.234 6.953 1 95.75 45 VAL B N 1
ATOM 5522 C CA . VAL B 1 45 ? -26.031 -18.422 5.508 1 95.75 45 VAL B CA 1
ATOM 5523 C C . VAL B 1 45 ? -26.406 -17.125 4.797 1 95.75 45 VAL B C 1
ATOM 5525 O O . VAL B 1 45 ? -27.406 -16.484 5.152 1 95.75 45 VAL B O 1
ATOM 5528 N N . ILE B 1 46 ? -25.594 -16.656 3.92 1 94.88 46 ILE B N 1
ATOM 5529 C CA . ILE B 1 46 ? -25.906 -15.508 3.076 1 94.88 46 ILE B CA 1
ATOM 5530 C C . ILE B 1 46 ? -25.938 -15.938 1.611 1 94.88 46 ILE B C 1
ATOM 5532 O O . ILE B 1 46 ? -25.312 -16.938 1.236 1 94.88 46 ILE B O 1
ATOM 5536 N N . PRO B 1 47 ? -26.609 -15.258 0.736 1 93.81 47 PRO B N 1
ATOM 5537 C CA . PRO B 1 47 ? -26.859 -15.703 -0.639 1 93.81 47 PRO B CA 1
ATOM 5538 C C . PRO B 1 47 ? -25.578 -15.719 -1.484 1 93.81 47 PRO B C 1
ATOM 5540 O O . PRO B 1 47 ? -25.484 -16.5 -2.439 1 93.81 47 PRO B O 1
ATOM 5543 N N . SER B 1 48 ? -24.719 -14.766 -1.225 1 94.69 48 SER B N 1
ATOM 5544 C CA . SER B 1 48 ? -23.469 -14.68 -1.972 1 94.69 48 SER B CA 1
ATOM 5545 C C . SER B 1 48 ? -22.406 -13.922 -1.188 1 94.69 48 SER B C 1
ATOM 5547 O O . SER B 1 48 ? -22.734 -13.211 -0.227 1 94.69 48 SER B O 1
ATOM 5549 N N . PRO B 1 49 ? -21.156 -14.062 -1.597 1 93.5 49 PRO B N 1
ATOM 5550 C CA . PRO B 1 49 ? -20.094 -13.336 -0.894 1 93.5 49 PRO B CA 1
ATOM 5551 C C . PRO B 1 49 ? -20.281 -11.82 -0.967 1 93.5 49 PRO B C 1
ATOM 5553 O O . PRO B 1 49 ? -19.781 -11.094 -0.099 1 93.5 49 PRO B O 1
ATOM 5556 N N . SER B 1 50 ? -21 -11.336 -1.938 1 90.88 50 SER B N 1
ATOM 5557 C CA . SER B 1 50 ? -21.141 -9.898 -2.137 1 90.88 50 SER B CA 1
ATOM 5558 C C . SER B 1 50 ? -22.422 -9.375 -1.526 1 90.88 50 SER B C 1
ATOM 5560 O O . SER B 1 50 ? -22.797 -8.211 -1.726 1 90.88 50 SER B O 1
ATOM 5562 N N . SER B 1 51 ? -23.047 -10.242 -0.729 1 92.25 51 SER B N 1
ATOM 5563 C CA . SER B 1 51 ? -24.406 -9.898 -0.308 1 92.25 51 SER B CA 1
ATOM 5564 C C . SER B 1 51 ? -24.406 -9.273 1.08 1 92.25 51 SER B C 1
ATOM 5566 O O . SER B 1 51 ? -25.438 -8.734 1.524 1 92.25 51 SER B O 1
ATOM 5568 N N . ALA B 1 52 ? -23.312 -9.32 1.765 1 92.88 52 ALA B N 1
ATOM 5569 C CA . ALA B 1 52 ? -23.312 -8.828 3.139 1 92.88 52 ALA B CA 1
ATOM 5570 C C . ALA B 1 52 ? -21.938 -8.312 3.531 1 92.88 52 ALA B C 1
ATOM 5572 O O . ALA B 1 52 ? -20.938 -8.602 2.855 1 92.88 52 ALA B O 1
ATOM 5573 N N . GLN B 1 53 ? -22 -7.547 4.609 1 94.19 53 GLN B N 1
ATOM 5574 C CA . GLN B 1 53 ? -20.766 -7.02 5.191 1 94.19 53 GLN B CA 1
ATOM 5575 C C . GLN B 1 53 ? -20.141 -8.031 6.137 1 94.19 53 GLN B C 1
ATOM 5577 O O . GLN B 1 53 ? -20.766 -8.484 7.094 1 94.19 53 GLN B O 1
ATOM 5582 N N . PHE B 1 54 ? -18.922 -8.422 5.887 1 96.62 54 PHE B N 1
ATOM 5583 C CA . PHE B 1 54 ? -18.156 -9.289 6.781 1 96.62 54 PHE B CA 1
ATOM 5584 C C . PHE B 1 54 ? -16.672 -9.211 6.484 1 96.62 54 PHE B C 1
ATOM 5586 O O . PHE B 1 54 ? -16.25 -8.594 5.504 1 96.62 54 PHE B O 1
ATOM 5593 N N . GLU B 1 55 ? -15.828 -9.648 7.379 1 97.94 55 GLU B N 1
ATOM 5594 C CA . GLU B 1 55 ? -14.383 -9.742 7.23 1 97.94 55 GLU B CA 1
ATOM 5595 C C . GLU B 1 55 ? -13.938 -11.195 7.043 1 97.94 55 GLU B C 1
ATOM 5597 O O . GLU B 1 55 ? -14.633 -12.117 7.469 1 97.94 55 GLU B O 1
ATOM 5602 N N . ALA B 1 56 ? -12.891 -11.406 6.309 1 98.5 56 ALA B N 1
ATOM 5603 C CA . ALA B 1 56 ? -12.367 -12.75 6.125 1 98.5 56 ALA B CA 1
ATOM 5604 C C . ALA B 1 56 ? -11.039 -12.93 6.852 1 98.5 56 ALA B C 1
ATOM 5606 O O . ALA B 1 56 ? -10.195 -12.023 6.844 1 98.5 56 ALA B O 1
ATOM 5607 N N . LEU B 1 57 ? -10.914 -14.07 7.461 1 98.5 57 LEU B N 1
ATOM 5608 C CA . LEU B 1 57 ? -9.672 -14.414 8.148 1 98.5 57 LEU B CA 1
ATOM 5609 C C . LEU B 1 57 ? -8.727 -15.172 7.223 1 98.5 57 LEU B C 1
ATOM 5611 O O . LEU B 1 57 ? -9.148 -16.094 6.512 1 98.5 57 LEU B O 1
ATOM 5615 N N . SER B 1 58 ? -7.496 -14.766 7.039 1 98.44 58 SER B N 1
ATOM 5616 C CA . SER B 1 58 ? -6.41 -15.461 6.359 1 98.44 58 SER B CA 1
ATOM 5617 C C . SER B 1 58 ? -5.316 -15.867 7.34 1 98.44 58 SER B C 1
ATOM 5619 O O . SER B 1 58 ? -4.688 -15.016 7.969 1 98.44 58 SER B O 1
ATOM 5621 N N . TYR B 1 59 ? -5.156 -17.156 7.531 1 97.25 59 TYR B N 1
ATOM 5622 C CA . TYR B 1 59 ? -4.258 -17.672 8.555 1 97.25 59 TYR B CA 1
ATOM 5623 C C . TYR B 1 59 ? -3.748 -19.062 8.18 1 97.25 59 TYR B C 1
ATOM 5625 O O . TYR B 1 59 ? -4.27 -19.688 7.258 1 97.25 59 TYR B O 1
ATOM 5633 N N . VAL B 1 60 ? -2.635 -19.453 8.781 1 95.94 60 VAL B N 1
ATOM 5634 C CA . VAL B 1 60 ? -2.123 -20.812 8.609 1 95.94 60 VAL B CA 1
ATOM 5635 C C . VAL B 1 60 ? -2.752 -21.734 9.656 1 95.94 60 VAL B C 1
ATOM 5637 O O . VAL B 1 60 ? -2.748 -21.438 10.852 1 95.94 60 VAL B O 1
ATOM 5640 N N . TRP B 1 61 ? -3.336 -22.797 9.227 1 91.94 61 TRP B N 1
ATOM 5641 C CA . TRP B 1 61 ? -4.027 -23.719 10.117 1 91.94 61 TRP B CA 1
ATOM 5642 C C . TRP B 1 61 ? -3.074 -24.266 11.172 1 91.94 61 TRP B C 1
ATOM 5644 O O . TRP B 1 61 ? -3.465 -24.484 12.32 1 91.94 61 TRP B O 1
ATOM 5654 N N . GLY B 1 62 ? -1.693 -24.422 10.703 1 86.31 62 GLY B N 1
ATOM 5655 C CA . GLY B 1 62 ? -0.723 -25.016 11.602 1 86.31 62 GLY B CA 1
ATOM 5656 C C . GLY B 1 62 ? -0.999 -26.469 11.898 1 86.31 62 GLY B C 1
ATOM 5657 O O . GLY B 1 62 ? -1.252 -27.266 10.977 1 86.31 62 GLY B O 1
ATOM 5658 N N . ASP B 1 63 ? -0.895 -26.797 13.227 1 82.81 63 ASP B N 1
ATOM 5659 C CA . ASP B 1 63 ? -1.204 -28.156 13.664 1 82.81 63 ASP B CA 1
ATOM 5660 C C . ASP B 1 63 ? -2.682 -28.484 13.453 1 82.81 63 ASP B C 1
ATOM 5662 O O . ASP B 1 63 ? -3.557 -27.766 13.945 1 82.81 63 ASP B O 1
ATOM 5666 N N . THR B 1 64 ? -2.936 -29.531 12.695 1 82.56 64 THR B N 1
ATOM 5667 C CA . THR B 1 64 ? -4.297 -29.859 12.289 1 82.56 64 THR B CA 1
ATOM 5668 C C . THR B 1 64 ? -5.062 -30.5 13.445 1 82.56 64 THR B C 1
ATOM 5670 O O . THR B 1 64 ? -6.273 -30.703 13.359 1 82.56 64 THR B O 1
ATOM 5673 N N . ALA B 1 65 ? -4.328 -30.672 14.492 1 83.75 65 ALA B N 1
ATOM 5674 C CA . ALA B 1 65 ? -5.027 -31.219 15.656 1 83.75 65 ALA B CA 1
ATOM 5675 C C . ALA B 1 65 ? -6.066 -30.219 16.188 1 83.75 65 ALA B C 1
ATOM 5677 O O . ALA B 1 65 ? -5.77 -29.031 16.344 1 83.75 65 ALA B O 1
ATOM 5678 N N . LYS B 1 66 ? -7.258 -30.672 16.219 1 85.5 66 LYS B N 1
ATOM 5679 C CA . LYS B 1 66 ? -8.336 -29.859 16.766 1 85.5 66 LYS B CA 1
ATOM 5680 C C . LYS B 1 66 ? -8.414 -29.969 18.281 1 85.5 66 LYS B C 1
ATOM 5682 O O . LYS B 1 66 ? -9.203 -30.75 18.812 1 85.5 66 LYS B O 1
ATOM 5687 N N . SER B 1 67 ? -7.68 -29.047 19 1 85.5 67 SER B N 1
ATOM 5688 C CA . SER B 1 67 ? -7.398 -29.219 20.422 1 85.5 67 SER B CA 1
ATOM 5689 C C . SER B 1 67 ? -8.273 -28.297 21.266 1 85.5 67 SER B C 1
ATOM 5691 O O . SER B 1 67 ? -8.344 -28.453 22.484 1 85.5 67 SER B O 1
ATOM 5693 N N . ASN B 1 68 ? -8.984 -27.359 20.688 1 92.25 68 ASN B N 1
ATOM 5694 C CA . ASN B 1 68 ? -9.742 -26.375 21.453 1 92.25 68 ASN B CA 1
ATOM 5695 C C . ASN B 1 68 ? -11.234 -26.438 21.125 1 92.25 68 ASN B C 1
ATOM 5697 O O . ASN B 1 68 ? -11.609 -26.578 19.969 1 92.25 68 ASN B O 1
ATOM 5701 N N . ALA B 1 69 ? -12.008 -26.328 22.141 1 92.12 69 ALA B N 1
ATOM 5702 C CA . ALA B 1 69 ? -13.461 -26.422 21.953 1 92.12 69 ALA B CA 1
ATOM 5703 C C . ALA B 1 69 ? -14.094 -25.031 21.953 1 92.12 69 ALA B C 1
ATOM 5705 O O . ALA B 1 69 ? -13.719 -24.172 22.75 1 92.12 69 ALA B O 1
ATOM 5706 N N . ILE B 1 70 ? -15.016 -24.859 21.016 1 94.31 70 ILE B N 1
ATOM 5707 C CA . ILE B 1 70 ? -15.836 -23.656 20.969 1 94.31 70 ILE B CA 1
ATOM 5708 C C . ILE B 1 70 ? -17.312 -24.047 20.828 1 94.31 70 ILE B C 1
ATOM 5710 O O . ILE B 1 70 ? -17.625 -25.203 20.578 1 94.31 70 ILE B O 1
ATOM 5714 N N . SER B 1 71 ? -18.141 -23.062 21.125 1 94.19 71 SER B N 1
ATOM 5715 C CA . SER B 1 71 ? -19.562 -23.281 20.875 1 94.19 71 SER B CA 1
ATOM 5716 C C . SER B 1 71 ? -19.969 -22.734 19.516 1 94.19 71 SER B C 1
ATOM 5718 O O . SER B 1 71 ? -19.781 -21.547 19.234 1 94.19 71 SER B O 1
ATOM 5720 N N . CYS B 1 72 ? -20.484 -23.594 18.688 1 93.81 72 CYS B N 1
ATOM 5721 C CA . CYS B 1 72 ? -20.938 -23.203 17.359 1 93.81 72 CYS B CA 1
ATOM 5722 C C . CYS B 1 72 ? -22.375 -23.656 17.109 1 93.81 72 CYS B C 1
ATOM 5724 O O . CYS B 1 72 ? -22.641 -24.859 17.062 1 93.81 72 CYS B O 1
ATOM 5726 N N . ASN B 1 73 ? -23.219 -22.75 16.875 1 93.56 73 ASN B N 1
ATOM 5727 C CA . ASN B 1 73 ? -24.641 -23.047 16.719 1 93.56 73 ASN B CA 1
ATOM 5728 C C . ASN B 1 73 ? -25.172 -23.844 17.891 1 93.56 73 ASN B C 1
ATOM 5730 O O . ASN B 1 73 ? -25.969 -24.766 17.719 1 93.56 73 ASN B O 1
ATOM 5734 N N . GLY B 1 74 ? -24.625 -23.531 19.047 1 90 74 GLY B N 1
ATOM 5735 C CA . GLY B 1 74 ? -25.109 -24.156 20.266 1 90 74 GLY B CA 1
ATOM 5736 C C . GLY B 1 74 ? -24.469 -25.516 20.531 1 90 74 GLY B C 1
ATOM 5737 O O . GLY B 1 74 ? -24.781 -26.172 21.531 1 90 74 GLY B O 1
ATOM 5738 N N . PHE B 1 75 ? -23.578 -25.906 19.672 1 90.5 75 PHE B N 1
ATOM 5739 C CA . PHE B 1 75 ? -22.922 -27.203 19.812 1 90.5 75 PHE B CA 1
ATOM 5740 C C . PHE B 1 75 ? -21.438 -27.031 20.094 1 90.5 75 PHE B C 1
ATOM 5742 O O . PHE B 1 75 ? -20.828 -26.031 19.688 1 90.5 75 PHE B O 1
ATOM 5749 N N . ASP B 1 76 ? -20.891 -28.016 20.719 1 88.94 76 ASP B N 1
ATOM 5750 C CA . ASP B 1 76 ? -19.438 -28.031 20.906 1 88.94 76 ASP B CA 1
ATOM 5751 C C . ASP B 1 76 ? -18.719 -28.375 19.609 1 88.94 76 ASP B C 1
ATOM 5753 O O . ASP B 1 76 ? -19.094 -29.328 18.906 1 88.94 76 ASP B O 1
ATOM 5757 N N . PHE B 1 77 ? -17.828 -27.594 19.312 1 90 77 PHE B N 1
ATOM 5758 C CA . PHE B 1 77 ? -17.062 -27.766 18.078 1 90 77 PHE B CA 1
ATOM 5759 C C . PHE B 1 77 ? -15.578 -27.562 18.344 1 90 77 PHE B C 1
ATOM 5761 O O . PHE B 1 77 ? -15.188 -26.625 19.062 1 90 77 PHE B O 1
ATOM 5768 N N . THR B 1 78 ? -14.773 -28.453 17.844 1 90.88 78 THR B N 1
ATOM 5769 C CA . THR B 1 78 ? -13.336 -28.344 18.078 1 90.88 78 THR B CA 1
ATOM 5770 C C . THR B 1 78 ? -12.641 -27.656 16.906 1 90.88 78 THR B C 1
ATOM 5772 O O . THR B 1 78 ? -12.992 -27.891 15.75 1 90.88 78 THR B O 1
ATOM 5775 N N . VAL B 1 79 ? -11.711 -26.766 17.203 1 92.56 79 VAL B N 1
ATOM 5776 C CA . VAL B 1 79 ? -10.961 -26.031 16.203 1 92.56 79 VAL B CA 1
ATOM 5777 C C . VAL B 1 79 ? -9.461 -26.125 16.5 1 92.56 79 VAL B C 1
ATOM 5779 O O . VAL B 1 79 ? -9.07 -26.609 17.562 1 92.56 79 VAL B O 1
ATOM 5782 N N . THR B 1 80 ? -8.656 -25.766 15.562 1 93.69 80 THR B N 1
ATOM 5783 C CA . THR B 1 80 ? -7.207 -25.766 15.742 1 93.69 80 THR B CA 1
ATOM 5784 C C . THR B 1 80 ? -6.789 -24.672 16.719 1 93.69 80 THR B C 1
ATOM 5786 O O . THR B 1 80 ? -7.551 -23.734 16.969 1 93.69 80 THR B O 1
ATOM 5789 N N . GLU B 1 81 ? -5.594 -24.812 17.25 1 93.81 81 GLU B N 1
ATOM 5790 C CA . GLU B 1 81 ? -5.059 -23.812 18.156 1 93.81 81 GLU B CA 1
ATOM 5791 C C . GLU B 1 81 ? -4.93 -22.453 17.469 1 93.81 81 GLU B C 1
ATOM 5793 O O . GLU B 1 81 ? -5.219 -21.422 18.078 1 93.81 81 GLU B O 1
ATOM 5798 N N . SER B 1 82 ? -4.465 -22.5 16.234 1 94.12 82 SER B N 1
ATOM 5799 C CA . SER B 1 82 ? -4.285 -21.266 15.477 1 94.12 82 SER B CA 1
ATOM 5800 C C . SER B 1 82 ? -5.598 -20.5 15.344 1 94.12 82 SER B C 1
ATOM 5802 O O . SER B 1 82 ? -5.641 -19.297 15.578 1 94.12 82 SER B O 1
ATOM 5804 N N . LEU B 1 83 ? -6.668 -21.203 15.031 1 96.12 83 LEU B N 1
ATOM 5805 C CA . LEU B 1 83 ? -7.969 -20.562 14.883 1 96.12 83 LEU B CA 1
ATOM 5806 C C . LEU B 1 83 ? -8.5 -20.094 16.234 1 96.12 83 LEU B C 1
ATOM 5808 O O . LEU B 1 83 ? -9.062 -19 16.344 1 96.12 83 LEU B O 1
ATOM 5812 N N . TYR B 1 84 ? -8.336 -20.922 17.25 1 95.69 84 TYR B N 1
ATOM 5813 C CA . TYR B 1 84 ? -8.812 -20.578 18.578 1 95.69 84 TYR B CA 1
ATOM 5814 C C . TYR B 1 84 ? -8.211 -19.266 19.062 1 95.69 84 TYR B C 1
ATOM 5816 O O . TYR B 1 84 ? -8.922 -18.391 19.547 1 95.69 84 TYR B O 1
ATOM 5824 N N . THR B 1 85 ? -6.938 -19.141 18.891 1 95.12 85 THR B N 1
ATOM 5825 C CA . THR B 1 85 ? -6.254 -17.938 19.344 1 95.12 85 THR B CA 1
ATOM 5826 C C . THR B 1 85 ? -6.672 -16.734 18.516 1 95.12 85 THR B C 1
ATOM 5828 O O . THR B 1 85 ? -6.812 -15.625 19.031 1 95.12 85 THR B O 1
ATOM 5831 N N . ALA B 1 86 ? -6.852 -16.891 17.203 1 96.69 86 ALA B N 1
ATOM 5832 C CA . ALA B 1 86 ? -7.309 -15.805 16.344 1 96.69 86 ALA B CA 1
ATOM 5833 C C . ALA B 1 86 ? -8.68 -15.289 16.781 1 96.69 86 ALA B C 1
ATOM 5835 O O . ALA B 1 86 ? -8.867 -14.086 16.953 1 96.69 86 ALA B O 1
ATOM 5836 N N . LEU B 1 87 ? -9.633 -16.219 17 1 97.06 87 LEU B N 1
ATOM 5837 C CA . LEU B 1 87 ? -10.984 -15.844 17.391 1 97.06 87 LEU B CA 1
ATOM 5838 C C . LEU B 1 87 ? -10.984 -15.148 18.75 1 97.06 87 LEU B C 1
ATOM 5840 O O . LEU B 1 87 ? -11.734 -14.188 18.953 1 97.06 87 LEU B O 1
ATOM 5844 N N . THR B 1 88 ? -10.141 -15.633 19.641 1 95.81 88 THR B N 1
ATOM 5845 C CA . THR B 1 88 ? -10.039 -15.016 20.953 1 95.81 88 THR B CA 1
ATOM 5846 C C . THR B 1 88 ? -9.617 -13.555 20.844 1 95.81 88 THR B C 1
ATOM 5848 O O . THR B 1 88 ? -10.188 -12.68 21.5 1 95.81 88 THR B O 1
ATOM 5851 N N . HIS B 1 89 ? -8.688 -13.281 19.984 1 94.44 89 HIS B N 1
ATOM 5852 C CA . HIS B 1 89 ? -8.117 -11.945 19.875 1 94.44 89 HIS B CA 1
ATOM 5853 C C . HIS B 1 89 ? -9.023 -11.031 19.047 1 94.44 89 HIS B C 1
ATOM 5855 O O . HIS B 1 89 ? -8.969 -9.805 19.188 1 94.44 89 HIS B O 1
ATOM 5861 N N . LEU B 1 90 ? -9.883 -11.586 18.203 1 95.19 90 LEU B N 1
ATOM 5862 C CA . LEU B 1 90 ? -10.672 -10.789 17.266 1 95.19 90 LEU B CA 1
ATOM 5863 C C . LEU B 1 90 ? -12.031 -10.43 17.859 1 95.19 90 LEU B C 1
ATOM 5865 O O . LEU B 1 90 ? -12.789 -9.664 17.266 1 95.19 90 LEU B O 1
ATOM 5869 N N . ARG B 1 91 ? -12.359 -10.914 18.984 1 95.25 91 ARG B N 1
ATOM 5870 C CA . ARG B 1 91 ? -13.641 -10.648 19.625 1 95.25 91 ARG B CA 1
ATOM 5871 C C . ARG B 1 91 ? -13.734 -9.188 20.062 1 95.25 91 ARG B C 1
ATOM 5873 O O . ARG B 1 91 ? -12.766 -8.617 20.562 1 95.25 91 ARG B O 1
ATOM 5880 N N . TYR B 1 92 ? -14.898 -8.633 19.781 1 93.19 92 TYR B N 1
ATOM 5881 C CA . TYR B 1 92 ? -15.25 -7.359 20.406 1 93.19 92 TYR B CA 1
ATOM 5882 C C . TYR B 1 92 ? -15.773 -7.578 21.828 1 93.19 92 TYR B C 1
ATOM 5884 O O . TYR B 1 92 ? -16.312 -8.641 22.141 1 93.19 92 TYR B O 1
ATOM 5892 N N . PRO B 1 93 ? -15.641 -6.602 22.594 1 88.19 93 PRO B N 1
ATOM 5893 C CA . PRO B 1 93 ? -16.125 -6.773 23.969 1 88.19 93 PRO B CA 1
ATOM 5894 C C . PRO B 1 93 ? -17.641 -6.762 24.062 1 88.19 93 PRO B C 1
ATOM 5896 O O . PRO B 1 93 ? -18.219 -7.48 24.891 1 88.19 93 PRO B O 1
ATOM 5899 N N . ASP B 1 94 ? -18.281 -5.98 23.109 1 87.25 94 ASP B N 1
ATOM 5900 C CA . ASP B 1 94 ? -19.703 -5.742 23.375 1 87.25 94 ASP B CA 1
ATOM 5901 C C . ASP B 1 94 ? -20.531 -5.926 22.109 1 87.25 94 ASP B C 1
ATOM 5903 O O . ASP B 1 94 ? -21.719 -5.613 22.094 1 87.25 94 ASP B O 1
ATOM 5907 N N . SER B 1 95 ? -19.891 -6.344 21.094 1 92.88 95 SER B N 1
ATOM 5908 C CA . SER B 1 95 ? -20.625 -6.469 19.844 1 92.88 95 SER B CA 1
ATOM 5909 C C . SER B 1 95 ? -20.234 -7.738 19.094 1 92.88 95 SER B C 1
ATOM 5911 O O . SER B 1 95 ? -19.125 -8.258 19.266 1 92.88 95 SER B O 1
ATOM 5913 N N . TRP B 1 96 ? -21.234 -8.234 18.344 1 95.06 96 TRP B N 1
ATOM 5914 C CA . TRP B 1 96 ? -20.953 -9.359 17.453 1 95.06 96 TRP B CA 1
ATOM 5915 C C . TRP B 1 96 ? -20.031 -8.938 16.312 1 95.06 96 TRP B C 1
ATOM 5917 O O . TRP B 1 96 ? -20.078 -7.789 15.859 1 95.06 96 TRP B O 1
ATOM 5927 N N . ARG B 1 97 ? -19.234 -9.797 15.953 1 96.69 97 ARG B N 1
ATOM 5928 C CA . ARG B 1 97 ? -18.375 -9.594 14.797 1 96.69 97 ARG B CA 1
ATOM 5929 C C . ARG B 1 97 ? -18.656 -10.641 13.719 1 96.69 97 ARG B C 1
ATOM 5931 O O . ARG B 1 97 ? -18.75 -11.828 14.008 1 96.69 97 ARG B O 1
ATOM 5938 N N . ARG B 1 98 ? -18.906 -10.203 12.492 1 97.38 98 ARG B N 1
ATOM 5939 C CA . ARG B 1 98 ? -19.172 -11.133 11.398 1 97.38 98 ARG B CA 1
ATOM 5940 C C . ARG B 1 98 ? -17.906 -11.438 10.617 1 97.38 98 ARG B C 1
ATOM 5942 O O . ARG B 1 98 ? -17.297 -10.547 10.031 1 97.38 98 ARG B O 1
ATOM 5949 N N . LEU B 1 99 ? -17.531 -12.734 10.547 1 98.12 99 LEU B N 1
ATOM 5950 C CA . LEU B 1 99 ? -16.297 -13.203 9.914 1 98.12 99 LEU B CA 1
ATOM 5951 C C . LEU B 1 99 ? -16.578 -14.344 8.945 1 98.12 99 LEU B C 1
ATOM 5953 O O . LEU B 1 99 ? -17.641 -14.953 9 1 98.12 99 LEU B O 1
ATOM 5957 N N . TRP B 1 100 ? -15.742 -14.492 8 1 98.25 100 TRP B N 1
ATOM 5958 C CA . TRP B 1 100 ? -15.641 -15.742 7.25 1 98.25 100 TRP B CA 1
ATOM 5959 C C . TRP B 1 100 ? -14.328 -16.453 7.566 1 98.25 100 TRP B C 1
ATOM 5961 O O . TRP B 1 100 ? -13.25 -15.867 7.484 1 98.25 100 TRP B O 1
ATOM 5971 N N . VAL B 1 101 ? -14.477 -17.672 7.996 1 97.25 101 VAL B N 1
ATOM 5972 C CA . VAL B 1 101 ? -13.352 -18.531 8.367 1 97.25 101 VAL B CA 1
ATOM 5973 C C . VAL B 1 101 ? -13.492 -19.891 7.684 1 97.25 101 VAL B C 1
ATOM 5975 O O . VAL B 1 101 ? -14.477 -20.609 7.902 1 97.25 101 VAL B O 1
ATOM 5978 N N . ASP B 1 102 ? -12.531 -20.297 6.898 1 95.06 102 ASP B N 1
ATOM 5979 C CA . ASP B 1 102 ? -12.648 -21.484 6.07 1 95.06 102 ASP B CA 1
ATOM 5980 C C . ASP B 1 102 ? -12.875 -22.734 6.926 1 95.06 102 ASP B C 1
ATOM 5982 O O . ASP B 1 102 ? -13.688 -23.594 6.578 1 95.06 102 ASP B O 1
ATOM 5986 N N . GLN B 1 103 ? -12.219 -22.844 8.086 1 92.75 103 GLN B N 1
ATOM 5987 C CA . GLN B 1 103 ? -12.305 -24.031 8.93 1 92.75 103 GLN B CA 1
ATOM 5988 C C . GLN B 1 103 ? -13.719 -24.219 9.461 1 92.75 103 GLN B C 1
ATOM 5990 O O . GLN B 1 103 ? -14.148 -25.359 9.703 1 92.75 103 GLN B O 1
ATOM 5995 N N . LEU B 1 104 ? -14.445 -23.125 9.625 1 94.81 104 LEU B N 1
ATOM 5996 C CA . LEU B 1 104 ? -15.758 -23.203 10.266 1 94.81 104 LEU B CA 1
ATOM 5997 C C . LEU B 1 104 ? -16.859 -22.953 9.25 1 94.81 104 LEU B C 1
ATOM 5999 O O . LEU B 1 104 ? -17.906 -23.609 9.297 1 94.81 104 LEU B O 1
ATOM 6003 N N . CYS B 1 105 ? -16.656 -22.062 8.359 1 96.94 105 CYS B N 1
ATOM 6004 C CA . CYS B 1 105 ? -17.703 -21.656 7.434 1 96.94 105 CYS B CA 1
ATOM 6005 C C . CYS B 1 105 ? -17.891 -22.688 6.328 1 96.94 105 CYS B C 1
ATOM 6007 O O . CYS B 1 105 ? -18.906 -22.688 5.629 1 96.94 105 CYS B O 1
ATOM 6009 N N . ILE B 1 106 ? -16.906 -23.531 6.141 1 95.44 106 ILE B N 1
ATOM 6010 C CA . ILE B 1 106 ? -16.984 -24.641 5.195 1 95.44 106 ILE B CA 1
ATOM 6011 C C . ILE B 1 106 ? -17.094 -25.969 5.953 1 95.44 106 ILE B C 1
ATOM 6013 O O . ILE B 1 106 ? -16.328 -26.219 6.883 1 95.44 106 ILE B O 1
ATOM 6017 N N . ASN B 1 107 ? -18.047 -26.797 5.605 1 93.25 107 ASN B N 1
ATOM 6018 C CA . ASN B 1 107 ? -18.062 -28.156 6.137 1 93.25 107 ASN B CA 1
ATOM 6019 C C . ASN B 1 107 ? -16.938 -29 5.562 1 93.25 107 ASN B C 1
ATOM 6021 O O . ASN B 1 107 ? -17.062 -29.562 4.473 1 93.25 107 ASN B O 1
ATOM 6025 N N . GLN B 1 108 ? -15.906 -29.141 6.309 1 88.94 108 GLN B N 1
ATOM 6026 C CA . GLN B 1 108 ? -14.68 -29.797 5.855 1 88.94 108 GLN B CA 1
ATOM 6027 C C . GLN B 1 108 ? -14.898 -31.281 5.641 1 88.94 108 GLN B C 1
ATOM 6029 O O . GLN B 1 108 ? -14.062 -31.953 5.023 1 88.94 108 GLN B O 1
ATOM 6034 N N . LEU B 1 109 ? -16.031 -31.812 6.125 1 86.62 109 LEU B N 1
ATOM 6035 C CA . LEU B 1 109 ? -16.281 -33.25 6.062 1 86.62 109 LEU B CA 1
ATOM 6036 C C . LEU B 1 109 ? -17.109 -33.594 4.832 1 86.62 109 LEU B C 1
ATOM 6038 O O . LEU B 1 109 ? -17.312 -34.781 4.531 1 86.62 109 LEU B O 1
ATOM 6042 N N . GLU B 1 110 ? -17.578 -32.562 4.176 1 88.31 110 GLU B N 1
ATOM 6043 C CA . GLU B 1 110 ? -18.344 -32.781 2.951 1 88.31 110 GLU B CA 1
ATOM 6044 C C . GLU B 1 110 ? -17.578 -32.312 1.727 1 88.31 110 GLU B C 1
ATOM 6046 O O . GLU B 1 110 ? -17.531 -31.109 1.44 1 88.31 110 GLU B O 1
ATOM 6051 N N . ASP B 1 111 ? -17.094 -33.25 0.936 1 84.31 111 ASP B N 1
ATOM 6052 C CA . ASP B 1 111 ? -16.172 -32.969 -0.154 1 84.31 111 ASP B CA 1
ATOM 6053 C C . ASP B 1 111 ? -16.828 -32.094 -1.225 1 84.31 111 ASP B C 1
ATOM 6055 O O . ASP B 1 111 ? -16.203 -31.219 -1.799 1 84.31 111 ASP B O 1
ATOM 6059 N N . HIS B 1 112 ? -18.016 -32.406 -1.507 1 85.19 112 HIS B N 1
ATOM 6060 C CA . HIS B 1 112 ? -18.703 -31.625 -2.533 1 85.19 112 HIS B CA 1
ATOM 6061 C C . HIS B 1 112 ? -18.812 -30.156 -2.139 1 85.19 112 HIS B C 1
ATOM 6063 O O . HIS B 1 112 ? -18.531 -29.266 -2.951 1 85.19 112 HIS B O 1
ATOM 6069 N N . GLU B 1 113 ? -19.234 -29.922 -0.921 1 90.88 113 GLU B N 1
ATOM 6070 C CA . GLU B 1 113 ? -19.297 -28.547 -0.431 1 90.88 113 GLU B CA 1
ATOM 6071 C C . GLU B 1 113 ? -17.922 -27.906 -0.418 1 90.88 113 GLU B C 1
ATOM 6073 O O . GLU B 1 113 ? -17.766 -26.734 -0.806 1 90.88 113 GLU B O 1
ATOM 6078 N N . LEU B 1 114 ? -17.016 -28.672 0.051 1 90.75 114 LEU B N 1
ATOM 6079 C CA . LEU B 1 114 ? -15.648 -28.172 0.127 1 90.75 114 LEU B CA 1
ATOM 6080 C C . LEU B 1 114 ? -15.164 -27.688 -1.236 1 90.75 114 LEU B C 1
ATOM 6082 O O . LEU B 1 114 ? -14.68 -26.562 -1.362 1 90.75 114 LEU B O 1
ATOM 6086 N N . MET B 1 115 ? -15.336 -28.469 -2.232 1 87.5 115 MET B N 1
ATOM 6087 C CA . MET B 1 115 ? -14.852 -28.141 -3.568 1 87.5 115 MET B CA 1
ATOM 6088 C C . MET B 1 115 ? -15.602 -26.938 -4.133 1 87.5 115 MET B C 1
ATOM 6090 O O . MET B 1 115 ? -15 -26.078 -4.773 1 87.5 115 MET B O 1
ATOM 6094 N N . LYS B 1 116 ? -16.844 -26.891 -3.877 1 90.19 116 LYS B N 1
ATOM 6095 C CA . LYS B 1 116 ? -17.641 -25.75 -4.348 1 90.19 116 LYS B CA 1
ATOM 6096 C C . LYS B 1 116 ? -17.203 -24.453 -3.68 1 90.19 116 LYS B C 1
ATOM 6098 O O . LYS B 1 116 ? -17.078 -23.422 -4.34 1 90.19 116 LYS B O 1
ATOM 6103 N N . GLN B 1 117 ? -17 -24.5 -2.402 1 94 117 GLN B N 1
ATOM 6104 C CA . GLN B 1 117 ? -16.578 -23.328 -1.656 1 94 117 GLN B CA 1
ATOM 6105 C C . GLN B 1 117 ? -15.164 -22.906 -2.047 1 94 117 GLN B C 1
ATOM 6107 O O . GLN B 1 117 ? -14.867 -21.703 -2.121 1 94 117 GLN B O 1
ATOM 6112 N N . VAL B 1 118 ? -14.312 -23.891 -2.285 1 92.5 118 VAL B N 1
ATOM 6113 C CA . VAL B 1 118 ? -12.961 -23.609 -2.754 1 92.5 118 VAL B CA 1
ATOM 6114 C C . VAL B 1 118 ? -13.016 -22.859 -4.086 1 92.5 118 VAL B C 1
ATOM 6116 O O . VAL B 1 118 ? -12.289 -21.891 -4.297 1 92.5 118 VAL B O 1
ATOM 6119 N N . ALA B 1 119 ? -13.906 -23.25 -4.953 1 90.81 119 ALA B N 1
ATOM 6120 C CA . ALA B 1 119 ? -14.07 -22.609 -6.258 1 90.81 119 ALA B CA 1
ATOM 6121 C C . ALA B 1 119 ? -14.57 -21.188 -6.105 1 90.81 119 ALA B C 1
ATOM 6123 O O . ALA B 1 119 ? -14.32 -20.344 -6.969 1 90.81 119 ALA B O 1
ATOM 6124 N N . MET B 1 120 ? -15.18 -20.844 -4.973 1 94.06 120 MET B N 1
ATOM 6125 C CA . MET B 1 120 ? -15.789 -19.531 -4.758 1 94.06 120 MET B CA 1
ATOM 6126 C C . MET B 1 120 ? -14.875 -18.641 -3.936 1 94.06 120 MET B C 1
ATOM 6128 O O . MET B 1 120 ? -15.172 -17.453 -3.727 1 94.06 120 MET B O 1
ATOM 6132 N N . MET B 1 121 ? -13.773 -19.156 -3.488 1 94.69 121 MET B N 1
ATOM 6133 C CA . MET B 1 121 ? -12.914 -18.422 -2.562 1 94.69 121 MET B CA 1
ATOM 6134 C C . MET B 1 121 ? -12.367 -17.156 -3.213 1 94.69 121 MET B C 1
ATOM 6136 O O . MET B 1 121 ? -12.148 -16.156 -2.535 1 94.69 121 MET B O 1
ATOM 6140 N N . GLY B 1 122 ? -12.133 -17.25 -4.562 1 94.44 122 GLY B N 1
ATOM 6141 C CA . GLY B 1 122 ? -11.695 -16.047 -5.25 1 94.44 122 GLY B CA 1
ATOM 6142 C C . GLY B 1 122 ? -12.664 -14.891 -5.09 1 94.44 122 GLY B C 1
ATOM 6143 O O . GLY B 1 122 ? -12.266 -13.789 -4.695 1 94.44 122 GLY B O 1
ATOM 6144 N N . LYS B 1 123 ? -13.906 -15.188 -5.348 1 94.31 123 LYS B N 1
ATOM 6145 C CA . LYS B 1 123 ? -14.945 -14.18 -5.203 1 94.31 123 LYS B CA 1
ATOM 6146 C C . LYS B 1 123 ? -15.109 -13.758 -3.742 1 94.31 123 LYS B C 1
ATOM 6148 O O . LYS B 1 123 ? -15.32 -12.578 -3.449 1 94.31 123 LYS B O 1
ATOM 6153 N N . LEU B 1 124 ? -15.016 -14.688 -2.91 1 96.44 124 LEU B N 1
ATOM 6154 C CA . LEU B 1 124 ? -15.18 -14.445 -1.481 1 96.44 124 LEU B CA 1
ATOM 6155 C C . LEU B 1 124 ? -14.141 -13.453 -0.977 1 96.44 124 LEU B C 1
ATOM 6157 O O . LEU B 1 124 ? -14.492 -12.398 -0.442 1 96.44 124 LEU B O 1
ATOM 6161 N N . TYR B 1 125 ? -12.852 -13.703 -1.181 1 97.12 125 TYR B N 1
ATOM 6162 C CA . TYR B 1 125 ? -11.789 -12.867 -0.645 1 97.12 125 TYR B CA 1
ATOM 6163 C C . TYR B 1 125 ? -11.734 -11.523 -1.363 1 97.12 125 TYR B C 1
ATOM 6165 O O . TYR B 1 125 ? -11.242 -10.539 -0.811 1 97.12 125 TYR B O 1
ATOM 6173 N N . SER B 1 126 ? -12.273 -11.43 -2.506 1 94.88 126 SER B N 1
ATOM 6174 C CA . SER B 1 126 ? -12.289 -10.172 -3.244 1 94.88 126 SER B CA 1
ATOM 6175 C C . SER B 1 126 ? -13.477 -9.305 -2.824 1 94.88 126 SER B C 1
ATOM 6177 O O . SER B 1 126 ? -13.5 -8.102 -3.113 1 94.88 126 SER B O 1
ATOM 6179 N N . SER B 1 127 ? -14.438 -9.883 -2.148 1 93.38 127 SER B N 1
ATOM 6180 C CA . SER B 1 127 ? -15.672 -9.172 -1.873 1 93.38 127 SER B CA 1
ATOM 6181 C C . SER B 1 127 ? -15.742 -8.727 -0.415 1 93.38 127 SER B C 1
ATOM 6183 O O . SER B 1 127 ? -16.609 -7.922 -0.045 1 93.38 127 SER B O 1
ATOM 6185 N N . VAL B 1 128 ? -14.844 -9.203 0.394 1 95.94 128 VAL B N 1
ATOM 6186 C CA . VAL B 1 128 ? -14.898 -8.93 1.826 1 95.94 128 VAL B CA 1
ATOM 6187 C C . VAL B 1 128 ? -14.492 -7.48 2.09 1 95.94 128 VAL B C 1
ATOM 6189 O O . VAL B 1 128 ? -13.805 -6.859 1.275 1 95.94 128 VAL B O 1
ATOM 6192 N N . CYS B 1 129 ? -14.961 -6.945 3.287 1 94.38 129 CYS B N 1
ATOM 6193 C CA . CYS B 1 129 ? -14.555 -5.605 3.697 1 94.38 129 CYS B CA 1
ATOM 6194 C C . CYS B 1 129 ? -13.039 -5.523 3.865 1 94.38 129 CYS B C 1
ATOM 6196 O O . CYS B 1 129 ? -12.406 -4.578 3.387 1 94.38 129 CYS B O 1
ATOM 6198 N N . ARG B 1 130 ? -12.609 -6.441 4.531 1 96.5 130 ARG B N 1
ATOM 6199 C CA . ARG B 1 130 ? -11.156 -6.535 4.676 1 96.5 130 ARG B CA 1
ATOM 6200 C C . ARG B 1 130 ? -10.734 -7.961 5.02 1 96.5 130 ARG B C 1
ATOM 6202 O O . ARG B 1 130 ? -11.539 -8.75 5.52 1 96.5 130 ARG B O 1
ATOM 6209 N N . VAL B 1 131 ? -9.562 -8.281 4.594 1 98.38 131 VAL B N 1
ATOM 6210 C CA . VAL B 1 131 ? -8.938 -9.539 4.973 1 98.38 131 VAL B CA 1
ATOM 6211 C C . VAL B 1 131 ? -8.031 -9.328 6.184 1 98.38 131 VAL B C 1
ATOM 6213 O O . VAL B 1 131 ? -7.25 -8.375 6.219 1 98.38 131 VAL B O 1
ATOM 6216 N N . ILE B 1 132 ? -8.219 -10.117 7.242 1 98.38 132 ILE B N 1
ATOM 6217 C CA . ILE B 1 132 ? -7.383 -10.07 8.438 1 98.38 132 ILE B CA 1
ATOM 6218 C C . ILE B 1 132 ? -6.32 -11.156 8.367 1 98.38 132 ILE B C 1
ATOM 6220 O O . ILE B 1 132 ? -6.625 -12.344 8.508 1 98.38 132 ILE B O 1
ATOM 6224 N N . VAL B 1 133 ? -5.098 -10.773 8.086 1 98.25 133 VAL B N 1
ATOM 6225 C CA . VAL B 1 133 ? -3.967 -11.695 8.109 1 98.25 133 VAL B CA 1
ATOM 6226 C C . VAL B 1 133 ? -3.555 -11.969 9.555 1 98.25 133 VAL B C 1
ATOM 6228 O O . VAL B 1 133 ? -3.137 -11.055 10.273 1 98.25 133 VAL B O 1
ATOM 6231 N N . TRP B 1 134 ? -3.691 -13.18 10.016 1 97.81 134 TRP B N 1
ATOM 6232 C CA . TRP B 1 134 ? -3.375 -13.555 11.391 1 97.81 134 TRP B CA 1
ATOM 6233 C C . TRP B 1 134 ? -2.041 -14.297 11.461 1 97.81 134 TRP B C 1
ATOM 6235 O O . TRP B 1 134 ? -1.901 -15.391 10.906 1 97.81 134 TRP B O 1
ATOM 6245 N N . LEU B 1 135 ? -1.023 -13.75 12.148 1 95.25 135 LEU B N 1
ATOM 6246 C CA . LEU B 1 135 ? 0.318 -14.32 12.203 1 95.25 135 LEU B CA 1
ATOM 6247 C C . LEU B 1 135 ? 0.521 -15.109 13.492 1 95.25 135 LEU B C 1
ATOM 6249 O O . LEU B 1 135 ? 1.581 -15.703 13.703 1 95.25 135 LEU B O 1
ATOM 6253 N N . GLY B 1 136 ? -0.495 -15.109 14.438 1 93.62 136 GLY B N 1
ATOM 6254 C CA . GLY B 1 136 ? -0.377 -15.859 15.672 1 93.62 136 GLY B CA 1
ATOM 6255 C C . GLY B 1 136 ? -0.399 -14.984 16.906 1 93.62 136 GLY B C 1
ATOM 6256 O O . GLY B 1 136 ? -0.718 -13.797 16.828 1 93.62 136 GLY B O 1
ATOM 6257 N N . LYS B 1 137 ? -0.101 -15.625 18.016 1 89.94 137 LYS B N 1
ATOM 6258 C CA . LYS B 1 137 ? -0.077 -14.93 19.312 1 89.94 137 LYS B CA 1
ATOM 6259 C C . LYS B 1 137 ? 1.11 -13.977 19.391 1 89.94 137 LYS B C 1
ATOM 6261 O O . LYS B 1 137 ? 2.027 -14.039 18.578 1 89.94 137 LYS B O 1
ATOM 6266 N N . TYR B 1 138 ? 1.007 -13.172 20.359 1 83.38 138 TYR B N 1
ATOM 6267 C CA . TYR B 1 138 ? 2.062 -12.188 20.578 1 83.38 138 TYR B CA 1
ATOM 6268 C C . TYR B 1 138 ? 3.422 -12.867 20.703 1 83.38 138 TYR B C 1
ATOM 6270 O O . TYR B 1 138 ? 3.549 -13.898 21.359 1 83.38 138 TYR B O 1
ATOM 6278 N N . ASP B 1 139 ? 4.293 -12.328 20 1 82.81 139 ASP B N 1
ATOM 6279 C CA . ASP B 1 139 ? 5.699 -12.719 19.969 1 82.81 139 ASP B CA 1
ATOM 6280 C C . ASP B 1 139 ? 6.605 -11.492 20.047 1 82.81 139 ASP B C 1
ATOM 6282 O O . ASP B 1 139 ? 6.426 -10.523 19.312 1 82.81 139 ASP B O 1
ATOM 6286 N N . GLN B 1 140 ? 7.484 -11.516 21.031 1 84.19 140 GLN B N 1
ATOM 6287 C CA . GLN B 1 140 ? 8.359 -10.367 21.25 1 84.19 140 GLN B CA 1
ATOM 6288 C C . GLN B 1 140 ? 9.125 -10.008 19.984 1 84.19 140 GLN B C 1
ATOM 6290 O O . GLN B 1 140 ? 9.312 -8.828 19.672 1 84.19 140 GLN B O 1
ATOM 6295 N N . LYS B 1 141 ? 9.547 -11.055 19.344 1 82.75 141 LYS B N 1
ATOM 6296 C CA . LYS B 1 141 ? 10.273 -10.812 18.109 1 82.75 141 LYS B CA 1
ATOM 6297 C C . LYS B 1 141 ? 9.414 -10.062 17.094 1 82.75 141 LYS B C 1
ATOM 6299 O O . LYS B 1 141 ? 9.875 -9.117 16.469 1 82.75 141 LYS B O 1
ATOM 6304 N N . MET B 1 142 ? 8.188 -10.453 17.047 1 86.81 142 MET B N 1
ATOM 6305 C CA . MET B 1 142 ? 7.27 -9.805 16.109 1 86.81 142 MET B CA 1
ATOM 6306 C C . MET B 1 142 ? 6.953 -8.383 16.562 1 86.81 142 MET B C 1
ATOM 6308 O O . MET B 1 142 ? 6.777 -7.488 15.734 1 86.81 142 MET B O 1
ATOM 6312 N N . SER B 1 143 ? 6.883 -8.234 17.875 1 87.12 143 SER B N 1
ATOM 6313 C CA . SER B 1 143 ? 6.633 -6.895 18.391 1 87.12 143 SER B CA 1
ATOM 6314 C C . SER B 1 143 ? 7.719 -5.918 17.969 1 87.12 143 SER B C 1
ATOM 6316 O O . SER B 1 143 ? 7.426 -4.805 17.516 1 87.12 143 SER B O 1
ATOM 6318 N N . PHE B 1 144 ? 8.914 -6.41 18.047 1 83.62 144 PHE B N 1
ATOM 6319 C CA . PHE B 1 144 ? 10.031 -5.582 17.609 1 83.62 144 PHE B CA 1
ATOM 6320 C C . PHE B 1 144 ? 9.977 -5.328 16.109 1 83.62 144 PHE B C 1
ATOM 6322 O O . PHE B 1 144 ? 10.281 -4.223 15.656 1 83.62 144 PHE B O 1
ATOM 6329 N N . ALA B 1 145 ? 9.641 -6.32 15.422 1 85.75 145 ALA B N 1
ATOM 6330 C CA . ALA B 1 145 ? 9.562 -6.195 13.969 1 85.75 145 ALA B CA 1
ATOM 6331 C C . ALA B 1 145 ? 8.508 -5.172 13.562 1 85.75 145 ALA B C 1
ATOM 6333 O O . ALA B 1 145 ? 8.75 -4.324 12.703 1 85.75 145 ALA B O 1
ATOM 6334 N N . PHE B 1 146 ? 7.383 -5.234 14.203 1 86.88 146 PHE B N 1
ATOM 6335 C CA . PHE B 1 146 ? 6.301 -4.297 13.938 1 86.88 146 PHE B CA 1
ATOM 6336 C C . PHE B 1 146 ? 6.734 -2.867 14.234 1 86.88 146 PHE B C 1
ATOM 6338 O O . PHE B 1 146 ? 6.465 -1.952 13.453 1 86.88 146 PHE B O 1
ATOM 6345 N N . GLU B 1 147 ? 7.375 -2.766 15.305 1 82.19 147 GLU B N 1
ATOM 6346 C CA . GLU B 1 147 ? 7.852 -1.451 15.727 1 82.19 147 GLU B CA 1
ATOM 6347 C C . GLU B 1 147 ? 8.852 -0.878 14.727 1 82.19 147 GLU B C 1
ATOM 6349 O O . GLU B 1 147 ? 8.797 0.307 14.391 1 82.19 147 GLU B O 1
ATOM 6354 N N . LEU B 1 148 ? 9.672 -1.688 14.281 1 77.38 148 LEU B N 1
ATOM 6355 C CA . LEU B 1 148 ? 10.711 -1.245 13.352 1 77.38 148 LEU B CA 1
ATOM 6356 C C . LEU B 1 148 ? 10.102 -0.808 12.023 1 77.38 148 LEU B C 1
ATOM 6358 O O . LEU B 1 148 ? 10.523 0.194 11.445 1 77.38 148 LEU B O 1
ATOM 6362 N N . VAL B 1 149 ? 9.195 -1.556 11.516 1 79.94 149 VAL B N 1
ATOM 6363 C CA . VAL B 1 149 ? 8.523 -1.188 10.273 1 79.94 149 VAL B CA 1
ATOM 6364 C C . VAL B 1 149 ? 7.824 0.16 10.438 1 79.94 149 VAL B C 1
ATOM 6366 O O . VAL B 1 149 ? 7.848 0.996 9.531 1 79.94 149 VAL B O 1
ATOM 6369 N N . GLN B 1 150 ? 7.336 0.31 11.586 1 73.56 150 GLN B N 1
ATOM 6370 C CA . GLN B 1 150 ? 6.586 1.532 11.852 1 73.56 150 GLN B CA 1
ATOM 6371 C C . GLN B 1 150 ? 7.523 2.705 12.125 1 73.56 150 GLN B C 1
ATOM 6373 O O . GLN B 1 150 ? 7.156 3.861 11.914 1 73.56 150 GLN B O 1
ATOM 6378 N N . GLU B 1 151 ? 8.719 2.412 12.562 1 66.75 151 GLU B N 1
ATOM 6379 C CA . GLU B 1 151 ? 9.656 3.467 12.93 1 66.75 151 GLU B CA 1
ATOM 6380 C C . GLU B 1 151 ? 10.508 3.883 11.734 1 66.75 151 GLU B C 1
ATOM 6382 O O . GLU B 1 151 ? 11.023 5.004 11.688 1 66.75 151 GLU B O 1
ATOM 6387 N N . THR B 1 152 ? 10.719 2.955 10.867 1 61.97 152 THR B N 1
ATOM 6388 C CA . THR B 1 152 ? 11.617 3.27 9.758 1 61.97 152 THR B CA 1
ATOM 6389 C C . THR B 1 152 ? 10.969 4.262 8.797 1 61.97 152 THR B C 1
ATOM 6391 O O . THR B 1 152 ? 9.805 4.098 8.422 1 61.97 152 THR B O 1
ATOM 6394 N N . SER B 1 153 ? 11.57 5.566 8.82 1 52.16 153 SER B N 1
ATOM 6395 C CA . SER B 1 153 ? 11.07 6.621 7.945 1 52.16 153 SER B CA 1
ATOM 6396 C C . SER B 1 153 ? 11.219 6.23 6.477 1 52.16 153 SER B C 1
ATOM 6398 O O . SER B 1 153 ? 12.234 5.652 6.082 1 52.16 153 SER B O 1
ATOM 6400 N N . LEU B 1 154 ? 10.133 6.02 5.812 1 54.28 154 LEU B N 1
ATOM 6401 C CA . LEU B 1 154 ? 10.18 5.879 4.359 1 54.28 154 LEU B CA 1
ATOM 6402 C C . LEU B 1 154 ? 10.719 7.148 3.709 1 54.28 154 LEU B C 1
ATOM 6404 O O . LEU B 1 154 ? 10.109 8.211 3.818 1 54.28 154 LEU B O 1
ATOM 6408 N N . SER B 1 155 ? 11.945 7.629 4.141 1 43.81 155 SER B N 1
ATOM 6409 C CA . SER B 1 155 ? 12.617 8.859 3.723 1 43.81 155 SER B CA 1
ATOM 6410 C C . SER B 1 155 ? 12.172 9.281 2.326 1 43.81 155 SER B C 1
ATOM 6412 O O . SER B 1 155 ? 11.75 8.445 1.521 1 43.81 155 SER B O 1
ATOM 6414 N N . SER B 1 156 ? 11.922 10.438 2.217 1 41.44 156 SER B N 1
ATOM 6415 C CA . SER B 1 156 ? 11.617 11.281 1.064 1 41.44 156 SER B CA 1
ATOM 6416 C C . SER B 1 156 ? 12.359 10.805 -0.178 1 41.44 156 SER B C 1
ATOM 6418 O O . SER B 1 156 ? 12.172 11.352 -1.269 1 41.44 156 SER B O 1
ATOM 6420 N N . SER B 1 157 ? 13.516 10.102 0.02 1 38.34 157 SER B N 1
ATOM 6421 C CA . SER B 1 157 ? 14.156 9.609 -1.197 1 38.34 157 SER B CA 1
ATOM 6422 C C . SER B 1 157 ? 13.203 8.742 -2.012 1 38.34 157 SER B C 1
ATOM 6424 O O . SER B 1 157 ? 13.586 8.188 -3.043 1 38.34 157 SER B O 1
ATOM 6426 N N . LEU B 1 158 ? 12.32 8.219 -1.412 1 39.06 158 LEU B N 1
ATOM 6427 C CA . LEU B 1 158 ? 11.375 7.402 -2.172 1 39.06 158 LEU B CA 1
ATOM 6428 C C . LEU B 1 158 ? 11.109 8.016 -3.545 1 39.06 158 LEU B C 1
ATOM 6430 O O . LEU B 1 158 ? 10.844 7.293 -4.508 1 39.06 158 LEU B O 1
ATOM 6434 N N . VAL B 1 159 ? 11.125 9.445 -3.631 1 35.5 159 VAL B N 1
ATOM 6435 C CA . VAL B 1 159 ? 10.867 10.117 -4.898 1 35.5 159 VAL B CA 1
ATOM 6436 C C . VAL B 1 159 ? 12.188 10.523 -5.551 1 35.5 159 VAL B C 1
ATOM 6438 O O . VAL B 1 159 ? 12.234 10.797 -6.754 1 35.5 159 VAL B O 1
ATOM 6441 N N . ARG B 1 160 ? 13.383 10.844 -4.957 1 31.98 160 ARG B N 1
ATOM 6442 C CA . ARG B 1 160 ? 14.555 11.32 -5.672 1 31.98 160 ARG B CA 1
ATOM 6443 C C . ARG B 1 160 ? 15.391 10.156 -6.191 1 31.98 160 ARG B C 1
ATOM 6445 O O . ARG B 1 160 ? 15.859 9.32 -5.414 1 31.98 160 ARG B O 1
ATOM 6452 N N . SER B 1 161 ? 15.188 9.672 -7.262 1 30.17 161 SER B N 1
ATOM 6453 C CA . SER B 1 161 ? 16.047 8.844 -8.094 1 30.17 161 SER B CA 1
ATOM 6454 C C . SER B 1 161 ? 17.469 9.391 -8.125 1 30.17 161 SER B C 1
ATOM 6456 O O . SER B 1 161 ? 18.203 9.18 -9.094 1 30.17 161 SER B O 1
ATOM 6458 N N . ASP B 1 162 ? 17.984 10.422 -7.375 1 28.36 162 ASP B N 1
ATOM 6459 C CA . ASP B 1 162 ? 19.359 10.805 -7.648 1 28.36 162 ASP B CA 1
ATOM 6460 C C . ASP B 1 162 ? 20.328 9.68 -7.277 1 28.36 162 ASP B C 1
ATOM 6462 O O . ASP B 1 162 ? 21.094 9.805 -6.32 1 28.36 162 ASP B O 1
ATOM 6466 N N . PHE B 1 163 ? 20 8.492 -7.164 1 27.88 163 PHE B N 1
ATOM 6467 C CA . PHE B 1 163 ? 21.141 7.57 -7.191 1 27.88 163 PHE B CA 1
ATOM 6468 C C . PHE B 1 163 ? 22.031 7.855 -8.383 1 27.88 163 PHE B C 1
ATOM 6470 O O . PHE B 1 163 ? 23.047 7.172 -8.586 1 27.88 163 PHE B O 1
ATOM 6477 N N . LEU B 1 164 ? 21.641 8.664 -9.367 1 25.61 164 LEU B N 1
ATOM 6478 C CA . LEU B 1 164 ? 22.484 8.773 -10.555 1 25.61 164 LEU B CA 1
ATOM 6479 C C . LEU B 1 164 ? 23.688 9.68 -10.305 1 25.61 164 LEU B C 1
ATOM 6481 O O . LEU B 1 164 ? 24.547 9.836 -11.172 1 25.61 164 LEU B O 1
ATOM 6485 N N . HIS B 1 165 ? 23.609 10.695 -9.531 1 25.81 165 HIS B N 1
ATOM 6486 C CA . HIS B 1 165 ? 24.828 11.469 -9.719 1 25.81 165 HIS B CA 1
ATOM 6487 C C . HIS B 1 165 ? 26.016 10.789 -9.047 1 25.81 165 HIS B C 1
ATOM 6489 O O . HIS B 1 165 ? 26.047 10.656 -7.82 1 25.81 165 HIS B O 1
ATOM 6495 N N . SER B 1 166 ? 26.641 9.938 -9.75 1 24.66 166 SER B N 1
ATOM 6496 C CA . SER B 1 166 ? 28.047 9.617 -9.547 1 24.66 166 SER B CA 1
ATOM 6497 C C . SER B 1 166 ? 28.906 10.875 -9.398 1 24.66 166 SER B C 1
ATOM 6499 O O . SER B 1 166 ? 28.891 11.734 -10.281 1 24.66 166 SER B O 1
ATOM 6501 N N . SER B 1 167 ? 29.078 11.445 -8.234 1 26.16 167 SER B N 1
ATOM 6502 C CA . SER B 1 167 ? 30.172 12.414 -8.078 1 26.16 167 SER B CA 1
ATOM 6503 C C . SER B 1 167 ? 31.422 11.945 -8.789 1 26.16 167 SER B C 1
ATOM 6505 O O . SER B 1 167 ? 32.062 10.969 -8.367 1 26.16 167 SER B O 1
ATOM 6507 N N . SER B 1 168 ? 31.594 11.969 -10.07 1 25.31 168 SER B N 1
ATOM 6508 C CA . SER B 1 168 ? 32.906 11.922 -10.703 1 25.31 168 SER B CA 1
ATOM 6509 C C . SER B 1 168 ? 33.812 13.062 -10.211 1 25.31 168 SER B C 1
ATOM 6511 O O . SER B 1 168 ? 34.781 13.406 -10.867 1 25.31 168 SER B O 1
ATOM 6513 N N . GLY B 1 169 ? 33.406 14.008 -9.367 1 24.17 169 GLY B N 1
ATOM 6514 C CA . GLY B 1 169 ? 34.562 14.898 -9.25 1 24.17 169 GLY B CA 1
ATOM 6515 C C . GLY B 1 169 ? 35.781 14.211 -8.68 1 24.17 169 GLY B C 1
ATOM 6516 O O . GLY B 1 169 ? 35.688 13.156 -8.062 1 24.17 169 GLY B O 1
ATOM 6517 N N . PRO B 1 170 ? 36.938 14.383 -9.375 1 23.05 170 PRO B N 1
ATOM 6518 C CA . PRO B 1 170 ? 38.219 13.844 -8.922 1 23.05 170 PRO B CA 1
ATOM 6519 C C . PRO B 1 170 ? 38.469 14.102 -7.438 1 23.05 170 PRO B C 1
ATOM 6521 O O . PRO B 1 170 ? 38.219 15.195 -6.941 1 23.05 170 PRO B O 1
ATOM 6524 N N . SER B 1 171 ? 38.125 13.18 -6.652 1 23.16 171 SER B N 1
ATOM 6525 C CA . SER B 1 171 ? 38.719 13.242 -5.316 1 23.16 171 SER B CA 1
ATOM 6526 C C . SER B 1 171 ? 40.188 13.633 -5.367 1 23.16 171 SER B C 1
ATOM 6528 O O . SER B 1 171 ? 41.031 12.867 -5.863 1 23.16 171 SER B O 1
ATOM 6530 N N . THR B 1 172 ? 40.469 14.844 -5.742 1 21.2 172 THR B N 1
ATOM 6531 C CA . THR B 1 172 ? 41.875 15.156 -5.531 1 21.2 172 THR B CA 1
ATOM 6532 C C . THR B 1 172 ? 42.312 14.766 -4.117 1 21.2 172 THR B C 1
ATOM 6534 O O . THR B 1 172 ? 41.562 14.984 -3.156 1 21.2 172 THR B O 1
ATOM 6537 N N . PRO B 1 173 ? 43.188 13.758 -4.059 1 21.67 173 PRO B N 1
ATOM 6538 C CA . PRO B 1 173 ? 43.812 13.352 -2.801 1 21.67 173 PRO B CA 1
ATOM 6539 C C . PRO B 1 173 ? 44.281 14.539 -1.963 1 21.67 173 PRO B C 1
ATOM 6541 O O . PRO B 1 173 ? 45 15.406 -2.467 1 21.67 173 PRO B O 1
ATOM 6544 N N . ARG B 1 174 ? 43.312 15.008 -1.193 1 19.98 174 ARG B N 1
ATOM 6545 C CA . ARG B 1 174 ? 43.875 15.992 -0.289 1 19.98 174 ARG B CA 1
ATOM 6546 C C . ARG B 1 174 ? 45.188 15.492 0.304 1 19.98 174 ARG B C 1
ATOM 6548 O O . ARG B 1 174 ? 45.281 14.359 0.772 1 19.98 174 ARG B O 1
ATOM 6555 N N . ARG B 1 175 ? 46.281 16.078 -0.022 1 18.22 175 ARG B N 1
ATOM 6556 C CA . ARG B 1 175 ? 47.625 15.992 0.514 1 18.22 175 ARG B CA 1
ATOM 6557 C C . ARG B 1 175 ? 47.625 15.898 2.037 1 18.22 175 ARG B C 1
ATOM 6559 O O . ARG B 1 175 ? 46.906 16.641 2.701 1 18.22 175 ARG B O 1
ATOM 6566 N N . LYS B 1 176 ? 47.969 14.641 2.533 1 21.12 176 LYS B N 1
ATOM 6567 C CA . LYS B 1 176 ? 48.531 14.422 3.865 1 21.12 176 LYS B CA 1
ATOM 6568 C C . LYS B 1 176 ? 49.406 15.594 4.285 1 21.12 176 LYS B C 1
ATOM 6570 O O . LYS B 1 176 ? 50.469 15.812 3.705 1 21.12 176 LYS B O 1
ATOM 6575 N N . SER B 1 177 ? 48.906 16.688 4.379 1 17.98 177 SER B N 1
ATOM 6576 C CA . SER B 1 177 ? 49.906 17.594 4.898 1 17.98 177 SER B CA 1
ATOM 6577 C C . SER B 1 177 ? 50.531 17.047 6.18 1 17.98 177 SER B C 1
ATOM 6579 O O . SER B 1 177 ? 49.844 16.5 7.031 1 17.98 177 SER B O 1
ATOM 6581 N N . LEU B 1 178 ? 51.938 16.75 6.086 1 19.06 178 LEU B N 1
ATOM 6582 C CA . LEU B 1 178 ? 53.062 16.375 6.93 1 19.06 178 LEU B CA 1
ATOM 6583 C C . LEU B 1 178 ? 53.062 17.219 8.203 1 19.06 178 LEU B C 1
ATOM 6585 O O . LEU B 1 178 ? 53.344 18.422 8.156 1 19.06 178 LEU B O 1
ATOM 6589 N N . PRO B 1 179 ? 51.938 17.25 8.969 1 18.33 179 PRO B N 1
ATOM 6590 C CA . PRO B 1 179 ? 52.5 18.172 9.961 1 18.33 179 PRO B CA 1
ATOM 6591 C C . PRO B 1 179 ? 53.844 17.703 10.516 1 18.33 179 PRO B C 1
ATOM 6593 O O . PRO B 1 179 ? 54.125 16.5 10.523 1 18.33 179 PRO B O 1
ATOM 6596 N N . PRO B 1 180 ? 54.906 18.531 10.594 1 17.09 180 PRO B N 1
ATOM 6597 C CA . PRO B 1 180 ? 56.312 18.375 10.969 1 17.09 180 PRO B CA 1
ATOM 6598 C C . PRO B 1 180 ? 56.5 17.812 12.383 1 17.09 180 PRO B C 1
ATOM 6600 O O . PRO B 1 180 ? 57.5 17.172 12.672 1 17.09 180 PRO B O 1
ATOM 6603 N N . ARG B 1 181 ? 55.719 18.25 13.383 1 16.77 181 ARG B N 1
ATOM 6604 C CA . ARG B 1 181 ? 56.562 18.641 14.508 1 16.77 181 ARG B CA 1
ATOM 6605 C C . ARG B 1 181 ? 57.312 17.422 15.07 1 16.77 181 ARG B C 1
ATOM 6607 O O . ARG B 1 181 ? 56.812 16.297 15 1 16.77 181 ARG B O 1
ATOM 6614 N N . ASN B 1 182 ? 58.219 17.641 16.109 1 16.05 182 ASN B N 1
ATOM 6615 C CA . ASN B 1 182 ? 59.469 17.422 16.828 1 16.05 182 ASN B CA 1
ATOM 6616 C C . ASN B 1 182 ? 59.406 16.188 17.719 1 16.05 182 ASN B C 1
ATOM 6618 O O . ASN B 1 182 ? 60.188 15.266 17.578 1 16.05 182 ASN B O 1
ATOM 6622 N N . THR B 1 183 ? 59.156 16.422 19.047 1 16.23 183 THR B N 1
ATOM 6623 C CA . THR B 1 183 ? 60.188 16.141 20.047 1 16.23 183 THR B CA 1
ATOM 6624 C C . THR B 1 183 ? 60.094 14.695 20.547 1 16.23 183 THR B C 1
ATOM 6626 O O . THR B 1 183 ? 59.031 14.062 20.406 1 16.23 183 THR B O 1
ATOM 6629 N N . PRO B 1 184 ? 61 14.242 21.469 1 15.98 184 PRO B N 1
ATOM 6630 C CA . PRO B 1 184 ? 61.938 13.164 21.812 1 15.98 184 PRO B CA 1
ATOM 6631 C C . PRO B 1 184 ? 61.281 12.062 22.641 1 15.98 184 PRO B C 1
ATOM 6633 O O . PRO B 1 184 ? 61.656 10.898 22.547 1 15.98 184 PRO B O 1
ATOM 6636 N N . ARG B 1 185 ? 60.281 12.359 23.625 1 16.23 185 ARG B N 1
ATOM 6637 C CA . ARG B 1 185 ? 60.781 11.867 24.891 1 16.23 185 ARG B CA 1
ATOM 6638 C C . ARG B 1 185 ? 60.75 10.344 24.953 1 16.23 185 ARG B C 1
ATOM 6640 O O . ARG B 1 185 ? 59.906 9.711 24.281 1 16.23 185 ARG B O 1
ATOM 6647 N N . SER B 1 186 ? 61.562 9.586 25.734 1 14.86 186 SER B N 1
ATOM 6648 C CA . SER B 1 186 ? 62.406 8.43 26.062 1 14.86 186 SER B CA 1
ATOM 6649 C C . SER B 1 186 ? 61.562 7.297 26.656 1 14.86 186 SER B C 1
ATOM 6651 O O . SER B 1 186 ? 62 6.148 26.688 1 14.86 186 SER B O 1
ATOM 6653 N N . ALA B 1 187 ? 60.344 7.48 27.25 1 15.63 187 ALA B N 1
ATOM 6654 C CA . ALA B 1 187 ? 60.5 6.715 28.484 1 15.63 187 ALA B CA 1
ATOM 6655 C C . ALA B 1 187 ? 60.5 5.215 28.203 1 15.63 187 ALA B C 1
ATOM 6657 O O . ALA B 1 187 ? 60.031 4.77 27.156 1 15.63 187 ALA B O 1
ATOM 6658 N N . GLY B 1 188 ? 60.438 4.238 29.172 1 14.8 188 GLY B N 1
ATOM 6659 C CA . GLY B 1 188 ? 61.125 3.121 29.797 1 14.8 188 GLY B CA 1
ATOM 6660 C C . GLY B 1 188 ? 60.5 1.778 29.469 1 14.8 188 GLY B C 1
ATOM 6661 O O . GLY B 1 188 ? 61.188 0.837 29.094 1 14.8 188 GLY B O 1
ATOM 6662 N N . PHE B 1 189 ? 59.219 1.381 29.875 1 14.8 189 PHE B N 1
ATOM 6663 C CA . PHE B 1 189 ? 59.281 0.227 30.766 1 14.8 189 PHE B CA 1
ATOM 6664 C C . PHE B 1 189 ? 59.344 -1.069 29.969 1 14.8 189 PHE B C 1
ATOM 6666 O O . PHE B 1 189 ? 59 -1.088 28.781 1 14.8 189 PHE B O 1
ATOM 6673 N N . SER B 1 190 ? 58.781 -2.184 30.594 1 14.96 190 SER B N 1
ATOM 6674 C CA . SER B 1 190 ? 59.25 -3.457 31.156 1 14.96 190 SER B CA 1
ATOM 6675 C C . SER B 1 190 ? 58.812 -4.625 30.266 1 14.96 190 SER B C 1
ATOM 6677 O O . SER B 1 190 ? 57.875 -4.504 29.484 1 14.96 190 SER B O 1
ATOM 6679 N N . ARG B 1 191 ? 59.438 -5.91 30.406 1 14.76 191 ARG B N 1
ATOM 6680 C CA . ARG B 1 191 ? 59.938 -7.18 29.891 1 14.76 191 ARG B CA 1
ATOM 6681 C C . ARG B 1 191 ? 58.844 -8.25 29.922 1 14.76 191 ARG B C 1
ATOM 6683 O O . ARG B 1 191 ? 59.156 -9.43 29.703 1 14.76 191 ARG B O 1
ATOM 6690 N N . ARG B 1 192 ? 57.594 -8.148 30.266 1 14.77 192 ARG B N 1
ATOM 6691 C CA . ARG B 1 192 ? 57.25 -9.391 30.938 1 14.77 192 ARG B CA 1
ATOM 6692 C C . ARG B 1 192 ? 57.312 -10.57 29.984 1 14.77 192 ARG B C 1
ATOM 6694 O O . ARG B 1 192 ? 57.156 -10.406 28.766 1 14.77 192 ARG B O 1
ATOM 6701 N N . SER B 1 193 ? 57.094 -11.922 30.438 1 14.48 193 SER B N 1
ATOM 6702 C CA . SER B 1 193 ? 57.594 -13.281 30.609 1 14.48 193 SER B CA 1
ATOM 6703 C C . SER B 1 193 ? 57.031 -14.219 29.547 1 14.48 193 SER B C 1
ATOM 6705 O O . SER B 1 193 ? 56.094 -13.852 28.828 1 14.48 193 SER B O 1
ATOM 6707 N N . SER B 1 194 ? 56.438 -15.469 29.875 1 14.7 194 SER B N 1
ATOM 6708 C CA . SER B 1 194 ? 56.938 -16.844 29.797 1 14.7 194 SER B CA 1
ATOM 6709 C C . SER B 1 194 ? 56.25 -17.625 28.703 1 14.7 194 SER B C 1
ATOM 6711 O O . SER B 1 194 ? 56.875 -18.297 27.891 1 14.7 194 SER B O 1
ATOM 6713 N N . ARG B 1 195 ? 54.844 -18.078 28.844 1 14.9 195 ARG B N 1
ATOM 6714 C CA . ARG B 1 195 ? 54.531 -19.484 29.094 1 14.9 195 ARG B CA 1
ATOM 6715 C C . ARG B 1 195 ? 54.25 -20.219 27.781 1 14.9 195 ARG B C 1
ATOM 6717 O O . ARG B 1 195 ? 53.281 -19.906 27.078 1 14.9 195 ARG B O 1
ATOM 6724 N N . ALA B 1 196 ? 55.188 -21.078 27.109 1 14.65 196 ALA B N 1
ATOM 6725 C CA . ALA B 1 196 ? 55.5 -21.812 25.875 1 14.65 196 ALA B CA 1
ATOM 6726 C C . ALA B 1 196 ? 54.719 -23.125 25.812 1 14.65 196 ALA B C 1
ATOM 6728 O O . ALA B 1 196 ? 54.906 -23.922 24.891 1 14.65 196 ALA B O 1
ATOM 6729 N N . SER B 1 197 ? 53.938 -23.578 26.734 1 14.8 197 SER B N 1
ATOM 6730 C CA . SER B 1 197 ? 54.094 -25.016 26.891 1 14.8 197 SER B CA 1
ATOM 6731 C C . SER B 1 197 ? 53.75 -25.75 25.594 1 14.8 197 SER B C 1
ATOM 6733 O O . SER B 1 197 ? 53.188 -25.156 24.672 1 14.8 197 SER B O 1
ATOM 6735 N N . SER B 1 198 ? 53 -27 25.641 1 15.12 198 SER B N 1
ATOM 6736 C CA . SER B 1 198 ? 53.281 -28.422 25.438 1 15.12 198 SER B CA 1
ATOM 6737 C C . SER B 1 198 ? 52.844 -28.875 24.047 1 15.12 198 SER B C 1
ATOM 6739 O O . SER B 1 198 ? 52.062 -28.203 23.391 1 15.12 198 SER B O 1
ATOM 6741 N N . SER B 1 199 ? 52.969 -30.266 23.641 1 15.12 199 SER B N 1
ATOM 6742 C CA . SER B 1 199 ? 53.625 -31.297 22.844 1 15.12 199 SER B CA 1
ATOM 6743 C C . SER B 1 199 ? 52.688 -31.812 21.734 1 15.12 199 SER B C 1
ATOM 6745 O O . SER B 1 199 ? 53.062 -31.812 20.562 1 15.12 199 SER B O 1
ATOM 6747 N N . ARG B 1 200 ? 52.125 -33.156 21.812 1 16.11 200 ARG B N 1
ATOM 6748 C CA . ARG B 1 200 ? 52.438 -34.438 21.141 1 16.11 200 ARG B CA 1
ATOM 6749 C C . ARG B 1 200 ? 51.562 -34.625 19.906 1 16.11 200 ARG B C 1
ATOM 6751 O O . ARG B 1 200 ? 52.062 -34.875 18.812 1 16.11 200 ARG B O 1
ATOM 6758 N N . GLU B 1 201 ? 50.594 -35.719 19.844 1 15.61 201 GLU B N 1
ATOM 6759 C CA . GLU B 1 201 ? 50.75 -37.062 19.297 1 15.61 201 GLU B CA 1
ATOM 6760 C C . GLU B 1 201 ? 50.125 -37.156 17.906 1 15.61 201 GLU B C 1
ATOM 6762 O O . GLU B 1 201 ? 50.812 -37.5 16.938 1 15.61 201 GLU B O 1
ATOM 6767 N N . SER B 1 202 ? 49.031 -38.062 17.625 1 16.31 202 SER B N 1
ATOM 6768 C CA . SER B 1 202 ? 48.969 -39.375 17.016 1 16.31 202 SER B CA 1
ATOM 6769 C C . SER B 1 202 ? 48.406 -39.312 15.594 1 16.31 202 SER B C 1
ATOM 6771 O O . SER B 1 202 ? 48.875 -40 14.688 1 16.31 202 SER B O 1
ATOM 6773 N N . LEU B 1 203 ? 47.125 -38.875 15.422 1 16.44 203 LEU B N 1
ATOM 6774 C CA . LEU B 1 203 ? 46.375 -39.781 14.555 1 16.44 203 LEU B CA 1
ATOM 6775 C C . LEU B 1 203 ? 46.844 -39.688 13.109 1 16.44 203 LEU B C 1
ATOM 6777 O O . LEU B 1 203 ? 47.25 -38.594 12.664 1 16.44 203 LEU B O 1
ATOM 6781 N N . THR B 1 204 ? 46.938 -40.688 12.242 1 17.67 204 THR B N 1
ATOM 6782 C CA . THR B 1 204 ? 47.406 -41.562 11.156 1 17.67 204 THR B CA 1
ATOM 6783 C C . THR B 1 204 ? 47.062 -40.938 9.797 1 17.67 204 THR B C 1
ATOM 6785 O O . THR B 1 204 ? 47.938 -40.438 9.102 1 17.67 204 THR B O 1
ATOM 6788 N N . SER B 1 205 ? 46.219 -41.656 8.93 1 18.97 205 SER B N 1
ATOM 6789 C CA . SER B 1 205 ? 46.531 -42.188 7.605 1 18.97 205 SER B CA 1
ATOM 6790 C C . SER B 1 205 ? 46.25 -41.156 6.512 1 18.97 205 SER B C 1
ATOM 6792 O O . SER B 1 205 ? 45.5 -40.219 6.727 1 18.97 205 SER B O 1
ATOM 6794 N N . LEU B 1 206 ? 46.812 -41.188 5.297 1 17.36 206 LEU B N 1
ATOM 6795 C CA . LEU B 1 206 ? 47.281 -40.656 4.023 1 17.36 206 LEU B CA 1
ATOM 6796 C C . LEU B 1 206 ? 46.094 -40.281 3.141 1 17.36 206 LEU B C 1
ATOM 6798 O O . LEU B 1 206 ? 45.5 -41.156 2.496 1 17.36 206 LEU B O 1
ATOM 6802 N N . SER B 1 207 ? 44.969 -39.5 3.557 1 16.31 207 SER B N 1
ATOM 6803 C CA . SER B 1 207 ? 43.844 -38.938 2.863 1 16.31 207 SER B CA 1
ATOM 6804 C C . SER B 1 207 ? 44.281 -38.125 1.634 1 16.31 207 SER B C 1
ATOM 6806 O O . SER B 1 207 ? 45.312 -37.5 1.641 1 16.31 207 SER B O 1
ATOM 6808 N N . ALA B 1 208 ? 43.438 -37.688 0.512 1 19.67 208 ALA B N 1
ATOM 6809 C CA . ALA B 1 208 ? 43.531 -37.75 -0.944 1 19.67 208 ALA B CA 1
ATOM 6810 C C . ALA B 1 208 ? 44.469 -36.656 -1.471 1 19.67 208 ALA B C 1
ATOM 6812 O O . ALA B 1 208 ? 44.562 -35.562 -0.909 1 19.67 208 ALA B O 1
ATOM 6813 N N . SER B 1 209 ? 45.562 -36.844 -2.273 1 18.67 209 SER B N 1
ATOM 6814 C CA . SER B 1 209 ? 46.688 -36.219 -2.945 1 18.67 209 SER B CA 1
ATOM 6815 C C . SER B 1 209 ? 46.25 -35.031 -3.793 1 18.67 209 SER B C 1
ATOM 6817 O O . SER B 1 209 ? 47.062 -34.156 -4.102 1 18.67 209 SER B O 1
ATOM 6819 N N . THR B 1 210 ? 45.281 -35.125 -4.672 1 20.92 210 THR B N 1
ATOM 6820 C CA . THR B 1 210 ? 45.438 -34.562 -6.008 1 20.92 210 THR B CA 1
ATOM 6821 C C . THR B 1 210 ? 45.438 -33.031 -5.965 1 20.92 210 THR B C 1
ATOM 6823 O O . THR B 1 210 ? 44.375 -32.406 -6.074 1 20.92 210 THR B O 1
ATOM 6826 N N . SER B 1 211 ? 46.125 -32.344 -5.094 1 20.3 211 SER B N 1
ATOM 6827 C CA . SER B 1 211 ? 45.969 -31 -4.559 1 20.3 211 SER B CA 1
ATOM 6828 C C . SER B 1 211 ? 46.594 -29.969 -5.5 1 20.3 211 SER B C 1
ATOM 6830 O O . SER B 1 211 ? 46.469 -28.75 -5.273 1 20.3 211 SER B O 1
ATOM 6832 N N . SER B 1 212 ? 47.75 -30.25 -6.375 1 21.09 212 SER B N 1
ATOM 6833 C CA . SER B 1 212 ? 48.781 -29.234 -6.375 1 21.09 212 SER B CA 1
ATOM 6834 C C . SER B 1 212 ? 48.406 -28.062 -7.277 1 21.09 212 SER B C 1
ATOM 6836 O O . SER B 1 212 ? 49.25 -27.172 -7.516 1 21.09 212 SER B O 1
ATOM 6838 N N . LEU B 1 213 ? 47.719 -28.344 -8.328 1 22.47 213 LEU B N 1
ATOM 6839 C CA . LEU B 1 213 ? 47.938 -27.344 -9.375 1 22.47 213 LEU B CA 1
ATOM 6840 C C . LEU B 1 213 ? 47.812 -25.938 -8.82 1 22.47 213 LEU B C 1
ATOM 6842 O O . LEU B 1 213 ? 46.781 -25.562 -8.266 1 22.47 213 LEU B O 1
ATOM 6846 N N . ASP B 1 214 ? 48.906 -25.219 -8.523 1 22.58 214 ASP B N 1
ATOM 6847 C CA . ASP B 1 214 ? 49.312 -23.984 -7.848 1 22.58 214 ASP B CA 1
ATOM 6848 C C . ASP B 1 214 ? 48.75 -22.75 -8.562 1 22.58 214 ASP B C 1
ATOM 6850 O O . ASP B 1 214 ? 49.25 -21.641 -8.383 1 22.58 214 ASP B O 1
ATOM 6854 N N . SER B 1 215 ? 48.094 -23.031 -9.664 1 23.83 215 SER B N 1
ATOM 6855 C CA . SER B 1 215 ? 47.875 -21.828 -10.484 1 23.83 215 SER B CA 1
ATOM 6856 C C . SER B 1 215 ? 47.531 -20.625 -9.625 1 23.83 215 SER B C 1
ATOM 6858 O O . SER B 1 215 ? 46.812 -20.75 -8.641 1 23.83 215 SER B O 1
ATOM 6860 N N . HIS B 1 216 ? 48.469 -19.641 -9.57 1 24.22 216 HIS B N 1
ATOM 6861 C CA . HIS B 1 216 ? 48.5 -18.328 -8.938 1 24.22 216 HIS B CA 1
ATOM 6862 C C . HIS B 1 216 ? 47.156 -17.609 -9.102 1 24.22 216 HIS B C 1
ATOM 6864 O O . HIS B 1 216 ? 46.906 -16.938 -10.109 1 24.22 216 HIS B O 1
ATOM 6870 N N . SER B 1 217 ? 46.156 -18.359 -9.039 1 21.84 217 SER B N 1
ATOM 6871 C CA . SER B 1 217 ? 44.812 -17.797 -9.211 1 21.84 217 SER B CA 1
ATOM 6872 C C . SER B 1 217 ? 44.625 -16.562 -8.336 1 21.84 217 SER B C 1
ATOM 6874 O O . SER B 1 217 ? 44.812 -16.609 -7.125 1 21.84 217 SER B O 1
ATOM 6876 N N . TYR B 1 218 ? 45.125 -15.336 -8.938 1 24.27 218 TYR B N 1
ATOM 6877 C CA . TYR B 1 218 ? 44.812 -14.055 -8.32 1 24.27 218 TYR B CA 1
ATOM 6878 C C . TYR B 1 218 ? 43.5 -14.133 -7.547 1 24.27 218 TYR B C 1
ATOM 6880 O O . TYR B 1 218 ? 42.469 -14.461 -8.117 1 24.27 218 TYR B O 1
ATOM 6888 N N . GLN B 1 219 ? 43.594 -14.648 -6.445 1 22.8 219 GLN B N 1
ATOM 6889 C CA . GLN B 1 219 ? 42.531 -14.695 -5.449 1 22.8 219 GLN B CA 1
ATOM 6890 C C . GLN B 1 219 ? 41.812 -13.352 -5.34 1 22.8 219 GLN B C 1
ATOM 6892 O O . GLN B 1 219 ? 42.312 -12.422 -4.703 1 22.8 219 GLN B O 1
ATOM 6897 N N . ALA B 1 220 ? 41.438 -12.844 -6.508 1 26.39 220 ALA B N 1
ATOM 6898 C CA . ALA B 1 220 ? 40.625 -11.641 -6.336 1 26.39 220 ALA B CA 1
ATOM 6899 C C . ALA B 1 220 ? 39.781 -11.719 -5.062 1 26.39 220 ALA B C 1
ATOM 6901 O O . ALA B 1 220 ? 38.969 -12.625 -4.91 1 26.39 220 ALA B O 1
ATOM 6902 N N . SER B 1 221 ? 40.531 -11.484 -4.039 1 26.12 221 SER B N 1
ATOM 6903 C CA . SER B 1 221 ? 39.844 -11.398 -2.742 1 26.12 221 SER B CA 1
ATOM 6904 C C . SER B 1 221 ? 38.438 -10.898 -2.889 1 26.12 221 SER B C 1
ATOM 6906 O O . SER B 1 221 ? 38.188 -9.867 -3.518 1 26.12 221 SER B O 1
ATOM 6908 N N . ARG B 1 222 ? 37.625 -11.859 -3.119 1 26.34 222 ARG B N 1
ATOM 6909 C CA . ARG B 1 222 ? 36.219 -11.398 -3.074 1 26.34 222 ARG B CA 1
ATOM 6910 C C . ARG B 1 222 ? 36.062 -10.211 -2.135 1 26.34 222 ARG B C 1
ATOM 6912 O O . ARG B 1 222 ? 36.562 -10.234 -1.004 1 26.34 222 ARG B O 1
ATOM 6919 N N . PRO B 1 223 ? 36.219 -9.016 -2.664 1 28.42 223 PRO B N 1
ATOM 6920 C CA . PRO B 1 223 ? 36.094 -8 -1.616 1 28.42 223 PRO B CA 1
ATOM 6921 C C . PRO B 1 223 ? 35.375 -8.516 -0.373 1 28.42 223 PRO B C 1
ATOM 6923 O O . PRO B 1 223 ? 34.469 -9.352 -0.48 1 28.42 223 PRO B O 1
ATOM 6926 N N . LYS B 1 224 ? 36.125 -8.82 0.636 1 27.34 224 LYS B N 1
ATOM 6927 C CA . LYS B 1 224 ? 35.438 -9.031 1.91 1 27.34 224 LYS B CA 1
ATOM 6928 C C . LYS B 1 224 ? 34.062 -8.352 1.928 1 27.34 224 LYS B C 1
ATOM 6930 O O . LYS B 1 224 ? 34 -7.125 1.829 1 27.34 224 LYS B O 1
ATOM 6935 N N . ASN B 1 225 ? 33.219 -8.992 1.171 1 29.16 225 ASN B N 1
ATOM 6936 C CA . ASN B 1 225 ? 31.859 -8.531 1.349 1 29.16 225 ASN B CA 1
ATOM 6937 C C . ASN B 1 225 ? 31.625 -8 2.76 1 29.16 225 ASN B C 1
ATOM 6939 O O . ASN B 1 225 ? 31.656 -8.766 3.729 1 29.16 225 ASN B O 1
ATOM 6943 N N . ARG B 1 226 ? 32.312 -7.004 3.203 1 30.27 226 ARG B N 1
ATOM 6944 C CA . ARG B 1 226 ? 31.875 -6.395 4.453 1 30.27 226 ARG B CA 1
ATOM 6945 C C . ARG B 1 226 ? 30.422 -6.746 4.742 1 30.27 226 ARG B C 1
ATOM 6947 O O . ARG B 1 226 ? 29.516 -6.355 3.992 1 30.27 226 ARG B O 1
ATOM 6954 N N . ARG B 1 227 ? 30.234 -7.91 5.203 1 33.16 227 ARG B N 1
ATOM 6955 C CA . ARG B 1 227 ? 29 -8.242 5.891 1 33.16 227 ARG B CA 1
ATOM 6956 C C . ARG B 1 227 ? 28.266 -6.984 6.344 1 33.16 227 ARG B C 1
ATOM 6958 O O . ARG B 1 227 ? 28.625 -6.383 7.355 1 33.16 227 ARG B O 1
ATOM 6965 N N . ASN B 1 228 ? 28.047 -6.121 5.547 1 36.19 228 ASN B N 1
ATOM 6966 C CA . ASN B 1 228 ? 27.281 -4.938 5.914 1 36.19 228 ASN B CA 1
ATOM 6967 C C . ASN B 1 228 ? 26.188 -5.273 6.922 1 36.19 228 ASN B C 1
ATOM 6969 O O . ASN B 1 228 ? 25.266 -6.039 6.613 1 36.19 228 ASN B O 1
ATOM 6973 N N . ASN B 1 229 ? 26.453 -5.387 8.148 1 38.12 229 ASN B N 1
ATOM 6974 C CA . ASN B 1 229 ? 25.609 -5.562 9.328 1 38.12 229 ASN B CA 1
ATOM 6975 C C . ASN B 1 229 ? 24.25 -4.883 9.156 1 38.12 229 ASN B C 1
ATOM 6977 O O . ASN B 1 229 ? 24.172 -3.656 9.047 1 38.12 229 ASN B O 1
ATOM 6981 N N . THR B 1 230 ? 23.453 -5.574 8.445 1 47.91 230 THR B N 1
ATOM 6982 C CA . THR B 1 230 ? 22.078 -5.105 8.57 1 47.91 230 THR B CA 1
ATOM 6983 C C . THR B 1 230 ? 21.797 -4.629 9.992 1 47.91 230 THR B C 1
ATOM 6985 O O . THR B 1 230 ? 22.047 -5.355 10.953 1 47.91 230 THR B O 1
ATOM 6988 N N . PRO B 1 231 ? 21.734 -3.369 10.195 1 50.12 231 PRO B N 1
ATOM 6989 C CA . PRO B 1 231 ? 21.391 -3.006 11.57 1 50.12 231 PRO B CA 1
ATOM 6990 C C . PRO B 1 231 ? 20.406 -3.988 12.219 1 50.12 231 PRO B C 1
ATOM 6992 O O . PRO B 1 231 ? 19.547 -4.555 11.531 1 50.12 231 PRO B O 1
ATOM 6995 N N . PRO B 1 232 ? 20.859 -4.656 13.258 1 54.97 232 PRO B N 1
ATOM 6996 C CA . PRO B 1 232 ? 20.031 -5.629 13.953 1 54.97 232 PRO B CA 1
ATOM 6997 C C . PRO B 1 232 ? 18.531 -5.293 13.867 1 54.97 232 PRO B C 1
ATOM 6999 O O . PRO B 1 232 ? 17.703 -6.195 13.797 1 54.97 232 PRO B O 1
ATOM 7002 N N . ALA B 1 233 ? 18.344 -4.023 13.742 1 59.06 233 ALA B N 1
ATOM 7003 C CA . ALA B 1 233 ? 16.938 -3.613 13.727 1 59.06 233 ALA B CA 1
ATOM 7004 C C . ALA B 1 233 ? 16.266 -4.031 12.422 1 59.06 233 ALA B C 1
ATOM 7006 O O . ALA B 1 233 ? 15.102 -4.445 12.422 1 59.06 233 ALA B O 1
ATOM 7007 N N . LEU B 1 234 ? 17.031 -4.16 11.461 1 65.62 234 LEU B N 1
ATOM 7008 C CA . LEU B 1 234 ? 16.469 -4.523 10.164 1 65.62 234 LEU B CA 1
ATOM 7009 C C . LEU B 1 234 ? 16.203 -6.023 10.094 1 65.62 234 LEU B C 1
ATOM 7011 O O . LEU B 1 234 ? 15.234 -6.453 9.453 1 65.62 234 LEU B O 1
ATOM 7015 N N . LYS B 1 235 ? 17 -6.734 10.906 1 66.56 235 LYS B N 1
ATOM 7016 C CA . LYS B 1 235 ? 16.812 -8.18 10.938 1 66.56 235 LYS B CA 1
ATOM 7017 C C . LYS B 1 235 ? 15.445 -8.539 11.523 1 66.56 235 LYS B C 1
ATOM 7019 O O . LYS B 1 235 ? 14.797 -9.477 11.055 1 66.56 235 LYS B O 1
ATOM 7024 N N . HIS B 1 236 ? 15.016 -7.734 12.453 1 73.81 236 HIS B N 1
ATOM 7025 C CA . HIS B 1 236 ? 13.711 -8 13.062 1 73.81 236 HIS B CA 1
ATOM 7026 C C . HIS B 1 236 ? 12.586 -7.723 12.078 1 73.81 236 HIS B C 1
ATOM 7028 O O . HIS B 1 236 ? 11.609 -8.477 12.016 1 73.81 236 HIS B O 1
ATOM 7034 N N . ALA B 1 237 ? 12.789 -6.695 11.32 1 76.88 237 ALA B N 1
ATOM 7035 C CA . ALA B 1 237 ? 11.75 -6.387 10.344 1 76.88 237 ALA B CA 1
ATOM 7036 C C . ALA B 1 237 ? 11.641 -7.488 9.289 1 76.88 237 ALA B C 1
ATOM 7038 O O . ALA B 1 237 ? 10.539 -7.816 8.836 1 76.88 237 ALA B O 1
ATOM 7039 N N . LEU B 1 238 ? 12.758 -8.125 9.078 1 76.94 238 LEU B N 1
ATOM 7040 C CA . LEU B 1 238 ? 12.797 -9.148 8.047 1 76.94 238 LEU B CA 1
ATOM 7041 C C . LEU B 1 238 ? 12.125 -10.438 8.531 1 76.94 238 LEU B C 1
ATOM 7043 O O . LEU B 1 238 ? 11.703 -11.266 7.719 1 76.94 238 LEU B O 1
ATOM 7047 N N . SER B 1 239 ? 11.992 -10.539 9.812 1 81.44 239 SER B N 1
ATOM 7048 C CA . SER B 1 239 ? 11.375 -11.734 10.383 1 81.44 239 SER B CA 1
ATOM 7049 C C . SER B 1 239 ? 9.898 -11.812 10.016 1 81.44 239 SER B C 1
ATOM 7051 O O . SER B 1 239 ? 9.328 -12.906 9.938 1 81.44 239 SER B O 1
ATOM 7053 N N . ILE B 1 240 ? 9.258 -10.695 9.734 1 87.5 240 ILE B N 1
ATOM 7054 C CA . ILE B 1 240 ? 7.863 -10.703 9.312 1 87.5 240 ILE B CA 1
ATOM 7055 C C . ILE B 1 240 ? 7.73 -11.461 7.992 1 87.5 240 ILE B C 1
ATOM 7057 O O . ILE B 1 240 ? 6.844 -12.305 7.84 1 87.5 240 ILE B O 1
ATOM 7061 N N . PHE B 1 241 ? 8.711 -11.266 7.109 1 85.81 241 PHE B N 1
ATOM 7062 C CA . PHE B 1 241 ? 8.641 -11.82 5.766 1 85.81 241 PHE B CA 1
ATOM 7063 C C . PHE B 1 241 ? 9.031 -13.289 5.762 1 85.81 241 PHE B C 1
ATOM 7065 O O . PHE B 1 241 ? 8.773 -14.008 4.797 1 85.81 241 PHE B O 1
ATOM 7072 N N . GLN B 1 242 ? 9.633 -13.75 6.828 1 85.31 242 GLN B N 1
ATOM 7073 C CA . GLN B 1 242 ? 10.039 -15.141 6.961 1 85.31 242 GLN B CA 1
ATOM 7074 C C . GLN B 1 242 ? 8.984 -15.961 7.695 1 85.31 242 GLN B C 1
ATOM 7076 O O . GLN B 1 242 ? 9.133 -17.172 7.863 1 85.31 242 GLN B O 1
ATOM 7081 N N . HIS B 1 243 ? 7.961 -15.273 8.086 1 90.69 243 HIS B N 1
ATOM 7082 C CA . HIS B 1 243 ? 6.883 -15.984 8.766 1 90.69 243 HIS B CA 1
ATOM 7083 C C . HIS B 1 243 ? 6.262 -17.047 7.867 1 90.69 243 HIS B C 1
ATOM 7085 O O . HIS B 1 243 ? 6.145 -16.844 6.656 1 90.69 243 HIS B O 1
ATOM 7091 N N . VAL B 1 244 ? 5.797 -18.156 8.453 1 92.56 244 VAL B N 1
ATOM 7092 C CA . VAL B 1 244 ? 5.27 -19.312 7.727 1 92.56 244 VAL B CA 1
ATOM 7093 C C . VAL B 1 244 ? 4.07 -18.891 6.883 1 92.56 244 VAL B C 1
ATOM 7095 O O . VAL B 1 244 ? 3.809 -19.469 5.824 1 92.56 244 VAL B O 1
ATOM 7098 N N . TYR B 1 245 ? 3.369 -17.859 7.285 1 95.81 245 TYR B N 1
ATOM 7099 C CA . TYR B 1 245 ? 2.232 -17.328 6.543 1 95.81 245 TYR B CA 1
ATOM 7100 C C . TYR B 1 245 ? 2.607 -17.062 5.094 1 95.81 245 TYR B C 1
ATOM 7102 O O . TYR B 1 245 ? 1.82 -17.328 4.18 1 95.81 245 TYR B O 1
ATOM 7110 N N . PHE B 1 246 ? 3.783 -16.578 4.828 1 93.81 246 PHE B N 1
ATOM 7111 C CA . PHE B 1 246 ? 4.188 -16.141 3.5 1 93.81 246 PHE B CA 1
ATOM 7112 C C . PHE B 1 246 ? 4.773 -17.297 2.699 1 93.81 246 PHE B C 1
ATOM 7114 O O . PHE B 1 246 ? 5.156 -17.125 1.542 1 93.81 246 PHE B O 1
ATOM 7121 N N . SER B 1 247 ? 4.715 -18.5 3.266 1 91.56 247 SER B N 1
ATOM 7122 C CA . SER B 1 247 ? 5.281 -19.656 2.578 1 91.56 247 SER B CA 1
ATOM 7123 C C . SER B 1 247 ? 4.199 -20.656 2.195 1 91.56 247 SER B C 1
ATOM 7125 O O . SER B 1 247 ? 4.496 -21.734 1.654 1 91.56 247 SER B O 1
ATOM 7127 N N . ARG B 1 248 ? 2.959 -20.281 2.426 1 95 248 ARG B N 1
ATOM 7128 C CA . ARG B 1 248 ? 1.881 -21.219 2.166 1 95 248 ARG B CA 1
ATOM 7129 C C . ARG B 1 248 ? 1.145 -20.875 0.875 1 95 248 ARG B C 1
ATOM 7131 O O . ARG B 1 248 ? 1.025 -19.703 0.52 1 95 248 ARG B O 1
ATOM 7138 N N . LYS B 1 249 ? 0.57 -21.906 0.209 1 96.06 249 LYS B N 1
ATOM 7139 C CA . LYS B 1 249 ? -0.085 -21.719 -1.084 1 96.06 249 LYS B CA 1
ATOM 7140 C C . LYS B 1 249 ? -1.424 -21.016 -0.927 1 96.06 249 LYS B C 1
ATOM 7142 O O . LYS B 1 249 ? -1.738 -20.094 -1.69 1 96.06 249 LYS B O 1
ATOM 7147 N N . TRP B 1 250 ? -2.201 -21.344 0.094 1 96.81 250 TRP B N 1
ATOM 7148 C CA . TRP B 1 250 ? -3.541 -20.781 0.247 1 96.81 250 TRP B CA 1
ATOM 7149 C C . TRP B 1 250 ? -3.477 -19.297 0.602 1 96.81 250 TRP B C 1
ATOM 7151 O O . TRP B 1 250 ? -4.215 -18.484 0.039 1 96.81 250 TRP B O 1
ATOM 7161 N N . THR B 1 251 ? -2.578 -18.969 1.532 1 97.56 251 THR B N 1
ATOM 7162 C CA . THR B 1 251 ? -2.477 -17.578 1.969 1 97.56 251 THR B CA 1
ATOM 7163 C C . THR B 1 251 ? -2.031 -16.672 0.818 1 97.56 251 THR B C 1
ATOM 7165 O O . THR B 1 251 ? -2.385 -15.5 0.772 1 97.56 251 THR B O 1
ATOM 7168 N N . PHE B 1 252 ? -1.318 -17.297 -0.164 1 96.94 252 PHE B N 1
ATOM 7169 C CA . PHE B 1 252 ? -0.874 -16.562 -1.344 1 96.94 252 PHE B CA 1
ATOM 7170 C C . PHE B 1 252 ? -2.064 -16.031 -2.129 1 96.94 252 PHE B C 1
ATOM 7172 O O . PHE B 1 252 ? -2.141 -14.828 -2.404 1 96.94 252 PHE B O 1
ATOM 7179 N N . GLN B 1 253 ? -3.002 -16.812 -2.447 1 96.62 253 GLN B N 1
ATOM 7180 C CA . GLN B 1 253 ? -4.191 -16.422 -3.189 1 96.62 253 GLN B CA 1
ATOM 7181 C C . GLN B 1 253 ? -5.066 -15.477 -2.363 1 96.62 253 GLN B C 1
ATOM 7183 O O . GLN B 1 253 ? -5.602 -14.5 -2.889 1 96.62 253 GLN B O 1
ATOM 7188 N N . GLU B 1 254 ? -5.207 -15.773 -1.088 1 98 254 GLU B N 1
ATOM 7189 C CA . GLU B 1 254 ? -6.117 -15.047 -0.205 1 98 254 GLU B CA 1
ATOM 7190 C C . GLU B 1 254 ? -5.715 -13.578 -0.088 1 98 254 GLU B C 1
ATOM 7192 O O . GLU B 1 254 ? -6.551 -12.688 -0.246 1 98 254 GLU B O 1
ATOM 7197 N N . ILE B 1 255 ? -4.426 -13.328 0.124 1 97.75 255 ILE B N 1
ATOM 7198 C CA . ILE B 1 255 ? -3.973 -11.961 0.352 1 97.75 255 ILE B CA 1
ATOM 7199 C C . ILE B 1 255 ? -3.914 -11.211 -0.975 1 97.75 255 ILE B C 1
ATOM 7201 O O . ILE B 1 255 ? -4.176 -10.008 -1.024 1 97.75 255 ILE B O 1
ATOM 7205 N N . ILE B 1 256 ? -3.631 -11.891 -2.043 1 96.5 256 ILE B N 1
ATOM 7206 C CA . ILE B 1 256 ? -3.555 -11.25 -3.352 1 96.5 256 ILE B CA 1
ATOM 7207 C C . ILE B 1 256 ? -4.938 -10.742 -3.76 1 96.5 256 ILE B C 1
ATOM 7209 O O . ILE B 1 256 ? -5.062 -9.688 -4.391 1 96.5 256 ILE B O 1
ATOM 7213 N N . LEU B 1 257 ? -5.949 -11.43 -3.41 1 96.62 257 LEU B N 1
ATOM 7214 C CA . LEU B 1 257 ? -7.309 -11.117 -3.83 1 96.62 257 LEU B CA 1
ATOM 7215 C C . LEU B 1 257 ? -7.93 -10.055 -2.924 1 96.62 257 LEU B C 1
ATOM 7217 O O . LEU B 1 257 ? -8.961 -9.477 -3.258 1 96.62 257 LEU B O 1
ATOM 7221 N N . ALA B 1 258 ? -7.309 -9.766 -1.812 1 97 258 ALA B N 1
ATOM 7222 C CA . ALA B 1 258 ? -7.84 -8.82 -0.835 1 97 258 ALA B CA 1
ATOM 7223 C C . ALA B 1 258 ? -7.73 -7.387 -1.341 1 97 258 ALA B C 1
ATOM 7225 O O . ALA B 1 258 ? -6.645 -6.938 -1.723 1 97 258 ALA B O 1
ATOM 7226 N N . ASN B 1 259 ? -8.836 -6.617 -1.277 1 93.88 259 ASN B N 1
ATOM 7227 C CA . ASN B 1 259 ? -8.789 -5.203 -1.634 1 93.88 259 ASN B CA 1
ATOM 7228 C C . ASN B 1 259 ? -8.336 -4.344 -0.46 1 93.88 259 ASN B C 1
ATOM 7230 O O . ASN B 1 259 ? -7.852 -3.227 -0.654 1 93.88 259 ASN B O 1
ATOM 7234 N N . ALA B 1 260 ? -8.609 -4.777 0.691 1 95.69 260 ALA B N 1
ATOM 7235 C CA . ALA B 1 260 ? -8.172 -4.184 1.951 1 95.69 260 ALA B CA 1
ATOM 7236 C C . ALA B 1 260 ? -7.738 -5.258 2.943 1 95.69 260 ALA B C 1
ATOM 7238 O O . ALA B 1 260 ? -8.367 -6.312 3.041 1 95.69 260 ALA B O 1
ATOM 7239 N N . ALA B 1 261 ? -6.602 -4.988 3.57 1 97.75 261 ALA B N 1
ATOM 7240 C CA . ALA B 1 261 ? -6.105 -6.02 4.48 1 97.75 261 ALA B CA 1
ATOM 7241 C C . ALA B 1 261 ? -5.305 -5.402 5.621 1 97.75 261 ALA B C 1
ATOM 7243 O O . ALA B 1 261 ? -4.77 -4.297 5.488 1 97.75 261 ALA B O 1
ATOM 7244 N N . ILE B 1 262 ? -5.301 -6.062 6.758 1 97.06 262 ILE B N 1
ATOM 7245 C CA . ILE B 1 262 ? -4.449 -5.727 7.891 1 97.06 262 ILE B CA 1
ATOM 7246 C C . ILE B 1 262 ? -3.688 -6.969 8.352 1 97.06 262 ILE B C 1
ATOM 7248 O O . ILE B 1 262 ? -4.109 -8.102 8.086 1 97.06 262 ILE B O 1
ATOM 7252 N N . ILE B 1 263 ? -2.607 -6.766 8.938 1 95.56 263 ILE B N 1
ATOM 7253 C CA . ILE B 1 263 ? -1.801 -7.832 9.523 1 95.56 263 ILE B CA 1
ATOM 7254 C C . ILE B 1 263 ? -1.893 -7.766 11.047 1 95.56 263 ILE B C 1
ATOM 7256 O O . ILE B 1 263 ? -1.709 -6.699 11.641 1 95.56 263 ILE B O 1
ATOM 7260 N N . CYS B 1 264 ? -2.232 -8.898 11.617 1 95.81 264 CYS B N 1
ATOM 7261 C CA . CYS B 1 264 ? -2.4 -8.961 13.062 1 95.81 264 CYS B CA 1
ATOM 7262 C C . CYS B 1 264 ? -1.479 -10.008 13.68 1 95.81 264 CYS B C 1
ATOM 7264 O O . CYS B 1 264 ? -1.298 -11.094 13.109 1 95.81 264 CYS B O 1
ATOM 7266 N N . CYS B 1 265 ? -0.852 -9.711 14.781 1 94.31 265 CYS B N 1
ATOM 7267 C CA . CYS B 1 265 ? -0.113 -10.609 15.664 1 94.31 265 CYS B CA 1
ATOM 7268 C C . CYS B 1 265 ? -0.429 -10.32 17.125 1 94.31 265 CYS B C 1
ATOM 7270 O O . CYS B 1 265 ? 0.128 -9.391 17.719 1 94.31 265 CYS B O 1
ATOM 7272 N N . GLY B 1 266 ? -1.312 -11.148 17.672 1 92.06 266 GLY B N 1
ATOM 7273 C CA . GLY B 1 266 ? -1.851 -10.758 18.969 1 92.06 266 GLY B CA 1
ATOM 7274 C C . GLY B 1 266 ? -2.59 -9.43 18.938 1 92.06 266 GLY B C 1
ATOM 7275 O O . GLY B 1 266 ? -3.475 -9.234 18.094 1 92.06 266 GLY B O 1
ATOM 7276 N N . ASP B 1 267 ? -2.109 -8.5 19.766 1 88.69 267 ASP B N 1
ATOM 7277 C CA . ASP B 1 267 ? -2.789 -7.211 19.828 1 88.69 267 ASP B CA 1
ATOM 7278 C C . ASP B 1 267 ? -2.145 -6.195 18.891 1 88.69 267 ASP B C 1
ATOM 7280 O O . ASP B 1 267 ? -2.604 -5.055 18.797 1 88.69 267 ASP B O 1
ATOM 7284 N N . LEU B 1 268 ? -1.146 -6.645 18.234 1 90.69 268 LEU B N 1
ATOM 7285 C CA . LEU B 1 268 ? -0.492 -5.766 17.266 1 90.69 268 LEU B CA 1
ATOM 7286 C C . LEU B 1 268 ? -1.232 -5.77 15.938 1 90.69 268 LEU B C 1
ATOM 7288 O O . LEU B 1 268 ? -1.691 -6.82 15.484 1 90.69 268 LEU B O 1
ATOM 7292 N N . GLU B 1 269 ? -1.372 -4.578 15.43 1 92 269 GLU B N 1
ATOM 7293 C CA . GLU B 1 269 ? -2.02 -4.441 14.125 1 92 269 GLU B CA 1
ATOM 7294 C C . GLU B 1 269 ? -1.238 -3.492 13.219 1 92 269 GLU B C 1
ATOM 7296 O O . GLU B 1 269 ? -0.679 -2.498 13.688 1 92 269 GLU B O 1
ATOM 7301 N N . MET B 1 270 ? -1.153 -3.836 11.953 1 92.56 270 MET B N 1
ATOM 7302 C CA . MET B 1 270 ? -0.496 -3.004 10.945 1 92.56 270 MET B CA 1
ATOM 7303 C C . MET B 1 270 ? -1.24 -3.066 9.617 1 92.56 270 MET B C 1
ATOM 7305 O O . MET B 1 270 ? -1.725 -4.129 9.227 1 92.56 270 MET B O 1
ATOM 7309 N N . ALA B 1 271 ? -1.306 -1.907 8.992 1 93.5 271 ALA B N 1
ATOM 7310 C CA . ALA B 1 271 ? -1.922 -1.873 7.668 1 93.5 271 ALA B CA 1
ATOM 7311 C C . ALA B 1 271 ? -1.071 -2.625 6.648 1 93.5 271 ALA B C 1
ATOM 7313 O O . ALA B 1 271 ? 0.154 -2.49 6.629 1 93.5 271 ALA B O 1
ATOM 7314 N N . TRP B 1 272 ? -1.696 -3.432 5.773 1 94.62 272 TRP B N 1
ATOM 7315 C CA . TRP B 1 272 ? -1.004 -4.121 4.688 1 94.62 272 TRP B CA 1
ATOM 7316 C C . TRP B 1 272 ? -0.282 -3.127 3.783 1 94.62 272 TRP B C 1
ATOM 7318 O O . TRP B 1 272 ? 0.824 -3.4 3.311 1 94.62 272 TRP B O 1
ATOM 7328 N N . SER B 1 273 ? -0.862 -1.97 3.533 1 90.56 273 SER B N 1
ATOM 7329 C CA . SER B 1 273 ? -0.266 -0.934 2.695 1 90.56 273 SER B CA 1
ATOM 7330 C C . SER B 1 273 ? 1.068 -0.463 3.264 1 90.56 273 SER B C 1
ATOM 7332 O O . SER B 1 273 ? 2.016 -0.213 2.514 1 90.56 273 SER B O 1
ATOM 7334 N N . ASP B 1 274 ? 1.146 -0.358 4.625 1 89.31 274 ASP B N 1
ATOM 7335 C CA . ASP B 1 274 ? 2.381 0.092 5.262 1 89.31 274 ASP B CA 1
ATOM 7336 C C . ASP B 1 274 ? 3.5 -0.929 5.074 1 89.31 274 ASP B C 1
ATOM 7338 O O . ASP B 1 274 ? 4.637 -0.563 4.773 1 89.31 274 ASP B O 1
ATOM 7342 N N . LEU B 1 275 ? 3.117 -2.15 5.277 1 89.88 275 LEU B N 1
ATOM 7343 C CA . LEU B 1 275 ? 4.098 -3.217 5.094 1 89.88 275 LEU B CA 1
ATOM 7344 C C . LEU B 1 275 ? 4.574 -3.275 3.646 1 89.88 275 LEU B C 1
ATOM 7346 O O . LEU B 1 275 ? 5.773 -3.42 3.391 1 89.88 275 LEU B O 1
ATOM 7350 N N . SER B 1 276 ? 3.65 -3.193 2.695 1 88.94 276 SER B N 1
ATOM 7351 C CA . SER B 1 276 ? 3.979 -3.26 1.274 1 88.94 276 SER B CA 1
ATOM 7352 C C . SER B 1 276 ? 4.883 -2.102 0.861 1 88.94 276 SER B C 1
ATOM 7354 O O . SER B 1 276 ? 5.852 -2.297 0.127 1 88.94 276 SER B O 1
ATOM 7356 N N . LEU B 1 277 ? 4.562 -0.914 1.331 1 83.69 277 LEU B N 1
ATOM 7357 C CA . LEU B 1 277 ? 5.363 0.262 1.005 1 83.69 277 LEU B CA 1
ATOM 7358 C C . LEU B 1 277 ? 6.766 0.148 1.595 1 83.69 277 LEU B C 1
ATOM 7360 O O . LEU B 1 277 ? 7.746 0.537 0.957 1 83.69 277 LEU B O 1
ATOM 7364 N N . TRP B 1 278 ? 6.773 -0.299 2.857 1 82.81 278 TRP B N 1
ATOM 7365 C CA . TRP B 1 278 ? 8.07 -0.503 3.494 1 82.81 278 TRP B CA 1
ATOM 7366 C C . TRP B 1 278 ? 8.938 -1.454 2.676 1 82.81 278 TRP B C 1
ATOM 7368 O O . TRP B 1 278 ? 10.117 -1.185 2.445 1 82.81 278 TRP B O 1
ATOM 7378 N N . TYR B 1 279 ? 8.352 -2.559 2.277 1 82.25 279 TYR B N 1
ATOM 7379 C CA . TYR B 1 279 ? 9.078 -3.549 1.494 1 82.25 279 TYR B CA 1
ATOM 7380 C C . TYR B 1 279 ? 9.578 -2.949 0.185 1 82.25 279 TYR B C 1
ATOM 7382 O O . TYR B 1 279 ? 10.734 -3.139 -0.19 1 82.25 279 TYR B O 1
ATOM 7390 N N . PHE B 1 280 ? 8.688 -2.305 -0.449 1 74.81 280 PHE B N 1
ATOM 7391 C CA . PHE B 1 280 ? 9.023 -1.727 -1.745 1 74.81 280 PHE B CA 1
ATOM 7392 C C . PHE B 1 280 ? 10.172 -0.734 -1.616 1 74.81 280 PHE B C 1
ATOM 7394 O O . PHE B 1 280 ? 11.062 -0.692 -2.467 1 74.81 280 PHE B O 1
ATOM 7401 N N . HIS B 1 281 ? 10.102 -0.001 -0.577 1 71.25 281 HIS B N 1
ATOM 7402 C CA . HIS B 1 281 ? 11.133 1.006 -0.357 1 71.25 281 HIS B CA 1
ATOM 7403 C C . HIS B 1 281 ? 12.492 0.359 -0.108 1 71.25 281 HIS B C 1
ATOM 7405 O O . HIS B 1 281 ? 13.516 0.853 -0.585 1 71.25 281 HIS B O 1
ATOM 7411 N N . TYR B 1 282 ? 12.516 -0.746 0.562 1 68.94 282 TYR B N 1
ATOM 7412 C CA . TYR B 1 282 ? 13.781 -1.329 0.999 1 68.94 282 TYR B CA 1
ATOM 7413 C C . TYR B 1 282 ? 14.141 -2.543 0.151 1 68.94 282 TYR B C 1
ATOM 7415 O O . TYR B 1 282 ? 15.141 -3.211 0.41 1 68.94 282 TYR B O 1
ATOM 7423 N N . ALA B 1 283 ? 13.344 -2.807 -0.805 1 64.5 283 ALA B N 1
ATOM 7424 C CA . ALA B 1 283 ? 13.492 -4.035 -1.581 1 64.5 283 ALA B CA 1
ATOM 7425 C C . ALA B 1 283 ? 14.875 -4.117 -2.221 1 64.5 283 ALA B C 1
ATOM 7427 O O . ALA B 1 283 ? 15.516 -5.168 -2.193 1 64.5 283 ALA B O 1
ATOM 7428 N N . SER B 1 284 ? 15.234 -3.039 -2.836 1 57.25 284 SER B N 1
ATOM 7429 C CA . SER B 1 284 ? 16.531 -3.049 -3.512 1 57.25 284 SER B CA 1
ATOM 7430 C C . SER B 1 284 ? 17.672 -3.328 -2.531 1 57.25 284 SER B C 1
ATOM 7432 O O . SER B 1 284 ? 18.594 -4.078 -2.844 1 57.25 284 SER B O 1
ATOM 7434 N N . LYS B 1 285 ? 17.641 -2.74 -1.412 1 57.53 285 LYS B N 1
ATOM 7435 C CA . LYS B 1 285 ? 18.656 -2.912 -0.387 1 57.53 285 LYS B CA 1
ATOM 7436 C C . LYS B 1 285 ? 18.625 -4.324 0.192 1 57.53 285 LYS B C 1
ATOM 7438 O O . LYS B 1 285 ? 19.672 -4.906 0.478 1 57.53 285 LYS B O 1
ATOM 7443 N N . LEU B 1 286 ? 17.469 -4.742 0.229 1 60.66 286 LEU B N 1
ATOM 7444 C CA . LEU B 1 286 ? 17.297 -6.074 0.795 1 60.66 286 LEU B CA 1
ATOM 7445 C C . LEU B 1 286 ? 17.812 -7.148 -0.155 1 60.66 286 LEU B C 1
ATOM 7447 O O . LEU B 1 286 ? 18.344 -8.164 0.287 1 60.66 286 LEU B O 1
ATOM 7451 N N . ARG B 1 287 ? 17.672 -6.941 -1.355 1 58.09 287 ARG B N 1
ATOM 7452 C CA . ARG B 1 287 ? 18.156 -7.895 -2.35 1 58.09 287 ARG B CA 1
ATOM 7453 C C . ARG B 1 287 ? 19.688 -7.969 -2.342 1 58.09 287 ARG B C 1
ATOM 7455 O O . ARG B 1 287 ? 20.25 -9.047 -2.479 1 58.09 287 ARG B O 1
ATOM 7462 N N . SER B 1 288 ? 20.203 -6.707 -2.203 1 50.69 288 SER B N 1
ATOM 7463 C CA . SER B 1 288 ? 21.672 -6.648 -2.281 1 50.69 288 SER B CA 1
ATOM 7464 C C . SER B 1 288 ? 22.312 -7.266 -1.047 1 50.69 288 SER B C 1
ATOM 7466 O O . SER B 1 288 ? 23.438 -7.766 -1.112 1 50.69 288 SER B O 1
ATOM 7468 N N . SER B 1 289 ? 21.688 -6.988 0.038 1 47.94 289 SER B N 1
ATOM 7469 C CA . SER B 1 289 ? 22.328 -7.426 1.271 1 47.94 289 SER B CA 1
ATOM 7470 C C . SER B 1 289 ? 22.078 -8.906 1.533 1 47.94 289 SER B C 1
ATOM 7472 O O . SER B 1 289 ? 22.531 -9.453 2.537 1 47.94 289 SER B O 1
ATOM 7474 N N . SER B 1 290 ? 22.203 -9.703 0.562 1 48.84 290 SER B N 1
ATOM 7475 C CA . SER B 1 290 ? 21.953 -11.125 0.753 1 48.84 290 SER B CA 1
ATOM 7476 C C . SER B 1 290 ? 21.062 -11.375 1.966 1 48.84 290 SER B C 1
ATOM 7478 O O . SER B 1 290 ? 20.906 -12.516 2.41 1 48.84 290 SER B O 1
ATOM 7480 N N . LEU B 1 291 ? 20.844 -10.336 2.693 1 46.69 291 LEU B N 1
ATOM 7481 C CA . LEU B 1 291 ? 20.047 -10.508 3.906 1 46.69 291 LEU B CA 1
ATOM 7482 C C . LEU B 1 291 ? 18.625 -10.914 3.57 1 46.69 291 LEU B C 1
ATOM 7484 O O . LEU B 1 291 ? 17.938 -11.508 4.398 1 46.69 291 LEU B O 1
ATOM 7488 N N . LEU B 1 292 ? 18.109 -10.148 2.617 1 51.31 292 LEU B N 1
ATOM 7489 C CA . LEU B 1 292 ? 16.75 -10.578 2.303 1 51.31 292 LEU B CA 1
ATOM 7490 C C . LEU B 1 292 ? 16.719 -12.039 1.892 1 51.31 292 LEU B C 1
ATOM 7492 O O . LEU B 1 292 ? 17.078 -12.383 0.759 1 51.31 292 LEU B O 1
ATOM 7496 N N . TYR B 1 293 ? 17.156 -12.828 2.752 1 42.81 293 TYR B N 1
ATOM 7497 C CA . TYR B 1 293 ? 17.016 -14.258 2.525 1 42.81 293 TYR B CA 1
ATOM 7498 C C . TYR B 1 293 ? 15.68 -14.57 1.842 1 42.81 293 TYR B C 1
ATOM 7500 O O . TYR B 1 293 ? 15.062 -15.594 2.119 1 42.81 293 TYR B O 1
ATOM 7508 N N . ASP B 1 294 ? 14.898 -13.523 1.518 1 51.16 294 ASP B N 1
ATOM 7509 C CA . ASP B 1 294 ? 13.734 -14.031 0.803 1 51.16 294 ASP B CA 1
ATOM 7510 C C . ASP B 1 294 ? 14.141 -14.703 -0.506 1 51.16 294 ASP B C 1
ATOM 7512 O O . ASP B 1 294 ? 14 -14.117 -1.581 1 51.16 294 ASP B O 1
ATOM 7516 N N . SER B 1 295 ? 15.141 -15.68 -0.346 1 48.62 295 SER B N 1
ATOM 7517 C CA . SER B 1 295 ? 15.695 -16.438 -1.465 1 48.62 295 SER B CA 1
ATOM 7518 C C . SER B 1 295 ? 14.641 -16.703 -2.529 1 48.62 295 SER B C 1
ATOM 7520 O O . SER B 1 295 ? 14.93 -16.641 -3.727 1 48.62 295 SER B O 1
ATOM 7522 N N . ASP B 1 296 ? 13.367 -16.875 -1.963 1 59.31 296 ASP B N 1
ATOM 7523 C CA . ASP B 1 296 ? 12.367 -17.297 -2.941 1 59.31 296 ASP B CA 1
ATOM 7524 C C . ASP B 1 296 ? 11.469 -16.125 -3.348 1 59.31 296 ASP B C 1
ATOM 7526 O O . ASP B 1 296 ? 10.664 -16.25 -4.273 1 59.31 296 ASP B O 1
ATOM 7530 N N . GLY B 1 297 ? 11.766 -14.875 -2.76 1 73.44 297 GLY B N 1
ATOM 7531 C CA . GLY B 1 297 ? 10.969 -13.719 -3.141 1 73.44 297 GLY B CA 1
ATOM 7532 C C . GLY B 1 297 ? 9.492 -13.898 -2.863 1 73.44 297 GLY B C 1
ATOM 7533 O O . GLY B 1 297 ? 8.648 -13.523 -3.686 1 73.44 297 GLY B O 1
ATOM 7534 N N . ALA B 1 298 ? 9.234 -14.617 -1.731 1 81.75 298 ALA B N 1
ATOM 7535 C CA . ALA B 1 298 ? 7.852 -14.992 -1.461 1 81.75 298 ALA B CA 1
ATOM 7536 C C . ALA B 1 298 ? 6.953 -13.766 -1.36 1 81.75 298 ALA B C 1
ATOM 7538 O O . ALA B 1 298 ? 5.879 -13.727 -1.965 1 81.75 298 ALA B O 1
ATOM 7539 N N . PHE B 1 299 ? 7.43 -12.727 -0.627 1 88.06 299 PHE B N 1
ATOM 7540 C CA . PHE B 1 299 ? 6.609 -11.531 -0.471 1 88.06 299 PHE B CA 1
ATOM 7541 C C . PHE B 1 299 ? 6.578 -10.719 -1.763 1 88.06 299 PHE B C 1
ATOM 7543 O O . PHE B 1 299 ? 5.531 -10.203 -2.15 1 88.06 299 PHE B O 1
ATOM 7550 N N . GLU B 1 300 ? 7.633 -10.664 -2.377 1 82.88 300 GLU B N 1
ATOM 7551 C CA . GLU B 1 300 ? 7.723 -9.945 -3.646 1 82.88 300 GLU B CA 1
ATOM 7552 C C . GLU B 1 300 ? 6.766 -10.531 -4.68 1 82.88 300 GLU B C 1
ATOM 7554 O O . GLU B 1 300 ? 6.137 -9.789 -5.441 1 82.88 300 GLU B O 1
ATOM 7559 N N . ASN B 1 301 ? 6.73 -11.828 -4.715 1 87.75 301 ASN B N 1
ATOM 7560 C CA . ASN B 1 301 ? 5.836 -12.492 -5.66 1 87.75 301 ASN B CA 1
ATOM 7561 C C . ASN B 1 301 ? 4.379 -12.125 -5.406 1 87.75 301 ASN B C 1
ATOM 7563 O O . ASN B 1 301 ? 3.586 -12.023 -6.348 1 87.75 301 ASN B O 1
ATOM 7567 N N . ILE B 1 302 ? 4.039 -11.938 -4.168 1 92.38 302 ILE B N 1
ATOM 7568 C CA . ILE B 1 302 ? 2.682 -11.523 -3.83 1 92.38 302 ILE B CA 1
ATOM 7569 C C . ILE B 1 302 ? 2.389 -10.156 -4.445 1 92.38 302 ILE B C 1
ATOM 7571 O O . ILE B 1 302 ? 1.356 -9.969 -5.09 1 92.38 302 ILE B O 1
ATOM 7575 N N . LEU B 1 303 ? 3.334 -9.211 -4.234 1 87.75 303 LEU B N 1
ATOM 7576 C CA . LEU B 1 303 ? 3.152 -7.859 -4.754 1 87.75 303 LEU B CA 1
ATOM 7577 C C . LEU B 1 303 ? 3.113 -7.859 -6.277 1 87.75 303 LEU B C 1
ATOM 7579 O O . LEU B 1 303 ? 2.297 -7.164 -6.883 1 87.75 303 LEU B O 1
ATOM 7583 N N . LYS B 1 304 ? 3.926 -8.68 -6.852 1 84.5 304 LYS B N 1
ATOM 7584 C CA . LYS B 1 304 ? 4 -8.758 -8.305 1 84.5 304 LYS B CA 1
ATOM 7585 C C . LYS B 1 304 ? 2.703 -9.312 -8.891 1 84.5 304 LYS B C 1
ATOM 7587 O O . LYS B 1 304 ? 2.148 -8.734 -9.836 1 84.5 304 LYS B O 1
ATOM 7592 N N . VAL B 1 305 ? 2.295 -10.414 -8.352 1 91.38 305 VAL B N 1
ATOM 7593 C CA . VAL B 1 305 ? 1.093 -11.055 -8.883 1 91.38 305 VAL B CA 1
ATOM 7594 C C . VAL B 1 305 ? -0.118 -10.156 -8.633 1 91.38 305 VAL B C 1
ATOM 7596 O O . VAL B 1 305 ? -1.015 -10.062 -9.477 1 91.38 305 VAL B O 1
ATOM 7599 N N . ARG B 1 306 ? -0.195 -9.5 -7.516 1 91.44 306 ARG B N 1
ATOM 7600 C CA . ARG B 1 306 ? -1.271 -8.555 -7.238 1 91.44 306 ARG B CA 1
ATOM 7601 C C . ARG B 1 306 ? -1.311 -7.449 -8.289 1 91.44 306 ARG B C 1
ATOM 7603 O O . ARG B 1 306 ? -2.387 -7.055 -8.742 1 91.44 306 ARG B O 1
ATOM 7610 N N . ASN B 1 307 ? -0.18 -6.945 -8.602 1 84.06 307 ASN B N 1
ATOM 7611 C CA . ASN B 1 307 ? -0.087 -5.887 -9.602 1 84.06 307 ASN B CA 1
ATOM 7612 C C . ASN B 1 307 ? -0.566 -6.363 -10.969 1 84.06 307 ASN B C 1
ATOM 7614 O O . ASN B 1 307 ? -1.077 -5.57 -11.766 1 84.06 307 ASN B O 1
ATOM 7618 N N . GLU B 1 308 ? -0.465 -7.656 -11.211 1 85.38 308 GLU B N 1
ATOM 7619 C CA . GLU B 1 308 ? -0.824 -8.211 -12.516 1 85.38 308 GLU B CA 1
ATOM 7620 C C . GLU B 1 308 ? -2.277 -8.672 -12.539 1 85.38 308 GLU B C 1
ATOM 7622 O O . GLU B 1 308 ? -2.805 -9.031 -13.594 1 85.38 308 GLU B O 1
ATOM 7627 N N . LEU B 1 309 ? -2.879 -8.539 -11.453 1 86.06 309 LEU B N 1
ATOM 7628 C CA . LEU B 1 309 ? -4.254 -9.016 -11.352 1 86.06 309 LEU B CA 1
ATOM 7629 C C . LEU B 1 309 ? -5.16 -8.266 -12.32 1 86.06 309 LEU B C 1
ATOM 7631 O O . LEU B 1 309 ? -5.098 -7.043 -12.422 1 86.06 309 LEU B O 1
ATOM 7635 N N . ASP B 1 310 ? -5.965 -8.875 -13.133 1 75.69 310 ASP B N 1
ATOM 7636 C CA . ASP B 1 310 ? -7.016 -8.375 -14.008 1 75.69 310 ASP B CA 1
ATOM 7637 C C . ASP B 1 310 ? -6.422 -7.742 -15.266 1 75.69 310 ASP B C 1
ATOM 7639 O O . ASP B 1 310 ? -7.102 -6.996 -15.977 1 75.69 310 ASP B O 1
ATOM 7643 N N . LYS B 1 311 ? -5.086 -7.93 -15.43 1 76.06 311 LYS B N 1
ATOM 7644 C CA . LYS B 1 311 ? -4.465 -7.41 -16.641 1 76.06 311 LYS B CA 1
ATOM 7645 C C . LYS B 1 311 ? -4.48 -8.453 -17.766 1 76.06 311 LYS B C 1
ATOM 7647 O O . LYS B 1 311 ? -4.105 -8.156 -18.906 1 76.06 311 LYS B O 1
ATOM 7652 N N . GLY B 1 312 ? -4.879 -9.555 -17.422 1 75.25 312 GLY B N 1
ATOM 7653 C CA . GLY B 1 312 ? -4.914 -10.617 -18.422 1 75.25 312 GLY B CA 1
ATOM 7654 C C . GLY B 1 312 ? -3.553 -11.219 -18.703 1 75.25 312 GLY B C 1
ATOM 7655 O O . GLY B 1 312 ? -3.4 -12.008 -19.641 1 75.25 312 GLY B O 1
ATOM 7656 N N . THR B 1 313 ? -2.586 -10.859 -17.922 1 77.44 313 THR B N 1
ATOM 7657 C CA . THR B 1 313 ? -1.225 -11.32 -18.172 1 77.44 313 THR B CA 1
ATOM 7658 C C . THR B 1 313 ? -0.91 -12.562 -17.344 1 77.44 313 THR B C 1
ATOM 7660 O O . THR B 1 313 ? 0.055 -13.273 -17.625 1 77.44 313 THR B O 1
ATOM 7663 N N . LEU B 1 314 ? -1.72 -12.859 -16.406 1 86.75 314 LEU B N 1
ATOM 7664 C CA . LEU B 1 314 ? -1.456 -14 -15.539 1 86.75 314 LEU B CA 1
ATOM 7665 C C . LEU B 1 314 ? -1.826 -15.305 -16.234 1 86.75 314 LEU B C 1
ATOM 7667 O O . LEU B 1 314 ? -2.924 -15.438 -16.781 1 86.75 314 LEU B O 1
ATOM 7671 N N . THR B 1 315 ? -0.865 -16.172 -16.344 1 91.44 315 THR B N 1
ATOM 7672 C CA . THR B 1 315 ? -1.12 -17.5 -16.875 1 91.44 315 THR B CA 1
ATOM 7673 C C . THR B 1 315 ? -1.046 -18.547 -15.766 1 91.44 315 THR B C 1
ATOM 7675 O O . THR B 1 315 ? -0.312 -18.375 -14.789 1 91.44 315 THR B O 1
ATOM 7678 N N . LEU B 1 316 ? -1.839 -19.578 -15.945 1 94.62 316 LEU B N 1
ATOM 7679 C CA . LEU B 1 316 ? -1.848 -20.656 -14.953 1 94.62 316 LEU B CA 1
ATOM 7680 C C . LEU B 1 316 ? -0.475 -21.312 -14.852 1 94.62 316 LEU B C 1
ATOM 7682 O O . LEU B 1 316 ? -0.012 -21.609 -13.75 1 94.62 316 LEU B O 1
ATOM 7686 N N . SER B 1 317 ? 0.218 -21.547 -16 1 95.12 317 SER B N 1
ATOM 7687 C CA . SER B 1 317 ? 1.54 -22.172 -15.984 1 95.12 317 SER B CA 1
ATOM 7688 C C . SER B 1 317 ? 2.518 -21.359 -15.141 1 95.12 317 SER B C 1
ATOM 7690 O O . SER B 1 317 ? 3.203 -21.922 -14.273 1 95.12 317 SER B O 1
ATOM 7692 N N . ASN B 1 318 ? 2.516 -20.062 -15.336 1 92.81 318 ASN B N 1
ATOM 7693 C CA . ASN B 1 318 ? 3.406 -19.203 -14.578 1 92.81 318 ASN B CA 1
ATOM 7694 C C . ASN B 1 318 ? 3.074 -19.219 -13.086 1 92.81 318 ASN B C 1
ATOM 7696 O O . ASN B 1 318 ? 3.973 -19.266 -12.25 1 92.81 318 ASN B O 1
ATOM 7700 N N . LEU B 1 319 ? 1.812 -19.156 -12.773 1 95.12 319 LEU B N 1
ATOM 7701 C CA . LEU B 1 319 ? 1.39 -19.141 -11.375 1 95.12 319 LEU B CA 1
ATOM 7702 C C . LEU B 1 319 ? 1.767 -20.438 -10.672 1 95.12 319 LEU B C 1
ATOM 7704 O O . LEU B 1 319 ? 2.217 -20.422 -9.523 1 95.12 319 LEU B O 1
ATOM 7708 N N . LEU B 1 320 ? 1.566 -21.562 -11.383 1 96.31 320 LEU B N 1
ATOM 7709 C CA . LEU B 1 320 ? 1.936 -22.859 -10.828 1 96.31 320 LEU B CA 1
ATOM 7710 C C . LEU B 1 320 ? 3.432 -22.922 -10.539 1 96.31 320 LEU B C 1
ATOM 7712 O O . LEU B 1 320 ? 3.844 -23.406 -9.477 1 96.31 320 LEU B O 1
ATOM 7716 N N . MET B 1 321 ? 4.203 -22.453 -11.438 1 93.94 321 MET B N 1
ATOM 7717 C CA . MET B 1 321 ? 5.652 -22.469 -11.266 1 93.94 321 MET B CA 1
ATOM 7718 C C . MET B 1 321 ? 6.09 -21.5 -10.18 1 93.94 321 MET B C 1
ATOM 7720 O O . MET B 1 321 ? 6.965 -21.812 -9.375 1 93.94 321 MET B O 1
ATOM 7724 N N . LEU B 1 322 ? 5.445 -20.375 -10.141 1 91 322 LEU B N 1
ATOM 7725 C CA . LEU B 1 322 ? 5.781 -19.344 -9.172 1 91 322 LEU B CA 1
ATOM 7726 C C . LEU B 1 322 ? 5.465 -19.812 -7.754 1 91 322 LEU B C 1
ATOM 7728 O O . LEU B 1 322 ? 6.188 -19.484 -6.809 1 91 322 LEU B O 1
ATOM 7732 N N . THR B 1 323 ? 4.414 -20.562 -7.562 1 94.25 323 THR B N 1
ATOM 7733 C CA . THR B 1 323 ? 3.955 -20.953 -6.23 1 94.25 323 THR B CA 1
ATOM 7734 C C . THR B 1 323 ? 4.48 -22.328 -5.855 1 94.25 323 THR B C 1
ATOM 7736 O O . THR B 1 323 ? 4.223 -22.828 -4.758 1 94.25 323 THR B O 1
ATOM 7739 N N . ARG B 1 324 ? 5.211 -22.938 -6.73 1 93.31 324 ARG B N 1
ATOM 7740 C CA . ARG B 1 324 ? 5.703 -24.297 -6.512 1 93.31 324 ARG B CA 1
ATOM 7741 C C . ARG B 1 324 ? 6.496 -24.375 -5.211 1 93.31 324 ARG B C 1
ATOM 7743 O O . ARG B 1 324 ? 6.355 -25.344 -4.457 1 93.31 324 ARG B O 1
ATOM 7750 N N . PRO B 1 325 ? 7.348 -23.344 -4.852 1 90.56 325 PRO B N 1
ATOM 7751 C CA . PRO B 1 325 ? 8.125 -23.438 -3.615 1 90.56 325 PRO B CA 1
ATOM 7752 C C . PRO B 1 325 ? 7.266 -23.312 -2.361 1 90.56 325 PRO B C 1
ATOM 7754 O O . PRO B 1 325 ? 7.723 -23.609 -1.257 1 90.56 325 PRO B O 1
ATOM 7757 N N . ARG B 1 326 ? 6.066 -22.875 -2.498 1 93.88 326 ARG B N 1
ATOM 7758 C CA . ARG B 1 326 ? 5.18 -22.703 -1.351 1 93.88 326 ARG B CA 1
ATOM 7759 C C . ARG B 1 326 ? 4.629 -24.047 -0.882 1 93.88 326 ARG B C 1
ATOM 7761 O O . ARG B 1 326 ? 4.492 -24.984 -1.676 1 93.88 326 ARG B O 1
ATOM 7768 N N . LEU B 1 327 ? 4.273 -24.125 0.37 1 92.81 327 LEU B N 1
ATOM 7769 C CA . LEU B 1 327 ? 3.904 -25.391 0.986 1 92.81 327 LEU B CA 1
ATOM 7770 C C . LEU B 1 327 ? 2.389 -25.531 1.082 1 92.81 327 LEU B C 1
ATOM 7772 O O . LEU B 1 327 ? 1.674 -24.531 1.145 1 92.81 327 LEU B O 1
ATOM 7776 N N . SER B 1 328 ? 1.91 -26.719 0.987 1 91.94 328 SER B N 1
ATOM 7777 C CA . SER B 1 328 ? 0.522 -27.094 1.242 1 91.94 328 SER B CA 1
ATOM 7778 C C . SER B 1 328 ? 0.432 -28.469 1.895 1 91.94 328 SER B C 1
ATOM 7780 O O . SER B 1 328 ? 1.337 -29.297 1.746 1 91.94 328 SER B O 1
ATOM 7782 N N . THR B 1 329 ? -0.55 -28.703 2.623 1 88.31 329 THR B N 1
ATOM 7783 C CA . THR B 1 329 ? -0.752 -29.984 3.289 1 88.31 329 THR B CA 1
ATOM 7784 C C . THR B 1 329 ? -1.184 -31.062 2.289 1 88.31 329 THR B C 1
ATOM 7786 O O . THR B 1 329 ? -0.655 -32.188 2.297 1 88.31 329 THR B O 1
ATOM 7789 N N . LYS B 1 330 ? -2.082 -30.766 1.435 1 89.69 330 LYS B N 1
ATOM 7790 C CA . LYS B 1 330 ? -2.559 -31.672 0.399 1 89.69 330 LYS B CA 1
ATOM 7791 C C . LYS B 1 330 ? -1.921 -31.359 -0.95 1 89.69 330 LYS B C 1
ATOM 7793 O O . LYS B 1 330 ? -1.864 -30.188 -1.355 1 89.69 330 LYS B O 1
ATOM 7798 N N . PRO B 1 331 ? -1.469 -32.375 -1.68 1 91.88 331 PRO B N 1
ATOM 7799 C CA . PRO B 1 331 ? -0.805 -32.156 -2.963 1 91.88 331 PRO B CA 1
ATOM 7800 C C . PRO B 1 331 ? -1.73 -31.516 -3.998 1 91.88 331 PRO B C 1
ATOM 7802 O O . PRO B 1 331 ? -1.271 -30.781 -4.875 1 91.88 331 PRO B O 1
ATOM 7805 N N . GLU B 1 332 ? -3.027 -31.75 -3.924 1 91.75 332 GLU B N 1
ATOM 7806 C CA . GLU B 1 332 ? -3.975 -31.172 -4.879 1 91.75 332 GLU B CA 1
ATOM 7807 C C . GLU B 1 332 ? -4.074 -29.656 -4.727 1 91.75 332 GLU B C 1
ATOM 7809 O O . GLU B 1 332 ? -4.508 -28.969 -5.648 1 91.75 332 GLU B O 1
ATOM 7814 N N . ASP B 1 333 ? -3.625 -29.172 -3.545 1 93.62 333 ASP B N 1
ATOM 7815 C CA . ASP B 1 333 ? -3.729 -27.75 -3.26 1 93.62 333 ASP B CA 1
ATOM 7816 C C . ASP B 1 333 ? -2.732 -26.938 -4.094 1 93.62 333 ASP B C 1
ATOM 7818 O O . ASP B 1 333 ? -2.842 -25.719 -4.195 1 93.62 333 ASP B O 1
ATOM 7822 N N . ALA B 1 334 ? -1.825 -27.641 -4.691 1 94.81 334 ALA B N 1
ATOM 7823 C CA . ALA B 1 334 ? -0.959 -26.953 -5.645 1 94.81 334 ALA B CA 1
ATOM 7824 C C . ALA B 1 334 ? -1.776 -26.312 -6.758 1 94.81 334 ALA B C 1
ATOM 7826 O O . ALA B 1 334 ? -1.384 -25.281 -7.305 1 94.81 334 ALA B O 1
ATOM 7827 N N . VAL B 1 335 ? -2.891 -26.906 -7.027 1 94.06 335 VAL B N 1
ATOM 7828 C CA . VAL B 1 335 ? -3.764 -26.438 -8.094 1 94.06 335 VAL B CA 1
ATOM 7829 C C . VAL B 1 335 ? -4.938 -25.656 -7.5 1 94.06 335 VAL B C 1
ATOM 7831 O O . VAL B 1 335 ? -5.191 -24.516 -7.879 1 94.06 335 VAL B O 1
ATOM 7834 N N . TYR B 1 336 ? -5.59 -26.219 -6.512 1 93 336 TYR B N 1
ATOM 7835 C CA . TYR B 1 336 ? -6.836 -25.672 -5.996 1 93 336 TYR B CA 1
ATOM 7836 C C . TYR B 1 336 ? -6.605 -24.312 -5.348 1 93 336 TYR B C 1
ATOM 7838 O O . TYR B 1 336 ? -7.473 -23.438 -5.402 1 93 336 TYR B O 1
ATOM 7846 N N . ALA B 1 337 ? -5.449 -24.094 -4.789 1 95.69 337 ALA B N 1
ATOM 7847 C CA . ALA B 1 337 ? -5.137 -22.844 -4.121 1 95.69 337 ALA B CA 1
ATOM 7848 C C . ALA B 1 337 ? -4.961 -21.703 -5.137 1 95.69 337 ALA B C 1
ATOM 7850 O O . ALA B 1 337 ? -4.77 -20.547 -4.758 1 95.69 337 ALA B O 1
ATOM 7851 N N . LEU B 1 338 ? -5.016 -22.016 -6.398 1 95.75 338 LEU B N 1
ATOM 7852 C CA . LEU B 1 338 ? -4.828 -21 -7.43 1 95.75 338 LEU B CA 1
ATOM 7853 C C . LEU B 1 338 ? -6.137 -20.734 -8.172 1 95.75 338 LEU B C 1
ATOM 7855 O O . LEU B 1 338 ? -6.188 -19.875 -9.055 1 95.75 338 LEU B O 1
ATOM 7859 N N . LEU B 1 339 ? -7.195 -21.375 -7.809 1 93.5 339 LEU B N 1
ATOM 7860 C CA . LEU B 1 339 ? -8.453 -21.297 -8.547 1 93.5 339 LEU B CA 1
ATOM 7861 C C . LEU B 1 339 ? -9.023 -19.891 -8.477 1 93.5 339 LEU B C 1
ATOM 7863 O O . LEU B 1 339 ? -9.68 -19.422 -9.422 1 93.5 339 LEU B O 1
ATOM 7867 N N . GLY B 1 340 ? -8.789 -19.219 -7.402 1 93.44 340 GLY B N 1
ATOM 7868 C CA . GLY B 1 340 ? -9.281 -17.859 -7.277 1 93.44 340 GLY B CA 1
ATOM 7869 C C . GLY B 1 340 ? -8.594 -16.891 -8.211 1 93.44 340 GLY B C 1
ATOM 7870 O O . GLY B 1 340 ? -9.172 -15.875 -8.602 1 93.44 340 GLY B O 1
ATOM 7871 N N . LEU B 1 341 ? -7.402 -17.172 -8.562 1 93.56 341 LEU B N 1
ATOM 7872 C CA . LEU B 1 341 ? -6.613 -16.297 -9.43 1 93.56 341 LEU B CA 1
ATOM 7873 C C . LEU B 1 341 ? -6.855 -16.625 -10.898 1 93.56 341 LEU B C 1
ATOM 7875 O O . LEU B 1 341 ? -6.648 -15.781 -11.773 1 93.56 341 LEU B O 1
ATOM 7879 N N . VAL B 1 342 ? -7.273 -17.844 -11.148 1 90.94 342 VAL B N 1
ATOM 7880 C CA . VAL B 1 342 ? -7.57 -18.281 -12.5 1 90.94 342 VAL B CA 1
ATOM 7881 C C . VAL B 1 342 ? -8.953 -18.938 -12.547 1 90.94 342 VAL B C 1
ATOM 7883 O O . VAL B 1 342 ? -9.07 -20.141 -12.758 1 90.94 342 VAL B O 1
ATOM 7886 N N . PRO B 1 343 ? -9.922 -18.109 -12.531 1 86.19 343 PRO B N 1
ATOM 7887 C CA . PRO B 1 343 ? -11.281 -18.656 -12.414 1 86.19 343 PRO B CA 1
ATOM 7888 C C . PRO B 1 343 ? -11.703 -19.469 -13.633 1 86.19 343 PRO B C 1
ATOM 7890 O O . PRO B 1 343 ? -12.602 -20.312 -13.539 1 86.19 343 PRO B O 1
ATOM 7893 N N . ASP B 1 344 ? -11.078 -19.328 -14.711 1 86.31 344 ASP B N 1
ATOM 7894 C CA . ASP B 1 344 ? -11.422 -20.062 -15.93 1 86.31 344 ASP B CA 1
ATOM 7895 C C . ASP B 1 344 ? -11.102 -21.547 -15.797 1 86.31 344 ASP B C 1
ATOM 7897 O O . ASP B 1 344 ? -11.586 -22.359 -16.578 1 86.31 344 ASP B O 1
ATOM 7901 N N . LEU B 1 345 ? -10.305 -21.891 -14.867 1 88.19 345 LEU B N 1
ATOM 7902 C CA . LEU B 1 345 ? -9.922 -23.297 -14.656 1 88.19 345 LEU B CA 1
ATOM 7903 C C . LEU B 1 345 ? -11.062 -24.062 -14 1 88.19 345 LEU B C 1
ATOM 7905 O O . LEU B 1 345 ? -11.148 -25.297 -14.141 1 88.19 345 LEU B O 1
ATOM 7909 N N . VAL B 1 346 ? -11.992 -23.406 -13.289 1 84.75 346 VAL B N 1
ATOM 7910 C CA . VAL B 1 346 ? -13.031 -24.031 -12.477 1 84.75 346 VAL B CA 1
ATOM 7911 C C . VAL B 1 346 ? -13.977 -24.828 -13.367 1 84.75 346 VAL B C 1
ATOM 7913 O O . VAL B 1 346 ? -14.211 -26.016 -13.117 1 84.75 346 VAL B O 1
ATOM 7916 N N . PRO B 1 347 ? -14.398 -24.297 -14.422 1 82.12 347 PRO B N 1
ATOM 7917 C CA . PRO B 1 347 ? -15.281 -25.078 -15.289 1 82.12 347 PRO B CA 1
ATOM 7918 C C . PRO B 1 347 ? -14.586 -26.312 -15.883 1 82.12 347 PRO B C 1
ATOM 7920 O O . PRO B 1 347 ? -15.227 -27.344 -16.094 1 82.12 347 PRO B O 1
ATOM 7923 N N . SER B 1 348 ? -13.336 -26.156 -16.109 1 78.69 348 SER B N 1
ATOM 7924 C CA . SER B 1 348 ? -12.578 -27.266 -16.703 1 78.69 348 SER B CA 1
ATOM 7925 C C . SER B 1 348 ? -12.414 -28.406 -15.703 1 78.69 348 SER B C 1
ATOM 7927 O O . SER B 1 348 ? -12.398 -29.578 -16.094 1 78.69 348 SER B O 1
ATOM 7929 N N . LEU B 1 349 ? -12.336 -28.047 -14.469 1 81 349 LEU B N 1
ATOM 7930 C CA . LEU B 1 349 ? -12.102 -29.062 -13.438 1 81 349 LEU B CA 1
ATOM 7931 C C . LEU B 1 349 ? -13.422 -29.672 -12.977 1 81 349 LEU B C 1
ATOM 7933 O O . LEU B 1 349 ? -13.438 -30.766 -12.406 1 81 349 LEU B O 1
ATOM 7937 N N . ASN B 1 350 ? -14.562 -28.891 -12.953 1 69.94 350 ASN B N 1
ATOM 7938 C CA . ASN B 1 350 ? -15.867 -29.391 -12.531 1 69.94 350 ASN B CA 1
ATOM 7939 C C . ASN B 1 350 ? -16.172 -30.75 -13.156 1 69.94 350 ASN B C 1
ATOM 7941 O O . ASN B 1 350 ? -16.719 -31.625 -12.5 1 69.94 350 ASN B O 1
ATOM 7945 N N . ARG B 1 351 ? -15.727 -30.953 -14.359 1 56.41 351 ARG B N 1
ATOM 7946 C CA . ARG B 1 351 ? -15.922 -32.25 -14.984 1 56.41 351 ARG B CA 1
ATOM 7947 C C . ARG B 1 351 ? -15.141 -33.344 -14.242 1 56.41 351 ARG B C 1
ATOM 7949 O O . ARG B 1 351 ? -15.594 -34.5 -14.156 1 56.41 351 ARG B O 1
ATOM 7956 N N . THR B 1 352 ? -14.07 -32.875 -13.562 1 54.38 352 THR B N 1
ATOM 7957 C CA . THR B 1 352 ? -13.141 -33.781 -12.898 1 54.38 352 THR B CA 1
ATOM 7958 C C . THR B 1 352 ? -13.406 -33.812 -11.398 1 54.38 352 THR B C 1
ATOM 7960 O O . THR B 1 352 ? -13.047 -34.781 -10.727 1 54.38 352 THR B O 1
ATOM 7963 N N . PHE B 1 353 ? -13.977 -32.688 -10.758 1 57.53 353 PHE B N 1
ATOM 7964 C CA . PHE B 1 353 ? -14.195 -32.594 -9.32 1 57.53 353 PHE B CA 1
ATOM 7965 C C . PHE B 1 353 ? -15 -33.75 -8.805 1 57.53 353 PHE B C 1
ATOM 7967 O O . PHE B 1 353 ? -14.734 -34.281 -7.715 1 57.53 353 PHE B O 1
ATOM 7974 N N . ASP B 1 354 ? -15.992 -34.094 -9.617 1 54.25 354 ASP B N 1
ATOM 7975 C CA . ASP B 1 354 ? -16.812 -35.219 -9.203 1 54.25 354 ASP B CA 1
ATOM 7976 C C . ASP B 1 354 ? -15.969 -36.5 -9.133 1 54.25 354 ASP B C 1
ATOM 7978 O O . ASP B 1 354 ? -16.266 -37.406 -8.344 1 54.25 354 ASP B O 1
ATOM 7982 N N . ALA B 1 355 ? -14.906 -36.5 -9.906 1 48.5 355 ALA B N 1
ATOM 7983 C CA . ALA B 1 355 ? -14.109 -37.719 -9.984 1 48.5 355 ALA B CA 1
ATOM 7984 C C . ALA B 1 355 ? -12.945 -37.688 -9 1 48.5 355 ALA B C 1
ATOM 7986 O O . ALA B 1 355 ? -12.414 -38.719 -8.609 1 48.5 355 ALA B O 1
ATOM 7987 N N . ILE B 1 356 ? -12.438 -36.562 -8.633 1 51.38 356 ILE B N 1
ATOM 7988 C CA . ILE B 1 356 ? -11.219 -36.406 -7.844 1 51.38 356 ILE B CA 1
ATOM 7989 C C . ILE B 1 356 ? -11.555 -36.469 -6.355 1 51.38 356 ILE B C 1
ATOM 7991 O O . ILE B 1 356 ? -10.797 -36 -5.512 1 51.38 356 ILE B O 1
ATOM 7995 N N . ALA B 1 357 ? -12.703 -37 -6.008 1 46.56 357 ALA B N 1
ATOM 7996 C CA . ALA B 1 357 ? -13.125 -37.031 -4.609 1 46.56 357 ALA B CA 1
ATOM 7997 C C . ALA B 1 357 ? -12.117 -37.812 -3.756 1 46.56 357 ALA B C 1
ATOM 7999 O O . ALA B 1 357 ? -12.164 -37.75 -2.525 1 46.56 357 ALA B O 1
ATOM 8000 N N . SER B 1 358 ? -11.305 -38.688 -4.375 1 49.97 358 SER B N 1
ATOM 8001 C CA . SER B 1 358 ? -10.469 -39.5 -3.486 1 49.97 358 SER B CA 1
ATOM 8002 C C . SER B 1 358 ? -8.992 -39.125 -3.652 1 49.97 358 SER B C 1
ATOM 8004 O O . SER B 1 358 ? -8.531 -38.844 -4.762 1 49.97 358 SER B O 1
ATOM 8006 N N . SER B 1 359 ? -8.281 -38.594 -2.545 1 57.09 359 SER B N 1
ATOM 8007 C CA . SER B 1 359 ? -6.863 -38.281 -2.449 1 57.09 359 SER B CA 1
ATOM 8008 C C . SER B 1 359 ? -5.992 -39.438 -2.891 1 57.09 359 SER B C 1
ATOM 8010 O O . SER B 1 359 ? -4.992 -39.75 -2.24 1 57.09 359 SER B O 1
ATOM 8012 N N . GLY B 1 360 ? -6.438 -40.188 -3.971 1 70.5 360 GLY B N 1
ATOM 8013 C CA . GLY B 1 360 ? -5.551 -41.25 -4.398 1 70.5 360 GLY B CA 1
ATOM 8014 C C . GLY B 1 360 ? -4.566 -40.812 -5.469 1 70.5 360 GLY B C 1
ATOM 8015 O O . GLY B 1 360 ? -4.715 -39.75 -6.059 1 70.5 360 GLY B O 1
ATOM 8016 N N . GLU B 1 361 ? -3.459 -41.438 -5.516 1 78.56 361 GLU B N 1
ATOM 8017 C CA . GLU B 1 361 ? -2.396 -41.156 -6.484 1 78.56 361 GLU B CA 1
ATOM 8018 C C . GLU B 1 361 ? -2.957 -41.031 -7.898 1 78.56 361 GLU B C 1
ATOM 8020 O O . GLU B 1 361 ? -2.492 -40.219 -8.688 1 78.56 361 GLU B O 1
ATOM 8025 N N . GLU B 1 362 ? -3.898 -41.812 -8.211 1 81 362 GLU B N 1
ATOM 8026 C CA . GLU B 1 362 ? -4.512 -41.781 -9.531 1 81 362 GLU B CA 1
ATOM 8027 C C . GLU B 1 362 ? -5.293 -40.469 -9.742 1 81 362 GLU B C 1
ATOM 8029 O O . GLU B 1 362 ? -5.242 -39.875 -10.828 1 81 362 GLU B O 1
ATOM 8034 N N . ASP B 1 363 ? -6.008 -40.125 -8.727 1 82.69 363 ASP B N 1
ATOM 8035 C CA . ASP B 1 363 ? -6.77 -38.906 -8.82 1 82.69 363 ASP B CA 1
ATOM 8036 C C . ASP B 1 363 ? -5.848 -37.688 -8.961 1 82.69 363 ASP B C 1
ATOM 8038 O O . ASP B 1 363 ? -6.145 -36.75 -9.703 1 82.69 363 ASP B O 1
ATOM 8042 N N . LEU B 1 364 ? -4.801 -37.781 -8.25 1 87.06 364 LEU B N 1
ATOM 8043 C CA . LEU B 1 364 ? -3.826 -36.688 -8.32 1 87.06 364 LEU B CA 1
ATOM 8044 C C . LEU B 1 364 ? -3.215 -36.594 -9.719 1 87.06 364 LEU B C 1
ATOM 8046 O O . LEU B 1 364 ? -3.047 -35.5 -10.258 1 87.06 364 LEU B O 1
ATOM 8050 N N . PHE B 1 365 ? -2.869 -37.75 -10.242 1 86.31 365 PHE B N 1
ATOM 8051 C CA . PHE B 1 365 ? -2.316 -37.812 -11.594 1 86.31 365 PHE B CA 1
ATOM 8052 C C . PHE B 1 365 ? -3.289 -37.219 -12.602 1 86.31 365 PHE B C 1
ATOM 8054 O O . PHE B 1 365 ? -2.895 -36.438 -13.461 1 86.31 365 PHE B O 1
ATOM 8061 N N . ARG B 1 366 ? -4.5 -37.594 -12.547 1 85.19 366 ARG B N 1
ATOM 8062 C CA . ARG B 1 366 ? -5.531 -37.062 -13.445 1 85.19 366 ARG B CA 1
ATOM 8063 C C . ARG B 1 366 ? -5.676 -35.562 -13.32 1 85.19 366 ARG B C 1
ATOM 8065 O O . ARG B 1 366 ? -5.844 -34.875 -14.32 1 85.19 366 ARG B O 1
ATOM 8072 N N . LEU B 1 367 ? -5.652 -35.094 -12.07 1 88.88 367 LEU B N 1
ATOM 8073 C CA . LEU B 1 367 ? -5.75 -33.656 -11.828 1 88.88 367 LEU B CA 1
ATOM 8074 C C . LEU B 1 367 ? -4.59 -32.906 -12.484 1 88.88 367 LEU B C 1
ATOM 8076 O O . LEU B 1 367 ? -4.801 -31.938 -13.219 1 88.88 367 LEU B O 1
ATOM 8080 N N . TYR B 1 368 ? -3.352 -33.406 -12.234 1 91.75 368 TYR B N 1
ATOM 8081 C CA . TYR B 1 368 ? -2.168 -32.75 -12.773 1 91.75 368 TYR B CA 1
ATOM 8082 C C . TYR B 1 368 ? -2.154 -32.812 -14.297 1 91.75 368 TYR B C 1
ATOM 8084 O O . TYR B 1 368 ? -1.72 -31.844 -14.945 1 91.75 368 TYR B O 1
ATOM 8092 N N . LEU B 1 369 ? -2.621 -33.875 -14.852 1 90.38 369 LEU B N 1
ATOM 8093 C CA . LEU B 1 369 ? -2.684 -34.031 -16.297 1 90.38 369 LEU B CA 1
ATOM 8094 C C . LEU B 1 369 ? -3.697 -33.062 -16.891 1 90.38 369 LEU B C 1
ATOM 8096 O O . LEU B 1 369 ? -3.438 -32.438 -17.922 1 90.38 369 LEU B O 1
ATOM 8100 N N . GLU B 1 370 ? -4.816 -32.969 -16.266 1 89 370 GLU B N 1
ATOM 8101 C CA . GLU B 1 370 ? -5.844 -32.031 -16.75 1 89 370 GLU B CA 1
ATOM 8102 C C . GLU B 1 370 ? -5.352 -30.594 -16.719 1 89 370 GLU B C 1
ATOM 8104 O O . GLU B 1 370 ? -5.613 -29.812 -17.641 1 89 370 GLU B O 1
ATOM 8109 N N . VAL B 1 371 ? -4.711 -30.281 -15.656 1 93.62 371 VAL B N 1
ATOM 8110 C CA . VAL B 1 371 ? -4.156 -28.938 -15.516 1 93.62 371 VAL B CA 1
ATOM 8111 C C . VAL B 1 371 ? -3.094 -28.703 -16.578 1 93.62 371 VAL B C 1
ATOM 8113 O O . VAL B 1 371 ? -3.035 -27.625 -17.188 1 93.62 371 VAL B O 1
ATOM 8116 N N . PHE B 1 372 ? -2.297 -29.719 -16.766 1 94.25 372 PHE B N 1
ATOM 8117 C CA . PHE B 1 372 ? -1.257 -29.656 -17.781 1 94.25 372 PHE B CA 1
ATOM 8118 C C . PHE B 1 372 ? -1.857 -29.391 -19.156 1 94.25 372 PHE B C 1
ATOM 8120 O O . PHE B 1 372 ? -1.406 -28.484 -19.875 1 94.25 372 PHE B O 1
ATOM 8127 N N . ARG B 1 373 ? -2.826 -30.062 -19.516 1 91.81 373 ARG B N 1
ATOM 8128 C CA . ARG B 1 373 ? -3.514 -29.891 -20.797 1 91.81 373 ARG B CA 1
ATOM 8129 C C . ARG B 1 373 ? -4.156 -28.516 -20.891 1 91.81 373 ARG B C 1
ATOM 8131 O O . ARG B 1 373 ? -4.07 -27.859 -21.938 1 91.81 373 ARG B O 1
ATOM 8138 N N . HIS B 1 374 ? -4.773 -28.156 -19.828 1 91.5 374 HIS B N 1
ATOM 8139 C CA . HIS B 1 374 ? -5.426 -26.859 -19.797 1 91.5 374 HIS B CA 1
ATOM 8140 C C . HIS B 1 374 ? -4.426 -25.734 -20.062 1 91.5 374 HIS B C 1
ATOM 8142 O O . HIS B 1 374 ? -4.719 -24.797 -20.812 1 91.5 374 HIS B O 1
ATOM 8148 N N . CYS B 1 375 ? -3.287 -25.812 -19.438 1 94.38 375 CYS B N 1
ATOM 8149 C CA . CYS B 1 375 ? -2.256 -24.797 -19.625 1 94.38 375 CYS B CA 1
ATOM 8150 C C . CYS B 1 375 ? -1.863 -24.672 -21.094 1 94.38 375 CYS B C 1
ATOM 8152 O O . CYS B 1 375 ? -1.843 -23.578 -21.656 1 94.38 375 CYS B O 1
ATOM 8154 N N . ILE B 1 376 ? -1.589 -25.75 -21.766 1 94 376 ILE B N 1
ATOM 8155 C CA . ILE B 1 376 ? -1.117 -25.766 -23.141 1 94 376 ILE B CA 1
ATOM 8156 C C . ILE B 1 376 ? -2.232 -25.281 -24.078 1 94 376 ILE B C 1
ATOM 8158 O O . ILE B 1 376 ? -2.004 -24.453 -24.953 1 94 376 ILE B O 1
ATOM 8162 N N . ASP B 1 377 ? -3.412 -25.766 -23.844 1 91.06 377 ASP B N 1
ATOM 8163 C CA . ASP B 1 377 ? -4.531 -25.469 -24.734 1 91.06 377 ASP B CA 1
ATOM 8164 C C . ASP B 1 377 ? -4.957 -24.016 -24.625 1 91.06 377 ASP B C 1
ATOM 8166 O O . ASP B 1 377 ? -5.312 -23.391 -25.625 1 91.06 377 ASP B O 1
ATOM 8170 N N . LYS B 1 378 ? -4.938 -23.484 -23.453 1 89.75 378 LYS B N 1
ATOM 8171 C CA . LYS B 1 378 ? -5.387 -22.109 -23.234 1 89.75 378 LYS B CA 1
ATOM 8172 C C . LYS B 1 378 ? -4.273 -21.125 -23.562 1 89.75 378 LYS B C 1
ATOM 8174 O O . LYS B 1 378 ? -4.531 -20.062 -24.141 1 89.75 378 LYS B O 1
ATOM 8179 N N . GLU B 1 379 ? -3.096 -21.453 -23.141 1 91.31 379 GLU B N 1
ATOM 8180 C CA . GLU B 1 379 ? -1.995 -20.516 -23.297 1 91.31 379 GLU B CA 1
ATOM 8181 C C . GLU B 1 379 ? -1.357 -20.625 -24.672 1 91.31 379 GLU B C 1
ATOM 8183 O O . GLU B 1 379 ? -0.652 -19.719 -25.125 1 91.31 379 GLU B O 1
ATOM 8188 N N . GLN B 1 380 ? -1.516 -21.703 -25.375 1 90.56 380 GLN B N 1
ATOM 8189 C CA . GLN B 1 380 ? -1.02 -21.969 -26.734 1 90.56 380 GLN B CA 1
ATOM 8190 C C . GLN B 1 380 ? 0.504 -21.875 -26.781 1 90.56 380 GLN B C 1
ATOM 8192 O O . GLN B 1 380 ? 1.066 -21.234 -27.656 1 90.56 380 GLN B O 1
ATOM 8197 N N . ASP B 1 381 ? 1.078 -22.391 -25.766 1 91.5 381 ASP B N 1
ATOM 8198 C CA . ASP B 1 381 ? 2.527 -22.547 -25.703 1 91.5 381 ASP B CA 1
ATOM 8199 C C . ASP B 1 381 ? 2.912 -23.703 -24.781 1 91.5 381 ASP B C 1
ATOM 8201 O O . ASP B 1 381 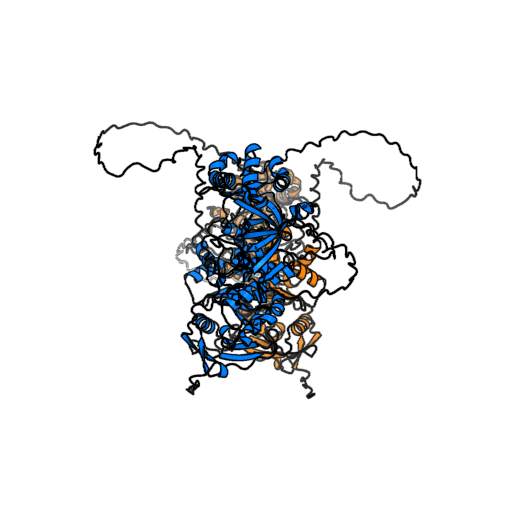? 2.041 -24.375 -24.234 1 91.5 381 ASP B O 1
ATOM 8205 N N . LEU B 1 382 ? 4.219 -24.062 -24.688 1 94.44 382 LEU B N 1
ATOM 8206 C CA . LEU B 1 382 ? 4.691 -25.188 -23.906 1 94.44 382 LEU B CA 1
ATOM 8207 C C . LEU B 1 382 ? 5.445 -24.719 -22.656 1 94.44 382 LEU B C 1
ATOM 8209 O O . LEU B 1 382 ? 6.379 -25.391 -22.203 1 94.44 382 LEU B O 1
ATOM 8213 N N . ALA B 1 383 ? 5.07 -23.562 -22.172 1 93.5 383 ALA B N 1
ATOM 8214 C CA . ALA B 1 383 ? 5.773 -23 -21.016 1 93.5 383 ALA B CA 1
ATOM 8215 C C . ALA B 1 383 ? 5.719 -23.953 -19.828 1 93.5 383 ALA B C 1
ATOM 8217 O O . ALA B 1 383 ? 6.684 -24.062 -19.062 1 93.5 383 ALA B O 1
ATOM 8218 N N . ILE B 1 384 ? 4.645 -24.688 -19.656 1 96.19 384 ILE B N 1
ATOM 8219 C CA . ILE B 1 384 ? 4.418 -25.531 -18.5 1 96.19 384 ILE B CA 1
ATOM 8220 C C . ILE B 1 384 ? 5.449 -26.656 -18.469 1 96.19 384 ILE B C 1
ATOM 8222 O O . ILE B 1 384 ? 5.707 -27.234 -17.422 1 96.19 384 ILE B O 1
ATOM 8226 N N . LEU B 1 385 ? 6.051 -27.016 -19.594 1 95.62 385 LEU B N 1
ATOM 8227 C CA . LEU B 1 385 ? 7.055 -28.062 -19.656 1 95.62 385 LEU B CA 1
ATOM 8228 C C . LEU B 1 385 ? 8.297 -27.688 -18.859 1 95.62 385 LEU B C 1
ATOM 8230 O O . LEU B 1 385 ? 9.07 -28.562 -18.453 1 95.62 385 LEU B O 1
ATOM 8234 N N . SER B 1 386 ? 8.438 -26.406 -18.672 1 94.62 386 SER B N 1
ATOM 8235 C CA . SER B 1 386 ? 9.586 -25.938 -17.906 1 94.62 386 SER B CA 1
ATOM 8236 C C . SER B 1 386 ? 9.5 -26.375 -16.438 1 94.62 386 SER B C 1
ATOM 8238 O O . SER B 1 386 ? 10.484 -26.328 -15.711 1 94.62 386 SER B O 1
ATOM 8240 N N . ALA B 1 387 ? 8.328 -26.781 -16.031 1 95.44 387 ALA B N 1
ATOM 8241 C CA . ALA B 1 387 ? 8.125 -27.234 -14.656 1 95.44 387 ALA B CA 1
ATOM 8242 C C . ALA B 1 387 ? 8.344 -28.734 -14.539 1 95.44 387 ALA B C 1
ATOM 8244 O O . ALA B 1 387 ? 8.289 -29.297 -13.438 1 95.44 387 ALA B O 1
ATOM 8245 N N . ALA B 1 388 ? 8.586 -29.391 -15.648 1 94.75 388 ALA B N 1
ATOM 8246 C CA . ALA B 1 388 ? 8.781 -30.828 -15.664 1 94.75 388 ALA B CA 1
ATOM 8247 C C . ALA B 1 388 ? 10.258 -31.188 -15.828 1 94.75 388 ALA B C 1
ATOM 8249 O O . ALA B 1 388 ? 11.102 -30.312 -16 1 94.75 388 ALA B O 1
ATOM 8250 N N . GLY B 1 389 ? 10.516 -32.469 -15.688 1 92.62 389 GLY B N 1
ATOM 8251 C CA . GLY B 1 389 ? 11.883 -32.938 -15.891 1 92.62 389 GLY B CA 1
ATOM 8252 C C . GLY B 1 389 ? 12.406 -33.781 -14.742 1 92.62 389 GLY B C 1
ATOM 8253 O O . GLY B 1 389 ? 11.648 -34.156 -13.844 1 92.62 389 GLY B O 1
ATOM 8254 N N . ARG B 1 390 ? 13.633 -34.125 -14.898 1 91.69 390 ARG B N 1
ATOM 8255 C CA . ARG B 1 390 ? 14.328 -34.938 -13.914 1 91.69 390 ARG B CA 1
ATOM 8256 C C . ARG B 1 390 ? 15.445 -34.156 -13.234 1 91.69 390 ARG B C 1
ATOM 8258 O O . ARG B 1 390 ? 16.344 -33.625 -13.906 1 91.69 390 ARG B O 1
ATOM 8265 N N . TYR B 1 391 ? 15.344 -34.094 -12.039 1 88.81 391 TYR B N 1
ATOM 8266 C CA . TYR B 1 391 ? 16.297 -33.281 -11.281 1 88.81 391 TYR B CA 1
ATOM 8267 C C . TYR B 1 391 ? 16.953 -34.125 -10.18 1 88.81 391 TYR B C 1
ATOM 8269 O O . TYR B 1 391 ? 16.359 -35.094 -9.695 1 88.81 391 TYR B O 1
ATOM 8277 N N . ARG B 1 392 ? 18.078 -33.625 -9.844 1 82.44 392 ARG B N 1
ATOM 8278 C CA . ARG B 1 392 ? 18.797 -34.344 -8.797 1 82.44 392 ARG B CA 1
ATOM 8279 C C . ARG B 1 392 ? 18.062 -34.25 -7.465 1 82.44 392 ARG B C 1
ATOM 8281 O O . ARG B 1 392 ? 17.609 -33.188 -7.062 1 82.44 392 ARG B O 1
ATOM 8288 N N . GLY B 1 393 ? 17.906 -35.312 -6.852 1 77.75 393 GLY B N 1
ATOM 8289 C CA . GLY B 1 393 ? 17.281 -35.344 -5.539 1 77.75 393 GLY B CA 1
ATOM 8290 C C . GLY B 1 393 ? 15.797 -35.656 -5.586 1 77.75 393 GLY B C 1
ATOM 8291 O O . GLY B 1 393 ? 15.203 -36.031 -4.57 1 77.75 393 GLY B O 1
ATOM 8292 N N . ASN B 1 394 ? 15.219 -35.469 -6.758 1 80.44 394 ASN B N 1
ATOM 8293 C CA . ASN B 1 394 ? 13.797 -35.75 -6.867 1 80.44 394 ASN B CA 1
ATOM 8294 C C . ASN B 1 394 ? 13.547 -37.25 -7.105 1 80.44 394 ASN B C 1
ATOM 8296 O O . ASN B 1 394 ? 14.305 -37.906 -7.832 1 80.44 394 ASN B O 1
ATOM 8300 N N . VAL B 1 395 ? 12.734 -37.781 -6.246 1 75.88 395 VAL B N 1
ATOM 8301 C CA . VAL B 1 395 ? 12.359 -39.188 -6.43 1 75.88 395 VAL B CA 1
ATOM 8302 C C . VAL B 1 395 ? 11.328 -39.312 -7.551 1 75.88 395 VAL B C 1
ATOM 8304 O O . VAL B 1 395 ? 10.305 -38.625 -7.535 1 75.88 395 VAL B O 1
ATOM 8307 N N . GLN B 1 396 ? 11.75 -39.906 -8.562 1 71.31 396 GLN B N 1
ATOM 8308 C CA . GLN B 1 396 ? 10.805 -40.125 -9.656 1 71.31 396 GLN B CA 1
ATOM 8309 C C . GLN B 1 396 ? 9.766 -41.156 -9.289 1 71.31 396 GLN B C 1
ATOM 8311 O O . GLN B 1 396 ? 10.117 -42.312 -8.992 1 71.31 396 GLN B O 1
ATOM 8316 N N . ALA B 1 397 ? 8.531 -40.656 -9.031 1 72.06 397 ALA B N 1
ATOM 8317 C CA . ALA B 1 397 ? 7.461 -41.625 -8.789 1 72.06 397 ALA B CA 1
ATOM 8318 C C . ALA B 1 397 ? 7.355 -42.625 -9.93 1 72.06 397 ALA B C 1
ATOM 8320 O O . ALA B 1 397 ? 7.625 -42.312 -11.086 1 72.06 397 ALA B O 1
ATOM 8321 N N . GLU B 1 398 ? 7.035 -43.844 -9.5 1 71.25 398 GLU B N 1
ATOM 8322 C CA . GLU B 1 398 ? 6.879 -44.906 -10.5 1 71.25 398 GLU B CA 1
ATOM 8323 C C . GLU B 1 398 ? 5.781 -44.531 -11.5 1 71.25 398 GLU B C 1
ATOM 8325 O O . GLU B 1 398 ? 4.727 -44.031 -11.117 1 71.25 398 GLU B O 1
ATOM 8330 N N . ASN B 1 399 ? 6.02 -44.438 -12.805 1 74.94 399 ASN B N 1
ATOM 8331 C CA . ASN B 1 399 ? 5.082 -44.281 -13.906 1 74.94 399 ASN B CA 1
ATOM 8332 C C . ASN B 1 399 ? 4.727 -42.812 -14.125 1 74.94 399 ASN B C 1
ATOM 8334 O O . ASN B 1 399 ? 3.703 -42.5 -14.734 1 74.94 399 ASN B O 1
ATOM 8338 N N . TRP B 1 400 ? 5.328 -41.906 -13.336 1 85.94 400 TRP B N 1
ATOM 8339 C CA . TRP B 1 400 ? 5.137 -40.469 -13.625 1 85.94 400 TRP B CA 1
ATOM 8340 C C . TRP B 1 400 ? 6.004 -40.031 -14.797 1 85.94 400 TRP B C 1
ATOM 8342 O O . TRP B 1 400 ? 7.234 -40.031 -14.703 1 85.94 400 TRP B O 1
ATOM 8352 N N . PRO B 1 401 ? 5.348 -39.75 -15.883 1 88.19 401 PRO B N 1
ATOM 8353 C CA . PRO B 1 401 ? 6.172 -39.344 -17.031 1 88.19 401 PRO B CA 1
ATOM 8354 C C . PRO B 1 401 ? 7.027 -38.125 -16.766 1 88.19 401 PRO B C 1
ATOM 8356 O O . PRO B 1 401 ? 6.598 -37.219 -16.031 1 88.19 401 PRO B O 1
ATOM 8359 N N . GLY B 1 402 ? 8.141 -38 -17.375 1 89.44 402 GLY B N 1
ATOM 8360 C CA . GLY B 1 402 ? 9.07 -36.906 -17.156 1 89.44 402 GLY B CA 1
ATOM 8361 C C . GLY B 1 402 ? 8.547 -35.562 -17.656 1 89.44 402 GLY B C 1
ATOM 8362 O O . GLY B 1 402 ? 9.008 -34.531 -17.203 1 89.44 402 GLY B O 1
ATOM 8363 N N . TRP B 1 403 ? 7.613 -35.625 -18.609 1 93.56 403 TRP B N 1
ATOM 8364 C CA . TRP B 1 403 ? 7.121 -34.406 -19.203 1 93.56 403 TRP B CA 1
ATOM 8365 C C . TRP B 1 403 ? 5.945 -33.844 -18.422 1 93.56 403 TRP B C 1
ATOM 8367 O O . TRP B 1 403 ? 5.484 -32.719 -18.688 1 93.56 403 TRP B O 1
ATOM 8377 N N . LEU B 1 404 ? 5.383 -34.562 -17.484 1 93.38 404 LEU B N 1
ATOM 8378 C CA . LEU B 1 404 ? 4.305 -34.062 -16.625 1 93.38 404 LEU B CA 1
ATOM 8379 C C . LEU B 1 404 ? 4.855 -33.531 -15.305 1 93.38 404 LEU B C 1
ATOM 8381 O O . LEU B 1 404 ? 5.438 -34.281 -14.523 1 93.38 404 LEU B O 1
ATOM 8385 N N . PRO B 1 405 ? 4.645 -32.25 -15.078 1 95.19 405 PRO B N 1
ATOM 8386 C CA . PRO B 1 405 ? 5.156 -31.672 -13.82 1 95.19 405 PRO B CA 1
ATOM 8387 C C . PRO B 1 405 ? 4.551 -32.344 -12.586 1 95.19 405 PRO B C 1
ATOM 8389 O O . PRO B 1 405 ? 3.332 -32.5 -12.508 1 95.19 405 PRO B O 1
ATOM 8392 N N . ASP B 1 406 ? 5.398 -32.812 -11.695 1 92.81 406 ASP B N 1
ATOM 8393 C CA . ASP B 1 406 ? 4.984 -33.281 -10.375 1 92.81 406 ASP B CA 1
ATOM 8394 C C . ASP B 1 406 ? 5.066 -32.156 -9.344 1 92.81 406 ASP B C 1
ATOM 8396 O O . ASP B 1 406 ? 6.137 -31.891 -8.797 1 92.81 406 ASP B O 1
ATOM 8400 N N . TRP B 1 407 ? 3.975 -31.594 -9.086 1 93.62 407 TRP B N 1
ATOM 8401 C CA . TRP B 1 407 ? 3.918 -30.391 -8.273 1 93.62 407 TRP B CA 1
ATOM 8402 C C . TRP B 1 407 ? 4.203 -30.703 -6.805 1 93.62 407 TRP B C 1
ATOM 8404 O O . TRP B 1 407 ? 4.285 -29.797 -5.977 1 93.62 407 TRP B O 1
ATOM 8414 N N . ARG B 1 408 ? 4.379 -31.969 -6.426 1 90.31 408 ARG B N 1
ATOM 8415 C CA . ARG B 1 408 ? 4.719 -32.406 -5.07 1 90.31 408 ARG B CA 1
ATOM 8416 C C . ARG B 1 408 ? 6.199 -32.156 -4.781 1 90.31 408 ARG B C 1
ATOM 8418 O O . ARG B 1 408 ? 6.613 -32.125 -3.621 1 90.31 408 ARG B O 1
ATOM 8425 N N . GLN B 1 409 ? 6.93 -31.984 -5.934 1 88.56 409 GLN B N 1
ATOM 8426 C CA . GLN B 1 409 ? 8.383 -31.906 -5.781 1 88.56 409 GLN B CA 1
ATOM 8427 C C . GLN B 1 409 ? 8.875 -30.469 -5.98 1 88.56 409 GLN B C 1
ATOM 8429 O O . GLN B 1 409 ? 8.367 -29.75 -6.832 1 88.56 409 GLN B O 1
ATOM 8434 N N . LYS B 1 410 ? 9.891 -30.125 -5.203 1 85.44 410 LYS B N 1
ATOM 8435 C CA . LYS B 1 410 ? 10.555 -28.828 -5.383 1 85.44 410 LYS B CA 1
ATOM 8436 C C . LYS B 1 410 ? 11.633 -28.922 -6.461 1 85.44 410 LYS B C 1
ATOM 8438 O O . LYS B 1 410 ? 12.258 -29.969 -6.637 1 85.44 410 LYS B O 1
ATOM 8443 N N . LEU B 1 411 ? 11.773 -27.859 -7.145 1 85.62 411 LEU B N 1
ATOM 8444 C CA . LEU B 1 411 ? 12.852 -27.781 -8.125 1 85.62 411 LEU B CA 1
ATOM 8445 C C . LEU B 1 411 ? 14.086 -27.109 -7.523 1 85.62 411 LEU B C 1
ATOM 8447 O O . LEU B 1 411 ? 13.961 -26.25 -6.637 1 85.62 411 LEU B O 1
ATOM 8451 N N . PRO B 1 412 ? 15.156 -27.547 -7.984 1 79.19 412 PRO B N 1
ATOM 8452 C CA . PRO B 1 412 ? 16.375 -26.953 -7.449 1 79.19 412 PRO B CA 1
ATOM 8453 C C . PRO B 1 412 ? 16.5 -25.453 -7.777 1 79.19 412 PRO B C 1
ATOM 8455 O O . PRO B 1 412 ? 17 -24.688 -6.957 1 79.19 412 PRO B O 1
ATOM 8458 N N . LEU B 1 413 ? 16.047 -25.125 -8.984 1 81.44 413 LEU B N 1
ATOM 8459 C CA . LEU B 1 413 ? 16.125 -23.734 -9.414 1 81.44 413 LEU B CA 1
ATOM 8460 C C . LEU B 1 413 ? 14.781 -23.266 -9.961 1 81.44 413 LEU B C 1
ATOM 8462 O O . LEU B 1 413 ? 13.953 -24.078 -10.367 1 81.44 413 LEU B O 1
ATOM 8466 N N . ARG B 1 414 ? 14.688 -21.953 -9.898 1 83.88 414 ARG B N 1
ATOM 8467 C CA . ARG B 1 414 ? 13.523 -21.344 -10.531 1 83.88 414 ARG B CA 1
ATOM 8468 C C . ARG B 1 414 ? 13.516 -21.609 -12.031 1 83.88 414 ARG B C 1
ATOM 8470 O O . ARG B 1 414 ? 14.555 -21.547 -12.688 1 83.88 414 ARG B O 1
ATOM 8477 N N . PRO B 1 415 ? 12.391 -22.031 -12.5 1 88 415 PRO B N 1
ATOM 8478 C CA . PRO B 1 415 ? 12.312 -22.281 -13.938 1 88 415 PRO B CA 1
ATOM 8479 C C . PRO B 1 415 ? 12.797 -21.094 -14.766 1 88 415 PRO B C 1
ATOM 8481 O O . PRO B 1 415 ? 12.508 -19.938 -14.438 1 88 415 PRO B O 1
ATOM 8484 N N . LEU B 1 416 ? 13.492 -21.328 -15.797 1 86.5 416 LEU B N 1
ATOM 8485 C CA . LEU B 1 416 ? 14.117 -20.328 -16.656 1 86.5 416 LEU B CA 1
ATOM 8486 C C . LEU B 1 416 ? 13.062 -19.484 -17.375 1 86.5 416 LEU B C 1
ATOM 8488 O O . LEU B 1 416 ? 13.281 -18.312 -17.656 1 86.5 416 LEU B O 1
ATOM 8492 N N . VAL B 1 417 ? 11.969 -20.156 -17.625 1 86.5 417 VAL B N 1
ATOM 8493 C CA . VAL B 1 417 ? 10.906 -19.516 -18.391 1 86.5 417 VAL B CA 1
ATOM 8494 C C . VAL B 1 417 ? 10.359 -18.312 -17.641 1 86.5 417 VAL B C 1
ATOM 8496 O O . VAL B 1 417 ? 9.758 -17.406 -18.234 1 86.5 417 VAL B O 1
ATOM 8499 N N . LEU B 1 418 ? 10.484 -18.297 -16.344 1 82 418 LEU B N 1
ATOM 8500 C CA . LEU B 1 418 ? 9.977 -17.203 -15.508 1 82 418 LEU B CA 1
ATOM 8501 C C . LEU B 1 418 ? 10.93 -16.016 -15.523 1 82 418 LEU B C 1
ATOM 8503 O O . LEU B 1 418 ? 10.57 -14.922 -15.109 1 82 418 LEU B O 1
ATOM 8507 N N . ASN B 1 419 ? 12.062 -16.281 -15.922 1 66.56 419 ASN B N 1
ATOM 8508 C CA . ASN B 1 419 ? 13.047 -15.203 -15.961 1 66.56 419 ASN B CA 1
ATOM 8509 C C . ASN B 1 419 ? 12.961 -14.422 -17.266 1 66.56 419 ASN B C 1
ATOM 8511 O O . ASN B 1 419 ? 12.656 -14.992 -18.328 1 66.56 419 ASN B O 1
ATOM 8515 N N . ASN B 1 420 ? 12.242 -13.375 -17.594 1 49.47 420 ASN B N 1
ATOM 8516 C CA . ASN B 1 420 ? 12.289 -12.648 -18.844 1 49.47 420 ASN B CA 1
ATOM 8517 C C . ASN B 1 420 ? 13.688 -12.688 -19.469 1 49.47 420 ASN B C 1
ATOM 8519 O O . ASN B 1 420 ? 14.633 -12.133 -18.906 1 49.47 420 ASN B O 1
ATOM 8523 N N . PRO B 1 421 ? 14.016 -13.703 -20.281 1 39.53 421 PRO B N 1
ATOM 8524 C CA . PRO B 1 421 ? 15.32 -13.68 -20.953 1 39.53 421 PRO B CA 1
ATOM 8525 C C . PRO B 1 421 ? 15.766 -12.266 -21.328 1 39.53 421 PRO B C 1
ATOM 8527 O O . PRO B 1 421 ? 16.953 -12.008 -21.469 1 39.53 421 PRO B O 1
ATOM 8530 N N . THR B 1 422 ? 14.977 -11.602 -22.453 1 31.94 422 THR B N 1
ATOM 8531 C CA . THR B 1 422 ? 15.5 -10.492 -23.234 1 31.94 422 THR B CA 1
ATOM 8532 C C . THR B 1 422 ? 16.078 -9.406 -22.344 1 31.94 422 THR B C 1
ATOM 8534 O O . THR B 1 422 ? 17.188 -8.922 -22.562 1 31.94 422 THR B O 1
ATOM 8537 N N . THR B 1 423 ? 15.125 -8.25 -22.109 1 30.39 423 THR B N 1
ATOM 8538 C CA . THR B 1 423 ? 15.602 -6.926 -21.719 1 30.39 423 THR B CA 1
ATOM 8539 C C . THR B 1 423 ? 16.156 -6.938 -20.297 1 30.39 423 THR B C 1
ATOM 8541 O O . THR B 1 423 ? 15.391 -6.996 -19.328 1 30.39 423 THR B O 1
ATOM 8544 N N . LEU B 1 424 ? 16.984 -7.762 -20.172 1 26.56 424 LEU B N 1
ATOM 8545 C CA . LEU B 1 424 ? 17.844 -7.57 -19 1 26.56 424 LEU B CA 1
ATOM 8546 C C . LEU B 1 424 ? 18.016 -6.086 -18.703 1 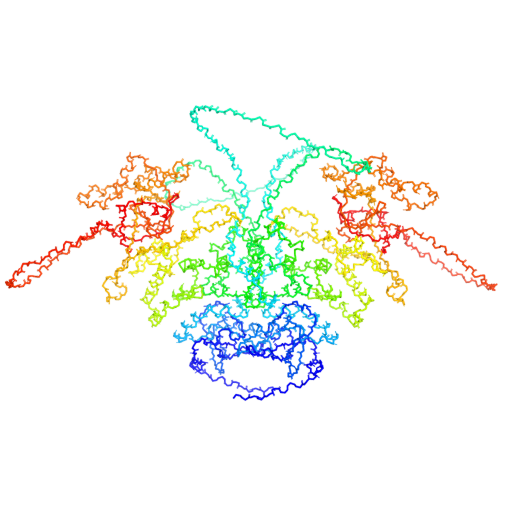26.56 424 LEU B C 1
ATOM 8548 O O . LEU B 1 424 ? 18.812 -5.715 -17.828 1 26.56 424 LEU B O 1
ATOM 8552 N N . GLY B 1 425 ? 18.203 -5.402 -19.859 1 29.2 425 GLY B N 1
ATOM 8553 C CA . GLY B 1 425 ? 18.594 -4.016 -19.688 1 29.2 425 GLY B CA 1
ATOM 8554 C C . GLY B 1 425 ? 17.688 -3.254 -18.734 1 29.2 425 GLY B C 1
ATOM 8555 O O . GLY B 1 425 ? 16.625 -3.756 -18.344 1 29.2 425 GLY B O 1
ATOM 8556 N N . PRO B 1 426 ? 18.359 -2.264 -18.203 1 27.77 426 PRO B N 1
ATOM 8557 C CA . PRO B 1 426 ? 17.547 -1.396 -17.344 1 27.77 426 PRO B CA 1
ATOM 8558 C C . PRO B 1 426 ? 16.172 -1.102 -17.953 1 27.77 426 PRO B C 1
ATOM 8560 O O . PRO B 1 426 ? 16.078 -0.66 -19.094 1 27.77 426 PRO B O 1
ATOM 8563 N N . GLU B 1 427 ? 15.367 -1.984 -18 1 31.23 427 GLU B N 1
ATOM 8564 C CA . GLU B 1 427 ? 14.062 -1.636 -18.562 1 31.23 427 GLU B CA 1
ATOM 8565 C C . GLU B 1 427 ? 13.734 -0.164 -18.328 1 31.23 427 GLU B C 1
ATOM 8567 O O . GLU B 1 427 ? 13.898 0.344 -17.203 1 31.23 427 GLU B O 1
ATOM 8572 N N . SER B 1 428 ? 13.945 0.641 -19.25 1 29.42 428 SER B N 1
ATOM 8573 C CA . SER B 1 428 ? 13.547 2.041 -19.156 1 29.42 428 SER B CA 1
ATOM 8574 C C . SER B 1 428 ? 12.133 2.178 -18.609 1 29.42 428 SER B C 1
ATOM 8576 O O . SER B 1 428 ? 11.211 1.518 -19.094 1 29.42 428 SER B O 1
ATOM 8578 N N . ALA B 1 429 ? 12.039 2.406 -17.391 1 29.95 429 ALA B N 1
ATOM 8579 C CA . ALA B 1 429 ? 10.797 2.596 -16.641 1 29.95 429 ALA B CA 1
ATOM 8580 C C . ALA B 1 429 ? 9.688 3.113 -17.531 1 29.95 429 ALA B C 1
ATOM 8582 O O . ALA B 1 429 ? 8.5 2.928 -17.25 1 29.95 429 ALA B O 1
ATOM 8583 N N . PHE B 1 430 ? 10 4.031 -18.469 1 27.77 430 PHE B N 1
ATOM 8584 C CA . PHE B 1 430 ? 9.195 4.746 -19.453 1 27.77 430 PHE B CA 1
ATOM 8585 C C . PHE B 1 430 ? 9.312 4.09 -20.828 1 27.77 430 PHE B C 1
ATOM 8587 O O . PHE B 1 430 ? 8.938 4.684 -21.844 1 27.77 430 PHE B O 1
ATOM 8594 N N . GLU B 1 431 ? 10.211 3.242 -21 1 30.55 431 GLU B N 1
ATOM 8595 C CA . GLU B 1 431 ? 10.203 2.766 -22.391 1 30.55 431 GLU B CA 1
ATOM 8596 C C . GLU B 1 431 ? 8.852 2.158 -22.75 1 30.55 431 GLU B C 1
ATOM 8598 O O . GLU B 1 431 ? 8.242 1.457 -21.953 1 30.55 431 GLU B O 1
ATOM 8603 N N . GLU B 1 432 ? 8.172 2.832 -23.625 1 28.92 432 GLU B N 1
ATOM 8604 C CA . GLU B 1 432 ? 7.023 2.318 -24.359 1 28.92 432 GLU B CA 1
ATOM 8605 C C . GLU B 1 432 ? 7.125 0.809 -24.562 1 28.92 432 GLU B C 1
ATOM 8607 O O . GLU B 1 432 ? 8.055 0.323 -25.203 1 28.92 432 GLU B O 1
ATOM 8612 N N . GLU B 1 433 ? 7.062 0.137 -23.547 1 32.38 433 GLU B N 1
ATOM 8613 C CA . GLU B 1 433 ? 6.836 -1.207 -24.078 1 32.38 433 GLU B CA 1
ATOM 8614 C C . GLU B 1 433 ? 6.051 -1.164 -25.391 1 32.38 433 GLU B C 1
ATOM 8616 O O . GLU B 1 433 ? 4.945 -0.623 -25.438 1 32.38 433 GLU B O 1
ATOM 8621 N N . VAL B 1 434 ? 6.637 -0.799 -26.422 1 28.84 434 VAL B N 1
ATOM 8622 C CA . VAL B 1 434 ? 5.852 -1.154 -27.609 1 28.84 434 VAL B CA 1
ATOM 8623 C C . VAL B 1 434 ? 5.121 -2.475 -27.359 1 28.84 434 VAL B C 1
ATOM 8625 O O . VAL B 1 434 ? 5.73 -3.461 -26.938 1 28.84 434 VAL B O 1
ATOM 8628 N N . PRO B 1 435 ? 3.895 -2.26 -26.938 1 29.36 435 PRO B N 1
ATOM 8629 C CA . PRO B 1 435 ? 3.197 -3.547 -26.984 1 29.36 435 PRO B CA 1
ATOM 8630 C C . PRO B 1 435 ? 3.797 -4.512 -28 1 29.36 435 PRO B C 1
ATOM 8632 O O . PRO B 1 435 ? 4.047 -4.129 -29.141 1 29.36 435 PRO B O 1
ATOM 8635 N N . PHE B 1 436 ? 4.766 -5.152 -27.656 1 29.7 436 PHE B N 1
ATOM 8636 C CA . PHE B 1 436 ? 4.957 -6.125 -28.719 1 29.7 436 PHE B CA 1
ATOM 8637 C C . PHE B 1 436 ? 3.633 -6.453 -29.406 1 29.7 436 PHE B C 1
ATOM 8639 O O . PHE B 1 436 ? 2.6 -6.555 -28.734 1 29.7 436 PHE B O 1
ATOM 8646 N N . SER B 1 437 ? 3.393 -5.895 -30.5 1 28.42 437 SER B N 1
ATOM 8647 C CA . SER B 1 437 ? 2.277 -6.344 -31.328 1 28.42 437 SER B CA 1
ATOM 8648 C C . SER B 1 437 ? 1.938 -7.805 -31.062 1 28.42 437 SER B C 1
ATOM 8650 O O . SER B 1 437 ? 2.773 -8.688 -31.25 1 28.42 437 SER B O 1
ATOM 8652 N N . SER B 1 438 ? 1.321 -8.047 -29.969 1 31.05 438 SER B N 1
ATOM 8653 C CA . SER B 1 438 ? 0.687 -9.352 -30.125 1 31.05 438 SER B CA 1
ATOM 8654 C C . SER B 1 438 ? 0.329 -9.617 -31.578 1 31.05 438 SER B C 1
ATOM 8656 O O . SER B 1 438 ? -0.43 -8.859 -32.188 1 31.05 438 SER B O 1
ATOM 8658 N N . SER B 1 439 ? 1.252 -9.914 -32.375 1 30.77 439 SER B N 1
ATOM 8659 C CA . SER B 1 439 ? 0.739 -10.367 -33.688 1 30.77 439 SER B CA 1
ATOM 8660 C C . SER B 1 439 ? -0.664 -10.945 -33.531 1 30.77 439 SER B C 1
ATOM 8662 O O . SER B 1 439 ? -0.96 -11.648 -32.562 1 30.77 439 SER B O 1
ATOM 8664 N N . THR B 1 440 ? -1.612 -10.203 -33.969 1 30.91 440 THR B N 1
ATOM 8665 C CA . THR B 1 440 ? -2.955 -10.711 -34.219 1 30.91 440 THR B CA 1
ATOM 8666 C C . THR B 1 440 ? -2.922 -12.219 -34.469 1 30.91 440 THR B C 1
ATOM 8668 O O . THR B 1 440 ? -2.125 -12.703 -35.281 1 30.91 440 THR B O 1
ATOM 8671 N N . PRO B 1 441 ? -3.438 -12.992 -33.469 1 33.12 441 PRO B N 1
ATOM 8672 C CA . PRO B 1 441 ? -3.561 -14.383 -33.938 1 33.12 441 PRO B CA 1
ATOM 8673 C C . PRO B 1 441 ? -3.994 -14.508 -35.375 1 33.12 441 PRO B C 1
ATOM 8675 O O . PRO B 1 441 ? -5.008 -13.93 -35.781 1 33.12 441 PRO B O 1
ATOM 8678 N N . SER B 1 442 ? -3.205 -14.266 -36.281 1 32.03 442 SER B N 1
ATOM 8679 C CA . SER B 1 442 ? -3.754 -14.688 -37.562 1 32.03 442 SER B CA 1
ATOM 8680 C C . SER B 1 442 ? -4.648 -15.914 -37.406 1 32.03 442 SER B C 1
ATOM 8682 O O . SER B 1 442 ? -4.355 -16.797 -36.625 1 32.03 442 SER B O 1
ATOM 8684 N N . GLU B 1 443 ? -5.867 -15.812 -37.688 1 37.62 443 GLU B N 1
ATOM 8685 C CA . GLU B 1 443 ? -6.898 -16.844 -37.812 1 37.62 443 GLU B CA 1
ATOM 8686 C C . GLU B 1 443 ? -6.312 -18.156 -38.312 1 37.62 443 GLU B C 1
ATOM 8688 O O . GLU B 1 443 ? -7.047 -19.016 -38.812 1 37.62 443 GLU B O 1
ATOM 8693 N N . ARG B 1 444 ? -4.93 -18.203 -38.656 1 36.81 444 ARG B N 1
ATOM 8694 C CA . ARG B 1 444 ? -4.582 -19.484 -39.281 1 36.81 444 ARG B CA 1
ATOM 8695 C C . ARG B 1 444 ? -4.742 -20.625 -38.281 1 36.81 444 ARG B C 1
ATOM 8697 O O . ARG B 1 444 ? -4.637 -20.422 -37.062 1 36.81 444 ARG B O 1
ATOM 8704 N N . VAL B 1 445 ? -5.285 -21.625 -38.625 1 40.19 445 VAL B N 1
ATOM 8705 C CA . VAL B 1 445 ? -5.441 -22.922 -37.969 1 40.19 445 VAL B CA 1
ATOM 8706 C C . VAL B 1 445 ? -4.207 -23.234 -37.125 1 40.19 445 VAL B C 1
ATOM 8708 O O . VAL B 1 445 ? -3.102 -23.359 -37.656 1 40.19 445 VAL B O 1
ATOM 8711 N N . GLN B 1 446 ? -3.98 -22.656 -35.906 1 53.78 446 GLN B N 1
ATOM 8712 C CA . GLN B 1 446 ? -2.816 -22.844 -35.062 1 53.78 446 GLN B CA 1
ATOM 8713 C C . GLN B 1 446 ? -2.418 -24.312 -34.969 1 53.78 446 GLN B C 1
ATOM 8715 O O . GLN B 1 446 ? -3.26 -25.172 -34.688 1 53.78 446 GLN B O 1
ATOM 8720 N N . PRO B 1 447 ? -1.365 -24.828 -35.438 1 58.69 447 PRO B N 1
ATOM 8721 C CA . PRO B 1 447 ? -0.924 -26.234 -35.375 1 58.69 447 PRO B CA 1
ATOM 8722 C C . PRO B 1 447 ? -0.981 -26.812 -33.969 1 58.69 447 PRO B C 1
ATOM 8724 O O . PRO B 1 447 ? -0.897 -26.078 -33 1 58.69 447 PRO B O 1
ATOM 8727 N N . LEU B 1 448 ? -1.592 -28.016 -33.812 1 75 448 LEU B N 1
ATOM 8728 C CA . LEU B 1 448 ? -1.603 -28.797 -32.562 1 75 448 LEU B CA 1
ATOM 8729 C C . LEU B 1 448 ? -0.204 -28.875 -31.969 1 75 448 LEU B C 1
ATOM 8731 O O . LEU B 1 448 ? 0.731 -29.344 -32.625 1 75 448 LEU B O 1
ATOM 8735 N N . LEU B 1 449 ? 0.033 -28.266 -30.812 1 84.25 449 LEU B N 1
ATOM 8736 C CA . LEU B 1 449 ? 1.339 -28.188 -30.156 1 84.25 449 LEU B CA 1
ATOM 8737 C C . LEU B 1 449 ? 1.781 -29.547 -29.641 1 84.25 449 LEU B C 1
ATOM 8739 O O . LEU B 1 449 ? 2.98 -29.812 -29.531 1 84.25 449 LEU B O 1
ATOM 8743 N N . TYR B 1 450 ? 0.728 -30.375 -29.359 1 88.94 450 TYR B N 1
ATOM 8744 C CA . TYR B 1 450 ? 1.107 -31.656 -28.781 1 88.94 450 TYR B CA 1
ATOM 8745 C C . TYR B 1 450 ? 0.038 -32.719 -29.031 1 88.94 450 TYR B C 1
ATOM 8747 O O . TYR B 1 450 ? -1.084 -32.375 -29.422 1 88.94 450 TYR B O 1
ATOM 8755 N N . LYS B 1 451 ? 0.43 -33.906 -29.016 1 86.44 451 LYS B N 1
ATOM 8756 C CA . LYS B 1 451 ? -0.459 -35.062 -29.016 1 86.44 451 LYS B CA 1
ATOM 8757 C C . LYS B 1 451 ? -0.141 -36 -27.859 1 86.44 451 LYS B C 1
ATOM 8759 O O . LYS B 1 451 ? 1.027 -36.219 -27.547 1 86.44 451 LYS B O 1
ATOM 8764 N N . LEU B 1 452 ? -1.232 -36.375 -27.156 1 84.12 452 LEU B N 1
ATOM 8765 C CA . LEU B 1 452 ? -1.035 -37.312 -26.062 1 84.12 452 LEU B CA 1
ATOM 8766 C C . LEU B 1 452 ? -1.453 -38.719 -26.453 1 84.12 452 LEU B C 1
ATOM 8768 O O . LEU B 1 452 ? -2.486 -38.906 -27.109 1 84.12 452 LEU B O 1
ATOM 8772 N N . HIS B 1 453 ? -0.548 -39.562 -26.312 1 76 453 HIS B N 1
ATOM 8773 C CA . HIS B 1 453 ? -0.858 -40.969 -26.547 1 76 453 HIS B CA 1
ATOM 8774 C C . HIS B 1 453 ? -0.98 -41.719 -25.219 1 76 453 HIS B C 1
ATOM 8776 O O . HIS B 1 453 ? -0.093 -41.656 -24.375 1 76 453 HIS B O 1
ATOM 8782 N N . PHE B 1 454 ? -2.293 -42.125 -24.969 1 64.25 454 PHE B N 1
ATOM 8783 C CA . PHE B 1 454 ? -2.549 -42.938 -23.766 1 64.25 454 PHE B CA 1
ATOM 8784 C C . PHE B 1 454 ? -2.518 -44.406 -24.094 1 64.25 454 PHE B C 1
ATOM 8786 O O . PHE B 1 454 ? -3.193 -44.875 -25.016 1 64.25 454 PHE B O 1
ATOM 8793 N N . ASP B 1 455 ? -1.438 -45.406 -24.125 1 56.62 455 ASP B N 1
ATOM 8794 C CA . ASP B 1 455 ? -1.471 -46.844 -24.359 1 56.62 455 ASP B CA 1
ATOM 8795 C C . ASP B 1 455 ? -1.422 -47.625 -23.031 1 56.62 455 ASP B C 1
ATOM 8797 O O . ASP B 1 455 ? -0.575 -47.344 -22.188 1 56.62 455 ASP B O 1
ATOM 8801 N N . PRO B 1 456 ? -2.385 -48.781 -22.812 1 50.22 456 PRO B N 1
ATOM 8802 C CA . PRO B 1 456 ? -3.762 -49.094 -23.188 1 50.22 456 PRO B CA 1
ATOM 8803 C C . PRO B 1 456 ? -4.797 -48.281 -22.391 1 50.22 456 PRO B C 1
ATOM 8805 O O . PRO B 1 456 ? -4.527 -47.875 -21.266 1 50.22 456 PRO B O 1
ATOM 8808 N N . ALA B 1 457 ? -5.848 -47.844 -22.938 1 47.62 457 ALA B N 1
ATOM 8809 C CA . ALA B 1 457 ? -6.891 -46.938 -22.469 1 47.62 457 ALA B CA 1
ATOM 8810 C C . ALA B 1 457 ? -7.414 -47.375 -21.094 1 47.62 457 ALA B C 1
ATOM 8812 O O . ALA B 1 457 ? -7.957 -46.594 -20.344 1 47.62 457 ALA B O 1
ATOM 8813 N N . MET B 1 458 ? -7.52 -48.625 -20.906 1 46.53 458 MET B N 1
ATOM 8814 C CA . MET B 1 458 ? -8.336 -49.188 -19.828 1 46.53 458 MET B CA 1
ATOM 8815 C C . MET B 1 458 ? -7.543 -49.281 -18.531 1 46.53 458 MET B C 1
ATOM 8817 O O . MET B 1 458 ? -8.055 -49.719 -17.5 1 46.53 458 MET B O 1
ATOM 8821 N N . LEU B 1 459 ? -6.242 -49.094 -18.594 1 49.41 459 LEU B N 1
ATOM 8822 C CA . LEU B 1 459 ? -5.492 -49.406 -17.391 1 49.41 459 LEU B CA 1
ATOM 8823 C C . LEU B 1 459 ? -5.402 -48.219 -16.453 1 49.41 459 LEU B C 1
ATOM 8825 O O . LEU B 1 459 ? -5.5 -47.062 -16.891 1 49.41 459 LEU B O 1
ATOM 8829 N N . PRO B 1 460 ? -5.414 -48.594 -15.195 1 52.81 460 PRO B N 1
ATOM 8830 C CA . PRO B 1 460 ? -5.148 -47.562 -14.203 1 52.81 460 PRO B CA 1
ATOM 8831 C C . PRO B 1 460 ? -3.949 -46.688 -14.57 1 52.81 460 PRO B C 1
ATOM 8833 O O . PRO B 1 460 ? -3.01 -47.156 -15.211 1 52.81 460 PRO B O 1
ATOM 8836 N N . LEU B 1 461 ? -4.156 -45.375 -14.586 1 53.59 461 LEU B N 1
ATOM 8837 C CA . LEU B 1 461 ? -3.199 -44.375 -15.016 1 53.59 461 LEU B CA 1
ATOM 8838 C C . LEU B 1 461 ? -1.779 -44.75 -14.617 1 53.59 461 LEU B C 1
ATOM 8840 O O . LEU B 1 461 ? -0.827 -44.469 -15.352 1 53.59 461 LEU B O 1
ATOM 8844 N N . SER B 1 462 ? -1.648 -45.438 -13.461 1 52.94 462 SER B N 1
ATOM 8845 C CA . SER B 1 462 ? -0.334 -45.812 -12.945 1 52.94 462 SER B CA 1
ATOM 8846 C C . SER B 1 462 ? 0.376 -46.781 -13.891 1 52.94 462 SER B C 1
ATOM 8848 O O . SER B 1 462 ? 1.6 -46.906 -13.844 1 52.94 462 SER B O 1
ATOM 8850 N N . SER B 1 463 ? -0.441 -47.469 -14.578 1 52.94 463 SER B N 1
ATOM 8851 C CA . SER B 1 463 ? 0.149 -48.531 -15.398 1 52.94 463 SER B CA 1
ATOM 8852 C C . SER B 1 463 ? 0.24 -48.125 -16.859 1 52.94 463 SER B C 1
ATOM 8854 O O . SER B 1 463 ? 0.763 -48.844 -17.688 1 52.94 463 SER B O 1
ATOM 8856 N N . ARG B 1 464 ? -0.226 -46.906 -17.109 1 58.31 464 ARG B N 1
ATOM 8857 C CA . ARG B 1 464 ? -0.326 -46.438 -18.484 1 58.31 464 ARG B CA 1
ATOM 8858 C C . ARG B 1 464 ? 0.967 -45.75 -18.938 1 58.31 464 ARG B C 1
ATOM 8860 O O . ARG B 1 464 ? 1.631 -45.094 -18.125 1 58.31 464 ARG B O 1
ATOM 8867 N N . ARG B 1 465 ? 1.583 -46.312 -19.938 1 65.25 465 ARG B N 1
ATOM 8868 C CA . ARG B 1 465 ? 2.701 -45.594 -20.547 1 65.25 465 ARG B CA 1
ATOM 8869 C C . ARG B 1 465 ? 2.215 -44.344 -21.281 1 65.25 465 ARG B C 1
ATOM 8871 O O . ARG B 1 465 ? 1.519 -44.469 -22.297 1 65.25 465 ARG B O 1
ATOM 8878 N N . LEU B 1 466 ? 2.168 -43.188 -20.609 1 78.75 466 LEU B N 1
ATOM 8879 C CA . LEU B 1 466 ? 1.748 -41.906 -21.203 1 78.75 466 LEU B CA 1
ATOM 8880 C C . LEU B 1 466 ? 2.922 -41.219 -21.875 1 78.75 466 LEU B C 1
ATOM 8882 O O . LEU B 1 466 ? 4.004 -41.094 -21.297 1 78.75 466 LEU B O 1
ATOM 8886 N N . SER B 1 467 ? 2.793 -41.062 -23.281 1 86.56 467 SER B N 1
ATOM 8887 C CA . SER B 1 467 ? 3.801 -40.312 -24.016 1 86.56 467 SER B CA 1
ATOM 8888 C C . SER B 1 467 ? 3.201 -39.062 -24.641 1 86.56 467 SER B C 1
ATOM 8890 O O . SER B 1 467 ? 1.994 -39 -24.891 1 86.56 467 SER B O 1
ATOM 8892 N N . MET B 1 468 ? 4.008 -38.062 -24.703 1 92.25 468 MET B N 1
ATOM 8893 C CA . MET B 1 468 ? 3.639 -36.812 -25.312 1 92.25 468 MET B CA 1
ATOM 8894 C C . MET B 1 468 ? 4.449 -36.562 -26.594 1 92.25 468 MET B C 1
ATOM 8896 O O . MET B 1 468 ? 5.68 -36.625 -26.562 1 92.25 468 MET B O 1
ATOM 8900 N N . VAL B 1 469 ? 3.771 -36.344 -27.688 1 93.31 469 VAL B N 1
ATOM 8901 C CA . VAL B 1 469 ? 4.453 -36.094 -28.953 1 93.31 469 VAL B CA 1
ATOM 8902 C C . VAL B 1 469 ? 4.477 -34.594 -29.234 1 93.31 469 VAL B C 1
ATOM 8904 O O . VAL B 1 469 ? 3.438 -33.938 -29.172 1 93.31 469 VAL B O 1
ATOM 8907 N N . VAL B 1 470 ? 5.633 -34.094 -29.469 1 94.88 470 VAL B N 1
ATOM 8908 C CA . VAL B 1 470 ? 5.797 -32.688 -29.812 1 94.88 470 VAL B CA 1
ATOM 8909 C C . VAL B 1 470 ? 6.621 -32.562 -31.078 1 94.88 470 VAL B C 1
ATOM 8911 O O . VAL B 1 470 ? 7.27 -33.5 -31.516 1 94.88 470 VAL B O 1
ATOM 8914 N N . THR B 1 471 ? 6.492 -31.391 -31.703 1 93.12 471 THR B N 1
ATOM 8915 C CA . THR B 1 471 ? 7.277 -31.109 -32.906 1 93.12 471 THR B CA 1
ATOM 8916 C C . THR B 1 471 ? 8.312 -30.031 -32.625 1 93.12 471 THR B C 1
ATOM 8918 O O . THR B 1 471 ? 8.117 -29.188 -31.75 1 93.12 471 THR B O 1
ATOM 8921 N N . GLY B 1 472 ? 9.422 -30.172 -33.312 1 93.69 472 GLY B N 1
ATOM 8922 C CA . GLY B 1 472 ? 10.484 -29.188 -33.156 1 93.69 472 GLY B CA 1
ATOM 8923 C C . GLY B 1 472 ? 11.734 -29.531 -33.938 1 93.69 472 GLY B C 1
ATOM 8924 O O . GLY B 1 472 ? 11.664 -30.25 -34.938 1 93.69 472 GLY B O 1
ATOM 8925 N N . VAL B 1 473 ? 12.797 -28.875 -33.5 1 94.38 473 VAL B N 1
ATOM 8926 C CA . VAL B 1 473 ? 14.062 -29.094 -34.188 1 94.38 473 VAL B CA 1
ATOM 8927 C C . VAL B 1 473 ? 15.148 -29.438 -33.156 1 94.38 473 VAL B C 1
ATOM 8929 O O . VAL B 1 473 ? 15.07 -29.047 -32 1 94.38 473 VAL B O 1
ATOM 8932 N N . ARG B 1 474 ? 16.031 -30.25 -33.594 1 95.06 474 ARG B N 1
ATOM 8933 C CA . ARG B 1 474 ? 17.234 -30.562 -32.844 1 95.06 474 ARG B CA 1
ATOM 8934 C C . ARG B 1 474 ? 18.359 -29.594 -33.125 1 95.06 474 ARG B C 1
ATOM 8936 O O . ARG B 1 474 ? 18.562 -29.219 -34.281 1 95.06 474 ARG B O 1
ATOM 8943 N N . LEU B 1 475 ? 19.062 -29.172 -32.125 1 95.81 475 LEU B N 1
ATOM 8944 C CA . LEU B 1 475 ? 20.078 -28.141 -32.312 1 95.81 475 LEU B CA 1
ATOM 8945 C C . LEU B 1 475 ? 21.469 -28.688 -32.062 1 95.81 475 LEU B C 1
ATOM 8947 O O . LEU B 1 475 ? 22.469 -28.062 -32.438 1 95.81 475 LEU B O 1
ATOM 8951 N N . GLY B 1 476 ? 21.516 -29.797 -31.422 1 96.44 476 GLY B N 1
ATOM 8952 C CA . GLY B 1 476 ? 22.797 -30.406 -31.109 1 96.44 476 GLY B CA 1
ATOM 8953 C C . GLY B 1 476 ? 22.766 -31.312 -29.891 1 96.44 476 GLY B C 1
ATOM 8954 O O . GLY B 1 476 ? 21.688 -31.781 -29.5 1 96.44 476 GLY B O 1
ATOM 8955 N N . CYS B 1 477 ? 23.938 -31.656 -29.469 1 96.19 477 CYS B N 1
ATOM 8956 C CA . CYS B 1 477 ? 24.016 -32.531 -28.297 1 96.19 477 CYS B CA 1
ATOM 8957 C C . CYS B 1 477 ? 24.828 -31.875 -27.172 1 96.19 477 CYS B C 1
ATOM 8959 O O . CYS B 1 477 ? 25.469 -30.844 -27.406 1 96.19 477 CYS B O 1
ATOM 8961 N N . ILE B 1 478 ? 24.672 -32.438 -25.984 1 96.44 478 ILE B N 1
ATOM 8962 C CA . ILE B 1 478 ? 25.297 -31.859 -24.797 1 96.44 478 ILE B CA 1
ATOM 8963 C C . ILE B 1 478 ? 26.531 -32.656 -24.422 1 96.44 478 ILE B C 1
ATOM 8965 O O . ILE B 1 478 ? 26.562 -33.875 -24.531 1 96.44 478 ILE B O 1
ATOM 8969 N N . VAL B 1 479 ? 27.562 -32 -24.047 1 95.19 479 VAL B N 1
ATOM 8970 C CA . VAL B 1 479 ? 28.75 -32.594 -23.406 1 95.19 479 VAL B CA 1
ATOM 8971 C C . VAL B 1 479 ? 28.906 -32.031 -22 1 95.19 479 VAL B C 1
ATOM 8973 O O . VAL B 1 479 ? 28.875 -30.828 -21.781 1 95.19 479 VAL B O 1
ATOM 8976 N N . THR B 1 480 ? 28.969 -32.938 -21.047 1 93.62 480 THR B N 1
ATOM 8977 C CA . THR B 1 480 ? 29.031 -32.531 -19.641 1 93.62 480 THR B CA 1
ATOM 8978 C C . THR B 1 480 ? 30.453 -32.688 -19.094 1 93.62 480 THR B C 1
ATOM 8980 O O . THR B 1 480 ? 31.188 -33.594 -19.516 1 93.62 480 THR B O 1
ATOM 8983 N N . ARG B 1 481 ? 30.797 -31.734 -18.312 1 87.5 481 ARG B N 1
ATOM 8984 C CA . ARG B 1 481 ? 32.031 -31.766 -17.547 1 87.5 481 ARG B CA 1
ATOM 8985 C C . ARG B 1 481 ? 31.766 -31.781 -16.047 1 87.5 481 ARG B C 1
ATOM 8987 O O . ARG B 1 481 ? 31.172 -30.844 -15.516 1 87.5 481 ARG B O 1
ATOM 8994 N N . PRO B 1 482 ? 32.188 -32.844 -15.422 1 79.25 482 PRO B N 1
ATOM 8995 C CA . PRO B 1 482 ? 31.859 -32.938 -14 1 79.25 482 PRO B CA 1
ATOM 8996 C C . PRO B 1 482 ? 32.625 -31.938 -13.141 1 79.25 482 PRO B C 1
ATOM 8998 O O . PRO B 1 482 ? 33.75 -31.547 -13.5 1 79.25 482 PRO B O 1
ATOM 9001 N N . LEU B 1 483 ? 32.094 -31.422 -12.07 1 75 483 LEU B N 1
ATOM 9002 C CA . LEU B 1 483 ? 32.688 -30.703 -10.938 1 75 483 LEU B CA 1
ATOM 9003 C C . LEU B 1 483 ? 33.25 -29.359 -11.383 1 75 483 LEU B C 1
ATOM 9005 O O . LEU B 1 483 ? 34.281 -28.906 -10.875 1 75 483 LEU B O 1
ATOM 9009 N N . ALA B 1 484 ? 32.844 -28.781 -12.461 1 75 484 ALA B N 1
ATOM 9010 C CA . ALA B 1 484 ? 33.281 -27.469 -12.891 1 75 484 ALA B CA 1
ATOM 9011 C C . ALA B 1 484 ? 32.125 -26.641 -13.422 1 75 484 ALA B C 1
ATOM 9013 O O . ALA B 1 484 ? 31.078 -27.188 -13.82 1 75 484 ALA B O 1
ATOM 9014 N N . TRP B 1 485 ? 32.281 -25.375 -13.188 1 80.75 485 TRP B N 1
ATOM 9015 C CA . TRP B 1 485 ? 31.328 -24.453 -13.789 1 80.75 485 TRP B CA 1
ATOM 9016 C C . TRP B 1 485 ? 31.984 -23.641 -14.906 1 80.75 485 TRP B C 1
ATOM 9018 O O . TRP B 1 485 ? 33.094 -23.109 -14.727 1 80.75 485 TRP B O 1
ATOM 9028 N N . PRO B 1 486 ? 31.281 -23.547 -16.141 1 86.56 486 PRO B N 1
ATOM 9029 C CA . PRO B 1 486 ? 30.047 -24.219 -16.562 1 86.56 486 PRO B CA 1
ATOM 9030 C C . PRO B 1 486 ? 30.234 -25.734 -16.734 1 86.56 486 PRO B C 1
ATOM 9032 O O . PRO B 1 486 ? 31.297 -26.172 -17.188 1 86.56 486 PRO B O 1
ATOM 9035 N N . GLY B 1 487 ? 29.188 -26.453 -16.375 1 88.44 487 GLY B N 1
ATOM 9036 C CA . GLY B 1 487 ? 29.312 -27.906 -16.375 1 88.44 487 GLY B CA 1
ATOM 9037 C C . GLY B 1 487 ? 28.75 -28.562 -17.609 1 88.44 487 GLY B C 1
ATOM 9038 O O . GLY B 1 487 ? 28.906 -29.766 -17.812 1 88.44 487 GLY B O 1
ATOM 9039 N N . SER B 1 488 ? 28.078 -27.875 -18.453 1 93.69 488 SER B N 1
ATOM 9040 C CA . SER B 1 488 ? 27.453 -28.422 -19.656 1 93.69 488 SER B CA 1
ATOM 9041 C C . SER B 1 488 ? 27.656 -27.484 -20.859 1 93.69 488 SER B C 1
ATOM 9043 O O . SER B 1 488 ? 27.578 -26.266 -20.719 1 93.69 488 SER B O 1
ATOM 9045 N N . PHE B 1 489 ? 27.906 -28.125 -22.016 1 94.62 489 PHE B N 1
ATOM 9046 C CA . PHE B 1 489 ? 28.188 -27.375 -23.219 1 94.62 489 PHE B CA 1
ATOM 9047 C C . PHE B 1 489 ? 27.406 -27.922 -24.406 1 94.62 489 PHE B C 1
ATOM 9049 O O . PHE B 1 489 ? 27.203 -29.141 -24.5 1 94.62 489 PHE B O 1
ATOM 9056 N N . LEU B 1 490 ? 27.078 -27.078 -25.266 1 96.38 490 LEU B N 1
ATOM 9057 C CA . LEU B 1 490 ? 26.344 -27.453 -26.469 1 96.38 490 LEU B CA 1
ATOM 9058 C C . LEU B 1 490 ? 27.297 -27.672 -27.641 1 96.38 490 LEU B C 1
ATOM 9060 O O . LEU B 1 490 ? 28.062 -26.781 -27.984 1 96.38 490 LEU B O 1
ATOM 9064 N N . VAL B 1 491 ? 27.297 -28.859 -28.109 1 96.38 491 VAL B N 1
ATOM 9065 C CA . VAL B 1 491 ? 27.875 -29.109 -29.422 1 96.38 491 VAL B CA 1
ATOM 9066 C C . VAL B 1 491 ? 26.812 -28.938 -30.516 1 96.38 491 VAL B C 1
ATOM 9068 O O . VAL B 1 491 ? 25.984 -29.812 -30.719 1 96.38 491 VAL B O 1
ATOM 9071 N N . ALA B 1 492 ? 26.922 -27.859 -31.219 1 95.94 492 ALA B N 1
ATOM 9072 C CA . ALA B 1 492 ? 25.844 -27.453 -32.125 1 95.94 492 ALA B CA 1
ATOM 9073 C C . ALA B 1 492 ? 25.969 -28.156 -33.469 1 95.94 492 ALA B C 1
ATOM 9075 O O . ALA B 1 492 ? 27.062 -28.344 -33.969 1 95.94 492 ALA B O 1
ATOM 9076 N N . ASP B 1 493 ? 24.812 -28.531 -33.969 1 94.31 493 ASP B N 1
ATOM 9077 C CA . ASP B 1 493 ? 24.797 -29.016 -35.344 1 94.31 493 ASP B CA 1
ATOM 9078 C C . ASP B 1 493 ? 24.688 -27.875 -36.312 1 94.31 493 ASP B C 1
ATOM 9080 O O . ASP B 1 493 ? 24.922 -26.719 -35.969 1 94.31 493 ASP B O 1
ATOM 9084 N N . SER B 1 494 ? 24.406 -28.219 -37.562 1 90.69 494 SER B N 1
ATOM 9085 C CA . SER B 1 494 ? 24.422 -27.203 -38.594 1 90.69 494 SER B CA 1
ATOM 9086 C C . SER B 1 494 ? 23.406 -26.109 -38.312 1 90.69 494 SER B C 1
ATOM 9088 O O . SER B 1 494 ? 23.703 -24.922 -38.438 1 90.69 494 SER B O 1
ATOM 9090 N N . LEU B 1 495 ? 22.297 -26.531 -37.875 1 90.88 495 LEU B N 1
ATOM 9091 C CA . LEU B 1 495 ? 21.234 -25.562 -37.562 1 90.88 495 LEU B CA 1
ATOM 9092 C C . LEU B 1 495 ? 21.609 -24.719 -36.344 1 90.88 495 LEU B C 1
ATOM 9094 O O . LEU B 1 495 ? 21.438 -23.5 -36.344 1 90.88 495 LEU B O 1
ATOM 9098 N N . GLY B 1 496 ? 22.094 -25.375 -35.312 1 92.62 496 GLY B N 1
ATOM 9099 C CA . GLY B 1 496 ? 22.531 -24.672 -34.125 1 92.62 496 GLY B CA 1
ATOM 9100 C C . GLY B 1 496 ? 23.656 -23.688 -34.375 1 92.62 496 GLY B C 1
ATOM 9101 O O . GLY B 1 496 ? 23.656 -22.578 -33.844 1 92.62 496 GLY B O 1
ATOM 9102 N N . ARG B 1 497 ? 24.531 -24.031 -35.219 1 91.56 497 ARG B N 1
ATOM 9103 C CA . ARG B 1 497 ? 25.656 -23.172 -35.562 1 91.56 497 ARG B CA 1
ATOM 9104 C C . ARG B 1 497 ? 25.203 -21.922 -36.281 1 91.56 497 ARG B C 1
ATOM 9106 O O . ARG B 1 497 ? 25.703 -20.828 -36.031 1 91.56 497 ARG B O 1
ATOM 9113 N N . SER B 1 498 ? 24.344 -22.203 -37.156 1 89.06 498 SER B N 1
ATOM 9114 C CA . SER B 1 498 ? 23.812 -21.078 -37.906 1 89.06 498 SER B CA 1
ATOM 9115 C C . SER B 1 498 ? 23.125 -20.078 -37 1 89.06 498 SER B C 1
ATOM 9117 O O . SER B 1 498 ? 23.219 -18.859 -37.188 1 89.06 498 SER B O 1
ATOM 9119 N N . ALA B 1 499 ? 22.469 -20.562 -36.031 1 89.94 499 ALA B N 1
ATOM 9120 C CA . ALA B 1 499 ? 21.734 -19.703 -35.094 1 89.94 499 ALA B CA 1
ATOM 9121 C C . ALA B 1 499 ? 22.688 -18.969 -34.156 1 89.94 499 ALA B C 1
ATOM 9123 O O . ALA B 1 499 ? 22.375 -17.891 -33.656 1 89.94 499 ALA B O 1
ATOM 9124 N N . LEU B 1 500 ? 23.844 -19.547 -33.938 1 90.94 500 LEU B N 1
ATOM 9125 C CA . LEU B 1 500 ? 24.797 -18.984 -32.969 1 90.94 500 LEU B CA 1
ATOM 9126 C C . LEU B 1 500 ? 25.844 -18.141 -33.688 1 90.94 500 LEU B C 1
ATOM 9128 O O . LEU B 1 500 ? 26.766 -17.625 -33.031 1 90.94 500 LEU B O 1
ATOM 9132 N N . GLU B 1 501 ? 25.719 -17.984 -34.938 1 87 501 GLU B N 1
ATOM 9133 C CA . GLU B 1 501 ? 26.734 -17.266 -35.719 1 87 501 GLU B CA 1
ATOM 9134 C C . GLU B 1 501 ? 26.906 -15.844 -35.219 1 87 501 GLU B C 1
ATOM 9136 O O . GLU B 1 501 ? 28.031 -15.344 -35.125 1 87 501 GLU B O 1
ATOM 9141 N N . ASP B 1 502 ? 25.828 -15.25 -34.938 1 82.5 502 ASP B N 1
ATOM 9142 C CA . ASP B 1 502 ? 25.875 -13.867 -34.469 1 82.5 502 ASP B CA 1
ATOM 9143 C C . ASP B 1 502 ? 26.531 -13.766 -33.094 1 82.5 502 ASP B C 1
ATOM 9145 O O . ASP B 1 502 ? 27.219 -12.781 -32.812 1 82.5 502 ASP B O 1
ATOM 9149 N N . VAL B 1 503 ? 26.344 -14.75 -32.281 1 83.06 503 VAL B N 1
ATOM 9150 C CA . VAL B 1 503 ? 26.922 -14.758 -30.938 1 83.06 503 VAL B CA 1
ATOM 9151 C C . VAL B 1 503 ? 28.438 -14.805 -31.031 1 83.06 503 VAL B C 1
ATOM 9153 O O . VAL B 1 503 ? 29.125 -14.07 -30.312 1 83.06 503 VAL B O 1
ATOM 9156 N N . PHE B 1 504 ? 28.953 -15.578 -31.922 1 81.75 504 PHE B N 1
ATOM 9157 C CA . PHE B 1 504 ? 30.391 -15.727 -32.094 1 81.75 504 PHE B CA 1
ATOM 9158 C C . PHE B 1 504 ? 30.984 -14.523 -32.781 1 81.75 504 PHE B C 1
ATOM 9160 O O . PHE B 1 504 ? 32.094 -14.07 -32.469 1 81.75 504 PHE B O 1
ATOM 9167 N N . ALA B 1 505 ? 30.188 -13.984 -33.656 1 82.81 505 ALA B N 1
ATOM 9168 C CA . ALA B 1 505 ? 30.656 -12.82 -34.406 1 82.81 505 ALA B CA 1
ATOM 9169 C C . ALA B 1 505 ? 30.766 -11.602 -33.5 1 82.81 505 ALA B C 1
ATOM 9171 O O . ALA B 1 505 ? 31.688 -10.789 -33.656 1 82.81 505 ALA B O 1
ATOM 9172 N N . MET B 1 506 ? 29.891 -11.5 -32.562 1 83.19 506 MET B N 1
ATOM 9173 C CA . MET B 1 506 ? 29.859 -10.328 -31.703 1 83.19 506 MET B CA 1
ATOM 9174 C C . MET B 1 506 ? 30.734 -10.531 -30.484 1 83.19 506 MET B C 1
ATOM 9176 O O . MET B 1 506 ? 30.859 -9.625 -29.656 1 83.19 506 MET B O 1
ATOM 9180 N N . GLY B 1 507 ? 31.281 -11.641 -30.312 1 77.06 507 GLY B N 1
ATOM 9181 C CA . GLY B 1 507 ? 32.156 -11.914 -29.188 1 77.06 507 GLY B CA 1
ATOM 9182 C C . GLY B 1 507 ? 31.391 -12.078 -27.875 1 77.06 507 GLY B C 1
ATOM 9183 O O . GLY B 1 507 ? 31.938 -11.812 -26.812 1 77.06 507 GLY B O 1
ATOM 9184 N N . GLU B 1 508 ? 30.25 -12.391 -27.906 1 72.25 508 GLU B N 1
ATOM 9185 C CA . GLU B 1 508 ? 29.406 -12.539 -26.703 1 72.25 508 GLU B CA 1
ATOM 9186 C C . GLU B 1 508 ? 29.469 -13.969 -26.172 1 72.25 508 GLU B C 1
ATOM 9188 O O . GLU B 1 508 ? 28.531 -14.422 -25.516 1 72.25 508 GLU B O 1
ATOM 9193 N N . ASP B 1 509 ? 30.578 -14.648 -26.438 1 74.5 509 ASP B N 1
ATOM 9194 C CA . ASP B 1 509 ? 30.688 -16.047 -26.047 1 74.5 509 ASP B CA 1
ATOM 9195 C C . ASP B 1 509 ? 31.578 -16.219 -24.828 1 74.5 509 ASP B C 1
ATOM 9197 O O . ASP B 1 509 ? 32.469 -17.062 -24.812 1 74.5 509 ASP B O 1
ATOM 9201 N N . LYS B 1 510 ? 31.359 -15.422 -23.812 1 74.81 510 LYS B N 1
ATOM 9202 C CA . LYS B 1 510 ? 32.25 -15.328 -22.672 1 74.81 510 LYS B CA 1
ATOM 9203 C C . LYS B 1 510 ? 32.5 -16.703 -22.047 1 74.81 510 LYS B C 1
ATOM 9205 O O . LYS B 1 510 ? 33.594 -16.984 -21.578 1 74.81 510 LYS B O 1
ATOM 9210 N N . TYR B 1 511 ? 31.625 -17.703 -22.203 1 81.06 511 TYR B N 1
ATOM 9211 C CA . TYR B 1 511 ? 31.797 -18.969 -21.484 1 81.06 511 TYR B CA 1
ATOM 9212 C C . TYR B 1 511 ? 31.891 -20.141 -22.469 1 81.06 511 TYR B C 1
ATOM 9214 O O . TYR B 1 511 ? 31.734 -21.297 -22.078 1 81.06 511 TYR B O 1
ATOM 9222 N N . SER B 1 512 ? 32.25 -19.859 -23.641 1 88.5 512 SER B N 1
ATOM 9223 C CA . SER B 1 512 ? 32.406 -20.922 -24.641 1 88.5 512 SER B CA 1
ATOM 9224 C C . SER B 1 512 ? 33.781 -21.594 -24.516 1 88.5 512 SER B C 1
ATOM 9226 O O . SER B 1 512 ? 34.719 -21 -23.984 1 88.5 512 SER B O 1
ATOM 9228 N N . GLN B 1 513 ? 33.875 -22.844 -24.844 1 89.81 513 GLN B N 1
ATOM 9229 C CA . GLN B 1 513 ? 35.125 -23.625 -24.812 1 89.81 513 GLN B CA 1
ATOM 9230 C C . GLN B 1 513 ? 35.281 -24.438 -26.094 1 89.81 513 GLN B C 1
ATOM 9232 O O . GLN B 1 513 ? 34.312 -24.875 -26.703 1 89.81 513 GLN B O 1
ATOM 9237 N N . PRO B 1 514 ? 36.625 -24.531 -26.422 1 92.25 514 PRO B N 1
ATOM 9238 C CA . PRO B 1 514 ? 36.844 -25.453 -27.547 1 92.25 514 PRO B CA 1
ATOM 9239 C C . PRO B 1 514 ? 36.438 -26.891 -27.219 1 92.25 514 PRO B C 1
ATOM 9241 O O . PRO B 1 514 ? 36.688 -27.359 -26.109 1 92.25 514 PRO B O 1
ATOM 9244 N N . LEU B 1 515 ? 35.875 -27.562 -28.156 1 93.81 515 LEU B N 1
ATOM 9245 C CA . LEU B 1 515 ? 35.406 -28.922 -27.953 1 93.81 515 LEU B CA 1
ATOM 9246 C C . LEU B 1 515 ? 36.562 -29.844 -27.562 1 93.81 515 LEU B C 1
ATOM 9248 O O . LEU B 1 515 ? 36.406 -30.781 -26.781 1 93.81 515 LEU B O 1
ATOM 9252 N N . ALA B 1 516 ? 37.75 -29.562 -28.047 1 91.81 516 ALA B N 1
ATOM 9253 C CA . ALA B 1 516 ? 38.938 -30.375 -27.781 1 91.81 516 ALA B CA 1
ATOM 9254 C C . ALA B 1 516 ? 39.25 -30.391 -26.281 1 91.81 516 ALA B C 1
ATOM 9256 O O . ALA B 1 516 ? 39.75 -31.391 -25.766 1 91.81 516 ALA B O 1
ATOM 9257 N N . SER B 1 517 ? 38.938 -29.312 -25.672 1 90.31 517 SER B N 1
ATOM 9258 C CA . SER B 1 517 ? 39.25 -29.203 -24.25 1 90.31 517 SER B CA 1
ATOM 9259 C C . SER B 1 517 ? 38.312 -30.078 -23.422 1 90.31 517 SER B C 1
ATOM 9261 O O . SER B 1 517 ? 38.562 -30.344 -22.25 1 90.31 517 SER B O 1
ATOM 9263 N N . LEU B 1 518 ? 37.25 -30.594 -24.047 1 91.25 518 LEU B N 1
ATOM 9264 C CA . LEU B 1 518 ? 36.25 -31.391 -23.359 1 91.25 518 LEU B CA 1
ATOM 9265 C C . LEU B 1 518 ? 36.375 -32.875 -23.719 1 91.25 518 LEU B C 1
ATOM 9267 O O . LEU B 1 518 ? 35.5 -33.656 -23.438 1 91.25 518 LEU B O 1
ATOM 9271 N N . ALA B 1 519 ? 37.406 -33.312 -24.203 1 87 519 ALA B N 1
ATOM 9272 C CA . ALA B 1 519 ? 37.625 -34.625 -24.797 1 87 519 ALA B CA 1
ATOM 9273 C C . ALA B 1 519 ? 37.406 -35.75 -23.797 1 87 519 ALA B C 1
ATOM 9275 O O . ALA B 1 519 ? 36.75 -36.75 -24.109 1 87 519 ALA B O 1
ATOM 9276 N N . PRO B 1 520 ? 37.844 -35.656 -22.578 1 84.44 520 PRO B N 1
ATOM 9277 C CA . PRO B 1 520 ? 37.656 -36.719 -21.609 1 84.44 520 PRO B CA 1
ATOM 9278 C C . PRO B 1 520 ? 36.156 -37.031 -21.375 1 84.44 520 PRO B C 1
ATOM 9280 O O . PRO B 1 520 ? 35.812 -38.125 -20.953 1 84.44 520 PRO B O 1
ATOM 9283 N N . SER B 1 521 ? 35.312 -36.125 -21.688 1 87 521 SER B N 1
ATOM 9284 C CA . SER B 1 521 ? 33.906 -36.25 -21.344 1 87 521 SER B CA 1
ATOM 9285 C C . SER B 1 521 ? 33.125 -37.062 -22.375 1 87 521 SER B C 1
ATOM 9287 O O . SER B 1 521 ? 32 -37.469 -22.141 1 87 521 SER B O 1
ATOM 9289 N N . PHE B 1 522 ? 33.719 -37.219 -23.531 1 86.25 522 PHE B N 1
ATOM 9290 C CA . PHE B 1 522 ? 32.906 -37.875 -24.547 1 86.25 522 PHE B CA 1
ATOM 9291 C C . PHE B 1 522 ? 33.688 -39.031 -25.156 1 86.25 522 PHE B C 1
ATOM 9293 O O . PHE B 1 522 ? 33.25 -39.656 -26.141 1 86.25 522 PHE B O 1
ATOM 9300 N N . THR B 1 523 ? 34.844 -39.438 -24.641 1 85.88 523 THR B N 1
ATOM 9301 C CA . THR B 1 523 ? 35.656 -40.5 -25.172 1 85.88 523 THR B CA 1
ATOM 9302 C C . THR B 1 523 ? 34.906 -41.844 -25.109 1 85.88 523 THR B C 1
ATOM 9304 O O . THR B 1 523 ? 34.969 -42.625 -26.047 1 85.88 523 THR B O 1
ATOM 9307 N N . THR B 1 524 ? 34.25 -42.031 -24.047 1 83.81 524 THR B N 1
ATOM 9308 C CA . THR B 1 524 ? 33.5 -43.25 -23.859 1 83.81 524 THR B CA 1
ATOM 9309 C C . THR B 1 524 ? 32.375 -43.344 -24.891 1 83.81 524 THR B C 1
ATOM 9311 O O . THR B 1 524 ? 32.094 -44.438 -25.406 1 83.81 524 THR B O 1
ATOM 9314 N N . LEU B 1 525 ? 31.781 -42.25 -25.141 1 87.06 525 LEU B N 1
ATOM 9315 C CA . LEU B 1 525 ? 30.688 -42.25 -26.094 1 87.06 525 LEU B CA 1
ATOM 9316 C C . LEU B 1 525 ? 31.203 -42.531 -27.5 1 87.06 525 LEU B C 1
ATOM 9318 O O . LEU B 1 525 ? 30.547 -43.281 -28.25 1 87.06 525 LEU B O 1
ATOM 9322 N N . LEU B 1 526 ? 32.312 -42.062 -27.859 1 85.31 526 LEU B N 1
ATOM 9323 C CA . LEU B 1 526 ? 32.875 -42.281 -29.188 1 85.31 526 LEU B CA 1
ATOM 9324 C C . LEU B 1 526 ? 33.312 -43.719 -29.359 1 85.31 526 LEU B C 1
ATOM 9326 O O . LEU B 1 526 ? 33.188 -44.312 -30.438 1 85.31 526 LEU B O 1
ATOM 9330 N N . GLN B 1 527 ? 33.812 -44.344 -28.312 1 81.69 527 GLN B N 1
ATOM 9331 C CA . GLN B 1 527 ? 34.281 -45.75 -28.359 1 81.69 527 GLN B CA 1
ATOM 9332 C C . GLN B 1 527 ? 33.094 -46.688 -28.5 1 81.69 527 GLN B C 1
ATOM 9334 O O . GLN B 1 527 ? 33.188 -47.688 -29.234 1 81.69 527 GLN B O 1
ATOM 9339 N N . GLN B 1 528 ? 32.125 -46.375 -27.875 1 79.12 528 GLN B N 1
ATOM 9340 C CA . GLN B 1 528 ? 30.938 -47.219 -27.906 1 79.12 528 GLN B CA 1
ATOM 9341 C C . GLN B 1 528 ? 30.281 -47.188 -29.281 1 79.12 528 GLN B C 1
ATOM 9343 O O . GLN B 1 528 ? 29.688 -48.156 -29.734 1 79.12 528 GLN B O 1
ATOM 9348 N N . SER B 1 529 ? 30.359 -46.094 -29.922 1 76.69 529 SER B N 1
ATOM 9349 C CA . SER B 1 529 ? 29.734 -45.938 -31.234 1 76.69 529 SER B CA 1
ATOM 9350 C C . SER B 1 529 ? 30.5 -46.656 -32.312 1 76.69 529 SER B C 1
ATOM 9352 O O . SER B 1 529 ? 29.938 -47.094 -33.312 1 76.69 529 SER B O 1
ATOM 9354 N N . GLN B 1 530 ? 31.781 -46.781 -32.25 1 68.81 530 GLN B N 1
ATOM 9355 C CA . GLN B 1 530 ? 32.594 -47.469 -33.25 1 68.81 530 GLN B CA 1
ATOM 9356 C C . GLN B 1 530 ? 32.312 -48.969 -33.219 1 68.81 530 GLN B C 1
ATOM 9358 O O . GLN B 1 530 ? 32.438 -49.656 -34.25 1 68.81 530 GLN B O 1
ATOM 9363 N N . THR B 1 531 ? 31.969 -49.406 -32.031 1 60.38 531 THR B N 1
ATOM 9364 C CA . THR B 1 531 ? 31.766 -50.844 -31.906 1 60.38 531 THR B CA 1
ATOM 9365 C C . THR B 1 531 ? 30.391 -51.25 -32.438 1 60.38 531 THR B C 1
ATOM 9367 O O . THR B 1 531 ? 30.156 -52.406 -32.75 1 60.38 531 THR B O 1
ATOM 9370 N N . VAL B 1 532 ? 29.5 -50.438 -32.406 1 56.5 532 VAL B N 1
ATOM 9371 C CA . VAL B 1 532 ? 28.156 -50.812 -32.875 1 56.5 532 VAL B CA 1
ATOM 9372 C C . VAL B 1 532 ? 28.062 -50.594 -34.375 1 56.5 532 VAL B C 1
ATOM 9374 O O . VAL B 1 532 ? 27.922 -49.469 -34.844 1 56.5 532 VAL B O 1
ATOM 9377 N N . ARG B 1 533 ? 28.609 -51.406 -35.156 1 46.09 533 ARG B N 1
ATOM 9378 C CA . ARG B 1 533 ? 28.641 -51.656 -36.594 1 46.09 533 ARG B CA 1
ATOM 9379 C C . ARG B 1 533 ? 27.25 -52.031 -37.125 1 46.09 533 ARG B C 1
ATOM 9381 O O . ARG B 1 533 ? 26.641 -52.969 -36.656 1 46.09 533 ARG B O 1
ATOM 9388 N N . GLY B 1 534 ? 26.203 -51.094 -37.406 1 45.88 534 GLY B N 1
ATOM 9389 C CA . GLY B 1 534 ? 24.922 -51.25 -38.094 1 45.88 534 GLY B CA 1
ATOM 9390 C C . GLY B 1 534 ? 23.828 -50.344 -37.562 1 45.88 534 GLY B C 1
ATOM 9391 O O . GLY B 1 534 ? 22.656 -50.594 -37.781 1 45.88 534 GLY B O 1
ATOM 9392 N N . SER B 1 535 ? 24.109 -49.688 -36.531 1 47.28 535 SER B N 1
ATOM 9393 C CA . SER B 1 535 ? 22.984 -49.062 -35.844 1 47.28 535 SER B CA 1
ATOM 9394 C C . SER B 1 535 ? 22.453 -47.875 -36.656 1 47.28 535 SER B C 1
ATOM 9396 O O . SER B 1 535 ? 23.203 -47.25 -37.406 1 47.28 535 SER B O 1
ATOM 9398 N N . LYS B 1 536 ? 21.188 -47.875 -36.844 1 51.84 536 LYS B N 1
ATOM 9399 C CA . LYS B 1 536 ? 20.406 -46.875 -37.594 1 51.84 536 LYS B CA 1
ATOM 9400 C C . LYS B 1 536 ? 20.859 -45.469 -37.281 1 51.84 536 LYS B C 1
ATOM 9402 O O . LYS B 1 536 ? 21.359 -45.188 -36.188 1 51.84 536 LYS B O 1
ATOM 9407 N N . ALA B 1 537 ? 20.984 -44.625 -38.344 1 50 537 ALA B N 1
ATOM 9408 C CA . ALA B 1 537 ? 21.438 -43.25 -38.531 1 50 537 ALA B CA 1
ATOM 9409 C C . ALA B 1 537 ? 21.141 -42.406 -37.312 1 50 537 ALA B C 1
ATOM 9411 O O . ALA B 1 537 ? 21.938 -41.531 -36.938 1 50 537 ALA B O 1
ATOM 9412 N N . ASP B 1 538 ? 20.078 -42.625 -36.562 1 57.91 538 ASP B N 1
ATOM 9413 C CA . ASP B 1 538 ? 19.656 -41.719 -35.5 1 57.91 538 ASP B CA 1
ATOM 9414 C C . ASP B 1 538 ? 20.344 -42.062 -34.188 1 57.91 538 ASP B C 1
ATOM 9416 O O . ASP B 1 538 ? 20.547 -41.188 -33.344 1 57.91 538 ASP B O 1
ATOM 9420 N N . GLN B 1 539 ? 20.875 -43.406 -33.969 1 59.41 539 GLN B N 1
ATOM 9421 C CA . GLN B 1 539 ? 21.438 -43.844 -32.688 1 59.41 539 GLN B CA 1
ATOM 9422 C C . GLN B 1 539 ? 22.859 -43.312 -32.5 1 59.41 539 GLN B C 1
ATOM 9424 O O . GLN B 1 539 ? 23.328 -43.156 -31.359 1 59.41 539 GLN B O 1
ATOM 9429 N N . ASN B 1 540 ? 23.406 -42.812 -33.562 1 81.38 540 ASN B N 1
ATOM 9430 C CA . ASN B 1 540 ? 24.797 -42.406 -33.406 1 81.38 540 ASN B CA 1
ATOM 9431 C C . ASN B 1 540 ? 24.953 -40.906 -33.75 1 81.38 540 ASN B C 1
ATOM 9433 O O . ASN B 1 540 ? 26.047 -40.469 -34.094 1 81.38 540 ASN B O 1
ATOM 9437 N N . TYR B 1 541 ? 23.844 -40.281 -33.594 1 89.62 541 TYR B N 1
ATOM 9438 C CA . TYR B 1 541 ? 23.844 -38.875 -33.938 1 89.62 541 TYR B CA 1
ATOM 9439 C C . TYR B 1 541 ? 24.859 -38.094 -33.125 1 89.62 541 TYR B C 1
ATOM 9441 O O . TYR B 1 541 ? 25.672 -37.344 -33.656 1 89.62 541 TYR B O 1
ATOM 9449 N N . SER B 1 542 ? 24.859 -38.25 -31.812 1 93.38 542 SER B N 1
ATOM 9450 C CA . SER B 1 542 ? 25.703 -37.469 -30.922 1 93.38 542 SER B CA 1
ATOM 9451 C C . SER B 1 542 ? 27.172 -37.781 -31.156 1 93.38 542 SER B C 1
ATOM 9453 O O . SER B 1 542 ? 28.016 -36.875 -31.203 1 93.38 542 SER B O 1
ATOM 9455 N N . ALA B 1 543 ? 27.438 -39.062 -31.312 1 91.56 543 ALA B N 1
ATOM 9456 C CA . ALA B 1 543 ? 28.828 -39.469 -31.547 1 91.56 543 ALA B CA 1
ATOM 9457 C C . ALA B 1 543 ? 29.359 -38.906 -32.844 1 91.56 543 ALA B C 1
ATOM 9459 O O . ALA B 1 543 ? 30.484 -38.406 -32.906 1 91.56 543 ALA B O 1
ATOM 9460 N N . LYS B 1 544 ? 28.562 -38.969 -33.875 1 92.06 544 LYS B N 1
ATOM 9461 C CA . LYS B 1 544 ? 28.953 -38.438 -35.188 1 92.06 544 LYS B CA 1
ATOM 9462 C C . LYS B 1 544 ? 29.141 -36.938 -35.156 1 92.06 544 LYS B C 1
ATOM 9464 O O . LYS B 1 544 ? 30.078 -36.406 -35.75 1 92.06 544 LYS B O 1
ATOM 9469 N N . LEU B 1 545 ? 28.188 -36.344 -34.5 1 94.56 545 LEU B N 1
ATOM 9470 C CA . LEU B 1 545 ? 28.25 -34.875 -34.406 1 94.56 545 LEU B CA 1
ATOM 9471 C C . LEU B 1 545 ? 29.5 -34.438 -33.656 1 94.56 545 LEU B C 1
ATOM 9473 O O . LEU B 1 545 ? 30.188 -33.5 -34.062 1 94.56 545 LEU B O 1
ATOM 9477 N N . ILE B 1 546 ? 29.812 -35.062 -32.531 1 94.25 546 ILE B N 1
ATOM 9478 C CA . ILE B 1 546 ? 30.984 -34.719 -31.734 1 94.25 546 ILE B CA 1
ATOM 9479 C C . ILE B 1 546 ? 32.25 -34.938 -32.562 1 94.25 546 ILE B C 1
ATOM 9481 O O . ILE B 1 546 ? 33.156 -34.094 -32.531 1 94.25 546 ILE B O 1
ATOM 9485 N N . GLN B 1 547 ? 32.281 -36.062 -33.281 1 91.69 547 GLN B N 1
ATOM 9486 C CA . GLN B 1 547 ? 33.469 -36.375 -34.094 1 91.69 547 GLN B CA 1
ATOM 9487 C C . GLN B 1 547 ? 33.688 -35.312 -35.188 1 91.69 547 GLN B C 1
ATOM 9489 O O . GLN B 1 547 ? 34.781 -34.812 -35.375 1 91.69 547 GLN B O 1
ATOM 9494 N N . SER B 1 548 ? 32.625 -35 -35.906 1 93.5 548 SER B N 1
ATOM 9495 C CA . SER B 1 548 ? 32.75 -34.031 -36.969 1 93.5 548 SER B CA 1
ATOM 9496 C C . SER B 1 548 ? 33.094 -32.656 -36.438 1 93.5 548 SER B C 1
ATOM 9498 O O . SER B 1 548 ? 33.844 -31.906 -37.062 1 93.5 548 SER B O 1
ATOM 9500 N N . SER B 1 549 ? 32.562 -32.312 -35.312 1 94.62 549 SER B N 1
ATOM 9501 C CA . SER B 1 549 ? 32.812 -31.016 -34.719 1 94.62 549 SER B CA 1
ATOM 9502 C C . SER B 1 549 ? 34.219 -30.922 -34.156 1 94.62 549 SER B C 1
ATOM 9504 O O . SER B 1 549 ? 34.812 -29.844 -34.156 1 94.62 549 SER B O 1
ATOM 9506 N N . LEU B 1 550 ? 34.719 -32.031 -33.656 1 92.38 550 LEU B N 1
ATOM 9507 C CA . LEU B 1 550 ? 36.094 -32.094 -33.156 1 92.38 550 LEU B CA 1
ATOM 9508 C C . LEU B 1 550 ? 37.062 -31.828 -34.312 1 92.38 550 LEU B C 1
ATOM 9510 O O . LEU B 1 550 ? 38.031 -31.078 -34.156 1 92.38 550 LEU B O 1
ATOM 9514 N N . GLU B 1 551 ? 36.781 -32.344 -35.469 1 92.69 551 GLU B N 1
ATOM 9515 C CA . GLU B 1 551 ? 37.625 -32.188 -36.656 1 92.69 551 GLU B CA 1
ATOM 9516 C C . GLU B 1 551 ? 37.594 -30.75 -37.156 1 92.69 551 GLU B C 1
ATOM 9518 O O . GLU B 1 551 ? 38.562 -30.234 -37.688 1 92.69 551 GLU B O 1
ATOM 9523 N N . ALA B 1 552 ? 36.5 -30.141 -36.938 1 92.94 552 ALA B N 1
ATOM 9524 C CA . ALA B 1 552 ? 36.312 -28.781 -37.406 1 92.94 552 ALA B CA 1
ATOM 9525 C C . ALA B 1 552 ? 36.812 -27.766 -36.406 1 92.94 552 ALA B C 1
ATOM 9527 O O . ALA B 1 552 ? 36.844 -26.562 -36.688 1 92.94 552 ALA B O 1
ATOM 9528 N N . GLY B 1 553 ? 3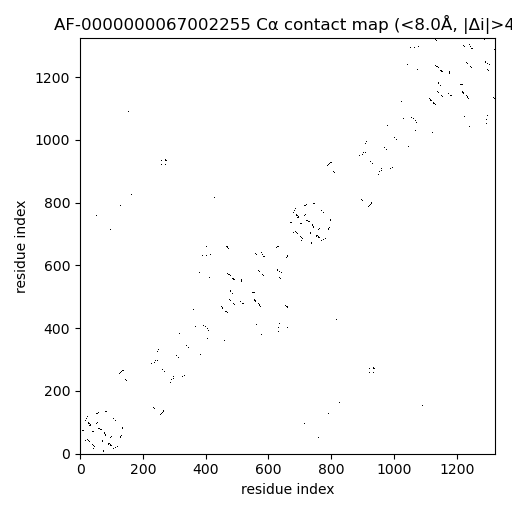7.156 -28.125 -35.219 1 90.81 553 GLY B N 1
ATOM 9529 C CA . GLY B 1 553 ? 37.625 -27.219 -34.188 1 90.81 553 GLY B CA 1
ATOM 9530 C C . GLY B 1 553 ? 36.5 -26.328 -33.656 1 90.81 553 GLY B C 1
ATOM 9531 O O . GLY B 1 553 ? 36.719 -25.125 -33.469 1 90.81 553 GLY B O 1
ATOM 9532 N N . ALA B 1 554 ? 35.438 -26.922 -33.469 1 91.44 554 ALA B N 1
ATOM 9533 C CA . ALA B 1 554 ? 34.25 -26.156 -33.062 1 91.44 554 ALA B CA 1
ATOM 9534 C C . ALA B 1 554 ? 34.375 -25.672 -31.641 1 91.44 554 ALA B C 1
ATOM 9536 O O . ALA B 1 554 ? 34.969 -26.328 -30.797 1 91.44 554 ALA B O 1
ATOM 9537 N N . ARG B 1 555 ? 33.719 -24.516 -31.391 1 92.25 555 ARG B N 1
ATOM 9538 C CA . ARG B 1 555 ? 33.594 -23.969 -30.047 1 92.25 555 ARG B CA 1
ATOM 9539 C C . ARG B 1 555 ? 32.188 -24.234 -29.5 1 92.25 555 ARG B C 1
ATOM 9541 O O . ARG B 1 555 ? 31.188 -24.156 -30.234 1 92.25 555 ARG B O 1
ATOM 9548 N N . CYS B 1 556 ? 32.188 -24.594 -28.234 1 93.62 556 CYS B N 1
ATOM 9549 C CA . CYS B 1 556 ? 30.938 -24.984 -27.641 1 93.62 556 CYS B CA 1
ATOM 9550 C C . CYS B 1 556 ? 30.469 -23.953 -26.609 1 93.62 556 CYS B C 1
ATOM 9552 O O . CYS B 1 556 ? 31.234 -23.547 -25.75 1 93.62 556 CYS B O 1
ATOM 9554 N N . CYS B 1 557 ? 29.219 -23.531 -26.688 1 93.12 557 CYS B N 1
ATOM 9555 C CA . CYS B 1 557 ? 28.609 -22.562 -25.766 1 93.12 557 CYS B CA 1
ATOM 9556 C C . CYS B 1 557 ? 28.141 -23.266 -24.484 1 93.12 557 CYS B C 1
ATOM 9558 O O . CYS B 1 557 ? 27.797 -24.438 -24.516 1 93.12 557 CYS B O 1
ATOM 9560 N N . ALA B 1 558 ? 28.156 -22.5 -23.453 1 91.81 558 ALA B N 1
ATOM 9561 C CA . ALA B 1 558 ? 27.703 -23.031 -22.172 1 91.81 558 ALA B CA 1
ATOM 9562 C C . ALA B 1 558 ? 26.188 -23.188 -22.156 1 91.81 558 ALA B C 1
ATOM 9564 O O . ALA B 1 558 ? 25.453 -22.359 -22.703 1 91.81 558 ALA B O 1
ATOM 9565 N N . VAL B 1 559 ? 25.734 -24.281 -21.547 1 92.62 559 VAL B N 1
ATOM 9566 C CA . VAL B 1 559 ? 24.312 -24.562 -21.406 1 92.62 559 VAL B CA 1
ATOM 9567 C C . VAL B 1 559 ? 23.891 -24.375 -19.953 1 92.62 559 VAL B C 1
ATOM 9569 O O . VAL B 1 559 ? 24.5 -24.938 -19.031 1 92.62 559 VAL B O 1
ATOM 9572 N N . ARG B 1 560 ? 22.875 -23.594 -19.719 1 90 560 ARG B N 1
ATOM 9573 C CA . ARG B 1 560 ? 22.297 -23.422 -18.391 1 90 560 ARG B CA 1
ATOM 9574 C C . ARG B 1 560 ? 21.141 -24.391 -18.172 1 90 560 ARG B C 1
ATOM 9576 O O . ARG B 1 560 ? 20.141 -24.328 -18.875 1 90 560 ARG B O 1
ATOM 9583 N N . THR B 1 561 ? 21.312 -25.297 -17.234 1 90 561 THR B N 1
ATOM 9584 C CA . THR B 1 561 ? 20.266 -26.234 -16.891 1 90 561 THR B CA 1
ATOM 9585 C C . THR B 1 561 ? 20.484 -26.828 -15.508 1 90 561 THR B C 1
ATOM 9587 O O . THR B 1 561 ? 21.625 -26.875 -15.023 1 90 561 THR B O 1
ATOM 9590 N N . SER B 1 562 ? 19.406 -27.125 -14.875 1 86.5 562 SER B N 1
ATOM 9591 C CA . SER B 1 562 ? 19.5 -27.828 -13.602 1 86.5 562 SER B CA 1
ATOM 9592 C C . SER B 1 562 ? 19.031 -29.266 -13.734 1 86.5 562 SER B C 1
ATOM 9594 O O . SER B 1 562 ? 18.984 -30 -12.742 1 86.5 562 SER B O 1
ATOM 9596 N N . ALA B 1 563 ? 18.656 -29.688 -14.953 1 90.38 563 ALA B N 1
ATOM 9597 C CA . ALA B 1 563 ? 18.172 -31.047 -15.203 1 90.38 563 ALA B CA 1
ATOM 9598 C C . ALA B 1 563 ? 19.328 -32.031 -15.164 1 90.38 563 ALA B C 1
ATOM 9600 O O . ALA B 1 563 ? 20.5 -31.656 -15.273 1 90.38 563 ALA B O 1
ATOM 9601 N N . MET B 1 564 ? 18.984 -33.312 -14.969 1 91.38 564 MET B N 1
ATOM 9602 C CA . MET B 1 564 ? 19.984 -34.406 -14.969 1 91.38 564 MET B CA 1
ATOM 9603 C C . MET B 1 564 ? 20.375 -34.781 -16.391 1 91.38 564 MET B C 1
ATOM 9605 O O . MET B 1 564 ? 19.828 -35.719 -16.953 1 91.38 564 MET B O 1
ATOM 9609 N N . ILE B 1 565 ? 21.359 -34.062 -16.859 1 93.69 565 ILE B N 1
ATOM 9610 C CA . ILE B 1 565 ? 21.797 -34.281 -18.234 1 93.69 565 ILE B CA 1
ATOM 9611 C C . ILE B 1 565 ? 23.094 -35.094 -18.234 1 93.69 565 ILE B C 1
ATOM 9613 O O . ILE B 1 565 ? 23.797 -35.156 -17.234 1 93.69 565 ILE B O 1
ATOM 9617 N N . GLU B 1 566 ? 23.297 -35.781 -19.297 1 93.25 566 GLU B N 1
ATOM 9618 C CA . GLU B 1 566 ? 24.516 -36.562 -19.547 1 93.25 566 GLU B CA 1
ATOM 9619 C C . GLU B 1 566 ? 25.062 -36.281 -20.953 1 93.25 566 GLU B C 1
ATOM 9621 O O . GLU B 1 566 ? 24.344 -35.75 -21.812 1 93.25 566 GLU B O 1
ATOM 9626 N N . THR B 1 567 ? 26.391 -36.625 -21.031 1 94.12 567 THR B N 1
ATOM 9627 C CA . THR B 1 567 ? 27 -36.5 -22.359 1 94.12 567 THR B CA 1
ATOM 9628 C C . THR B 1 567 ? 26.25 -37.312 -23.391 1 94.12 567 THR B C 1
ATOM 9630 O O . THR B 1 567 ? 25.969 -38.5 -23.156 1 94.12 567 THR B O 1
ATOM 9633 N N . GLY B 1 568 ? 25.844 -36.656 -24.453 1 93.5 568 GLY B N 1
ATOM 9634 C CA . GLY B 1 568 ? 25.109 -37.344 -25.5 1 93.5 568 GLY B CA 1
ATOM 9635 C C . GLY B 1 568 ? 23.656 -36.938 -25.578 1 93.5 568 GLY B C 1
ATOM 9636 O O . GLY B 1 568 ? 22.984 -37.219 -26.578 1 93.5 568 GLY B O 1
ATOM 9637 N N . ASP B 1 569 ? 23.188 -36.344 -24.531 1 95.88 569 ASP B N 1
ATOM 9638 C CA . ASP B 1 569 ? 21.812 -35.844 -24.547 1 95.88 569 ASP B CA 1
ATOM 9639 C C . ASP B 1 569 ? 21.641 -34.75 -25.609 1 95.88 569 ASP B C 1
ATOM 9641 O O . ASP B 1 569 ? 22.609 -34.125 -26.047 1 95.88 569 ASP B O 1
ATOM 9645 N N . LEU B 1 570 ? 20.406 -34.531 -26.016 1 97.25 570 LEU B N 1
ATOM 9646 C CA . LEU B 1 570 ? 20.125 -33.625 -27.109 1 97.25 570 LEU B CA 1
ATOM 9647 C C . LEU B 1 570 ? 19.469 -32.344 -26.594 1 97.25 570 LEU B C 1
ATOM 9649 O O . LEU B 1 570 ? 18.781 -32.344 -25.578 1 97.25 570 LEU B O 1
ATOM 9653 N N . ILE B 1 571 ? 19.719 -31.25 -27.203 1 97.31 571 ILE B N 1
ATOM 9654 C CA . ILE B 1 571 ? 19.031 -29.984 -26.969 1 97.31 571 ILE B CA 1
ATOM 9655 C C . ILE B 1 571 ? 18.094 -29.688 -28.141 1 97.31 571 ILE B C 1
ATOM 9657 O O . ILE B 1 571 ? 18.5 -29.75 -29.312 1 97.31 571 ILE B O 1
ATOM 9661 N N . CYS B 1 572 ? 16.875 -29.406 -27.812 1 96.5 572 CYS B N 1
ATOM 9662 C CA . CYS B 1 572 ? 15.875 -29.219 -28.844 1 96.5 572 CYS B CA 1
ATOM 9663 C C . CYS B 1 572 ? 15.062 -27.953 -28.609 1 96.5 572 CYS B C 1
ATOM 9665 O O . CYS B 1 572 ? 14.938 -27.5 -27.469 1 96.5 572 CYS B O 1
ATOM 9667 N N . ALA B 1 573 ? 14.633 -27.344 -29.656 1 95.31 573 ALA B N 1
ATOM 9668 C CA . ALA B 1 573 ? 13.617 -26.297 -29.641 1 95.31 573 ALA B CA 1
ATOM 9669 C C . ALA B 1 573 ? 12.266 -26.828 -30.125 1 95.31 573 ALA B C 1
ATOM 9671 O O . ALA B 1 573 ? 12.141 -27.266 -31.266 1 95.31 573 ALA B O 1
ATOM 9672 N N . PHE B 1 574 ? 11.359 -26.875 -29.266 1 94.69 574 PHE B N 1
ATOM 9673 C CA . PHE B 1 574 ? 10.039 -27.375 -29.625 1 94.69 574 PHE B CA 1
ATOM 9674 C C . PHE B 1 574 ? 9.156 -26.25 -30.125 1 94.69 574 PHE B C 1
ATOM 9676 O O . PHE B 1 574 ? 9.289 -25.094 -29.688 1 94.69 574 PHE B O 1
ATOM 9683 N N . THR B 1 575 ? 8.227 -26.578 -31 1 92.25 575 THR B N 1
ATOM 9684 C CA . THR B 1 575 ? 7.223 -25.609 -31.453 1 92.25 575 THR B CA 1
ATOM 9685 C C . THR B 1 575 ? 6.348 -25.172 -30.281 1 92.25 575 THR B C 1
ATOM 9687 O O . THR B 1 575 ? 5.75 -26 -29.594 1 92.25 575 THR B O 1
ATOM 9690 N N . GLY B 1 576 ? 6.293 -23.875 -30.031 1 91.69 576 GLY B N 1
ATOM 9691 C CA . GLY B 1 576 ? 5.527 -23.344 -28.922 1 91.69 576 GLY B CA 1
ATOM 9692 C C . GLY B 1 576 ? 6.34 -23.203 -27.641 1 91.69 576 GLY B C 1
ATOM 9693 O O . GLY B 1 576 ? 5.844 -22.703 -26.641 1 91.69 576 GLY B O 1
ATOM 9694 N N . GLY B 1 577 ? 7.527 -23.719 -27.703 1 91.62 577 GLY B N 1
ATOM 9695 C CA . GLY B 1 577 ? 8.391 -23.609 -26.531 1 91.62 577 GLY B CA 1
ATOM 9696 C C . GLY B 1 577 ? 9.008 -22.219 -26.375 1 91.62 577 GLY B C 1
ATOM 9697 O O . GLY B 1 577 ? 9.383 -21.594 -27.359 1 91.62 577 GLY B O 1
ATOM 9698 N N . LYS B 1 578 ? 9.086 -21.797 -25.141 1 90 578 LYS B N 1
ATOM 9699 C CA . LYS B 1 578 ? 9.68 -20.484 -24.859 1 90 578 LYS B CA 1
ATOM 9700 C C . LYS B 1 578 ? 11.148 -20.625 -24.484 1 90 578 LYS B C 1
ATOM 9702 O O . LYS B 1 578 ? 11.891 -19.641 -24.484 1 90 578 LYS B O 1
ATOM 9707 N N . VAL B 1 579 ? 11.469 -21.797 -24.125 1 93.75 579 VAL B N 1
ATOM 9708 C CA . VAL B 1 579 ? 12.852 -22.141 -23.797 1 93.75 579 VAL B CA 1
ATOM 9709 C C . VAL B 1 579 ? 13.273 -23.391 -24.578 1 93.75 579 VAL B C 1
ATOM 9711 O O . VAL B 1 579 ? 12.484 -23.938 -25.344 1 93.75 579 VAL B O 1
ATOM 9714 N N . LEU B 1 580 ? 14.562 -23.719 -24.422 1 95.69 580 LEU B N 1
ATOM 9715 C CA . LEU B 1 580 ? 15.047 -24.969 -25 1 95.69 580 LEU B CA 1
ATOM 9716 C C . LEU B 1 580 ? 14.844 -26.125 -24.031 1 95.69 580 LEU B C 1
ATOM 9718 O O . LEU B 1 580 ? 14.648 -25.906 -22.828 1 95.69 580 LEU B O 1
ATOM 9722 N N . PHE B 1 581 ? 14.898 -27.359 -24.641 1 97.19 581 PHE B N 1
ATOM 9723 C CA . PHE B 1 581 ? 14.695 -28.531 -23.781 1 97.19 581 PHE B CA 1
ATOM 9724 C C . PHE B 1 581 ? 15.742 -29.594 -24.078 1 97.19 581 PHE B C 1
ATOM 9726 O O . PHE B 1 581 ? 16.156 -29.781 -25.219 1 97.19 581 PHE B O 1
ATOM 9733 N N . ALA B 1 582 ? 16.141 -30.266 -23.016 1 97.25 582 ALA B N 1
ATOM 9734 C CA . ALA B 1 582 ? 17.047 -31.406 -23.125 1 97.25 582 ALA B CA 1
ATOM 9735 C C . ALA B 1 582 ? 16.297 -32.719 -23.125 1 97.25 582 ALA B C 1
ATOM 9737 O O . ALA B 1 582 ? 15.359 -32.906 -22.344 1 97.25 582 ALA B O 1
ATOM 9738 N N . ILE B 1 583 ? 16.688 -33.656 -24.047 1 96.94 583 ILE B N 1
ATOM 9739 C CA . ILE B 1 583 ? 16.062 -34.969 -24.156 1 96.94 583 ILE B CA 1
ATOM 9740 C C . ILE B 1 583 ? 17.141 -36.062 -24.312 1 96.94 583 ILE B C 1
ATOM 9742 O O . ILE B 1 583 ? 18.266 -35.75 -24.688 1 96.94 583 ILE B O 1
ATOM 9746 N N . ARG B 1 584 ? 16.766 -37.281 -23.969 1 95.38 584 ARG B N 1
ATOM 9747 C CA . ARG B 1 584 ? 17.641 -38.438 -24.125 1 95.38 584 ARG B CA 1
ATOM 9748 C C . ARG B 1 584 ? 17 -39.5 -25.047 1 95.38 584 ARG B C 1
ATOM 9750 O O . ARG B 1 584 ? 15.945 -40.031 -24.719 1 95.38 584 ARG B O 1
ATOM 9757 N N . PRO B 1 585 ? 17.609 -39.688 -26.234 1 92.62 585 PRO B N 1
ATOM 9758 C CA . PRO B 1 585 ? 17.047 -40.719 -27.125 1 92.62 585 PRO B CA 1
ATOM 9759 C C . PRO B 1 585 ? 17.047 -42.094 -26.516 1 92.62 585 PRO B C 1
ATOM 9761 O O . PRO B 1 585 ? 18.016 -42.5 -25.859 1 92.62 585 PRO B O 1
ATOM 9764 N N . LEU B 1 586 ? 15.906 -42.781 -26.562 1 89.06 586 LEU B N 1
ATOM 9765 C CA . LEU B 1 586 ? 15.773 -44.156 -26.062 1 89.06 586 LEU B CA 1
ATOM 9766 C C . LEU B 1 586 ? 15.992 -45.156 -27.188 1 89.06 586 LEU B C 1
ATOM 9768 O O . LEU B 1 586 ? 15.586 -44.938 -28.328 1 89.06 586 LEU B O 1
ATOM 9772 N N . LYS B 1 587 ? 16.875 -46.125 -26.953 1 72.88 587 LYS B N 1
ATOM 9773 C CA . LYS B 1 587 ? 17.125 -47.188 -27.938 1 72.88 587 LYS B CA 1
ATOM 9774 C C . LYS B 1 587 ? 15.875 -48 -28.203 1 72.88 587 LYS B C 1
ATOM 9776 O O . LYS B 1 587 ? 15.102 -48.281 -27.297 1 72.88 587 LYS B O 1
ATOM 9781 N N . ARG B 1 588 ? 15.391 -47.938 -29.391 1 56.72 588 ARG B N 1
ATOM 9782 C CA . ARG B 1 588 ? 14.289 -48.812 -29.766 1 56.72 588 ARG B CA 1
ATOM 9783 C C . ARG B 1 588 ? 14.531 -50.25 -29.266 1 56.72 588 ARG B C 1
ATOM 9785 O O . ARG B 1 588 ? 15.555 -50.844 -29.562 1 56.72 588 ARG B O 1
ATOM 9792 N N . GLU B 1 589 ? 14.203 -50.531 -28.031 1 48.31 589 GLU B N 1
ATOM 9793 C CA . GLU B 1 589 ? 14.258 -51.969 -27.812 1 48.31 589 GLU B CA 1
ATOM 9794 C C . GLU B 1 589 ? 13.672 -52.719 -29 1 48.31 589 GLU B C 1
ATOM 9796 O O . GLU B 1 589 ? 12.633 -52.344 -29.531 1 48.31 589 GLU B O 1
ATOM 9801 N N . ARG B 1 590 ? 14.477 -53.406 -29.719 1 38.66 590 ARG B N 1
ATOM 9802 C CA . ARG B 1 590 ? 13.969 -54.406 -30.641 1 38.66 590 ARG B CA 1
ATOM 9803 C C . ARG B 1 590 ? 12.781 -55.156 -30.031 1 38.66 590 ARG B C 1
ATOM 9805 O O . ARG B 1 590 ? 12.906 -55.812 -29 1 38.66 590 ARG B O 1
ATOM 9812 N N . ASN B 1 591 ? 11.672 -54.594 -30 1 36.22 591 ASN B N 1
ATOM 9813 C CA . ASN B 1 591 ? 10.609 -55.594 -29.844 1 36.22 591 ASN B CA 1
ATOM 9814 C C . ASN B 1 591 ? 10.938 -56.906 -30.578 1 36.22 591 ASN B C 1
ATOM 9816 O O . ASN B 1 591 ? 11.062 -56.906 -31.797 1 36.22 591 ASN B O 1
ATOM 9820 N N . SER B 1 592 ? 11.781 -57.688 -29.984 1 33.47 592 SER B N 1
ATOM 9821 C CA . SER B 1 592 ? 11.672 -59.094 -30.391 1 33.47 592 SER B CA 1
ATOM 9822 C C . SER B 1 592 ? 10.211 -59.531 -30.453 1 33.47 592 SER B C 1
ATOM 9824 O O . SER B 1 592 ? 9.609 -59.844 -29.422 1 33.47 592 SER B O 1
ATOM 9826 N N . GLU B 1 593 ? 9.344 -58.781 -31 1 33.12 593 GLU B N 1
ATOM 9827 C CA . GLU B 1 593 ? 8.117 -59.5 -31.375 1 33.12 593 GLU B CA 1
ATOM 9828 C C . GLU B 1 593 ? 8.43 -60.812 -32.062 1 33.12 593 GLU B C 1
ATOM 9830 O O . GLU B 1 593 ? 8.891 -60.844 -33.219 1 33.12 593 GLU B O 1
ATOM 9835 N N . ARG B 1 594 ? 9.016 -61.75 -31.312 1 31.42 594 ARG B N 1
ATOM 9836 C CA . ARG B 1 594 ? 8.742 -63.125 -31.703 1 31.42 594 ARG B CA 1
ATOM 9837 C C . ARG B 1 594 ? 7.27 -63.312 -32.062 1 31.42 594 ARG B C 1
ATOM 9839 O O . ARG B 1 594 ? 6.395 -63.156 -31.203 1 31.42 594 ARG B O 1
ATOM 9846 N N . ASN B 1 595 ? 6.84 -62.906 -33.188 1 30.61 595 ASN B N 1
ATOM 9847 C CA . ASN B 1 595 ? 5.648 -63.375 -33.906 1 30.61 595 ASN B CA 1
ATOM 9848 C C . ASN B 1 595 ? 5.391 -64.875 -33.656 1 30.61 595 ASN B C 1
ATOM 9850 O O . ASN B 1 595 ? 6.125 -65.688 -34.156 1 30.61 595 ASN B O 1
ATOM 9854 N N . HIS B 1 596 ? 5.191 -65.188 -32.406 1 27.56 596 HIS B N 1
ATOM 9855 C CA . HIS B 1 596 ? 4.559 -66.5 -32.344 1 27.56 596 HIS B CA 1
ATOM 9856 C C . HIS B 1 596 ? 3.393 -66.625 -33.312 1 27.56 596 HIS B C 1
ATOM 9858 O O . HIS B 1 596 ? 2.377 -65.938 -33.125 1 27.56 596 HIS B O 1
ATOM 9864 N N . VAL B 1 597 ? 3.658 -66.688 -34.562 1 28.16 597 VAL B N 1
ATOM 9865 C CA . VAL B 1 597 ? 2.775 -67.125 -35.656 1 28.16 597 VAL B CA 1
ATOM 9866 C C . VAL B 1 597 ? 1.889 -68.312 -35.188 1 28.16 597 VAL B C 1
ATOM 9868 O O . VAL B 1 597 ? 2.383 -69.375 -34.875 1 28.16 597 VAL B O 1
ATOM 9871 N N . VAL B 1 598 ? 1.021 -67.938 -34.219 1 27.53 598 VAL B N 1
ATOM 9872 C CA . VAL B 1 598 ? 0.016 -69 -34.062 1 27.53 598 VAL B CA 1
ATOM 9873 C C . VAL B 1 598 ? -0.511 -69.438 -35.438 1 27.53 598 VAL B C 1
ATOM 9875 O O . VAL B 1 598 ? -0.921 -68.562 -36.219 1 27.53 598 VAL B O 1
ATOM 9878 N N . LYS B 1 599 ? -0.14 -70.562 -35.875 1 25.94 599 LYS B N 1
ATOM 9879 C CA . LYS B 1 599 ? -0.557 -71.375 -37.031 1 25.94 599 LYS B CA 1
ATOM 9880 C C . LYS B 1 599 ? -2.076 -71.375 -37.156 1 25.94 599 LYS B C 1
ATOM 9882 O O . LYS B 1 599 ? -2.785 -72 -36.375 1 25.94 599 LYS B O 1
ATOM 9887 N N . ARG B 1 600 ? -2.736 -70.062 -37.375 1 26.27 600 ARG B N 1
ATOM 9888 C CA . ARG B 1 600 ? -4.148 -70.188 -37.719 1 26.27 600 ARG B CA 1
ATOM 9889 C C . ARG B 1 600 ? -4.352 -71.062 -38.938 1 26.27 600 ARG B C 1
ATOM 9891 O O . ARG B 1 600 ? -3.482 -71.188 -39.781 1 26.27 600 ARG B O 1
ATOM 9898 N N . GLY B 1 601 ? -5.277 -72.062 -38.719 1 23.33 601 GLY B N 1
ATOM 9899 C CA . GLY B 1 601 ? -5.719 -73.125 -39.625 1 23.33 601 GLY B CA 1
ATOM 9900 C C . GLY B 1 601 ? -6.051 -72.562 -41 1 23.33 601 GLY B C 1
ATOM 9901 O O . GLY B 1 601 ? -6.043 -71.375 -41.219 1 23.33 601 GLY B O 1
ATOM 9902 N N . PRO B 1 602 ? -6.793 -73.438 -41.844 1 21.23 602 PRO B N 1
ATOM 9903 C CA . PRO B 1 602 ? -6.875 -73.625 -43.281 1 21.23 602 PRO B CA 1
ATOM 9904 C C . PRO B 1 602 ? -7.5 -72.438 -44 1 21.23 602 PRO B C 1
ATOM 9906 O O . PRO B 1 602 ? -8.219 -71.625 -43.375 1 21.23 602 PRO B O 1
ATOM 9909 N N . ARG B 1 603 ? -7.16 -72.125 -45.406 1 23.33 603 ARG B N 1
ATOM 9910 C CA . ARG B 1 603 ? -6.957 -71.25 -46.562 1 23.33 603 ARG B CA 1
ATOM 9911 C C . ARG B 1 603 ? -8.289 -70.938 -47.25 1 23.33 603 ARG B C 1
ATOM 9913 O O . ARG B 1 603 ? -8.305 -70.438 -48.344 1 23.33 603 ARG B O 1
ATOM 9920 N N . GLY B 1 604 ? -9.547 -71.062 -46.469 1 21.78 604 GLY B N 1
ATOM 9921 C CA . GLY B 1 604 ? -10.5 -71.188 -47.562 1 21.78 604 GLY B CA 1
ATOM 9922 C C . GLY B 1 604 ? -10.453 -70.062 -48.562 1 21.78 604 GLY B C 1
ATOM 9923 O O . GLY B 1 604 ? -9.961 -68.938 -48.25 1 21.78 604 GLY B O 1
ATOM 9924 N N . LYS B 1 605 ? -10.82 -70.312 -49.906 1 22.94 605 LYS B N 1
ATOM 9925 C CA . LYS B 1 605 ? -10.586 -69.875 -51.281 1 22.94 605 LYS B CA 1
ATOM 9926 C C . LYS B 1 605 ? -11.359 -68.562 -51.594 1 22.94 605 LYS B C 1
ATOM 9928 O O . LYS B 1 605 ? -11.406 -68.125 -52.75 1 22.94 605 LYS B O 1
ATOM 9933 N N . MET B 1 606 ? -12.023 -67.938 -50.625 1 21.45 606 MET B N 1
ATOM 9934 C CA . MET B 1 606 ? -13.031 -67.25 -51.438 1 21.45 606 MET B CA 1
ATOM 9935 C C . MET B 1 606 ? -12.375 -66.188 -52.344 1 21.45 606 MET B C 1
ATOM 9937 O O . MET B 1 606 ? -11.359 -65.625 -51.969 1 21.45 606 MET B O 1
ATOM 9941 N N . LYS B 1 607 ? -13.102 -66 -53.562 1 22.11 607 LYS B N 1
ATOM 9942 C CA . LYS B 1 607 ? -12.93 -65.438 -54.906 1 22.11 607 LYS B CA 1
ATOM 9943 C C . LYS B 1 607 ? -12.734 -63.906 -54.812 1 22.11 607 LYS B C 1
ATOM 9945 O O . LYS B 1 607 ? -13.305 -63.25 -53.969 1 22.11 607 LYS B O 1
ATOM 9950 N N . LEU B 1 608 ? -11.828 -63.406 -55.719 1 21.08 608 LEU B N 1
ATOM 9951 C CA . LEU B 1 608 ? -10.828 -62.375 -56.031 1 21.08 608 LEU B CA 1
ATOM 9952 C C . LEU B 1 608 ? -11.484 -61.094 -56.531 1 21.08 608 LEU B C 1
ATOM 9954 O O . LEU B 1 608 ? -10.797 -60.125 -56.875 1 21.08 608 LEU B O 1
ATOM 9958 N N . GLN B 1 609 ? -12.891 -60.906 -56.562 1 21.95 609 GLN B N 1
ATOM 9959 C CA . GLN B 1 609 ? -13.18 -60.062 -57.688 1 21.95 609 GLN B CA 1
ATOM 9960 C C . GLN B 1 609 ? -12.57 -58.688 -57.5 1 21.95 609 GLN B C 1
ATOM 9962 O O . GLN B 1 609 ? -12.477 -58.156 -56.406 1 21.95 609 GLN B O 1
ATOM 9967 N N . GLY B 1 610 ? -11.938 -58.031 -58.625 1 18.67 610 GLY B N 1
ATOM 9968 C CA . GLY B 1 610 ? -10.844 -57.156 -59 1 18.67 610 GLY B CA 1
ATOM 9969 C C . GLY B 1 610 ? -11.133 -55.688 -58.688 1 18.67 610 GLY B C 1
ATOM 9970 O O . GLY B 1 610 ? -10.25 -54.969 -58.25 1 18.67 610 GLY B O 1
ATOM 9971 N N . SER B 1 611 ? -12.258 -55.031 -59.125 1 22.89 611 SER B N 1
ATOM 9972 C CA . SER B 1 611 ? -11.984 -53.875 -60 1 22.89 611 SER B CA 1
ATOM 9973 C C . SER B 1 611 ? -11.727 -52.625 -59.188 1 22.89 611 SER B C 1
ATOM 9975 O O . SER B 1 611 ? -11.664 -51.531 -59.75 1 22.89 611 SER B O 1
ATOM 9977 N N . SER B 1 612 ? -11.336 -52.719 -58.031 1 20.97 612 SER B N 1
ATOM 9978 C CA . SER B 1 612 ? -11.531 -51.5 -57.25 1 20.97 612 SER B CA 1
ATOM 9979 C C . SER B 1 612 ? -10.672 -50.375 -57.781 1 20.97 612 SER B C 1
ATOM 9981 O O . SER B 1 612 ? -9.5 -50.562 -58.094 1 20.97 612 SER B O 1
ATOM 9983 N N . THR B 1 613 ? -11.352 -49.406 -58.5 1 24.3 613 THR B N 1
ATOM 9984 C CA . THR B 1 613 ? -10.805 -48.188 -59.062 1 24.3 613 THR B CA 1
ATOM 9985 C C . THR B 1 613 ? -10.039 -47.406 -58 1 24.3 613 THR B C 1
ATOM 9987 O O . THR B 1 613 ? -10.555 -47.156 -56.906 1 24.3 613 THR B O 1
ATOM 9990 N N . ARG B 1 614 ? -8.719 -47.406 -58.125 1 23.17 614 ARG B N 1
ATOM 9991 C CA . ARG B 1 614 ? -7.688 -46.844 -57.25 1 23.17 614 ARG B CA 1
ATOM 9992 C C . ARG B 1 614 ? -7.758 -45.312 -57.219 1 23.17 614 ARG B C 1
ATOM 9994 O O . ARG B 1 614 ? -7.426 -44.656 -58.219 1 23.17 614 ARG B O 1
ATOM 10001 N N . THR B 1 615 ? -8.969 -44.875 -56.906 1 24.45 615 THR B N 1
ATOM 10002 C CA . THR B 1 615 ? -8.805 -43.438 -56.875 1 24.45 615 THR B CA 1
ATOM 10003 C C . THR B 1 615 ? -7.578 -43.031 -56.062 1 24.45 615 THR B C 1
ATOM 10005 O O . THR B 1 615 ? -7.379 -43.531 -54.938 1 24.45 615 THR B O 1
ATOM 10008 N N . ALA B 1 616 ? -6.535 -42.562 -56.812 1 22.73 616 ALA B N 1
ATOM 10009 C CA . ALA B 1 616 ? -5.223 -42.094 -56.375 1 22.73 616 ALA B CA 1
ATOM 10010 C C . ALA B 1 616 ? -5.355 -40.969 -55.344 1 22.73 616 ALA B C 1
ATOM 10012 O O . ALA B 1 616 ? -5.695 -39.844 -55.688 1 22.73 616 ALA B O 1
ATOM 10013 N N . THR B 1 617 ? -6.25 -41.188 -54.375 1 24.69 617 THR B N 1
ATOM 10014 C CA . THR B 1 617 ? -6.129 -40.031 -53.469 1 24.69 617 THR B CA 1
ATOM 10015 C C . THR B 1 617 ? -4.664 -39.75 -53.156 1 24.69 617 THR B C 1
ATOM 10017 O O . THR B 1 617 ? -3.916 -40.656 -52.781 1 24.69 617 THR B O 1
ATOM 10020 N N . SER B 1 618 ? -4.07 -38.812 -53.875 1 24.77 618 SER B N 1
ATOM 10021 C CA . SER B 1 618 ? -2.744 -38.281 -53.562 1 24.77 618 SER B CA 1
ATOM 10022 C C . SER B 1 618 ? -2.551 -38.125 -52.062 1 24.77 618 SER B C 1
ATOM 10024 O O . SER B 1 618 ? -3.309 -37.406 -51.406 1 24.77 618 SER B O 1
ATOM 10026 N N . SER B 1 619 ? -2.381 -39.25 -51.438 1 27.12 619 SER B N 1
ATOM 10027 C CA . SER B 1 619 ? -1.938 -39.156 -50.031 1 27.12 619 SER B CA 1
ATOM 10028 C C . SER B 1 619 ? -0.874 -38.094 -49.844 1 27.12 619 SER B C 1
ATOM 10030 O O . SER B 1 619 ? 0.096 -38.031 -50.625 1 27.12 619 SER B O 1
ATOM 10032 N N . PHE B 1 620 ? -1.224 -36.875 -49.656 1 29.12 620 PHE B N 1
ATOM 10033 C CA . PHE B 1 620 ? -0.212 -35.969 -49.125 1 29.12 620 PHE B CA 1
ATOM 10034 C C . PHE B 1 620 ? 0.879 -36.75 -48.375 1 29.12 620 PHE B C 1
ATOM 10036 O O . PHE B 1 620 ? 0.589 -37.562 -47.5 1 29.12 620 PHE B O 1
ATOM 10043 N N . ALA B 1 621 ? 1.883 -37.188 -49.156 1 30.59 621 ALA B N 1
ATOM 10044 C CA . ALA B 1 621 ? 3.119 -37.812 -48.688 1 30.59 621 ALA B CA 1
ATOM 10045 C C . ALA B 1 621 ? 3.547 -37.25 -47.344 1 30.59 621 ALA B C 1
ATOM 10047 O O . ALA B 1 621 ? 3.842 -36.062 -47.219 1 30.59 621 ALA B O 1
ATOM 10048 N N . ASP B 1 622 ? 2.898 -37.688 -46.281 1 34.78 622 ASP B N 1
ATOM 10049 C CA . ASP B 1 622 ? 3.455 -37.5 -44.969 1 34.78 622 ASP B CA 1
ATOM 10050 C C . ASP B 1 622 ? 4.98 -37.531 -45 1 34.78 622 ASP B C 1
ATOM 10052 O O . ASP B 1 622 ? 5.574 -38.562 -45.281 1 34.78 622 ASP B O 1
ATOM 10056 N N . ALA B 1 623 ? 5.617 -36.656 -45.625 1 38.53 623 ALA B N 1
ATOM 10057 C CA . ALA B 1 623 ? 7.066 -36.688 -45.438 1 38.53 623 ALA B CA 1
ATOM 10058 C C . ALA B 1 623 ? 7.43 -37.344 -44.094 1 38.53 623 ALA B C 1
ATOM 10060 O O . ALA B 1 623 ? 6.855 -37 -43.062 1 38.53 623 ALA B O 1
ATOM 10061 N N . PRO B 1 624 ? 7.867 -38.562 -44.031 1 43.34 624 PRO B N 1
ATOM 10062 C CA . PRO B 1 624 ? 8.164 -39.25 -42.781 1 43.34 624 PRO B CA 1
ATOM 10063 C C . PRO B 1 624 ? 8.859 -38.344 -41.75 1 43.34 624 PRO B C 1
ATOM 10065 O O . PRO B 1 624 ? 9.992 -37.906 -41.969 1 43.34 624 PRO B O 1
ATOM 10068 N N . HIS B 1 625 ? 8.156 -37.469 -41.188 1 56.69 625 HIS B N 1
ATOM 10069 C CA . HIS B 1 625 ? 8.812 -36.781 -40.062 1 56.69 625 HIS B CA 1
ATOM 10070 C C . HIS B 1 625 ? 9.539 -37.781 -39.156 1 56.69 625 HIS B C 1
ATOM 10072 O O . HIS B 1 625 ? 9.008 -38.844 -38.875 1 56.69 625 HIS B O 1
ATOM 10078 N N . ARG B 1 626 ? 10.836 -37.75 -39.156 1 75.5 626 ARG B N 1
ATOM 10079 C CA . ARG B 1 626 ? 11.648 -38.562 -38.25 1 75.5 626 ARG B CA 1
ATOM 10080 C C . ARG B 1 626 ? 11.148 -38.469 -36.812 1 75.5 626 ARG B C 1
ATOM 10082 O O . ARG B 1 626 ? 10.969 -37.344 -36.281 1 75.5 626 ARG B O 1
ATOM 10089 N N . SER B 1 627 ? 10.484 -39.531 -36.406 1 85.94 627 SER B N 1
ATOM 10090 C CA . SER B 1 627 ? 10.023 -39.625 -35 1 85.94 627 SER B CA 1
ATOM 10091 C C . SER B 1 627 ? 11.102 -40.188 -34.094 1 85.94 627 SER B C 1
ATOM 10093 O O . SER B 1 627 ? 11.797 -41.125 -34.469 1 85.94 627 SER B O 1
ATOM 10095 N N . LEU B 1 628 ? 11.375 -39.469 -33.062 1 90 628 LEU B N 1
ATOM 10096 C CA . LEU B 1 628 ? 12.375 -39.906 -32.094 1 90 628 LEU B CA 1
ATOM 10097 C C . LEU B 1 628 ? 11.734 -40.125 -30.719 1 90 628 LEU B C 1
ATOM 10099 O O . LEU B 1 628 ? 11.07 -39.219 -30.188 1 90 628 LEU B O 1
ATOM 10103 N N . LYS B 1 629 ? 11.805 -41.375 -30.203 1 91.38 629 LYS B N 1
ATOM 10104 C CA . LYS B 1 629 ? 11.383 -41.625 -28.828 1 91.38 629 LYS B CA 1
ATOM 10105 C C . LYS B 1 629 ? 12.453 -41.188 -27.844 1 91.38 629 LYS B C 1
ATOM 10107 O O . LYS B 1 629 ? 13.617 -41.562 -27.969 1 91.38 629 LYS B O 1
ATOM 10112 N N . CYS B 1 630 ? 12.031 -40.344 -26.953 1 93.38 630 CYS B N 1
ATOM 10113 C CA . CYS B 1 630 ? 13.039 -39.75 -26.078 1 93.38 630 CYS B CA 1
ATOM 10114 C C . CYS B 1 630 ? 12.523 -39.625 -24.656 1 93.38 630 CYS B C 1
ATOM 10116 O O . CYS B 1 630 ? 11.312 -39.594 -24.422 1 93.38 630 CYS B O 1
ATOM 10118 N N . LEU B 1 631 ? 13.438 -39.688 -23.719 1 93.25 631 LEU B N 1
ATOM 10119 C CA . LEU B 1 631 ? 13.188 -39.344 -22.344 1 93.25 631 LEU B CA 1
ATOM 10120 C C . LEU B 1 631 ? 13.297 -37.812 -22.141 1 93.25 631 LEU B C 1
ATOM 10122 O O . LEU B 1 631 ? 14.281 -37.219 -22.547 1 93.25 631 LEU B O 1
ATOM 10126 N N . PHE B 1 632 ? 12.266 -37.281 -21.594 1 95.5 632 PHE B N 1
ATOM 10127 C CA . PHE B 1 632 ? 12.289 -35.844 -21.328 1 95.5 632 PHE B CA 1
ATOM 10128 C C . PHE B 1 632 ? 13.125 -35.531 -20.094 1 95.5 632 PHE B C 1
ATOM 10130 O O . PHE B 1 632 ? 12.883 -36.094 -19.031 1 95.5 632 PHE B O 1
ATOM 10137 N N . LEU B 1 633 ? 14.078 -34.625 -20.125 1 95.56 633 LEU B N 1
ATOM 10138 C CA . LEU B 1 633 ? 14.992 -34.344 -19.016 1 95.56 633 LEU B CA 1
ATOM 10139 C C . LEU B 1 633 ? 14.656 -33 -18.344 1 95.56 633 LEU B C 1
ATOM 10141 O O . LEU B 1 633 ? 14.648 -32.906 -17.125 1 95.56 633 LEU B O 1
ATOM 10145 N N . GLY B 1 634 ? 14.414 -31.922 -19.203 1 95.38 634 GLY B N 1
ATOM 10146 C CA . GLY B 1 634 ? 14.078 -30.641 -18.594 1 95.38 634 GLY B CA 1
ATOM 10147 C C . GLY B 1 634 ? 14.422 -29.453 -19.469 1 95.38 634 GLY B C 1
ATOM 10148 O O . GLY B 1 634 ? 14.836 -29.625 -20.625 1 95.38 634 GLY B O 1
ATOM 10149 N N . GLU B 1 635 ? 14.266 -28.25 -18.906 1 94.06 635 GLU B N 1
ATOM 10150 C CA . GLU B 1 635 ? 14.5 -27.031 -19.656 1 94.06 635 GLU B CA 1
ATOM 10151 C C . GLU B 1 635 ? 15.984 -26.672 -19.703 1 94.06 635 GLU B C 1
ATOM 10153 O O . GLU B 1 635 ? 16.75 -27.094 -18.828 1 94.06 635 GLU B O 1
ATOM 10158 N N . CYS B 1 636 ? 16.391 -25.969 -20.688 1 93.75 636 CYS B N 1
ATOM 10159 C CA . CYS B 1 636 ? 17.766 -25.453 -20.797 1 93.75 636 CYS B CA 1
ATOM 10160 C C . CYS B 1 636 ? 17.781 -24.125 -21.562 1 93.75 636 CYS B C 1
ATOM 10162 O O . CYS B 1 636 ? 16.781 -23.75 -22.188 1 93.75 636 CYS B O 1
ATOM 10164 N N . ALA B 1 637 ? 18.844 -23.422 -21.359 1 92.19 637 ALA B N 1
ATOM 10165 C CA . ALA B 1 637 ? 19.031 -22.156 -22.047 1 92.19 637 ALA B CA 1
ATOM 10166 C C . ALA B 1 637 ? 20.469 -22 -22.516 1 92.19 637 ALA B C 1
ATOM 10168 O O . ALA B 1 637 ? 21.406 -22.453 -21.844 1 92.19 637 ALA B O 1
ATOM 10169 N N . VAL B 1 638 ? 20.609 -21.531 -23.688 1 91.94 638 VAL B N 1
ATOM 10170 C CA . VAL B 1 638 ? 21.906 -21.188 -24.266 1 91.94 638 VAL B CA 1
ATOM 10171 C C . VAL B 1 638 ? 21.891 -19.719 -24.719 1 91.94 638 VAL B C 1
ATOM 10173 O O . VAL B 1 638 ? 20.953 -19.297 -25.406 1 91.94 638 VAL B O 1
ATOM 10176 N N . HIS B 1 639 ? 22.906 -19.094 -24.297 1 87.62 639 HIS B N 1
ATOM 10177 C CA . HIS B 1 639 ? 22.969 -17.672 -24.656 1 87.62 639 HIS B CA 1
ATOM 10178 C C . HIS B 1 639 ? 22.953 -17.484 -26.172 1 87.62 639 HIS B C 1
ATOM 10180 O O . HIS B 1 639 ? 23.719 -18.125 -26.891 1 87.62 639 HIS B O 1
ATOM 10186 N N . GLY B 1 640 ? 22.016 -16.672 -26.578 1 84.81 640 GLY B N 1
ATOM 10187 C CA . GLY B 1 640 ? 21.953 -16.344 -28 1 84.81 640 GLY B CA 1
ATOM 10188 C C . GLY B 1 640 ? 20.922 -17.172 -28.75 1 84.81 640 GLY B C 1
ATOM 10189 O O . GLY B 1 640 ? 20.609 -16.875 -29.906 1 84.81 640 GLY B O 1
ATOM 10190 N N . LEU B 1 641 ? 20.469 -18.234 -28.156 1 89.5 641 LEU B N 1
ATOM 10191 C CA . LEU B 1 641 ? 19.484 -19.078 -28.828 1 89.5 641 LEU B CA 1
ATOM 10192 C C . LEU B 1 641 ? 18.078 -18.828 -28.281 1 89.5 641 LEU B C 1
ATOM 10194 O O . LEU B 1 641 ? 17.828 -19.016 -27.094 1 89.5 641 LEU B O 1
ATOM 10198 N N . ASN B 1 642 ? 17.219 -18.328 -29.094 1 87.56 642 ASN B N 1
ATOM 10199 C CA . ASN B 1 642 ? 15.805 -18.125 -28.766 1 87.56 642 ASN B CA 1
ATOM 10200 C C . ASN B 1 642 ? 14.906 -19.047 -29.578 1 87.56 642 ASN B C 1
ATOM 10202 O O . ASN B 1 642 ? 14.805 -18.922 -30.797 1 87.56 642 ASN B O 1
ATOM 10206 N N . PRO B 1 643 ? 14.297 -19.938 -28.891 1 89.69 643 PRO B N 1
ATOM 10207 C CA . PRO B 1 643 ? 13.5 -20.922 -29.609 1 89.69 643 PRO B CA 1
ATOM 10208 C C . PRO B 1 643 ? 12.438 -20.281 -30.5 1 89.69 643 PRO B C 1
ATOM 10210 O O . PRO B 1 643 ? 12.172 -20.766 -31.609 1 89.69 643 PRO B O 1
ATOM 10213 N N . ALA B 1 644 ? 11.805 -19.234 -30.062 1 81.94 644 ALA B N 1
ATOM 10214 C CA . ALA B 1 644 ? 10.758 -18.594 -30.859 1 81.94 644 ALA B CA 1
ATOM 10215 C C . ALA B 1 644 ? 11.336 -18.016 -32.156 1 81.94 644 ALA B C 1
ATOM 10217 O O . ALA B 1 644 ? 10.719 -18.109 -33.219 1 81.94 644 ALA B O 1
ATOM 10218 N N . GLU B 1 645 ? 12.477 -17.453 -32.031 1 81.38 645 GLU B N 1
ATOM 10219 C CA . GLU B 1 645 ? 13.133 -16.891 -33.219 1 81.38 645 GLU B CA 1
ATOM 10220 C C . GLU B 1 645 ? 13.602 -17.984 -34.156 1 81.38 645 GLU B C 1
ATOM 10222 O O . GLU B 1 645 ? 13.516 -17.828 -35.375 1 81.38 645 GLU B O 1
ATOM 10227 N N . LEU B 1 646 ? 14.047 -19.047 -33.594 1 85.44 646 LEU B N 1
ATOM 10228 C CA . LEU B 1 646 ? 14.578 -20.156 -34.375 1 85.44 646 LEU B CA 1
ATOM 10229 C C . LEU B 1 646 ? 13.469 -20.828 -35.188 1 85.44 646 LEU B C 1
ATOM 10231 O O . LEU B 1 646 ? 13.656 -21.125 -36.375 1 85.44 646 LEU B O 1
ATOM 10235 N N . LEU B 1 647 ? 12.367 -21.016 -34.531 1 85.75 647 LEU B N 1
ATOM 10236 C CA . LEU B 1 647 ? 11.281 -21.75 -35.188 1 85.75 647 LEU B CA 1
ATOM 10237 C C . LEU B 1 647 ? 10.422 -20.797 -36 1 85.75 647 LEU B C 1
ATOM 10239 O O . LEU B 1 647 ? 9.68 -21.234 -36.906 1 85.75 647 LEU B O 1
ATOM 10243 N N . GLY B 1 648 ? 10.406 -19.531 -35.625 1 72.19 648 GLY B N 1
ATOM 10244 C CA . GLY B 1 648 ? 9.719 -18.547 -36.438 1 72.19 648 GLY B CA 1
ATOM 10245 C C . GLY B 1 648 ? 10.375 -18.328 -37.812 1 72.19 648 GLY B C 1
ATOM 10246 O O . GLY B 1 648 ? 9.695 -18.047 -38.781 1 72.19 648 GLY B O 1
ATOM 10247 N N . HIS B 1 649 ? 11.695 -18.375 -37.719 1 65.5 649 HIS B N 1
ATOM 10248 C CA . HIS B 1 649 ? 12.43 -18.219 -38.969 1 65.5 649 HIS B CA 1
ATOM 10249 C C . HIS B 1 649 ? 12.352 -19.5 -39.812 1 65.5 649 HIS B C 1
ATOM 10251 O O . HIS B 1 649 ? 12.227 -20.594 -39.25 1 65.5 649 HIS B O 1
ATOM 10257 N N . GLN B 1 650 ? 11.891 -19.516 -41.062 1 59.34 650 GLN B N 1
ATOM 10258 C CA . GLN B 1 650 ? 11.578 -20.516 -42.062 1 59.34 650 GLN B CA 1
ATOM 10259 C C . GLN B 1 650 ? 12.492 -21.734 -41.938 1 59.34 650 GLN B C 1
ATOM 10261 O O . GLN B 1 650 ? 13.602 -21.734 -42.5 1 59.34 650 GLN B O 1
ATOM 10266 N N . VAL B 1 651 ? 12.438 -22.469 -40.75 1 68.31 651 VAL B N 1
ATOM 10267 C CA . VAL B 1 651 ? 13.094 -23.766 -40.75 1 68.31 651 VAL B CA 1
ATOM 10268 C C . VAL B 1 651 ? 12.477 -24.656 -41.844 1 68.31 651 VAL B C 1
ATOM 10270 O O . VAL B 1 651 ? 11.25 -24.656 -42.031 1 68.31 651 VAL B O 1
ATOM 10273 N N . ASP B 1 652 ? 13.297 -25.062 -42.656 1 72.19 652 ASP B N 1
ATOM 10274 C CA . ASP B 1 652 ? 12.859 -25.953 -43.75 1 72.19 652 ASP B CA 1
ATOM 10275 C C . ASP B 1 652 ? 12.055 -27.125 -43.188 1 72.19 652 ASP B C 1
ATOM 10277 O O . ASP B 1 652 ? 12.359 -27.641 -42.094 1 72.19 652 ASP B O 1
ATOM 10281 N N . GLU B 1 653 ? 10.961 -27.391 -43.719 1 74.44 653 GLU B N 1
ATOM 10282 C CA . GLU B 1 653 ? 10.078 -28.5 -43.344 1 74.44 653 GLU B CA 1
ATOM 10283 C C . GLU B 1 653 ? 10.859 -29.797 -43.156 1 74.44 653 GLU B C 1
ATOM 10285 O O . GLU B 1 653 ? 10.477 -30.656 -42.375 1 74.44 653 GLU B O 1
ATOM 10290 N N . GLU B 1 654 ? 12.023 -29.797 -43.812 1 76.25 654 GLU B N 1
ATOM 10291 C CA . GLU B 1 654 ? 12.828 -31.016 -43.75 1 76.25 654 GLU B CA 1
ATOM 10292 C C . GLU B 1 654 ? 13.555 -31.156 -42.438 1 76.25 654 GLU B C 1
ATOM 10294 O O . GLU B 1 654 ? 13.906 -32.25 -42 1 76.25 654 GLU B O 1
ATOM 10299 N N . GLU B 1 655 ? 13.625 -30.062 -41.719 1 84.38 655 GLU B N 1
ATOM 10300 C CA . GLU B 1 655 ? 14.383 -30.094 -40.469 1 84.38 655 GLU B CA 1
ATOM 10301 C C . GLU B 1 655 ? 13.461 -30.328 -39.281 1 84.38 655 GLU B C 1
ATOM 10303 O O . GLU B 1 655 ? 13.93 -30.656 -38.188 1 84.38 655 GLU B O 1
ATOM 10308 N N . MET B 1 656 ? 12.234 -30.281 -39.562 1 90.19 656 MET B N 1
ATOM 10309 C CA . MET B 1 656 ? 11.281 -30.469 -38.469 1 90.19 656 MET B CA 1
ATOM 10310 C C . MET B 1 656 ? 11.172 -31.953 -38.125 1 90.19 656 MET B C 1
ATOM 10312 O O . MET B 1 656 ? 11.156 -32.812 -39 1 90.19 656 MET B O 1
ATOM 10316 N N . MET B 1 657 ? 11.195 -32.219 -36.812 1 92.19 657 MET B N 1
ATOM 10317 C CA . MET B 1 657 ? 11.125 -33.562 -36.281 1 92.19 657 MET B CA 1
ATOM 10318 C C . MET B 1 657 ? 9.977 -33.719 -35.281 1 92.19 657 MET B C 1
ATOM 10320 O O . MET B 1 657 ? 9.484 -32.719 -34.75 1 92.19 657 MET B O 1
ATOM 10324 N N . GLU B 1 658 ? 9.508 -34.969 -35.156 1 93.06 658 GLU B N 1
ATOM 10325 C CA . GLU B 1 658 ? 8.562 -35.312 -34.094 1 93.06 658 GLU B CA 1
ATOM 10326 C C . GLU B 1 658 ? 9.266 -36 -32.938 1 93.06 658 GLU B C 1
ATOM 10328 O O . GLU B 1 658 ? 10.039 -36.938 -33.156 1 93.06 658 GLU B O 1
ATOM 10333 N N . PHE B 1 659 ? 9.031 -35.5 -31.797 1 93.94 659 PHE B N 1
ATOM 10334 C CA . PHE B 1 659 ? 9.633 -36.062 -30.594 1 93.94 659 PHE B CA 1
ATOM 10335 C C . PHE B 1 659 ? 8.57 -36.719 -29.703 1 93.94 659 PHE B C 1
ATOM 10337 O O . PHE B 1 659 ? 7.613 -36.062 -29.297 1 93.94 659 PHE B O 1
ATOM 10344 N N . ASP B 1 660 ? 8.688 -38 -29.453 1 93.25 660 ASP B N 1
ATOM 10345 C CA . ASP B 1 660 ? 7.82 -38.719 -28.531 1 93.25 660 ASP B CA 1
ATOM 10346 C C . ASP B 1 660 ? 8.422 -38.781 -27.141 1 93.25 660 ASP B C 1
ATOM 10348 O O . ASP B 1 660 ? 9.297 -39.594 -26.859 1 93.25 660 ASP B O 1
ATOM 10352 N N . LEU B 1 661 ? 7.887 -37.938 -26.281 1 93.12 661 LEU B N 1
ATOM 10353 C CA . LEU B 1 661 ? 8.469 -37.75 -24.969 1 93.12 661 LEU B CA 1
ATOM 10354 C C . LEU B 1 661 ? 7.852 -38.719 -23.953 1 93.12 661 LEU B C 1
ATOM 10356 O O . LEU B 1 661 ? 6.629 -38.844 -23.891 1 93.12 661 LEU B O 1
ATOM 10360 N N . THR B 1 662 ? 8.734 -39.312 -23.25 1 88 662 THR B N 1
ATOM 10361 C CA . THR B 1 662 ? 8.297 -40.125 -22.125 1 88 662 THR B CA 1
ATOM 10362 C C . THR B 1 662 ? 8.828 -39.562 -20.812 1 88 662 THR B C 1
ATOM 10364 O O . THR B 1 662 ? 9.875 -38.938 -20.781 1 88 662 THR B O 1
#

Organism: NCBI:txid86049

Foldseek 3Di:
DDPPPLPQPAPDDLVNQDDDDDDQKWWKKWWDAAAPDATAIEIDIDNHLQGDAAEEEQEDQPPQDQDDWGHYPSHTDTGGPQVRQVSNLPHHHHDIHIYDYCRRGFSPVDLVRNLVVLLCLLVNLLNYPEYEYELEADDPLLVLLLVLLVPDPLPPCVPVPVVPPPPPPPPPPPPPPPPPDDDDDDDDDDDDDDDDDDDDDDDDDDDDDPPPPPPPPPCPVPPPPPLPPPPPSVLSNLVVCVRLCLQALQSLSSVLSHPFYWYDHRNDIGGPVSNVSSCVSCVVVLVVSVNNVPVLCSVVVSVVLSVCQPVPPDALLLSLLSSLRGDDPQQLCSRSSCCSRPVVCSVQCVVLSVVLSDSDPLSSLVSQVSSCVVRCVVVVFLSSQQQFFAFPPDDDPQQPARSGHRSVDDDPDRRPLNPPPPPPDPPPPPPPPPVPPPPDPPPPPSPDQKDWDWPDPPDRSSVTNIKIKGKWFWFAWWFAQPPDPVGIWGLGDPLNCVLCVVVVVVVVQVPKAWLVVRCVRCVVVLVVVVPPPPDDPVVCRRNVSSVVSNVVRDIIGRKDDRWDDGGGWTWIQTVRYFFIFTKAFDPPPPPPPPPPVPVPDDDDDDPDDDPDDPPCPPPPPPVPAAETEIETHHTMHTPSDGSCVSVVPCDDPVRMHMYIYD/DDPPPLPAPEDDDLVNQDDDDDDQKWWKKWWAAAAPDATAIEIDIDNHLQGDAAEEEQEDQPPQDQDDWGHYPSHTDTGGPQVRQVSNLPHHHHDIHIYDYLRRGFSPVDLVRNLVVLLCLLVNLLNYPEYEYELEADDPLLVLLLVLLVPDPLPPCVPVPVVPPPPPPPPPPPDPPPPDDDDDDDDDDDDDDDDDDDDYDDDDDDPDPPPDPPPPPVCPVPPPPPLPPPPPSVLSNLVVCVRLCLQALQSLSSVLSHPFYWYDHRNDIGGPVSNVSSCVSCVVVLVVSVNNVPVLCSVVVSVVLSVCQPVPPDALLLQLLSSLRGDDPQQLCSRSSCCSRPVVCSVQCVVLSVVLSDSDPLSSLVSQVSSCVVRCVVVVFLSNQQQFFAFPPDDDPQLPARSGHRSVDDDPDRRPLNPPPPCPDPPPPPPPPVVPPPPDPPPPPSPDQKDWDFPPPPDRSSVTNIKIKGKWFWFAWWFAQPPDPVGIWGLGDPLNCVLCVVVVVVVVQVPKAWLVVRCVRCVVVLVVVVPPDDDDPVVCRRNVSSVVSNVVRDIIGRKDDRWPDGGGWTWIQTVRYFFIFTKAFDPPPPPPPPPPVPPPDDDDDDDDDDDPDCPPPVPPPPVPQAETEIETHHTMHTPSDGSCVSVVPCDDPNRMHMYIYD